Protein AF-0000000087040099 (afdb_homodimer)

InterPro domains:
  IPR006740 Protein of unknown function DUF604 [PF04646] (180-431)

Organism: Hibiscus syriacus (NCBI:txid106335)

Structure (mmCIF, N/CA/C/O backbone):
data_AF-0000000087040099-model_v1
#
loop_
_entity.id
_entity.type
_entity.pdbx_description
1 polymer 'TraB family protein isoform 1'
#
loop_
_atom_site.group_PDB
_atom_site.id
_atom_site.type_symbol
_atom_site.label_atom_id
_atom_site.label_alt_id
_atom_site.label_comp_id
_atom_site.label_asym_id
_atom_site.label_entity_id
_atom_site.label_seq_id
_atom_site.pdbx_PDB_ins_code
_atom_site.Cartn_x
_atom_site.Cartn_y
_atom_site.Cartn_z
_atom_site.occupancy
_atom_site.B_iso_or_equiv
_atom_site.auth_seq_id
_atom_site.auth_comp_id
_atom_site.auth_asym_id
_atom_site.auth_atom_id
_atom_site.pdbx_PDB_model_num
ATOM 1 N N . MET A 1 1 ? -9.18 -60.25 70.5 1 25.91 1 MET A N 1
ATOM 2 C CA . MET A 1 1 ? -8.383 -59.281 71.25 1 25.91 1 MET A CA 1
ATOM 3 C C . MET A 1 1 ? -7.207 -58.781 70.438 1 25.91 1 MET A C 1
ATOM 5 O O . MET A 1 1 ? -6.246 -59.5 70.188 1 25.91 1 MET A O 1
ATOM 9 N N . LEU A 1 2 ? -7.504 -57.938 69.438 1 31.94 2 LEU A N 1
ATOM 10 C CA . LEU A 1 2 ? -6.664 -57.312 68.375 1 31.94 2 LEU A CA 1
ATOM 11 C C . LEU A 1 2 ? -5.594 -56.438 69 1 31.94 2 LEU A C 1
ATOM 13 O O . LEU A 1 2 ? -5.91 -55.5 69.75 1 31.94 2 LEU A O 1
ATOM 17 N N . LYS A 1 3 ? -4.539 -57.125 69.438 1 32.88 3 LYS A N 1
ATOM 18 C CA . LYS A 1 3 ? -3.371 -56.531 70.062 1 32.88 3 LYS A CA 1
ATOM 19 C C . LYS A 1 3 ? -2.969 -55.219 69.375 1 32.88 3 LYS A C 1
ATOM 21 O O . LYS A 1 3 ? -2.658 -55.219 68.188 1 32.88 3 LYS A O 1
ATOM 26 N N . LEU A 1 4 ? -3.449 -54.062 69.812 1 34.34 4 LEU A N 1
ATOM 27 C CA . LEU A 1 4 ? -3.191 -52.688 69.438 1 34.34 4 LEU A CA 1
ATOM 28 C C . LEU A 1 4 ? -1.704 -52.375 69.562 1 34.34 4 LEU A C 1
ATOM 30 O O . LEU A 1 4 ? -1.103 -52.5 70.625 1 34.34 4 LEU A O 1
ATOM 34 N N . LEU A 1 5 ? -0.997 -52.781 68.562 1 39.09 5 LEU A N 1
ATOM 35 C CA . LEU A 1 5 ? 0.417 -52.469 68.375 1 39.09 5 LEU A CA 1
ATOM 36 C C . LEU A 1 5 ? 0.706 -51.031 68.938 1 39.09 5 LEU A C 1
ATOM 38 O O . LEU A 1 5 ? 0.105 -50.062 68.438 1 39.09 5 LEU A O 1
ATOM 42 N N . ARG A 1 6 ? 0.97 -50.875 70.188 1 38.44 6 ARG A N 1
ATOM 43 C CA . ARG A 1 6 ? 1.415 -49.719 71 1 38.44 6 ARG A CA 1
ATOM 44 C C . ARG A 1 6 ? 2.566 -49 70.25 1 38.44 6 ARG A C 1
ATOM 46 O O . ARG A 1 6 ? 3.631 -49.594 70.062 1 38.44 6 ARG A O 1
ATOM 53 N N . LEU A 1 7 ? 2.291 -48.188 69.375 1 44.88 7 LEU A N 1
ATOM 54 C CA . LEU A 1 7 ? 3.211 -47.344 68.562 1 44.88 7 LEU A CA 1
ATOM 55 C C . LEU A 1 7 ? 4.059 -46.469 69.5 1 44.88 7 LEU A C 1
ATOM 57 O O . LEU A 1 7 ? 3.521 -45.656 70.25 1 44.88 7 LEU A O 1
ATOM 61 N N . SER A 1 8 ? 5.07 -47.125 70.125 1 52.78 8 SER A N 1
ATOM 62 C CA . SER A 1 8 ? 5.988 -46.406 71.062 1 52.78 8 SER A CA 1
ATOM 63 C C . SER A 1 8 ? 6.523 -45.125 70.375 1 52.78 8 SER A C 1
ATOM 65 O O . SER A 1 8 ? 6.512 -45 69.188 1 52.78 8 SER A O 1
ATOM 67 N N . PRO A 1 9 ? 6.812 -44.125 71.25 1 58.16 9 PRO A N 1
ATOM 68 C CA . PRO A 1 9 ? 7.211 -42.781 70.875 1 58.16 9 PRO A CA 1
ATOM 69 C C . PRO A 1 9 ? 8.414 -42.781 69.938 1 58.16 9 PRO A C 1
ATOM 71 O O . PRO A 1 9 ? 8.5 -41.938 69 1 58.16 9 PRO A O 1
ATOM 74 N N . SER A 1 10 ? 9.25 -43.719 70.062 1 58.5 10 SER A N 1
ATOM 75 C CA . SER A 1 10 ? 10.438 -43.844 69.188 1 58.5 10 SER A CA 1
ATOM 76 C C . SER A 1 10 ? 10.062 -44.219 67.75 1 58.5 10 SER A C 1
ATOM 78 O O . SER A 1 10 ? 10.656 -43.719 66.812 1 58.5 10 SER A O 1
ATOM 80 N N . ARG A 1 11 ? 9.156 -45.125 67.75 1 58.5 11 ARG A N 1
ATOM 81 C CA . ARG A 1 11 ? 8.719 -45.594 66.438 1 58.5 11 ARG A CA 1
ATOM 82 C C . ARG A 1 11 ? 7.945 -44.5 65.688 1 58.5 11 ARG A C 1
ATOM 84 O O . ARG A 1 11 ? 8.008 -44.438 64.438 1 58.5 11 ARG A O 1
ATOM 91 N N . ILE A 1 12 ? 7.32 -43.75 66.562 1 60.03 12 ILE A N 1
ATOM 92 C CA . ILE A 1 12 ? 6.582 -42.656 65.938 1 60.03 12 ILE A CA 1
ATOM 93 C C . ILE A 1 12 ? 7.559 -41.625 65.375 1 60.03 12 ILE A C 1
ATOM 95 O O . ILE A 1 12 ? 7.344 -41.125 64.312 1 60.03 12 ILE A O 1
ATOM 99 N N . LYS A 1 13 ? 8.672 -41.469 66.062 1 58.75 13 LYS A N 1
ATOM 100 C CA . LYS A 1 13 ? 9.711 -40.562 65.562 1 58.75 13 LYS A CA 1
ATOM 101 C C . LYS A 1 13 ? 10.375 -41.062 64.312 1 58.75 13 LYS A C 1
ATOM 103 O O . LYS A 1 13 ? 10.648 -40.281 63.406 1 58.75 13 LYS A O 1
ATOM 108 N N . ASP A 1 14 ? 10.594 -42.344 64.312 1 64.56 14 ASP A N 1
ATOM 109 C CA . ASP A 1 14 ? 11.156 -42.969 63.125 1 64.56 14 ASP A CA 1
ATOM 110 C C . ASP A 1 14 ? 10.211 -42.844 61.938 1 64.56 14 ASP A C 1
ATOM 112 O O . ASP A 1 14 ? 10.641 -42.594 60.812 1 64.56 14 ASP A O 1
ATOM 116 N N . LEU A 1 15 ? 8.953 -43.031 62.25 1 63.34 15 LEU A N 1
ATOM 117 C CA . LEU A 1 15 ? 7.945 -42.938 61.219 1 63.34 15 LEU A CA 1
ATOM 118 C C . LEU A 1 15 ? 7.863 -41.5 60.688 1 63.34 15 LEU A C 1
ATOM 120 O O . LEU A 1 15 ? 7.738 -41.281 59.469 1 63.34 15 LEU A O 1
ATOM 124 N N . LEU A 1 16 ? 8.039 -40.625 61.656 1 63.88 16 LEU A N 1
ATOM 125 C CA . LEU A 1 16 ? 7.996 -39.219 61.281 1 63.88 16 LEU A CA 1
ATOM 126 C C . LEU A 1 16 ? 9.227 -38.844 60.469 1 63.88 16 LEU A C 1
ATOM 128 O O . LEU A 1 16 ? 9.125 -38.062 59.5 1 63.88 16 LEU A O 1
ATOM 132 N N . LEU A 1 17 ? 10.328 -39.469 60.781 1 64.94 17 LEU A N 1
ATOM 133 C CA . LEU A 1 17 ? 11.562 -39.25 60.031 1 64.94 17 LEU A CA 1
ATOM 134 C C . LEU A 1 17 ? 11.438 -39.844 58.625 1 64.94 17 LEU A C 1
ATOM 136 O O . LEU A 1 17 ? 11.875 -39.25 57.656 1 64.94 17 LEU A O 1
ATOM 140 N N . ILE A 1 18 ? 10.867 -41.062 58.594 1 67.94 18 ILE A N 1
ATOM 141 C CA . ILE A 1 18 ? 10.68 -41.719 57.312 1 67.94 18 ILE A CA 1
ATOM 142 C C . ILE A 1 18 ? 9.695 -40.938 56.469 1 67.94 18 ILE A C 1
ATOM 144 O O . ILE A 1 18 ? 9.922 -40.719 55.25 1 67.94 18 ILE A O 1
ATOM 148 N N . CYS A 1 19 ? 8.664 -40.469 57.156 1 65.06 19 CYS A N 1
ATOM 149 C CA . CYS A 1 19 ? 7.688 -39.656 56.406 1 65.06 19 CYS A CA 1
ATOM 150 C C . CYS A 1 19 ? 8.312 -38.344 55.938 1 65.06 19 CYS A C 1
ATOM 152 O O . CYS A 1 19 ? 8.062 -37.938 54.781 1 65.06 19 CYS A O 1
ATOM 154 N N . SER A 1 20 ? 9.125 -37.781 56.75 1 63.94 20 SER A N 1
ATOM 155 C CA . SER A 1 20 ? 9.82 -36.562 56.375 1 63.94 20 SER A CA 1
ATOM 156 C C . SER A 1 20 ? 10.797 -36.812 55.25 1 63.94 20 SER A C 1
ATOM 158 O O . SER A 1 20 ? 10.93 -36 54.344 1 63.94 20 SER A O 1
ATOM 160 N N . LEU A 1 21 ? 11.508 -37.938 55.281 1 65.69 21 LEU A N 1
ATOM 161 C CA . LEU A 1 21 ? 12.406 -38.344 54.188 1 65.69 21 LEU A CA 1
ATOM 162 C C . LEU A 1 21 ? 11.641 -38.562 52.906 1 65.69 21 LEU A C 1
ATOM 164 O O . LEU A 1 21 ? 12.078 -38.188 51.844 1 65.69 21 LEU A O 1
ATOM 168 N N . LEU A 1 22 ? 10.539 -39.281 53.031 1 63.91 22 LEU A N 1
ATOM 169 C CA . LEU A 1 22 ? 9.727 -39.531 51.844 1 63.91 22 LEU A CA 1
ATOM 170 C C . LEU A 1 22 ? 9.195 -38.25 51.219 1 63.91 22 LEU A C 1
ATOM 172 O O . LEU A 1 22 ? 9.164 -38.094 50 1 63.91 22 LEU A O 1
ATOM 176 N N . ILE A 1 23 ? 8.805 -37.375 52.125 1 63.19 23 ILE A N 1
ATOM 177 C CA . ILE A 1 23 ? 8.32 -36.062 51.656 1 63.19 23 ILE A CA 1
ATOM 178 C C . ILE A 1 23 ? 9.469 -35.312 51 1 63.19 23 ILE A C 1
ATOM 180 O O . ILE A 1 23 ? 9.297 -34.688 49.938 1 63.19 23 ILE A O 1
ATOM 184 N N . SER A 1 24 ? 10.633 -35.344 51.625 1 60.5 24 SER A N 1
ATOM 185 C CA . SER A 1 24 ? 11.812 -34.688 51.062 1 60.5 24 SER A CA 1
ATOM 186 C C . SER A 1 24 ? 12.188 -35.312 49.719 1 60.5 24 SER A C 1
ATOM 188 O O . SER A 1 24 ? 12.539 -34.562 48.781 1 60.5 24 SER A O 1
ATOM 190 N N . LEU A 1 25 ? 12.195 -36.594 49.656 1 60.41 25 LEU A N 1
ATOM 191 C CA . LEU A 1 25 ? 12.469 -37.281 48.375 1 60.41 25 LEU A CA 1
ATOM 192 C C . LEU A 1 25 ? 11.445 -36.906 47.344 1 60.41 25 LEU A C 1
ATOM 194 O O . LEU A 1 25 ? 11.789 -36.719 46.156 1 60.41 25 LEU A O 1
ATOM 198 N N . TYR A 1 26 ? 10.18 -36.969 47.656 1 53.88 26 TYR A N 1
ATOM 199 C CA . TYR A 1 26 ? 9.148 -36.531 46.719 1 53.88 26 TYR A CA 1
ATOM 200 C C . TYR A 1 26 ? 9.422 -35.125 46.25 1 53.88 26 TYR A C 1
ATOM 202 O O . TYR A 1 26 ? 9.289 -34.812 45.062 1 53.88 26 TYR A O 1
ATOM 210 N N . LEU A 1 27 ? 9.742 -34.312 47.188 1 51.69 27 LEU A N 1
ATOM 211 C CA . LEU A 1 27 ? 9.992 -32.906 46.812 1 51.69 27 LEU A CA 1
ATOM 212 C C . LEU A 1 27 ? 11.211 -32.812 45.906 1 51.69 27 LEU A C 1
ATOM 214 O O . LEU A 1 27 ? 11.258 -31.938 45.031 1 51.69 27 LEU A O 1
ATOM 218 N N . VAL A 1 28 ? 12.273 -33.594 46.188 1 50.72 28 VAL A N 1
ATOM 219 C CA . VAL A 1 28 ? 13.469 -33.531 45.344 1 50.72 28 VAL A CA 1
ATOM 220 C C . VAL A 1 28 ? 13.141 -34.125 43.969 1 50.72 28 VAL A C 1
ATOM 222 O O . VAL A 1 28 ? 13.594 -33.625 42.938 1 50.72 28 VAL A O 1
ATOM 225 N N . PHE A 1 29 ? 12.641 -35.312 43.938 1 52 29 PHE A N 1
ATOM 226 C CA . PHE A 1 29 ? 12.453 -36 42.656 1 52 29 PHE A CA 1
ATOM 227 C C . PHE A 1 29 ? 11.281 -35.406 41.906 1 52 29 PHE A C 1
ATOM 229 O O . PHE A 1 29 ? 11.211 -35.531 40.688 1 52 29 PHE A O 1
ATOM 236 N N . PHE A 1 30 ? 10.25 -35.156 42.594 1 45.19 30 PHE A N 1
ATOM 237 C CA . PHE A 1 30 ? 9.172 -34.531 41.844 1 45.19 30 PHE A CA 1
ATOM 238 C C . PHE A 1 30 ? 9.414 -33.031 41.719 1 45.19 30 PHE A C 1
ATOM 240 O O . PHE A 1 30 ? 8.672 -32.219 42.281 1 45.19 30 PHE A O 1
ATOM 247 N N . HIS A 1 31 ? 10.672 -32.656 41.844 1 37.22 31 HIS A N 1
ATOM 248 C CA . HIS A 1 31 ? 10.867 -31.266 41.406 1 37.22 31 HIS A CA 1
ATOM 249 C C . HIS A 1 31 ? 10.336 -31.047 40 1 37.22 31 HIS A C 1
ATOM 251 O O . HIS A 1 31 ? 10.727 -31.75 39.062 1 37.22 31 HIS A O 1
ATOM 257 N N . PRO A 1 32 ? 9.07 -30.656 39.875 1 36.88 32 PRO A N 1
ATOM 258 C CA . PRO A 1 32 ? 8.773 -30.297 38.5 1 36.88 32 PRO A CA 1
ATOM 259 C C . PRO A 1 32 ? 9.92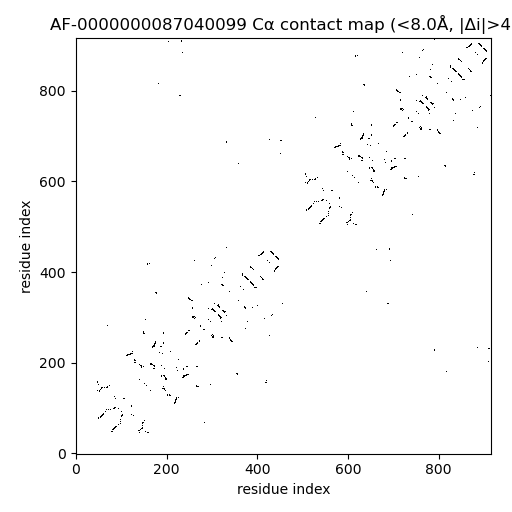2 -29.578 37.812 1 36.88 32 PRO A C 1
ATOM 261 O O . PRO A 1 32 ? 10.656 -28.828 38.438 1 36.88 32 PRO A O 1
ATOM 264 N N . GLN A 1 33 ? 10.68 -30.344 36.938 1 35.91 33 GLN A N 1
ATOM 265 C CA . GLN A 1 33 ? 11.586 -29.562 36.125 1 35.91 33 GLN A CA 1
ATOM 266 C C . GLN A 1 33 ? 11.031 -28.172 35.844 1 35.91 33 GLN A C 1
ATOM 268 O O . GLN A 1 33 ? 9.828 -28.016 35.594 1 35.91 33 GLN A O 1
ATOM 273 N N . PRO A 1 34 ? 11.68 -27.188 36.531 1 35.75 34 PRO A N 1
ATOM 274 C CA . PRO A 1 34 ? 11.117 -25.891 36.094 1 35.75 34 PRO A CA 1
ATOM 275 C C . PRO A 1 34 ? 10.836 -25.844 34.594 1 35.75 34 PRO A C 1
ATOM 277 O O . PRO A 1 34 ? 11.523 -26.516 33.812 1 35.75 34 PRO A O 1
ATOM 280 N N . PRO A 1 35 ? 9.523 -25.859 34.188 1 33.59 35 PRO A N 1
ATOM 281 C CA . PRO A 1 35 ? 9.398 -25.703 32.75 1 33.59 35 PRO A CA 1
ATOM 282 C C . PRO A 1 35 ? 10.555 -24.906 32.156 1 33.59 35 PRO A C 1
ATOM 284 O O . PRO A 1 35 ? 11.195 -24.109 32.844 1 33.59 35 PRO A O 1
ATOM 287 N N . LEU A 1 36 ? 11.297 -25.547 31.172 1 35.22 36 LEU A N 1
ATOM 288 C CA . LEU A 1 36 ? 12.227 -24.688 30.438 1 35.22 36 LEU A CA 1
ATOM 289 C C . LEU A 1 36 ? 11.781 -23.234 30.469 1 35.22 36 LEU A C 1
ATOM 291 O O . LEU A 1 36 ? 10.586 -22.953 30.484 1 35.22 36 LEU A O 1
ATOM 295 N N . PRO A 1 37 ? 12.625 -22.469 31.109 1 31.38 37 PRO A N 1
ATOM 296 C CA . PRO A 1 37 ? 12.094 -21.094 31.078 1 31.38 37 PRO A CA 1
ATOM 297 C C . PRO A 1 37 ? 11.273 -20.812 29.828 1 31.38 37 PRO A C 1
ATOM 299 O O . PRO A 1 37 ? 11.648 -21.234 28.734 1 31.38 37 PRO A O 1
ATOM 302 N N . LEU A 1 38 ? 9.922 -21.016 29.938 1 34 38 LEU A N 1
ATOM 303 C CA . LEU A 1 38 ? 9.203 -20.344 28.844 1 34 38 LEU A CA 1
ATOM 304 C C . LEU A 1 38 ? 10.047 -19.234 28.234 1 34 38 LEU A C 1
ATOM 306 O O . LEU A 1 38 ? 10.836 -18.594 28.938 1 34 38 LEU A O 1
ATOM 310 N N . ALA A 1 39 ? 10.352 -19.344 26.984 1 34.25 39 ALA A N 1
ATOM 311 C CA . ALA A 1 39 ? 10.984 -18.172 26.406 1 34.25 39 ALA A CA 1
ATOM 312 C C . ALA A 1 39 ? 10.656 -16.922 27.219 1 34.25 39 ALA A C 1
ATOM 314 O O . ALA A 1 39 ? 9.484 -16.641 27.5 1 34.25 39 ALA A O 1
ATOM 315 N N . VAL A 1 40 ? 11.43 -16.609 28.297 1 35.5 40 VAL A N 1
ATOM 316 C CA . VAL A 1 40 ? 11.258 -15.312 28.922 1 35.5 40 VAL A CA 1
ATOM 317 C C . VAL A 1 40 ? 10.609 -14.344 27.938 1 35.5 40 VAL A C 1
ATOM 319 O O . VAL A 1 40 ? 11.078 -14.172 26.812 1 35.5 40 VAL A O 1
ATOM 322 N N . PRO A 1 41 ? 9.32 -14.164 28.078 1 37.19 41 PRO A N 1
ATOM 323 C CA . PRO A 1 41 ? 8.922 -13.07 27.188 1 37.19 41 PRO A CA 1
ATOM 324 C C . PRO A 1 41 ? 10.023 -12.023 27.016 1 37.19 41 PRO A C 1
ATOM 326 O O . PRO A 1 41 ? 10.719 -11.688 27.969 1 37.19 41 PRO A O 1
ATOM 329 N N . THR A 1 42 ? 10.891 -12.086 26.016 1 40.31 42 THR A N 1
ATOM 330 C CA . THR A 1 42 ? 11.812 -10.961 25.859 1 40.31 42 THR A CA 1
ATOM 331 C C . THR A 1 42 ? 11.281 -9.727 26.578 1 40.31 42 THR A C 1
ATOM 333 O O . THR A 1 42 ? 10.086 -9.438 26.531 1 40.31 42 THR A O 1
ATOM 336 N N . SER A 1 43 ? 11.727 -9.453 27.781 1 44.22 43 SER A N 1
ATOM 337 C CA . SER A 1 43 ? 11.398 -8.188 28.438 1 44.22 43 SER A CA 1
ATOM 338 C C . SER A 1 43 ? 10.938 -7.152 27.422 1 44.22 43 SER A C 1
ATOM 340 O O . SER A 1 43 ? 11.516 -7.035 26.328 1 44.22 43 SER A O 1
ATOM 342 N N . PRO A 1 44 ? 9.719 -6.789 27.547 1 56.75 44 PRO A N 1
ATOM 343 C CA . PRO A 1 44 ? 9.266 -5.75 26.609 1 56.75 44 PRO A CA 1
ATOM 344 C C . PRO A 1 44 ? 10.328 -4.695 26.344 1 56.75 44 PRO A C 1
ATOM 346 O O . PRO A 1 44 ? 10.922 -4.145 27.266 1 56.75 44 PRO A O 1
ATOM 349 N N . ARG A 1 45 ? 11.18 -4.836 25.344 1 64.62 45 ARG A N 1
ATOM 350 C CA . ARG A 1 45 ? 12.125 -3.797 24.969 1 64.62 45 ARG A CA 1
ATOM 351 C C . ARG A 1 45 ? 11.578 -2.41 25.281 1 64.62 45 ARG A C 1
ATOM 353 O O . ARG A 1 45 ? 10.375 -2.164 25.141 1 64.62 45 ARG A O 1
ATOM 360 N N . PRO A 1 46 ? 12.461 -1.623 26 1 77.31 46 PRO A N 1
ATOM 361 C CA . PRO A 1 46 ? 12 -0.248 26.219 1 77.31 46 PRO A CA 1
ATOM 362 C C . PRO A 1 46 ? 11.5 0.406 24.922 1 77.31 46 PRO A C 1
ATOM 364 O O . PRO A 1 46 ? 12 0.103 23.844 1 77.31 46 PRO A O 1
ATOM 367 N N . PRO A 1 47 ? 10.562 1.191 25.156 1 85.56 47 PRO A N 1
ATOM 368 C CA . PRO A 1 47 ? 9.969 1.809 23.969 1 85.56 47 PRO A CA 1
ATOM 369 C C . PRO A 1 47 ? 10.914 2.77 23.25 1 85.56 47 PRO A C 1
ATOM 371 O O . PRO A 1 47 ? 11.797 3.355 23.891 1 85.56 47 PRO A O 1
ATOM 374 N N . THR A 1 48 ? 10.93 2.793 22 1 93.56 48 THR A N 1
ATOM 375 C CA . THR A 1 48 ? 11.641 3.789 21.203 1 93.56 48 THR A CA 1
ATOM 376 C C . THR A 1 48 ? 11.211 5.199 21.609 1 93.56 48 THR A C 1
ATOM 378 O O . THR A 1 48 ? 10.023 5.465 21.797 1 93.56 48 THR A O 1
ATOM 381 N N . ARG A 1 49 ? 12.18 6.012 21.797 1 94.25 49 ARG A N 1
ATOM 382 C CA . ARG A 1 49 ? 11.961 7.414 22.125 1 94.25 49 ARG A CA 1
ATOM 383 C C . ARG A 1 49 ? 12.633 8.328 21.109 1 94.25 49 ARG A C 1
ATOM 385 O O . ARG A 1 49 ? 13.352 7.863 20.234 1 94.25 49 ARG A O 1
ATOM 392 N N . ARG A 1 50 ? 12.438 9.625 21.297 1 95.06 50 ARG A N 1
ATOM 393 C CA . ARG A 1 50 ? 12.945 10.617 20.359 1 95.06 50 ARG A CA 1
ATOM 394 C C . ARG A 1 50 ? 14.461 10.539 20.25 1 95.06 50 ARG A C 1
ATOM 396 O O . ARG A 1 50 ? 15.016 10.641 19.156 1 95.06 50 ARG A O 1
ATOM 403 N N . HIS A 1 51 ? 15.109 10.305 21.328 1 94.81 51 HIS A N 1
ATOM 404 C CA . HIS A 1 51 ? 16.562 10.375 21.328 1 94.81 51 HIS A CA 1
ATOM 405 C C . HIS A 1 51 ? 17.188 9.133 20.703 1 94.81 51 HIS A C 1
ATOM 407 O O . HIS A 1 51 ? 18.406 9.07 20.516 1 94.81 51 HIS A O 1
ATOM 413 N N . HIS A 1 52 ? 16.375 8.141 20.422 1 97.38 52 HIS A N 1
ATOM 414 C CA . HIS A 1 52 ? 16.844 6.934 19.75 1 97.38 52 HIS A CA 1
ATOM 415 C C . HIS A 1 52 ? 16.859 7.117 18.234 1 97.38 52 HIS A C 1
ATOM 417 O O . HIS A 1 52 ? 17.281 6.215 17.5 1 97.38 52 HIS A O 1
ATOM 423 N N . ILE A 1 53 ? 16.422 8.273 17.781 1 98.5 53 ILE A N 1
ATOM 424 C CA . ILE A 1 53 ? 16.328 8.539 16.359 1 98.5 53 ILE A CA 1
ATOM 425 C C . ILE A 1 53 ? 17.344 9.602 15.953 1 98.5 53 ILE A C 1
ATOM 427 O O . ILE A 1 53 ? 17.438 10.648 16.594 1 98.5 53 ILE A O 1
ATOM 431 N N . LEU A 1 54 ? 18.109 9.344 14.977 1 98.62 54 LEU A N 1
ATOM 432 C CA . LEU A 1 54 ? 18.969 10.344 14.375 1 98.62 54 LEU A CA 1
ATOM 433 C C . LEU A 1 54 ? 18.406 10.828 13.039 1 98.62 54 LEU A C 1
ATOM 435 O O . LEU A 1 54 ? 18.344 10.062 12.078 1 98.62 54 LEU A O 1
ATOM 439 N N . PHE A 1 55 ? 18.047 12.086 13.039 1 98.75 55 PHE A N 1
ATOM 440 C CA . PHE A 1 55 ? 17.578 12.695 11.797 1 98.75 55 PHE A CA 1
ATOM 441 C C . PHE A 1 55 ? 18.766 13.211 10.977 1 98.75 55 PHE A C 1
ATOM 443 O O . PHE A 1 55 ? 19.625 13.922 11.5 1 98.75 55 PHE A O 1
ATOM 450 N N . SER A 1 56 ? 18.797 12.797 9.766 1 98.75 56 SER A N 1
ATOM 451 C CA . SER A 1 56 ? 19.75 13.328 8.789 1 98.75 56 SER A CA 1
ATOM 452 C C . SER A 1 56 ? 19.047 14.148 7.715 1 98.75 56 SER A C 1
ATOM 454 O O . SER A 1 56 ? 18.328 13.594 6.871 1 98.75 56 SER A O 1
ATOM 456 N N . ILE A 1 57 ? 19.297 15.398 7.734 1 98.62 57 ILE A N 1
ATOM 457 C CA . ILE A 1 57 ? 18.594 16.328 6.855 1 98.62 57 ILE A CA 1
ATOM 458 C C . ILE A 1 57 ? 19.469 16.656 5.641 1 98.62 57 ILE A C 1
ATOM 460 O O . ILE A 1 57 ? 20.562 17.203 5.785 1 98.62 57 ILE A O 1
ATOM 464 N N . ALA A 1 58 ? 18.969 16.234 4.461 1 97.94 58 ALA A N 1
ATOM 465 C CA . ALA A 1 58 ? 19.641 16.625 3.225 1 97.94 58 ALA A CA 1
ATOM 466 C C . ALA A 1 58 ? 19.391 18.109 2.918 1 97.94 58 ALA A C 1
ATOM 468 O O . ALA A 1 58 ? 18.234 18.531 2.77 1 97.94 58 ALA A O 1
ATOM 469 N N . SER A 1 59 ? 20.469 18.859 2.834 1 97.44 59 SER A N 1
ATOM 470 C CA . SER A 1 59 ? 20.359 20.297 2.623 1 97.44 59 SER A CA 1
ATOM 471 C C . SER A 1 59 ? 21.562 20.828 1.833 1 97.44 59 SER A C 1
ATOM 473 O O . SER A 1 59 ? 22.234 20.078 1.145 1 97.44 59 SER A O 1
ATOM 475 N N . SER A 1 60 ? 21.625 22.125 1.643 1 96.5 60 SER A N 1
ATOM 476 C CA . SER A 1 60 ? 22.734 22.828 1.004 1 96.5 60 SER A CA 1
ATOM 477 C C . SER A 1 60 ? 22.984 24.172 1.69 1 96.5 60 SER A C 1
ATOM 479 O O . SER A 1 60 ? 22.172 24.641 2.482 1 96.5 60 SER A O 1
ATOM 481 N N . SER A 1 61 ? 24.172 24.703 1.348 1 96.19 61 SER A N 1
ATOM 482 C CA . SER A 1 61 ? 24.516 26 1.926 1 96.19 61 SER A CA 1
ATOM 483 C C . SER A 1 61 ? 23.531 27.094 1.479 1 96.19 61 SER A C 1
ATOM 485 O O . SER A 1 61 ? 23.312 28.062 2.195 1 96.19 61 SER A O 1
ATOM 487 N N . ASN A 1 62 ? 22.938 26.859 0.38 1 95.19 62 ASN A N 1
ATOM 488 C CA . ASN A 1 62 ? 22 27.828 -0.154 1 95.19 62 ASN A CA 1
ATOM 489 C C . ASN A 1 62 ? 20.609 27.656 0.446 1 95.19 62 ASN A C 1
ATOM 491 O O . ASN A 1 62 ? 19.938 28.641 0.766 1 95.19 62 ASN A O 1
ATOM 495 N N . SER A 1 63 ? 20.156 26.438 0.658 1 96.19 63 SER A N 1
ATOM 496 C CA . SER A 1 63 ? 18.781 26.203 1.056 1 96.19 63 SER A CA 1
ATOM 497 C C . SER A 1 63 ? 18.625 26.219 2.574 1 96.19 63 SER A C 1
ATOM 499 O O . SER A 1 63 ? 17.578 26.594 3.096 1 96.19 63 SER A O 1
ATOM 501 N N . PHE A 1 64 ? 19.641 25.859 3.289 1 96.81 64 PHE A N 1
ATOM 502 C CA . PHE A 1 64 ? 19.562 25.688 4.734 1 96.81 64 PHE A CA 1
ATOM 503 C C . PHE A 1 64 ? 19.125 26.969 5.422 1 96.81 64 PHE A C 1
ATOM 505 O O . PHE A 1 64 ? 18.156 26.969 6.191 1 96.81 64 PHE A O 1
ATOM 512 N N . PRO A 1 65 ? 19.734 28.141 5.105 1 95.31 65 PRO A N 1
ATOM 513 C CA . PRO A 1 65 ? 19.297 29.375 5.77 1 95.31 65 PRO A CA 1
ATOM 514 C C . PRO A 1 65 ? 17.859 29.75 5.406 1 95.31 65 PRO A C 1
ATOM 516 O O . PRO A 1 65 ? 17.125 30.281 6.25 1 95.31 65 PRO A O 1
ATOM 519 N N . ARG A 1 66 ? 17.469 29.438 4.246 1 94.56 66 ARG A N 1
ATOM 520 C CA . ARG A 1 66 ? 16.156 29.828 3.76 1 94.56 66 ARG A CA 1
ATOM 521 C C . ARG A 1 66 ? 15.07 28.922 4.344 1 94.56 66 ARG A C 1
ATOM 523 O O . ARG A 1 66 ? 13.922 29.359 4.508 1 94.56 66 ARG A O 1
ATOM 530 N N . ARG A 1 67 ? 15.469 27.719 4.699 1 97.19 67 ARG A N 1
ATOM 531 C CA . ARG A 1 67 ? 14.469 26.719 5.098 1 97.19 67 ARG A CA 1
ATOM 532 C C . ARG A 1 67 ? 14.602 26.375 6.574 1 97.19 67 ARG A C 1
ATOM 534 O O . ARG A 1 67 ? 14 25.406 7.047 1 97.19 67 ARG A O 1
ATOM 541 N N . SER A 1 68 ? 15.367 27.172 7.273 1 96 68 SER A N 1
ATOM 542 C CA . SER A 1 68 ? 15.609 26.922 8.688 1 96 68 SER A CA 1
ATOM 543 C C . SER A 1 68 ? 14.32 27.047 9.5 1 96 68 SER A C 1
ATOM 545 O O . SER A 1 68 ? 14.164 26.406 10.531 1 96 68 SER A O 1
ATOM 547 N N . SER A 1 69 ? 13.398 27.922 9.031 1 96 69 SER A N 1
ATOM 548 C CA . SER A 1 69 ? 12.133 28.109 9.734 1 96 69 SER A CA 1
ATOM 549 C C . SER A 1 69 ? 11.328 26.812 9.781 1 96 69 SER A C 1
ATOM 551 O O . SER A 1 69 ? 10.609 26.547 10.742 1 96 69 SER A O 1
ATOM 553 N N . TYR A 1 70 ? 11.43 25.953 8.742 1 97.5 70 TYR A N 1
ATOM 554 C CA . TYR A 1 70 ? 10.734 24.672 8.719 1 97.5 70 TYR A CA 1
ATOM 555 C C . TYR A 1 70 ? 11.336 23.703 9.734 1 97.5 70 TYR A C 1
ATOM 557 O O . TYR A 1 70 ? 10.609 23 10.438 1 97.5 70 TYR A O 1
ATOM 565 N N . ILE A 1 71 ? 12.648 23.719 9.836 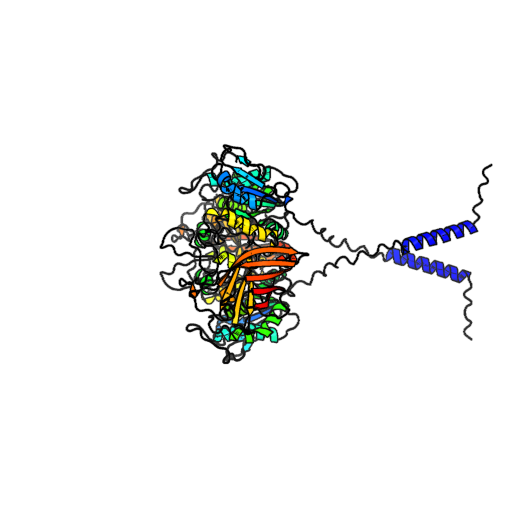1 97.88 71 ILE A N 1
ATOM 566 C CA . ILE A 1 71 ? 13.367 22.797 10.719 1 97.88 71 ILE A CA 1
ATOM 567 C C . ILE A 1 71 ? 13.055 23.141 12.172 1 97.88 71 ILE A C 1
ATOM 569 O O . ILE A 1 71 ? 12.859 22.234 13 1 97.88 71 ILE A O 1
ATOM 573 N N . ARG A 1 72 ? 12.906 24.453 12.461 1 96.75 72 ARG A N 1
ATOM 574 C CA . ARG A 1 72 ? 12.664 24.922 13.812 1 96.75 72 ARG A CA 1
ATOM 575 C C . ARG A 1 72 ? 11.312 24.438 14.328 1 96.75 72 ARG A C 1
ATOM 577 O O . ARG A 1 72 ? 11.078 24.406 15.539 1 96.75 72 ARG A O 1
ATOM 584 N N . LEU A 1 73 ? 10.438 24.047 13.445 1 97.31 73 LEU A N 1
ATOM 585 C CA . LEU A 1 73 ? 9.086 23.656 13.828 1 97.31 73 LEU A CA 1
ATOM 586 C C . LEU A 1 73 ? 9.109 22.328 14.594 1 97.31 73 LEU A C 1
ATOM 588 O O . LEU A 1 73 ? 8.25 22.078 15.438 1 97.31 73 LEU A O 1
ATOM 592 N N . TRP A 1 74 ? 10.086 21.469 14.281 1 97.56 74 TRP A N 1
ATOM 593 C CA . TRP A 1 74 ? 10 20.125 14.828 1 97.56 74 TRP A CA 1
ATOM 594 C C . TRP A 1 74 ? 11.305 19.734 15.523 1 97.56 74 TRP A C 1
ATOM 596 O O . TRP A 1 74 ? 11.352 18.75 16.266 1 97.56 74 TRP A O 1
ATOM 606 N N . TYR A 1 75 ? 12.383 20.469 15.328 1 96.81 75 TYR A N 1
ATOM 607 C CA . TYR A 1 75 ? 13.656 20.188 15.969 1 96.81 75 TYR A CA 1
ATOM 608 C C . TYR A 1 75 ? 13.75 20.906 17.312 1 96.81 75 TYR A C 1
ATOM 610 O O . TYR A 1 75 ? 13.344 22.062 17.453 1 96.81 75 TYR A O 1
ATOM 618 N N . ASN A 1 76 ? 14.156 20.141 18.188 1 91.94 76 ASN A N 1
ATOM 619 C CA . ASN A 1 76 ? 14.5 20.672 19.5 1 91.94 76 ASN A CA 1
ATOM 620 C C . ASN A 1 76 ? 15.852 20.156 19.984 1 91.94 76 ASN A C 1
ATOM 622 O O . ASN A 1 76 ? 16.078 18.953 20 1 91.94 76 ASN A O 1
ATOM 626 N N . LEU A 1 77 ? 16.734 21.031 20.422 1 89.75 77 LEU A N 1
ATOM 627 C CA . LEU A 1 77 ? 18.109 20.719 20.781 1 89.75 77 LEU A CA 1
ATOM 628 C C . LEU A 1 77 ? 18.156 19.719 21.938 1 89.75 77 LEU A C 1
ATOM 630 O O . LEU A 1 77 ? 19.078 18.906 22.016 1 89.75 77 LEU A O 1
ATOM 634 N N . HIS A 1 78 ? 17.203 19.672 22.734 1 89.38 78 HIS A N 1
ATOM 635 C CA . HIS A 1 78 ? 17.266 18.891 23.969 1 89.38 78 HIS A CA 1
ATOM 636 C C . HIS A 1 78 ? 16.75 17.469 23.75 1 89.38 78 HIS A C 1
ATOM 638 O O . HIS A 1 78 ? 17.188 16.547 24.438 1 89.38 78 HIS A O 1
ATOM 644 N N . ASP A 1 79 ? 15.93 17.359 22.781 1 90.25 79 ASP A N 1
ATOM 645 C CA . ASP A 1 79 ? 15.281 16.062 22.781 1 90.25 79 ASP A CA 1
ATOM 646 C C . ASP A 1 79 ? 15.352 15.422 21.391 1 90.25 79 ASP A C 1
ATOM 648 O O . ASP A 1 79 ? 14.938 14.273 21.203 1 90.25 79 ASP A O 1
ATOM 652 N N . THR A 1 80 ? 15.836 16.172 20.406 1 95.12 80 THR A N 1
ATOM 653 C CA . THR A 1 80 ? 15.875 15.656 19.031 1 95.12 80 THR A CA 1
ATOM 654 C C . THR A 1 80 ? 17.312 15.609 18.516 1 95.12 80 THR A C 1
ATOM 656 O O . THR A 1 80 ? 18.031 16.594 18.594 1 95.12 80 THR A O 1
ATOM 659 N N . ARG A 1 81 ? 17.734 14.484 18.094 1 97 81 ARG A N 1
ATOM 660 C CA . ARG A 1 81 ? 19.031 14.375 17.422 1 97 81 ARG A CA 1
ATOM 661 C C . ARG A 1 81 ? 18.875 14.586 15.914 1 97 81 ARG A C 1
ATOM 663 O O . ARG A 1 81 ? 18.156 13.852 15.242 1 97 81 ARG A O 1
ATOM 670 N N . ALA A 1 82 ? 19.562 15.57 15.406 1 98.06 82 ALA A N 1
ATOM 671 C CA . ALA A 1 82 ? 19.516 15.844 13.977 1 98.06 82 ALA A CA 1
ATOM 672 C C . ALA A 1 82 ? 20.828 16.469 13.484 1 98.06 82 ALA A C 1
ATOM 674 O O . ALA A 1 82 ? 21.531 17.125 14.258 1 98.06 82 ALA A O 1
ATOM 675 N N . ILE A 1 83 ? 21.156 16.188 12.305 1 97.81 83 ILE A N 1
ATOM 676 C CA . ILE A 1 83 ? 22.297 16.766 11.617 1 97.81 83 ILE A CA 1
ATOM 677 C C . ILE A 1 83 ? 21.875 17.219 10.219 1 97.81 83 ILE A C 1
ATOM 679 O O . ILE A 1 83 ? 21.188 16.484 9.508 1 97.81 83 ILE A O 1
ATOM 683 N N . ALA A 1 84 ? 22.25 18.406 9.859 1 98.25 84 ALA A N 1
ATOM 684 C CA . ALA A 1 84 ? 22.062 18.859 8.484 1 98.25 84 ALA A CA 1
ATOM 685 C C . ALA A 1 84 ? 23.328 18.672 7.652 1 98.25 84 ALA A C 1
ATOM 687 O O . ALA A 1 84 ? 24.406 19.141 8.039 1 98.25 84 ALA A O 1
ATOM 688 N N . PHE A 1 85 ? 23.188 17.984 6.59 1 98.06 85 PHE A N 1
ATOM 689 C CA . PHE A 1 85 ? 24.312 17.734 5.691 1 98.06 85 PHE A CA 1
ATOM 690 C C . PHE A 1 85 ? 24.297 18.703 4.516 1 98.06 85 PHE A C 1
ATOM 692 O O . PHE A 1 85 ? 23.312 18.766 3.766 1 98.06 85 PHE A O 1
ATOM 699 N N . LEU A 1 86 ? 25.438 19.438 4.328 1 97.75 86 LEU A N 1
ATOM 700 C CA . LEU A 1 86 ? 25.516 20.5 3.324 1 97.75 86 LEU A CA 1
ATOM 701 C C . LEU A 1 86 ? 26.562 20.172 2.27 1 97.75 86 LEU A C 1
ATOM 703 O O . LEU A 1 86 ? 27.391 19.297 2.469 1 97.75 86 LEU A O 1
ATOM 707 N N . ASP A 1 87 ? 26.453 20.891 1.14 1 96.19 87 ASP A N 1
ATOM 708 C CA . ASP A 1 87 ? 27.406 20.75 0.042 1 96.19 87 ASP A CA 1
ATOM 709 C C . ASP A 1 87 ? 28.688 21.562 0.31 1 96.19 87 ASP A C 1
ATOM 711 O O . ASP A 1 87 ? 29.766 21.172 -0.13 1 96.19 87 ASP A O 1
ATOM 715 N N . GLN A 1 88 ? 28.516 22.703 0.965 1 95.94 88 GLN A N 1
ATOM 716 C CA . GLN A 1 88 ? 29.609 23.609 1.32 1 95.94 88 GLN A CA 1
ATOM 717 C C . GLN A 1 88 ? 29.344 24.281 2.662 1 95.94 88 GLN A C 1
ATOM 719 O O . GLN A 1 88 ? 28.219 24.266 3.17 1 95.94 88 GLN A O 1
ATOM 724 N N . PRO A 1 89 ? 30.406 24.781 3.246 1 95.56 89 PRO A N 1
ATOM 725 C CA . PRO A 1 89 ? 30.219 25.453 4.531 1 95.56 89 PRO A CA 1
ATOM 726 C C . PRO A 1 89 ? 29.281 26.656 4.426 1 95.56 89 PRO A C 1
ATOM 728 O O . PRO A 1 89 ? 29.234 27.312 3.377 1 95.56 89 PRO A O 1
ATOM 731 N N . LEU A 1 90 ? 28.641 26.922 5.516 1 95.38 90 LEU A N 1
ATOM 732 C CA . LEU A 1 90 ? 27.812 28.125 5.59 1 95.38 90 LEU A CA 1
ATOM 733 C C . LEU A 1 90 ? 28.672 29.375 5.672 1 95.38 90 LEU A C 1
ATOM 735 O O . LEU A 1 90 ? 29.766 29.344 6.23 1 95.38 90 LEU A O 1
ATOM 739 N N . SER A 1 91 ? 28.094 30.422 5.109 1 92.19 91 SER A N 1
ATOM 740 C CA . SER A 1 91 ? 28.766 31.703 5.211 1 92.19 91 SER A CA 1
ATOM 741 C C . SER A 1 91 ? 28.734 32.25 6.641 1 92.19 91 SER A C 1
ATOM 743 O O . SER A 1 91 ? 29.656 32.906 7.086 1 92.19 91 SER A O 1
ATOM 745 N N . SER A 1 92 ? 27.656 32.031 7.312 1 90.06 92 SER A N 1
ATOM 746 C CA . SER A 1 92 ? 27.469 32.406 8.711 1 90.06 92 SER A CA 1
ATOM 747 C C . SER A 1 92 ? 27.047 31.203 9.555 1 90.06 92 SER A C 1
ATOM 749 O O . SER A 1 92 ? 26.328 30.328 9.07 1 90.06 92 SER A O 1
ATOM 751 N N . PRO A 1 93 ? 27.5 31.25 10.742 1 87.31 93 PRO A N 1
ATOM 752 C CA . PRO A 1 93 ? 27.141 30.109 11.602 1 87.31 93 PRO A CA 1
ATOM 753 C C . PRO A 1 93 ? 25.641 29.938 11.758 1 87.31 93 PRO A C 1
ATOM 755 O O . PRO A 1 93 ? 24.891 30.922 11.805 1 87.31 93 PRO A O 1
ATOM 758 N N . ALA A 1 94 ? 25.281 28.672 11.836 1 87 94 ALA A N 1
ATOM 759 C CA . ALA A 1 94 ? 23.875 28.359 12.07 1 87 94 ALA A CA 1
ATOM 760 C C . ALA A 1 94 ? 23.438 28.766 13.469 1 87 94 ALA A C 1
ATOM 762 O O . ALA A 1 94 ? 24.25 28.766 14.406 1 87 94 ALA A O 1
ATOM 763 N N . GLY A 1 95 ? 22.203 29.141 13.656 1 88.31 95 GLY A N 1
ATOM 764 C CA . GLY A 1 95 ? 21.672 29.484 14.961 1 88.31 95 GLY A CA 1
ATOM 765 C C . GLY A 1 95 ? 21.719 28.328 15.953 1 88.31 95 GLY A C 1
ATOM 766 O O . GLY A 1 95 ? 21.719 27.172 15.555 1 88.31 95 GLY A O 1
ATOM 767 N N . PRO A 1 96 ? 21.781 28.609 17.203 1 89.56 96 PRO A N 1
ATOM 768 C CA . PRO A 1 96 ? 21.875 27.562 18.234 1 89.56 96 PRO A CA 1
ATOM 769 C C . PRO A 1 96 ? 20.641 26.688 18.312 1 89.56 96 PRO A C 1
ATOM 771 O O . PRO A 1 96 ? 20.672 25.609 18.906 1 89.56 96 PRO A O 1
ATOM 774 N N . ASP A 1 97 ? 19.562 27.125 17.797 1 93.5 97 ASP A N 1
ATOM 775 C CA . ASP A 1 97 ? 18.297 26.391 17.859 1 93.5 97 ASP A CA 1
ATOM 776 C C . ASP A 1 97 ? 18.125 25.5 16.625 1 93.5 97 ASP A C 1
ATOM 778 O O . ASP A 1 97 ? 17.047 24.984 16.375 1 93.5 97 ASP A O 1
ATOM 782 N N . LEU A 1 98 ? 19.172 25.422 15.836 1 96.81 98 LEU A N 1
ATOM 783 C CA . LEU A 1 98 ? 19.172 24.578 14.648 1 96.81 98 LEU A CA 1
ATOM 784 C C . LEU A 1 98 ? 20.125 23.391 14.812 1 96.81 98 LEU A C 1
ATOM 786 O O . LEU A 1 98 ? 21.016 23.422 15.656 1 96.81 98 LEU A O 1
ATOM 790 N N . PRO A 1 99 ? 19.875 22.344 14.039 1 96.75 99 PRO A N 1
ATOM 791 C CA . PRO A 1 99 ? 20.781 21.203 14.125 1 96.75 99 PRO A CA 1
ATOM 792 C C . PRO A 1 99 ? 22.203 21.547 13.68 1 96.75 99 PRO A C 1
ATOM 794 O O . PRO A 1 99 ? 22.391 22.469 12.883 1 96.75 99 PRO A O 1
ATOM 797 N N . PRO A 1 100 ? 23.172 20.812 14.289 1 95.75 100 PRO A N 1
ATOM 798 C CA . PRO A 1 100 ? 24.531 20.969 13.758 1 95.75 100 PRO A CA 1
ATOM 799 C C . PRO A 1 100 ? 24.609 20.703 12.258 1 95.75 100 PRO A C 1
ATOM 801 O O . PRO A 1 100 ? 23.828 19.906 11.719 1 95.75 100 PRO A O 1
ATOM 804 N N . VAL A 1 101 ? 25.547 21.406 11.648 1 96.56 101 VAL A N 1
ATOM 805 C CA . VAL A 1 101 ? 25.734 21.281 10.211 1 96.56 101 VAL A CA 1
ATOM 806 C C . VAL A 1 101 ? 27.062 20.578 9.922 1 96.56 101 VAL A C 1
ATOM 808 O O . VAL A 1 101 ? 28.062 20.812 10.617 1 96.56 101 VAL A O 1
ATOM 811 N N . VAL A 1 102 ? 27.047 19.703 8.93 1 96.38 102 VAL A N 1
ATOM 812 C CA . VAL A 1 102 ? 28.25 19.031 8.461 1 96.38 102 VAL A CA 1
ATOM 813 C C . VAL A 1 102 ? 28.344 19.125 6.941 1 96.38 102 VAL A C 1
ATOM 815 O O . VAL A 1 102 ? 27.328 19.094 6.25 1 96.38 102 VAL A O 1
ATOM 818 N N . VAL A 1 103 ? 29.531 19.312 6.465 1 97.25 103 VAL A N 1
ATOM 819 C CA . VAL A 1 103 ? 29.75 19.281 5.02 1 97.25 103 VAL A CA 1
ATOM 820 C C . VAL A 1 103 ? 30 17.844 4.574 1 97.25 103 VAL A C 1
ATOM 822 O O . VAL A 1 103 ? 30.891 17.156 5.102 1 97.25 103 VAL A O 1
ATOM 825 N N . SER A 1 104 ? 29.219 17.406 3.627 1 96.19 104 SER A N 1
ATOM 826 C CA . SER A 1 104 ? 29.312 16.031 3.141 1 96.19 104 SER A CA 1
ATOM 827 C C . SER A 1 104 ? 30.672 15.766 2.494 1 96.19 104 SER A C 1
ATOM 829 O O . SER A 1 104 ? 31.312 16.688 2.008 1 96.19 104 SER A O 1
ATOM 831 N N . GLY A 1 105 ? 31.031 14.547 2.428 1 93.88 105 GLY A N 1
ATOM 832 C CA . GLY A 1 105 ? 32.281 14.141 1.818 1 93.88 105 GLY A CA 1
ATOM 833 C C . GLY A 1 105 ? 32.312 14.297 0.309 1 93.88 105 GLY A C 1
ATOM 834 O O . GLY A 1 105 ? 31.25 14.508 -0.304 1 93.88 105 GLY A O 1
ATOM 835 N N . ASP A 1 106 ? 33.469 14.18 -0.246 1 92.81 106 ASP A N 1
ATOM 836 C CA . ASP A 1 106 ? 33.688 14.305 -1.685 1 92.81 106 ASP A CA 1
ATOM 837 C C . ASP A 1 106 ? 33.125 13.102 -2.434 1 92.81 106 ASP A C 1
ATOM 839 O O . ASP A 1 106 ? 33.344 11.953 -2.043 1 92.81 106 ASP A O 1
ATOM 843 N N . THR A 1 107 ? 32.375 13.359 -3.482 1 94.69 107 THR A N 1
ATOM 844 C CA . THR A 1 107 ? 31.75 12.273 -4.238 1 94.69 107 THR A CA 1
ATOM 845 C C . THR A 1 107 ? 32.188 12.305 -5.699 1 94.69 107 THR A C 1
ATOM 847 O O . THR A 1 107 ? 31.578 11.672 -6.555 1 94.69 107 THR A O 1
ATOM 850 N N . ARG A 1 108 ? 33.344 13.008 -6.105 1 93.19 108 ARG A N 1
ATOM 851 C CA . ARG A 1 108 ? 33.812 13.188 -7.473 1 93.19 108 ARG A CA 1
ATOM 852 C C . ARG A 1 108 ? 34.25 11.859 -8.078 1 93.19 108 ARG A C 1
ATOM 854 O O . ARG A 1 108 ? 34.219 11.695 -9.305 1 93.19 108 ARG A O 1
ATOM 861 N N . SER A 1 109 ? 34.531 10.875 -7.219 1 94.69 109 SER A N 1
ATOM 862 C CA . SER A 1 109 ? 35.031 9.602 -7.707 1 94.69 109 SER A CA 1
ATOM 863 C C . SER A 1 109 ? 33.875 8.695 -8.172 1 94.69 109 SER A C 1
ATOM 865 O O . SER A 1 109 ? 34.125 7.684 -8.836 1 94.69 109 SER A O 1
ATOM 867 N N . PHE A 1 110 ? 32.688 8.969 -7.762 1 95.88 110 PHE A N 1
ATOM 868 C CA . PHE A 1 110 ? 31.547 8.148 -8.156 1 95.88 110 PHE A CA 1
ATOM 869 C C . PHE A 1 110 ? 31.047 8.523 -9.547 1 95.88 110 PHE A C 1
ATOM 871 O O . PHE A 1 110 ? 31 9.711 -9.891 1 95.88 110 PHE A O 1
ATOM 878 N N . PRO A 1 111 ? 30.703 7.574 -10.32 1 94.38 111 PRO A N 1
ATOM 879 C CA . PRO A 1 111 ? 30.203 7.883 -11.664 1 94.38 111 PRO A CA 1
ATOM 880 C C . PRO A 1 111 ? 28.828 8.555 -11.633 1 94.38 111 PRO A C 1
ATOM 882 O O . PRO A 1 111 ? 27.984 8.211 -10.805 1 94.38 111 PRO A O 1
ATOM 885 N N . TYR A 1 112 ? 28.594 9.516 -12.477 1 93.38 112 TYR A N 1
ATOM 886 C CA . TYR A 1 112 ? 27.312 10.18 -12.703 1 93.38 112 TYR A CA 1
ATOM 887 C C . TYR A 1 112 ? 27.031 10.305 -14.195 1 93.38 112 TYR A C 1
ATOM 889 O O . TYR A 1 112 ? 27.672 11.094 -14.891 1 93.38 112 TYR A O 1
ATOM 897 N N . THR A 1 113 ? 26.016 9.57 -14.68 1 92.5 113 THR A N 1
ATOM 898 C CA . THR A 1 113 ? 25.797 9.523 -16.125 1 92.5 113 THR A CA 1
ATOM 899 C C . THR A 1 113 ? 24.391 9.992 -16.469 1 92.5 113 THR A C 1
ATOM 901 O O . THR A 1 113 ? 24 9.992 -17.641 1 92.5 113 THR A O 1
ATOM 904 N N . PHE A 1 114 ? 23.625 10.375 -15.422 1 90.19 114 PHE A N 1
ATOM 905 C CA . PHE A 1 114 ? 22.281 10.875 -15.695 1 90.19 114 PHE A CA 1
ATOM 906 C C . PHE A 1 114 ? 22.328 12.273 -16.297 1 90.19 114 PHE A C 1
ATOM 908 O O . PHE A 1 114 ? 22.906 13.188 -15.695 1 90.19 114 PHE A O 1
ATOM 915 N N . LYS A 1 115 ? 21.734 12.57 -17.422 1 87.88 115 LYS A N 1
ATOM 916 C CA . LYS A 1 115 ? 21.875 13.805 -18.203 1 87.88 115 LYS A CA 1
ATOM 917 C C . LYS A 1 115 ? 21.172 14.969 -17.516 1 87.88 115 LYS A C 1
ATOM 919 O O . LYS A 1 115 ? 21.703 16.078 -17.469 1 87.88 115 LYS A O 1
ATOM 924 N N . SER A 1 116 ? 19.953 14.883 -17.031 1 84.06 116 SER A N 1
ATOM 925 C CA . SER A 1 116 ? 19.172 16.016 -16.562 1 84.06 116 SER A CA 1
ATOM 926 C C . SER A 1 116 ? 19.047 16.031 -15.039 1 84.06 116 SER A C 1
ATOM 928 O O . SER A 1 116 ? 18.172 16.688 -14.484 1 84.06 116 SER A O 1
ATOM 930 N N . GLY A 1 117 ? 20.031 15.461 -14.367 1 84.38 117 GLY A N 1
ATOM 931 C CA . GLY A 1 117 ? 19.984 15.453 -12.914 1 84.38 117 GLY A CA 1
ATOM 932 C C . GLY A 1 117 ? 21.141 16.188 -12.273 1 84.38 117 GLY A C 1
ATOM 933 O O . GLY A 1 117 ? 21.844 16.953 -12.945 1 84.38 117 GLY A O 1
ATOM 934 N N . LEU A 1 118 ? 21.203 16.219 -10.961 1 87.62 118 LEU A N 1
ATOM 935 C CA . LEU A 1 118 ? 22.266 16.859 -10.203 1 87.62 118 LEU A CA 1
ATOM 936 C C . LEU A 1 118 ? 23.188 15.836 -9.562 1 87.62 118 LEU A C 1
ATOM 938 O O . LEU A 1 118 ? 22.719 14.883 -8.922 1 87.62 118 LEU A O 1
ATOM 942 N N . ARG A 1 119 ? 24.438 16.031 -9.695 1 90.12 119 ARG A N 1
ATOM 943 C CA . ARG A 1 119 ? 25.438 15.156 -9.086 1 90.12 119 ARG A CA 1
ATOM 944 C C . ARG A 1 119 ? 25.281 15.117 -7.57 1 90.12 119 ARG A C 1
ATOM 946 O O . ARG A 1 119 ? 25.688 14.156 -6.922 1 90.12 119 ARG A O 1
ATOM 953 N N . SER A 1 120 ? 24.703 16.188 -7.039 1 92.19 120 SER A N 1
ATOM 954 C CA . SER A 1 120 ? 24.5 16.266 -5.598 1 92.19 120 SER A CA 1
ATOM 955 C C . SER A 1 120 ? 23.656 15.102 -5.09 1 92.19 120 SER A C 1
ATOM 957 O O . SER A 1 120 ? 23.656 14.805 -3.895 1 92.19 120 SER A O 1
ATOM 959 N N . ALA A 1 121 ? 23 14.43 -6 1 95.06 121 ALA A N 1
ATOM 960 C CA . ALA A 1 121 ? 22.188 13.273 -5.617 1 95.06 121 ALA A CA 1
ATOM 961 C C . ALA A 1 121 ? 23.062 12.172 -5.016 1 95.06 121 ALA A C 1
ATOM 963 O O . ALA A 1 121 ? 22.625 11.445 -4.125 1 95.06 121 ALA A O 1
ATOM 964 N N . ILE A 1 122 ? 24.297 12.062 -5.488 1 96.94 122 ILE A N 1
ATOM 965 C CA . ILE A 1 122 ? 25.234 11.07 -4.953 1 96.94 122 ILE A CA 1
ATOM 966 C C . ILE A 1 122 ? 25.641 11.461 -3.539 1 96.94 122 ILE A C 1
ATOM 968 O O . ILE A 1 122 ? 25.688 10.617 -2.639 1 96.94 122 ILE A O 1
ATOM 972 N N . ARG A 1 123 ? 25.953 12.742 -3.383 1 96.25 123 ARG A N 1
ATOM 973 C CA . ARG A 1 123 ? 26.297 13.266 -2.064 1 96.25 123 ARG A CA 1
ATOM 974 C C . ARG A 1 123 ? 25.188 13 -1.057 1 96.25 123 ARG A C 1
ATOM 976 O O . ARG A 1 123 ? 25.453 12.539 0.056 1 96.25 123 ARG A O 1
ATOM 983 N N . VAL A 1 124 ? 23.984 13.258 -1.453 1 96.44 124 VAL A N 1
ATOM 984 C CA . VAL A 1 124 ? 22.844 13.094 -0.568 1 96.44 124 VAL A CA 1
ATOM 985 C C . VAL A 1 124 ? 22.625 11.609 -0.274 1 96.44 124 VAL A C 1
ATOM 987 O O . VAL A 1 124 ? 22.281 11.234 0.852 1 96.44 124 VAL A O 1
ATOM 990 N N . ALA A 1 125 ? 22.766 10.75 -1.266 1 98.12 125 ALA A N 1
ATOM 991 C CA . ALA A 1 125 ? 22.656 9.312 -1.025 1 98.12 125 ALA A CA 1
ATOM 992 C C . ALA A 1 125 ? 23.688 8.844 0.008 1 98.12 125 ALA A C 1
ATOM 994 O O . ALA A 1 125 ? 23.375 8.031 0.88 1 98.12 125 ALA A O 1
ATOM 995 N N . ARG A 1 126 ? 24.844 9.398 -0.067 1 98.06 126 ARG A N 1
ATOM 996 C CA . ARG A 1 126 ? 25.953 8.961 0.779 1 98.06 126 ARG A CA 1
ATOM 997 C C . ARG A 1 126 ? 25.766 9.445 2.213 1 98.06 126 ARG A C 1
ATOM 999 O O . ARG A 1 126 ? 26.469 8.992 3.121 1 98.06 126 ARG A O 1
ATOM 1006 N N . VAL A 1 127 ? 24.828 10.328 2.457 1 98 127 VAL A N 1
ATOM 1007 C CA . VAL A 1 127 ? 24.516 10.797 3.801 1 98 127 VAL A CA 1
ATOM 1008 C C . VAL A 1 127 ? 24.188 9.609 4.699 1 98 127 VAL A C 1
ATOM 1010 O O . VAL A 1 127 ? 24.469 9.633 5.898 1 98 127 VAL A O 1
ATOM 1013 N N . VAL A 1 128 ? 23.625 8.539 4.137 1 97.69 128 VAL A N 1
ATOM 1014 C CA . VAL A 1 128 ? 23.312 7.336 4.902 1 97.69 128 VAL A CA 1
ATOM 1015 C C . VAL A 1 128 ? 24.578 6.816 5.59 1 97.69 128 VAL A C 1
ATOM 1017 O O . VAL A 1 128 ? 24.578 6.574 6.801 1 97.69 128 VAL A O 1
ATOM 1020 N N . LYS A 1 129 ? 25.609 6.691 4.797 1 98.06 129 LYS A N 1
ATOM 1021 C CA . LYS A 1 129 ? 26.875 6.188 5.332 1 98.06 129 LYS A CA 1
ATOM 1022 C C . LYS A 1 129 ? 27.469 7.164 6.34 1 98.06 129 LYS A C 1
ATOM 1024 O O . LYS A 1 129 ? 27.938 6.758 7.406 1 98.06 129 LYS A O 1
ATOM 1029 N N . GLU A 1 130 ? 27.469 8.43 5.984 1 98.31 130 GLU A N 1
ATOM 1030 C CA . GLU A 1 130 ? 28.062 9.445 6.852 1 98.31 130 GLU A CA 1
ATOM 1031 C C . GLU A 1 130 ? 27.344 9.508 8.195 1 98.31 130 GLU A C 1
ATOM 1033 O O . GLU A 1 130 ? 27.969 9.703 9.234 1 98.31 130 GLU A O 1
ATOM 1038 N N . ALA A 1 131 ? 26.031 9.406 8.188 1 98.38 131 ALA A N 1
ATOM 1039 C CA . ALA A 1 131 ? 25.234 9.422 9.414 1 98.38 131 ALA A CA 1
ATOM 1040 C C . ALA A 1 131 ? 25.562 8.211 10.289 1 98.38 131 ALA A C 1
ATOM 1042 O O . ALA A 1 131 ? 25.766 8.352 11.492 1 98.38 131 ALA A O 1
ATOM 1043 N N . VAL A 1 132 ? 25.594 7.031 9.688 1 98.25 132 VAL A N 1
ATOM 1044 C CA . VAL A 1 132 ? 25.828 5.793 10.422 1 98.25 132 VAL A CA 1
ATOM 1045 C C . VAL A 1 132 ? 27.25 5.793 10.992 1 98.25 132 VAL A C 1
ATOM 1047 O O . VAL A 1 132 ? 27.469 5.367 12.125 1 98.25 132 VAL A O 1
ATOM 1050 N N . ASP A 1 133 ? 28.188 6.309 10.227 1 97.62 133 ASP A N 1
ATOM 1051 C CA . ASP A 1 133 ? 29.594 6.277 10.602 1 97.62 133 ASP A CA 1
ATOM 1052 C C . ASP A 1 133 ? 29.875 7.203 11.781 1 97.62 133 ASP A C 1
ATOM 1054 O O . ASP A 1 133 ? 30.938 7.129 12.398 1 97.62 133 ASP A O 1
ATOM 1058 N N . ARG A 1 134 ? 28.969 8.047 12.047 1 96.44 134 ARG A N 1
ATOM 1059 C CA . ARG A 1 134 ? 29.141 8.875 13.234 1 96.44 134 ARG A CA 1
ATOM 1060 C C . ARG A 1 134 ? 29.141 8.016 14.5 1 96.44 134 ARG A C 1
ATOM 1062 O O . ARG A 1 134 ? 29.688 8.422 15.523 1 96.44 134 ARG A O 1
ATOM 1069 N N . ASN A 1 135 ? 28.516 6.902 14.492 1 95.75 135 ASN A N 1
ATOM 1070 C CA . ASN A 1 135 ? 28.484 5.914 15.562 1 95.75 135 ASN A CA 1
ATOM 1071 C C . ASN A 1 135 ? 27.984 6.516 16.875 1 95.75 135 ASN A C 1
ATOM 1073 O O . ASN A 1 135 ? 28.609 6.348 17.922 1 95.75 135 ASN A O 1
ATOM 1077 N N . GLU A 1 136 ? 26.938 7.277 16.734 1 95.88 136 GLU A N 1
ATOM 1078 C CA . GLU A 1 136 ? 26.312 7.82 17.938 1 95.88 136 GLU A CA 1
ATOM 1079 C C . GLU A 1 136 ? 25.703 6.715 18.781 1 95.88 136 GLU A C 1
ATOM 1081 O O . GLU A 1 136 ? 25.109 5.77 18.25 1 95.88 136 GLU A O 1
ATOM 1086 N N . THR A 1 137 ? 25.766 6.879 20.062 1 95.94 137 THR A N 1
ATOM 1087 C CA . THR A 1 137 ? 25.281 5.852 20.969 1 95.94 137 THR A CA 1
ATOM 1088 C C . THR A 1 137 ? 23.766 5.93 21.141 1 95.94 137 THR A C 1
ATOM 1090 O O . THR A 1 137 ? 23.203 7.023 21.172 1 95.94 137 THR A O 1
ATOM 1093 N N . GLY A 1 138 ? 23.188 4.809 21.219 1 95.81 138 GLY A N 1
ATOM 1094 C CA . GLY A 1 138 ? 21.781 4.73 21.578 1 95.81 138 GLY A CA 1
ATOM 1095 C C . GLY A 1 138 ? 20.844 4.848 20.391 1 95.81 138 GLY A C 1
ATOM 1096 O O . GLY A 1 138 ? 19.625 4.801 20.547 1 95.81 138 GLY A O 1
ATOM 1097 N N . ILE A 1 139 ? 21.391 4.941 19.188 1 98 139 ILE A N 1
ATOM 1098 C CA . ILE A 1 139 ? 20.562 5.094 18 1 98 139 ILE A CA 1
ATOM 1099 C C . ILE A 1 139 ? 19.891 3.762 17.672 1 98 139 ILE A C 1
ATOM 1101 O O . ILE A 1 139 ? 20.531 2.713 17.672 1 98 139 ILE A O 1
ATOM 1105 N N . ARG A 1 140 ? 18.594 3.877 17.438 1 98.25 140 ARG A N 1
ATOM 1106 C CA . ARG A 1 140 ? 17.812 2.719 17 1 98.25 140 ARG A CA 1
ATOM 1107 C C . ARG A 1 140 ? 17.359 2.869 15.555 1 98.25 140 ARG A C 1
ATOM 1109 O O . ARG A 1 140 ? 17.188 1.875 14.852 1 98.25 140 ARG A O 1
ATOM 1116 N N . TRP A 1 141 ? 17.188 4.129 15.195 1 98.75 141 TRP A N 1
ATOM 1117 C CA . TRP A 1 141 ? 16.688 4.41 13.852 1 98.75 141 TRP A CA 1
ATOM 1118 C C . TRP A 1 141 ? 17.438 5.582 13.227 1 98.75 141 TRP A C 1
ATOM 1120 O O . TRP A 1 141 ? 17.75 6.559 13.914 1 98.75 141 TRP A O 1
ATOM 1130 N N . PHE A 1 142 ? 17.703 5.461 11.961 1 98.88 142 PHE A N 1
ATOM 1131 C CA . PHE A 1 142 ? 18.156 6.57 11.133 1 98.88 142 PHE A CA 1
ATOM 1132 C C . PHE A 1 142 ? 17.016 7.094 10.258 1 98.88 142 PHE A C 1
ATOM 1134 O O . PHE A 1 142 ? 16.375 6.328 9.523 1 98.88 142 PHE A O 1
ATOM 1141 N N . VAL A 1 143 ? 16.719 8.328 10.383 1 98.94 143 VAL A N 1
ATOM 1142 C CA . VAL A 1 143 ? 15.656 8.938 9.586 1 98.94 143 VAL A CA 1
ATOM 1143 C C . VAL A 1 143 ? 16.25 9.969 8.625 1 98.94 143 VAL A C 1
ATOM 1145 O O . VAL A 1 143 ? 17.078 10.797 9.031 1 98.94 143 VAL A O 1
ATOM 1148 N N . PHE A 1 144 ? 15.883 9.875 7.391 1 98.81 144 PHE A N 1
ATOM 1149 C CA . PHE A 1 144 ? 16.391 10.758 6.355 1 98.81 144 PHE A CA 1
ATOM 1150 C C . PHE A 1 144 ? 15.273 11.602 5.762 1 98.81 144 PHE A C 1
ATOM 1152 O O . PHE A 1 144 ? 14.164 11.109 5.543 1 98.81 144 PHE A O 1
ATOM 1159 N N . GLY A 1 145 ? 15.492 12.852 5.516 1 98.19 145 GLY A N 1
ATOM 1160 C CA . GLY A 1 145 ? 14.539 13.789 4.938 1 98.19 145 GLY A CA 1
ATOM 1161 C C . GLY A 1 145 ? 15.195 15.039 4.379 1 98.19 145 GLY A C 1
ATOM 1162 O O . GLY A 1 145 ? 16.422 15.164 4.391 1 98.19 145 GLY A O 1
ATOM 1163 N N . ASP A 1 146 ? 14.43 15.961 3.861 1 98.19 146 ASP A N 1
ATOM 1164 C CA . ASP A 1 146 ? 14.922 17.203 3.258 1 98.19 146 ASP A CA 1
ATOM 1165 C C . ASP A 1 146 ? 14.688 18.391 4.184 1 98.19 146 ASP A C 1
ATOM 1167 O O . ASP A 1 146 ? 14.016 18.266 5.207 1 98.19 146 ASP A O 1
ATOM 1171 N N . ASP A 1 147 ? 15.289 19.516 3.811 1 98.19 147 ASP A N 1
ATOM 1172 C CA . ASP A 1 147 ? 15.188 20.703 4.664 1 98.19 147 ASP A CA 1
ATOM 1173 C C . ASP A 1 147 ? 13.867 21.422 4.438 1 98.19 147 ASP A C 1
ATOM 1175 O O . ASP A 1 147 ? 13.547 22.375 5.16 1 98.19 147 ASP A O 1
ATOM 1179 N N . ASP A 1 148 ? 13.031 20.984 3.5 1 98.12 148 ASP A N 1
ATOM 1180 C CA . ASP A 1 148 ? 11.68 21.516 3.367 1 98.12 148 ASP A CA 1
ATOM 1181 C C . ASP A 1 148 ? 10.633 20.469 3.744 1 98.12 148 ASP A C 1
ATOM 1183 O O . ASP A 1 148 ? 9.516 20.484 3.23 1 98.12 148 ASP A O 1
ATOM 1187 N N . THR A 1 149 ? 11 19.484 4.566 1 98.56 149 THR A N 1
ATOM 1188 C CA . THR A 1 149 ? 10.125 18.484 5.152 1 98.56 149 THR A CA 1
ATOM 1189 C C . THR A 1 149 ? 9.875 18.766 6.629 1 98.56 149 THR A C 1
ATOM 1191 O O . THR A 1 149 ? 10.82 19.016 7.387 1 98.56 149 THR A O 1
ATOM 1194 N N . ILE A 1 150 ? 8.648 18.797 7.035 1 98.69 150 ILE A N 1
ATOM 1195 C CA . ILE A 1 150 ? 8.352 18.844 8.461 1 98.69 150 ILE A CA 1
ATOM 1196 C C . ILE A 1 150 ? 8.016 17.438 8.961 1 98.69 150 ILE A C 1
ATOM 1198 O O . ILE A 1 150 ? 7.391 16.656 8.25 1 98.69 150 ILE A O 1
ATOM 1202 N N . PHE A 1 151 ? 8.445 17.156 10.172 1 98.75 151 PHE A N 1
ATOM 1203 C CA . PHE A 1 151 ? 8.164 15.883 10.836 1 98.75 151 PHE A CA 1
ATOM 1204 C C . PHE A 1 151 ? 7.309 16.094 12.078 1 98.75 151 PHE A C 1
ATOM 1206 O O . PHE A 1 151 ? 7.508 17.062 12.82 1 98.75 151 PHE A O 1
ATOM 1213 N N . VAL A 1 152 ? 6.309 15.297 12.227 1 98.5 152 VAL A N 1
ATOM 1214 C CA . VAL A 1 152 ? 5.664 15.125 13.523 1 98.5 152 VAL A CA 1
ATOM 1215 C C . VAL A 1 152 ? 6.363 14.023 14.312 1 98.5 152 VAL A C 1
ATOM 1217 O O . VAL A 1 152 ? 5.957 12.859 14.258 1 98.5 152 VAL A O 1
ATOM 1220 N N . VAL A 1 153 ? 7.324 14.422 15.07 1 98.19 153 VAL A N 1
ATOM 1221 C CA . VAL A 1 153 ? 8.336 13.523 15.617 1 98.19 153 VAL A CA 1
ATOM 1222 C C . VAL A 1 153 ? 7.672 12.516 16.547 1 98.19 153 VAL A C 1
ATOM 1224 O O . VAL A 1 153 ? 8 11.32 16.516 1 98.19 153 VAL A O 1
ATOM 1227 N N . GLU A 1 154 ? 6.703 12.93 17.344 1 96.38 154 GLU A N 1
ATOM 1228 C CA . GLU A 1 154 ? 6.031 12.008 18.266 1 96.38 154 GLU A CA 1
ATOM 1229 C C . GLU A 1 154 ? 5.332 10.891 17.5 1 96.38 154 GLU A C 1
ATOM 1231 O O . GLU A 1 154 ? 5.363 9.734 17.922 1 96.38 154 GLU A O 1
ATOM 1236 N N . ASN A 1 155 ? 4.719 11.258 16.406 1 97.06 155 ASN A N 1
ATOM 1237 C CA . ASN A 1 155 ? 4.059 10.25 15.578 1 97.06 155 ASN A CA 1
ATOM 1238 C C . ASN A 1 155 ? 5.07 9.312 14.93 1 97.06 155 ASN A C 1
ATOM 1240 O O . ASN A 1 155 ? 4.828 8.109 14.836 1 97.06 155 ASN A O 1
ATOM 1244 N N . LEU A 1 156 ? 6.172 9.898 14.492 1 97.94 156 LEU A N 1
ATOM 1245 C CA . LEU A 1 156 ? 7.227 9.086 13.898 1 97.94 156 LEU A CA 1
ATOM 1246 C C . LEU A 1 156 ? 7.746 8.055 14.898 1 97.94 156 LEU A C 1
ATOM 1248 O O . LEU A 1 156 ? 7.922 6.883 14.547 1 97.94 156 LEU A O 1
ATOM 1252 N N . VAL A 1 157 ? 7.965 8.484 16.078 1 96.88 157 VAL A N 1
ATOM 1253 C CA . VAL A 1 157 ? 8.43 7.602 17.141 1 96.88 157 VAL A CA 1
ATOM 1254 C C . VAL A 1 157 ? 7.438 6.457 17.328 1 96.88 157 VAL A C 1
ATOM 1256 O O . VAL A 1 157 ? 7.828 5.289 17.406 1 96.88 157 VAL A O 1
ATOM 1259 N N . LYS A 1 158 ? 6.215 6.805 17.406 1 95 158 LYS A N 1
ATOM 1260 C CA . LYS A 1 158 ? 5.176 5.801 17.609 1 95 158 LYS A CA 1
ATOM 1261 C C . LYS A 1 158 ? 5.137 4.812 16.438 1 95 158 LYS A C 1
ATOM 1263 O O . LYS A 1 158 ? 5.07 3.6 16.656 1 95 158 LYS A O 1
ATOM 1268 N N . VAL A 1 159 ? 5.203 5.289 15.25 1 95.81 159 VAL A N 1
ATOM 1269 C CA . VAL A 1 159 ? 5.148 4.445 14.062 1 95.81 159 VAL A CA 1
ATOM 1270 C C . VAL A 1 159 ? 6.344 3.494 14.047 1 95.81 159 VAL A C 1
ATOM 1272 O O . VAL A 1 159 ? 6.184 2.291 13.82 1 95.81 159 VAL A O 1
ATOM 1275 N N . LEU A 1 160 ? 7.512 3.988 14.328 1 96.75 160 LEU A N 1
ATOM 1276 C CA . LEU A 1 160 ? 8.719 3.174 14.266 1 96.75 160 LEU A CA 1
ATOM 1277 C C . LEU A 1 160 ? 8.766 2.174 15.414 1 96.75 160 LEU A C 1
ATOM 1279 O O . LEU A 1 160 ? 9.461 1.16 15.336 1 96.75 160 LEU A O 1
ATOM 1283 N N . SER A 1 161 ? 8.008 2.42 16.453 1 94.56 161 SER A N 1
ATOM 1284 C CA . SER A 1 161 ? 7.957 1.525 17.609 1 94.56 161 SER A CA 1
ATOM 1285 C C . SER A 1 161 ? 7.25 0.219 17.25 1 94.56 161 SER A C 1
ATOM 1287 O O . SER A 1 161 ? 7.328 -0.754 18.016 1 94.56 161 SER A O 1
ATOM 1289 N N . LYS A 1 162 ? 6.594 0.195 16.188 1 90.88 162 LYS A N 1
ATOM 1290 C CA . LYS A 1 162 ? 5.93 -1.021 15.719 1 90.88 162 LYS A CA 1
ATOM 1291 C C . LYS A 1 162 ? 6.949 -2.084 15.32 1 90.88 162 LYS A C 1
ATOM 1293 O O . LYS A 1 162 ? 6.613 -3.266 15.219 1 90.88 162 LYS A O 1
ATOM 1298 N N . TYR A 1 163 ? 8.195 -1.646 15.062 1 92.19 163 TYR A N 1
ATOM 1299 C CA . TYR A 1 163 ? 9.172 -2.531 14.43 1 92.19 163 TYR A CA 1
ATOM 1300 C C . TYR A 1 163 ? 10.375 -2.754 15.344 1 92.19 163 TYR A C 1
ATOM 1302 O O . TYR A 1 163 ? 10.742 -1.874 16.125 1 92.19 163 TYR A O 1
ATOM 1310 N N . ASP A 1 164 ? 10.953 -3.916 15.18 1 92.19 164 ASP A N 1
ATOM 1311 C CA . ASP A 1 164 ? 12.18 -4.27 15.891 1 92.19 164 ASP A CA 1
ATOM 1312 C C . ASP A 1 164 ? 13.414 -3.713 15.188 1 92.19 164 ASP A C 1
ATOM 1314 O O . ASP A 1 164 ? 13.82 -4.227 14.141 1 92.19 164 ASP A O 1
ATOM 1318 N N . HIS A 1 165 ? 14.039 -2.717 15.781 1 94.44 165 HIS A N 1
ATOM 1319 C CA . HIS A 1 165 ? 15.148 -2.012 15.141 1 94.44 165 HIS A CA 1
ATOM 1320 C C . HIS A 1 165 ? 16.359 -2.918 15 1 94.44 165 HIS A C 1
ATOM 1322 O O . HIS A 1 165 ? 17.328 -2.566 14.305 1 94.44 165 HIS A O 1
ATOM 1328 N N . ASP A 1 166 ? 16.359 -4.133 15.531 1 93.06 166 ASP A N 1
ATOM 1329 C CA . ASP A 1 166 ? 17.453 -5.086 15.383 1 93.06 166 ASP A CA 1
ATOM 1330 C C . ASP A 1 166 ? 17.281 -5.934 14.133 1 93.06 166 ASP A C 1
ATOM 1332 O O . ASP A 1 166 ? 18.156 -6.734 13.789 1 93.06 166 ASP A O 1
ATOM 1336 N N . LYS A 1 167 ? 16.203 -5.75 13.562 1 92.81 167 LYS A N 1
ATOM 1337 C CA . LYS A 1 167 ? 15.969 -6.395 12.273 1 92.81 167 LYS A CA 1
ATOM 1338 C C . LYS A 1 167 ? 16.078 -5.391 11.133 1 92.81 167 LYS A C 1
ATOM 1340 O O . LYS A 1 167 ? 16.234 -4.188 11.367 1 92.81 167 LYS A O 1
ATOM 1345 N N . TRP A 1 168 ? 16.094 -5.863 9.945 1 94.94 168 TRP A N 1
ATOM 1346 C CA . TRP A 1 168 ? 16.328 -5.008 8.789 1 94.94 168 TRP A CA 1
ATOM 1347 C C . TRP A 1 168 ? 15.023 -4.406 8.289 1 94.94 168 TRP A C 1
ATOM 1349 O O . TRP A 1 168 ? 14.266 -5.059 7.562 1 94.94 168 TRP A O 1
ATOM 1359 N N . TYR A 1 169 ? 14.805 -3.164 8.68 1 96.5 169 TYR A N 1
ATOM 1360 C CA . TYR A 1 169 ? 13.586 -2.492 8.242 1 96.5 169 TYR A CA 1
ATOM 1361 C C . TYR A 1 169 ? 13.914 -1.237 7.441 1 96.5 169 TYR A C 1
ATOM 1363 O O . TYR A 1 169 ? 14.82 -0.481 7.805 1 96.5 169 TYR A O 1
ATOM 1371 N N . TYR A 1 170 ? 13.367 -1.078 6.371 1 97.88 170 TYR A N 1
ATOM 1372 C CA . TYR A 1 170 ? 13.289 0.092 5.504 1 97.88 170 TYR A CA 1
ATOM 1373 C C . TYR A 1 170 ? 11.859 0.618 5.426 1 97.88 170 TYR A C 1
ATOM 1375 O O . TYR A 1 170 ? 10.992 -0.009 4.812 1 97.88 170 TYR A O 1
ATOM 1383 N N . VAL A 1 171 ? 11.539 1.812 6.094 1 98.31 171 VAL A N 1
ATOM 1384 C CA . VAL A 1 171 ? 10.172 2.273 6.301 1 98.31 171 VAL A CA 1
ATOM 1385 C C . VAL A 1 171 ? 9.977 3.635 5.637 1 98.31 171 VAL A C 1
ATOM 1387 O O . VAL A 1 171 ? 10.812 4.531 5.789 1 98.31 171 VAL A O 1
ATOM 1390 N N . GLY A 1 172 ? 8.992 3.85 4.891 1 98.38 172 GLY A N 1
ATOM 1391 C CA . GLY A 1 172 ? 8.641 5.078 4.195 1 98.38 172 GLY A CA 1
ATOM 1392 C C . GLY A 1 172 ? 7.387 4.957 3.355 1 98.38 172 GLY A C 1
ATOM 1393 O O . GLY A 1 172 ? 6.477 4.199 3.699 1 98.38 172 GLY A O 1
ATOM 1394 N N . SER A 1 173 ? 7.27 5.812 2.354 1 98.25 173 SER A N 1
ATOM 1395 C CA . SER A 1 173 ? 6.098 5.742 1.485 1 98.25 173 SER A CA 1
ATOM 1396 C C . SER A 1 173 ? 6.426 6.215 0.074 1 98.25 173 SER A C 1
ATOM 1398 O O . SER A 1 173 ? 7.457 6.848 -0.15 1 98.25 173 SER A O 1
ATOM 1400 N N . SER A 1 174 ? 5.52 5.848 -0.813 1 97.62 174 SER A N 1
ATOM 1401 C CA . SER A 1 174 ? 5.633 6.281 -2.203 1 97.62 174 SER A CA 1
ATOM 1402 C C . SER A 1 174 ? 5.109 7.703 -2.383 1 97.62 174 SER A C 1
ATOM 1404 O O . SER A 1 174 ? 4.707 8.352 -1.415 1 97.62 174 SER A O 1
ATOM 1406 N N . SER A 1 175 ? 5.219 8.188 -3.619 1 97.75 175 SER A N 1
ATOM 1407 C CA . SER A 1 175 ? 4.73 9.516 -3.953 1 97.75 175 SER A CA 1
ATOM 1408 C C . SER A 1 175 ? 3.213 9.531 -4.109 1 97.75 175 SER A C 1
ATOM 1410 O O . SER A 1 175 ? 2.615 8.523 -4.492 1 97.75 175 SER A O 1
ATOM 1412 N N . GLU A 1 176 ? 2.605 10.664 -3.846 1 97.06 176 GLU A N 1
ATOM 1413 C CA . GLU A 1 176 ? 1.191 10.859 -4.148 1 97.06 176 GLU A CA 1
ATOM 1414 C C . GLU A 1 176 ? 0.954 10.93 -5.656 1 97.06 176 GLU A C 1
ATOM 1416 O O . GLU A 1 176 ? -0.171 10.734 -6.121 1 97.06 176 GLU A O 1
ATOM 1421 N N . SER A 1 177 ? 1.962 11.211 -6.406 1 96.38 177 SER A N 1
ATOM 1422 C CA . SER A 1 177 ? 1.875 11.297 -7.859 1 96.38 177 SER A CA 1
ATOM 1423 C C . SER A 1 177 ? 2.1 9.938 -8.508 1 96.38 177 SER A C 1
ATOM 1425 O O . SER A 1 177 ? 3.135 9.305 -8.289 1 96.38 177 SER A O 1
ATOM 1427 N N . TYR A 1 178 ? 1.152 9.523 -9.352 1 96.44 178 TYR A N 1
ATOM 1428 C CA . TYR A 1 178 ? 1.296 8.273 -10.078 1 96.44 178 TYR A CA 1
ATOM 1429 C C . TYR A 1 178 ? 2.482 8.328 -11.031 1 96.44 178 TYR A C 1
ATOM 1431 O O . TYR A 1 178 ? 3.273 7.383 -11.109 1 96.44 178 TYR A O 1
ATOM 1439 N N . GLU A 1 179 ? 2.656 9.453 -11.695 1 94.94 179 GLU A N 1
ATOM 1440 C CA . GLU A 1 179 ? 3.709 9.609 -12.695 1 94.94 179 GLU A CA 1
ATOM 1441 C C . GLU A 1 179 ? 5.094 9.484 -12.062 1 94.94 179 GLU A C 1
ATOM 1443 O O . GLU A 1 179 ? 6.004 8.914 -12.656 1 94.94 179 GLU A O 1
ATOM 1448 N N . GLN A 1 180 ? 5.199 10.023 -10.852 1 95.81 180 GLN A N 1
ATOM 1449 C CA . GLN A 1 180 ? 6.488 9.945 -10.172 1 95.81 180 GLN A CA 1
ATOM 1450 C C . GLN A 1 180 ? 6.836 8.5 -9.82 1 95.81 180 GLN A C 1
ATOM 1452 O O . GLN A 1 180 ? 7.988 8.086 -9.953 1 95.81 180 GLN A O 1
ATOM 1457 N N . ASN A 1 181 ? 5.863 7.746 -9.367 1 96.94 181 ASN A N 1
ATOM 1458 C CA . ASN A 1 181 ? 6.09 6.34 -9.047 1 96.94 181 ASN A CA 1
ATOM 1459 C C . ASN A 1 181 ? 6.492 5.539 -10.281 1 96.94 181 ASN A C 1
ATOM 1461 O O . ASN A 1 181 ? 7.355 4.668 -10.211 1 96.94 181 ASN A O 1
ATOM 1465 N N . VAL A 1 182 ? 5.863 5.844 -11.398 1 95.44 182 VAL A N 1
ATOM 1466 C CA . VAL A 1 182 ? 6.184 5.16 -12.648 1 95.44 182 VAL A CA 1
ATOM 1467 C C . VAL A 1 182 ? 7.605 5.512 -13.078 1 95.44 182 VAL A C 1
ATOM 1469 O O . VAL A 1 182 ? 8.367 4.637 -13.492 1 95.44 182 VAL A O 1
ATOM 1472 N N . LYS A 1 183 ? 7.898 6.75 -12.984 1 93.94 183 LYS A N 1
ATOM 1473 C CA . LYS A 1 183 ? 9.188 7.246 -13.461 1 93.94 183 LYS A CA 1
ATOM 1474 C C . LYS A 1 183 ? 10.336 6.691 -12.617 1 93.94 183 LYS A C 1
ATOM 1476 O O . LYS A 1 183 ? 11.398 6.371 -13.141 1 93.94 183 LYS A O 1
ATOM 1481 N N . TYR A 1 184 ? 10.172 6.605 -11.375 1 95.06 184 TYR A N 1
ATOM 1482 C CA . TYR A 1 184 ? 11.25 6.16 -10.492 1 95.06 184 TYR A CA 1
ATOM 1483 C C . TYR A 1 184 ? 10.977 4.75 -9.977 1 95.06 184 TYR A C 1
ATOM 1485 O O . TYR A 1 184 ? 11.43 3.768 -10.57 1 95.06 184 TYR A O 1
ATOM 1493 N N . SER A 1 185 ? 10.031 4.625 -8.922 1 97 185 SER A N 1
ATOM 1494 C CA . SER A 1 185 ? 9.68 3.266 -8.523 1 97 185 SER A CA 1
ATOM 1495 C C . SER A 1 185 ? 8.555 3.27 -7.492 1 97 185 SER A C 1
ATOM 1497 O O . SER A 1 185 ? 8.562 4.078 -6.559 1 97 185 SER A O 1
ATOM 1499 N N . PHE A 1 186 ? 7.672 2.268 -7.656 1 96.69 186 PHE A N 1
ATOM 1500 C CA . PHE A 1 186 ? 6.613 2.043 -6.68 1 96.69 186 PHE A CA 1
ATOM 1501 C C . PHE A 1 186 ? 7.176 1.425 -5.406 1 96.69 186 PHE A C 1
ATOM 1503 O O . PHE A 1 186 ? 6.512 1.423 -4.363 1 96.69 186 PHE A O 1
ATOM 1510 N N . GLY A 1 187 ? 8.391 0.928 -5.488 1 95.56 187 GLY A N 1
ATOM 1511 C CA . GLY A 1 187 ? 8.969 0.209 -4.363 1 95.56 187 GLY A CA 1
ATOM 1512 C C . GLY A 1 187 ? 9.93 1.055 -3.547 1 95.56 187 GLY A C 1
ATOM 1513 O O . GLY A 1 187 ? 10.469 0.591 -2.541 1 95.56 187 GLY A O 1
ATOM 1514 N N . MET A 1 188 ? 10.109 2.264 -3.922 1 97.75 188 MET A N 1
ATOM 1515 C CA . MET A 1 188 ? 11.07 3.139 -3.26 1 97.75 188 MET A CA 1
ATOM 1516 C C . MET A 1 188 ? 10.367 4.098 -2.305 1 97.75 188 MET A C 1
ATOM 1518 O O . MET A 1 188 ? 9.266 4.57 -2.592 1 97.75 188 MET A O 1
ATOM 1522 N N . ALA A 1 189 ? 10.969 4.312 -1.201 1 98.56 189 ALA A N 1
ATOM 1523 C CA . ALA A 1 189 ? 10.539 5.445 -0.39 1 98.56 189 ALA A CA 1
ATOM 1524 C C . ALA A 1 189 ? 11.016 6.766 -0.996 1 98.56 189 ALA A C 1
ATOM 1526 O O . ALA A 1 189 ? 12.211 6.953 -1.229 1 98.56 189 ALA A O 1
ATOM 1527 N N . PHE A 1 190 ? 10.133 7.598 -1.23 1 98.62 190 PHE A N 1
ATOM 1528 C CA . PHE A 1 190 ? 10.531 8.898 -1.744 1 98.62 190 PHE A CA 1
ATOM 1529 C C . PHE A 1 190 ? 11.203 9.734 -0.653 1 98.62 190 PHE A C 1
ATOM 1531 O O . PHE A 1 190 ? 10.625 9.938 0.417 1 98.62 190 PHE A O 1
ATOM 1538 N N . GLY A 1 191 ? 12.328 10.164 -0.948 1 98.12 191 GLY A N 1
ATOM 1539 C CA . GLY A 1 191 ? 13.211 10.742 0.056 1 98.12 191 GLY A CA 1
ATOM 1540 C C . GLY A 1 191 ? 12.672 12.016 0.666 1 98.12 191 GLY A C 1
ATOM 1541 O O . GLY A 1 191 ? 12.922 12.305 1.838 1 98.12 191 GLY A O 1
ATOM 1542 N N . GLY A 1 192 ? 11.961 12.758 -0.154 1 97.81 192 GLY A N 1
ATOM 1543 C CA . GLY A 1 192 ? 11.391 14 0.348 1 97.81 192 GLY A CA 1
ATOM 1544 C C . GLY A 1 192 ? 10.43 13.797 1.5 1 97.81 192 GLY A C 1
ATOM 1545 O O . GLY A 1 192 ? 10.453 14.539 2.48 1 97.81 192 GLY A O 1
ATOM 1546 N N . GLY A 1 193 ? 9.578 12.773 1.37 1 98.19 193 GLY A N 1
ATOM 1547 C CA . GLY A 1 193 ? 8.633 12.469 2.432 1 98.19 193 GLY A CA 1
ATOM 1548 C C . GLY A 1 193 ? 9.289 11.875 3.664 1 98.19 193 GLY A C 1
ATOM 1549 O O . GLY A 1 193 ? 8.648 11.734 4.707 1 98.19 193 GLY A O 1
ATOM 1550 N N . GLY A 1 194 ? 10.562 11.562 3.48 1 98.62 194 GLY A N 1
ATOM 1551 C CA . GLY A 1 194 ? 11.32 10.93 4.551 1 98.62 194 GLY A CA 1
ATOM 1552 C C . GLY A 1 194 ? 11.211 9.414 4.539 1 98.62 194 GLY A C 1
ATOM 1553 O O . GLY A 1 194 ? 10.211 8.867 4.062 1 98.62 194 GLY A O 1
ATOM 1554 N N . PHE A 1 195 ? 12.25 8.758 4.992 1 98.81 195 PHE A N 1
ATOM 1555 C CA . PHE A 1 195 ? 12.234 7.32 5.238 1 98.81 195 PHE A CA 1
ATOM 1556 C C . PHE A 1 195 ? 13.133 6.961 6.41 1 98.81 195 PHE A C 1
ATOM 1558 O O . PHE A 1 195 ? 13.977 7.762 6.82 1 98.81 195 PHE A O 1
ATOM 1565 N N . ALA A 1 196 ? 12.883 5.844 6.965 1 98.88 196 ALA A N 1
ATOM 1566 C CA . ALA A 1 196 ? 13.617 5.359 8.133 1 98.88 196 ALA A CA 1
ATOM 1567 C C . ALA A 1 196 ? 14.281 4.016 7.844 1 98.88 196 ALA A C 1
ATOM 1569 O O . ALA A 1 196 ? 13.711 3.17 7.152 1 98.88 196 ALA A O 1
ATOM 1570 N N . ILE A 1 197 ? 15.445 3.924 8.328 1 98.56 197 ILE A N 1
ATOM 1571 C CA . ILE A 1 197 ? 16.219 2.684 8.266 1 98.56 197 ILE A CA 1
ATOM 1572 C C . ILE A 1 197 ? 16.578 2.238 9.68 1 98.56 197 ILE A C 1
ATOM 1574 O O . ILE A 1 197 ? 17.047 3.041 10.492 1 98.56 197 ILE A O 1
ATOM 1578 N N . SER A 1 198 ? 16.344 0.995 9.984 1 97.62 198 SER A N 1
ATOM 1579 C CA . SER A 1 198 ? 16.688 0.486 11.312 1 97.62 198 SER A CA 1
ATOM 1580 C C . SER A 1 198 ? 18.203 0.493 11.531 1 97.62 198 SER A C 1
ATOM 1582 O O . SER A 1 198 ? 18.969 0.512 10.57 1 97.62 198 SER A O 1
ATOM 1584 N N . TYR A 1 199 ? 18.578 0.5 12.742 1 97.69 199 TYR A N 1
ATOM 1585 C CA . TYR A 1 199 ? 19.984 0.574 13.102 1 97.69 199 TYR A CA 1
ATOM 1586 C C . TYR A 1 199 ? 20.781 -0.562 12.469 1 97.69 199 TYR A C 1
ATOM 1588 O O . TYR A 1 199 ? 21.812 -0.331 11.836 1 97.69 199 TYR A O 1
ATOM 1596 N N . SER A 1 200 ? 20.281 -1.78 12.617 1 95.19 200 SER A N 1
ATOM 1597 C CA . SER A 1 200 ? 20.984 -2.953 12.102 1 95.19 200 SER A CA 1
ATOM 1598 C C . SER A 1 200 ? 21.125 -2.885 10.578 1 95.19 200 SER A C 1
ATOM 1600 O O . SER A 1 200 ? 22.188 -3.209 10.039 1 95.19 200 SER A O 1
ATOM 1602 N N . LEU A 1 201 ? 20.125 -2.439 9.906 1 96.5 201 LEU A N 1
ATOM 1603 C CA . LEU A 1 201 ? 20.188 -2.301 8.453 1 96.5 201 LEU A CA 1
ATOM 1604 C C . LEU A 1 201 ? 21.141 -1.173 8.055 1 96.5 201 LEU A C 1
ATOM 1606 O O . LEU A 1 201 ? 21.875 -1.3 7.078 1 96.5 201 LEU A O 1
ATOM 1610 N N . GLY A 1 202 ? 21.078 -0.089 8.82 1 97.75 202 GLY A N 1
ATOM 1611 C CA . GLY A 1 202 ? 21.969 1.03 8.539 1 97.75 202 GLY A CA 1
ATOM 1612 C C . GLY A 1 202 ? 23.438 0.652 8.562 1 97.75 202 GLY A C 1
ATOM 1613 O O . GLY A 1 202 ? 24.203 1.058 7.691 1 97.75 202 GLY A O 1
ATOM 1614 N N . LYS A 1 203 ? 23.781 -0.114 9.469 1 96.94 203 LYS A N 1
ATOM 1615 C CA . LYS A 1 203 ? 25.188 -0.521 9.617 1 96.94 203 LYS A CA 1
ATOM 1616 C C . LYS A 1 203 ? 25.656 -1.331 8.414 1 96.94 203 LYS A C 1
ATOM 1618 O O . LYS A 1 203 ? 26.75 -1.105 7.895 1 96.94 203 LYS A O 1
ATOM 1623 N N . VAL A 1 204 ? 24.828 -2.18 8 1 96.12 204 VAL A N 1
ATOM 1624 C CA . VAL A 1 204 ? 25.203 -3.016 6.859 1 96.12 204 VAL A CA 1
ATOM 1625 C C . VAL A 1 204 ? 25.172 -2.184 5.578 1 96.12 204 VAL A C 1
ATOM 1627 O O . VAL A 1 204 ? 26.078 -2.289 4.75 1 96.12 204 VAL A O 1
ATOM 1630 N N . LEU A 1 205 ? 24.156 -1.376 5.422 1 97.5 205 LEU A N 1
ATOM 1631 C CA . LEU A 1 205 ? 24.062 -0.527 4.238 1 97.5 205 LEU A CA 1
ATOM 1632 C C . LEU A 1 205 ? 25.266 0.393 4.117 1 97.5 205 LEU A C 1
ATOM 1634 O O . LEU A 1 205 ? 25.812 0.557 3.027 1 97.5 205 LEU A O 1
ATOM 1638 N N . ALA A 1 206 ? 25.641 0.95 5.191 1 97.75 206 ALA A N 1
ATOM 1639 C CA . ALA A 1 206 ? 26.781 1.864 5.188 1 97.75 206 ALA A CA 1
ATOM 1640 C C . ALA A 1 206 ? 28.047 1.165 4.691 1 97.75 206 ALA A C 1
ATOM 1642 O O . ALA A 1 206 ? 28.859 1.766 3.984 1 97.75 206 ALA A O 1
ATOM 1643 N N . ARG A 1 207 ? 28.219 -0.037 5.02 1 96 207 ARG A N 1
ATOM 1644 C CA . ARG A 1 207 ? 29.406 -0.791 4.656 1 96 207 ARG A CA 1
ATOM 1645 C C . ARG A 1 207 ? 29.469 -1.041 3.154 1 96 207 ARG A C 1
ATOM 1647 O O . ARG A 1 207 ? 30.547 -1.061 2.561 1 96 207 ARG A O 1
ATOM 1654 N N . VAL A 1 208 ? 28.328 -1.163 2.576 1 95.69 208 VAL A N 1
ATOM 1655 C CA . VAL A 1 208 ? 28.328 -1.59 1.18 1 95.69 208 VAL A CA 1
ATOM 1656 C C . VAL A 1 208 ? 27.953 -0.413 0.281 1 95.69 208 VAL A C 1
ATOM 1658 O O . VAL A 1 208 ? 28 -0.52 -0.946 1 95.69 208 VAL A O 1
ATOM 1661 N N . LEU A 1 209 ? 27.594 0.681 0.793 1 97.12 209 LEU A N 1
ATOM 1662 C CA . LEU A 1 209 ? 26.969 1.775 0.055 1 97.12 209 LEU A CA 1
ATOM 1663 C C . LEU A 1 209 ? 27.906 2.299 -1.029 1 97.12 209 LEU A C 1
ATOM 1665 O O . LEU A 1 209 ? 27.5 2.488 -2.174 1 97.12 209 LEU A O 1
ATOM 1669 N N . ASP A 1 210 ? 29.172 2.559 -0.709 1 96.5 210 ASP A N 1
ATOM 1670 C CA . ASP A 1 210 ? 30.109 3.125 -1.68 1 96.5 210 ASP A CA 1
ATOM 1671 C C . ASP A 1 210 ? 30.266 2.205 -2.889 1 96.5 210 ASP A C 1
ATOM 1673 O O . ASP A 1 210 ? 30.203 2.658 -4.031 1 96.5 210 ASP A O 1
ATOM 1677 N N . SER A 1 211 ? 30.484 0.944 -2.6 1 95.44 211 SER A N 1
ATOM 1678 C CA . SER A 1 211 ? 30.609 -0.012 -3.693 1 95.44 211 SER A CA 1
ATOM 1679 C C . SER A 1 211 ? 29.344 -0.075 -4.527 1 95.44 211 SER A C 1
ATOM 1681 O O . SER A 1 211 ? 29.406 -0.173 -5.754 1 95.44 211 SER A O 1
ATOM 1683 N N . CYS A 1 212 ? 28.219 -0.027 -3.889 1 96.44 212 CYS A N 1
ATOM 1684 C CA . CYS A 1 212 ? 26.938 -0.079 -4.559 1 96.44 212 CYS A CA 1
ATOM 1685 C C . CYS A 1 212 ? 26.719 1.146 -5.441 1 96.44 212 CYS A C 1
ATOM 1687 O O . CYS A 1 212 ? 26.266 1.025 -6.582 1 96.44 212 CYS A O 1
ATOM 1689 N N . LEU A 1 213 ? 27.078 2.314 -4.957 1 96.62 213 LEU A N 1
ATOM 1690 C CA . LEU A 1 213 ? 26.859 3.568 -5.668 1 96.62 213 LEU A CA 1
ATOM 1691 C C . LEU A 1 213 ? 27.641 3.6 -6.973 1 96.62 213 LEU A C 1
ATOM 1693 O O . LEU A 1 213 ? 27.297 4.332 -7.902 1 96.62 213 LEU A O 1
ATOM 1697 N N . MET A 1 214 ? 28.688 2.787 -7.059 1 95.56 214 MET A N 1
ATOM 1698 C CA . MET A 1 214 ? 29.469 2.709 -8.289 1 95.56 214 MET A CA 1
ATOM 1699 C C . MET A 1 214 ? 28.641 2.139 -9.43 1 95.56 214 MET A C 1
ATOM 1701 O O . MET A 1 214 ? 28.938 2.393 -10.602 1 95.56 214 MET A O 1
ATOM 1705 N N . ARG A 1 215 ? 27.562 1.456 -9.125 1 94.94 215 ARG A N 1
ATOM 1706 C CA . ARG A 1 215 ? 26.781 0.735 -10.133 1 94.94 215 ARG A CA 1
ATOM 1707 C C . ARG A 1 215 ? 25.562 1.538 -10.57 1 94.94 215 ARG A C 1
ATOM 1709 O O . ARG A 1 215 ? 24.875 1.169 -11.523 1 94.94 215 ARG A O 1
ATOM 1716 N N . TYR A 1 216 ? 25.297 2.648 -9.945 1 95.94 216 TYR A N 1
ATOM 1717 C CA . TYR A 1 216 ? 24.016 3.311 -10.195 1 95.94 216 TYR A CA 1
ATOM 1718 C C . TYR A 1 216 ? 24.219 4.777 -10.555 1 95.94 216 TYR A C 1
ATOM 1720 O O . TYR A 1 216 ? 23.469 5.645 -10.109 1 95.94 216 TYR A O 1
ATOM 1728 N N . GLY A 1 217 ? 25.25 4.996 -11.344 1 94.44 217 GLY A N 1
ATOM 1729 C CA . GLY A 1 217 ? 25.531 6.344 -11.812 1 94.44 217 GLY A CA 1
ATOM 1730 C C . GLY A 1 217 ? 24.453 6.906 -12.711 1 94.44 217 GLY A C 1
ATOM 1731 O O . GLY A 1 217 ? 24.359 8.125 -12.891 1 94.44 217 GLY A O 1
ATOM 1732 N N . HIS A 1 218 ? 23.547 6.039 -13.234 1 94.56 218 HIS A N 1
ATOM 1733 C CA . HIS A 1 218 ? 22.547 6.426 -14.227 1 94.56 218 HIS A CA 1
ATOM 1734 C C . HIS A 1 218 ? 21.234 6.832 -13.57 1 94.56 218 HIS A C 1
ATOM 1736 O O . HIS A 1 218 ? 20.312 7.285 -14.242 1 94.56 218 HIS A O 1
ATOM 1742 N N . LEU A 1 219 ? 21.125 6.66 -12.25 1 95.31 219 LEU A N 1
ATOM 1743 C CA . LEU A 1 219 ? 19.875 6.984 -11.555 1 95.31 219 LEU A CA 1
ATOM 1744 C C . LEU A 1 219 ? 19.797 8.477 -11.25 1 95.31 219 LEU A C 1
ATOM 1746 O O . LEU A 1 219 ? 20.828 9.141 -11.117 1 95.31 219 LEU A O 1
ATOM 1750 N N . TYR A 1 220 ? 18.594 9 -11.117 1 91.94 220 TYR A N 1
ATOM 1751 C CA . TYR A 1 220 ? 18.359 10.43 -10.953 1 91.94 220 TYR A CA 1
ATOM 1752 C C . TYR A 1 220 ? 18.578 10.867 -9.516 1 91.94 220 TYR A C 1
ATOM 1754 O O . TYR A 1 220 ? 19.422 11.734 -9.242 1 91.94 220 TYR A O 1
ATOM 1762 N N . GLY A 1 221 ? 17.875 10.258 -8.609 1 94.06 221 GLY A N 1
ATOM 1763 C CA . GLY A 1 221 ? 17.797 10.789 -7.258 1 94.06 221 GLY A CA 1
ATOM 1764 C C . GLY A 1 221 ? 18.594 9.969 -6.254 1 94.06 221 GLY A C 1
ATOM 1765 O O . GLY A 1 221 ? 19.016 8.844 -6.551 1 94.06 221 GLY A O 1
ATOM 1766 N N . SER A 1 222 ? 18.859 10.633 -5.078 1 97.31 222 SER A N 1
ATOM 1767 C CA . SER A 1 222 ? 19.516 9.961 -3.965 1 97.31 222 SER A CA 1
ATOM 1768 C C . SER A 1 222 ? 18.672 8.797 -3.457 1 97.31 222 SER A C 1
ATOM 1770 O O . SER A 1 222 ? 19.203 7.738 -3.115 1 97.31 222 SER A O 1
ATOM 1772 N N . ASP A 1 223 ? 17.359 9.016 -3.395 1 97.88 223 ASP A N 1
ATOM 1773 C CA . ASP A 1 223 ? 16.453 7.996 -2.867 1 97.88 223 ASP A CA 1
ATOM 1774 C C . ASP A 1 223 ? 16.438 6.758 -3.76 1 97.88 223 ASP A C 1
ATOM 1776 O O . ASP A 1 223 ? 16.406 5.629 -3.264 1 97.88 223 ASP A O 1
ATOM 1780 N N . SER A 1 224 ? 16.516 6.938 -5.07 1 97.62 224 SER A N 1
ATOM 1781 C CA . SER A 1 224 ? 16.609 5.805 -5.984 1 97.62 224 SER A CA 1
ATOM 1782 C C . SER A 1 224 ? 17.891 5.008 -5.758 1 97.62 224 SER A C 1
ATOM 1784 O O . SER A 1 224 ? 17.875 3.777 -5.828 1 97.62 224 SER A O 1
ATOM 1786 N N . ARG A 1 225 ? 18.984 5.695 -5.578 1 97.88 225 ARG A N 1
ATOM 1787 C CA . ARG A 1 225 ? 20.266 5.047 -5.344 1 97.88 225 ARG A CA 1
ATOM 1788 C C . ARG A 1 225 ? 20.25 4.25 -4.043 1 97.88 225 ARG A C 1
ATOM 1790 O O . ARG A 1 225 ? 20.703 3.102 -4.008 1 97.88 225 ARG A O 1
ATOM 1797 N N . VAL A 1 226 ? 19.703 4.859 -2.988 1 98.62 226 VAL A N 1
ATOM 1798 C CA . VAL A 1 226 ? 19.609 4.18 -1.701 1 98.62 226 VAL A CA 1
ATOM 1799 C C . VAL A 1 226 ? 18.719 2.947 -1.828 1 98.62 226 VAL A C 1
ATOM 1801 O O . VAL A 1 226 ? 19.062 1.865 -1.352 1 98.62 226 VAL A O 1
ATOM 1804 N N . TRP A 1 227 ? 17.578 3.105 -2.479 1 98.31 227 TRP A N 1
ATOM 1805 C CA . TRP A 1 227 ? 16.656 1.984 -2.672 1 98.31 227 TRP A CA 1
ATOM 1806 C C . TRP A 1 227 ? 17.344 0.858 -3.445 1 98.31 227 TRP A C 1
ATOM 1808 O O . TRP A 1 227 ? 17.172 -0.318 -3.107 1 98.31 227 TRP A O 1
ATOM 1818 N N . ALA A 1 228 ? 18.062 1.221 -4.508 1 97.94 228 ALA A N 1
ATOM 1819 C CA . ALA A 1 228 ? 18.75 0.212 -5.305 1 97.94 228 ALA A CA 1
ATOM 1820 C C . ALA A 1 228 ? 19.719 -0.6 -4.441 1 97.94 228 ALA A C 1
ATOM 1822 O O . ALA A 1 228 ? 19.781 -1.825 -4.562 1 97.94 228 ALA A O 1
ATOM 1823 N N . CYS A 1 229 ? 20.453 0.071 -3.598 1 97.5 229 CYS A N 1
ATOM 1824 C CA . CYS A 1 229 ? 21.406 -0.607 -2.729 1 97.5 229 CYS A CA 1
ATOM 1825 C C . CYS A 1 229 ? 20.688 -1.457 -1.688 1 97.5 229 CYS A C 1
ATOM 1827 O O . CYS A 1 229 ? 21.172 -2.531 -1.321 1 97.5 229 CYS A O 1
ATOM 1829 N N . LEU A 1 230 ? 19.547 -0.984 -1.201 1 96.94 230 LEU A N 1
ATOM 1830 C CA . LEU A 1 230 ? 18.75 -1.78 -0.285 1 96.94 230 LEU A CA 1
ATOM 1831 C C . LEU A 1 230 ? 18.188 -3.02 -0.982 1 96.94 230 LEU A C 1
ATOM 1833 O O . LEU A 1 230 ? 18.125 -4.098 -0.385 1 96.94 230 LEU A O 1
ATOM 1837 N N . ALA A 1 231 ? 17.812 -2.842 -2.229 1 95.5 231 ALA A N 1
ATOM 1838 C CA . ALA A 1 231 ? 17.344 -3.982 -3.014 1 95.5 231 ALA A CA 1
ATOM 1839 C C . ALA A 1 231 ? 18.406 -5.062 -3.105 1 95.5 231 ALA A C 1
ATOM 1841 O O . ALA A 1 231 ? 18.125 -6.254 -2.977 1 95.5 231 ALA A O 1
ATOM 1842 N N . GLU A 1 232 ? 19.641 -4.648 -3.299 1 95.88 232 GLU A N 1
ATOM 1843 C CA . GLU A 1 232 ? 20.75 -5.602 -3.389 1 95.88 232 GLU A CA 1
ATOM 1844 C C . GLU A 1 232 ? 20.938 -6.344 -2.068 1 95.88 232 GLU A C 1
ATOM 1846 O O . GLU A 1 232 ? 21.562 -7.41 -2.037 1 95.88 232 GLU A O 1
ATOM 1851 N N . LEU A 1 233 ? 20.453 -5.723 -1.02 1 95.06 233 LEU A N 1
ATOM 1852 C CA . LEU A 1 233 ? 20.5 -6.375 0.284 1 95.06 233 LEU A CA 1
ATOM 1853 C C . LEU A 1 233 ? 19.25 -7.223 0.514 1 95.06 233 LEU A C 1
ATOM 1855 O O . LEU A 1 233 ? 19.109 -7.855 1.564 1 95.06 233 LEU A O 1
ATOM 1859 N N . GLY A 1 234 ? 18.344 -7.203 -0.398 1 93.19 234 GLY A N 1
ATOM 1860 C CA . GLY A 1 234 ? 17.141 -7.996 -0.307 1 93.19 234 GLY A CA 1
ATOM 1861 C C . GLY A 1 234 ? 16.062 -7.363 0.566 1 93.19 234 GLY A C 1
ATOM 1862 O O . GLY A 1 234 ? 15.18 -8.055 1.073 1 93.19 234 GLY A O 1
ATOM 1863 N N . VAL A 1 235 ? 16.188 -6.07 0.819 1 94.44 235 VAL A N 1
ATOM 1864 C CA . VAL A 1 235 ? 15.258 -5.391 1.722 1 94.44 235 VAL A CA 1
ATOM 1865 C C . VAL A 1 235 ? 14.188 -4.664 0.914 1 94.44 235 VAL A C 1
ATOM 1867 O O . VAL A 1 235 ? 14.5 -3.963 -0.053 1 94.44 235 VAL A O 1
ATOM 1870 N N . VAL A 1 236 ? 12.914 -4.883 1.308 1 93.75 236 VAL A N 1
ATOM 1871 C CA . VAL A 1 236 ? 11.797 -4.254 0.618 1 93.75 236 VAL A CA 1
ATOM 1872 C C . VAL A 1 236 ? 11.211 -3.141 1.487 1 93.75 236 VAL A C 1
ATOM 1874 O O . VAL A 1 236 ? 11.367 -3.154 2.711 1 93.75 236 VAL A O 1
ATOM 1877 N N . LEU A 1 237 ? 10.562 -2.203 0.857 1 95.88 237 LEU A N 1
ATOM 1878 C CA . LEU A 1 237 ? 9.961 -1.061 1.537 1 95.88 237 LEU A CA 1
ATOM 1879 C C . LEU A 1 237 ? 8.75 -1.492 2.361 1 95.88 237 LEU A C 1
ATOM 1881 O O . LEU A 1 237 ? 7.895 -2.236 1.875 1 95.88 237 LEU A O 1
ATOM 1885 N N . ILE A 1 238 ? 8.719 -1.122 3.578 1 95.19 238 ILE A N 1
ATOM 1886 C CA . ILE A 1 238 ? 7.504 -1.155 4.387 1 95.19 238 ILE A CA 1
ATOM 1887 C C . ILE A 1 238 ? 6.773 0.181 4.273 1 95.19 238 ILE A C 1
ATOM 1889 O O . ILE A 1 238 ? 7.297 1.219 4.684 1 95.19 238 ILE A O 1
ATOM 1893 N N . HIS A 1 239 ? 5.594 0.098 3.811 1 94.56 239 HIS A N 1
ATOM 1894 C CA . HIS A 1 239 ? 4.832 1.31 3.535 1 94.56 239 HIS A CA 1
ATOM 1895 C C . HIS A 1 239 ? 4.102 1.797 4.785 1 94.56 239 HIS A C 1
ATOM 1897 O O . HIS A 1 239 ? 3.266 1.08 5.34 1 94.56 239 HIS A O 1
ATOM 1903 N N . GLU A 1 240 ? 4.434 2.951 5.211 1 95.75 240 GLU A N 1
ATOM 1904 C CA . GLU A 1 240 ? 3.711 3.674 6.254 1 95.75 240 GLU A CA 1
ATOM 1905 C C . GLU A 1 240 ? 3.066 4.941 5.699 1 95.75 240 GLU A C 1
ATOM 1907 O O . GLU A 1 240 ? 3.764 5.887 5.324 1 95.75 240 GLU A O 1
ATOM 1912 N N . PRO A 1 241 ? 1.756 5 5.715 1 94.19 241 PRO A N 1
ATOM 1913 C CA . PRO A 1 241 ? 1.039 6.043 4.984 1 94.19 241 PRO A CA 1
ATOM 1914 C C . PRO A 1 241 ? 1.228 7.43 5.598 1 94.19 241 PRO A C 1
ATOM 1916 O O . PRO A 1 241 ? 0.853 8.438 4.988 1 94.19 241 PRO A O 1
ATOM 1919 N N . GLY A 1 242 ? 1.778 7.602 6.672 1 97.25 242 GLY A N 1
ATOM 1920 C CA . GLY A 1 242 ? 1.944 8.891 7.324 1 97.25 242 GLY A CA 1
ATOM 1921 C C . GLY A 1 242 ? 3.072 9.719 6.734 1 97.25 242 GLY A C 1
ATOM 1922 O O . GLY A 1 242 ? 3.176 10.914 7 1 97.25 242 GLY A O 1
ATOM 1923 N N . PHE A 1 243 ? 3.982 9.078 5.934 1 98.62 243 PHE A N 1
ATOM 1924 C CA . PHE A 1 243 ? 5.016 9.789 5.199 1 98.62 243 PHE A CA 1
ATOM 1925 C C . PHE A 1 243 ? 4.453 10.383 3.912 1 98.62 243 PHE A C 1
ATOM 1927 O O . PHE A 1 243 ? 3.893 9.664 3.082 1 98.62 243 PHE A O 1
ATOM 1934 N N . HIS A 1 244 ? 4.637 11.68 3.723 1 98.69 244 HIS A N 1
ATOM 1935 C CA . HIS A 1 244 ? 4.047 12.289 2.537 1 98.69 244 HIS A CA 1
ATOM 1936 C C . HIS A 1 244 ? 5.102 13.023 1.711 1 98.69 244 HIS A C 1
ATOM 1938 O O . HIS A 1 244 ? 5.672 14.016 2.164 1 98.69 244 HIS A O 1
ATOM 1944 N N . GLN A 1 245 ? 5.336 12.547 0.51 1 98.56 245 GLN A N 1
ATOM 1945 C CA . GLN A 1 245 ? 6.199 13.211 -0.461 1 98.56 245 GLN A CA 1
ATOM 1946 C C . GLN A 1 245 ? 5.562 14.508 -0.964 1 98.56 245 GLN A C 1
ATOM 1948 O O . GLN A 1 245 ? 6.262 15.484 -1.232 1 98.56 245 GLN A O 1
ATOM 1953 N N . VAL A 1 246 ? 4.293 14.5 -1.14 1 98.06 246 VAL A N 1
ATOM 1954 C CA . VAL A 1 246 ? 3.447 15.609 -1.557 1 98.06 246 VAL A CA 1
ATOM 1955 C C . VAL A 1 246 ? 3.914 16.125 -2.914 1 98.06 246 VAL A C 1
ATOM 1957 O O . VAL A 1 246 ? 4.184 17.328 -3.066 1 98.06 246 VAL A O 1
ATOM 1960 N N . ASP A 1 247 ? 4.02 15.273 -3.861 1 97 247 ASP A N 1
ATOM 1961 C CA . ASP A 1 247 ? 4.27 15.703 -5.234 1 97 247 ASP A CA 1
ATOM 1962 C C . ASP A 1 247 ? 3.029 16.344 -5.848 1 97 247 ASP A C 1
ATOM 1964 O O . ASP A 1 247 ? 2.471 15.828 -6.82 1 97 247 ASP A O 1
ATOM 1968 N N . MET A 1 248 ? 2.652 17.391 -5.273 1 94.69 248 MET A N 1
ATOM 1969 C CA . MET A 1 248 ? 1.562 18.281 -5.656 1 94.69 248 MET A CA 1
ATOM 1970 C C . MET A 1 248 ? 1.905 19.734 -5.324 1 94.69 248 MET A C 1
ATOM 1972 O O . MET A 1 248 ? 2.857 20 -4.59 1 94.69 248 MET A O 1
ATOM 1976 N N . ARG A 1 249 ? 1.181 20.656 -5.906 1 94.88 249 ARG A N 1
ATOM 1977 C CA . ARG A 1 249 ? 1.476 22.062 -5.715 1 94.88 249 ARG A CA 1
ATOM 1978 C C . ARG A 1 249 ? 0.211 22.844 -5.375 1 94.88 249 ARG A C 1
ATOM 1980 O O . ARG A 1 249 ? -0.901 22.375 -5.625 1 94.88 249 ARG A O 1
ATOM 1987 N N . GLY A 1 250 ? 0.464 24.016 -4.746 1 96.25 250 GLY A N 1
ATOM 1988 C CA . GLY A 1 250 ? -0.62 24.969 -4.559 1 96.25 250 GLY A CA 1
ATOM 1989 C C . GLY A 1 250 ? -1.426 24.719 -3.299 1 96.25 250 GLY A C 1
ATOM 1990 O O . GLY A 1 250 ? -0.862 24.594 -2.211 1 96.25 250 GLY A O 1
ATOM 1991 N N . ASN A 1 251 ? -2.723 24.625 -3.465 1 97.31 251 ASN A N 1
ATOM 1992 C CA . ASN A 1 251 ? -3.645 24.516 -2.34 1 97.31 251 ASN A CA 1
ATOM 1993 C C . ASN A 1 251 ? -3.84 23.062 -1.923 1 97.31 251 ASN A C 1
ATOM 1995 O O . ASN A 1 251 ? -4.645 22.344 -2.52 1 97.31 251 ASN A O 1
ATOM 1999 N N . VAL A 1 252 ? -3.227 22.688 -0.812 1 97.69 252 VAL A N 1
ATOM 2000 C CA . VAL A 1 252 ? -3.264 21.297 -0.405 1 97.69 252 VAL A CA 1
ATOM 2001 C C . VAL A 1 252 ? -4.398 21.062 0.592 1 97.69 252 VAL A C 1
ATOM 2003 O O . VAL A 1 252 ? -4.41 20.078 1.321 1 97.69 252 VAL A O 1
ATOM 2006 N N . PHE A 1 253 ? -5.379 22 0.614 1 98.06 253 PHE A N 1
ATOM 2007 C CA . PHE A 1 253 ? -6.539 21.922 1.495 1 98.06 253 PHE A CA 1
ATOM 2008 C C . PHE A 1 253 ? -7.211 20.562 1.403 1 98.06 253 PHE A C 1
ATOM 2010 O O . PHE A 1 253 ? -7.512 19.938 2.426 1 98.06 253 PHE A O 1
ATOM 2017 N N . GLY A 1 254 ? -7.438 20.094 0.26 1 98.12 254 GLY A N 1
ATOM 2018 C CA . GLY A 1 254 ? -8.117 18.828 0.052 1 98.12 254 GLY A CA 1
ATOM 2019 C C . GLY A 1 254 ? -7.383 17.641 0.658 1 98.12 254 GLY A C 1
ATOM 2020 O O . GLY A 1 254 ? -8 16.766 1.252 1 98.12 254 GLY A O 1
ATOM 2021 N N . MET A 1 255 ? -6.102 17.594 0.549 1 97.69 255 MET A N 1
ATOM 2022 C CA . MET A 1 255 ? -5.305 16.5 1.112 1 97.69 255 MET A CA 1
ATOM 2023 C C . MET A 1 255 ? -5.324 16.547 2.637 1 97.69 255 MET A C 1
ATOM 2025 O O . MET A 1 255 ? -5.477 15.516 3.289 1 97.69 255 MET A O 1
ATOM 2029 N N . LEU A 1 256 ? -5.242 17.734 3.166 1 98.56 256 LEU A N 1
ATOM 2030 C CA . LEU A 1 256 ? -5.141 17.891 4.613 1 98.56 256 LEU A CA 1
ATOM 2031 C C . LEU A 1 256 ? -6.488 17.625 5.281 1 98.56 256 LEU A C 1
ATOM 2033 O O . LEU A 1 256 ? -6.543 17.141 6.414 1 98.56 256 LEU A O 1
ATOM 2037 N N . THR A 1 257 ? -7.625 17.891 4.602 1 98.44 257 THR A N 1
ATOM 2038 C CA . THR A 1 257 ? -8.938 17.797 5.234 1 98.44 257 THR A CA 1
ATOM 2039 C C . THR A 1 257 ? -9.5 16.391 5.117 1 98.44 257 THR A C 1
ATOM 2041 O O . THR A 1 257 ? -10.516 16.062 5.738 1 98.44 257 THR A O 1
ATOM 2044 N N . ALA A 1 258 ? -8.867 15.555 4.34 1 97.19 258 ALA A N 1
ATOM 2045 C CA . ALA A 1 258 ? -9.328 14.18 4.18 1 97.19 258 ALA A CA 1
ATOM 2046 C C . ALA A 1 258 ? -8.211 13.188 4.52 1 97.19 258 ALA A C 1
ATOM 2048 O O . ALA A 1 258 ? -8.125 12.117 3.914 1 97.19 258 ALA A O 1
ATOM 2049 N N . HIS A 1 259 ? -7.328 13.57 5.406 1 94.62 259 HIS A N 1
ATOM 2050 C CA . HIS A 1 259 ? -6.254 12.695 5.852 1 94.62 259 HIS A CA 1
ATOM 2051 C C . HIS A 1 259 ? -6.801 11.516 6.645 1 94.62 259 HIS A C 1
ATOM 2053 O O . HIS A 1 259 ? -7.703 11.68 7.469 1 94.62 259 HIS A O 1
ATOM 2059 N N . PRO A 1 260 ? -6.266 10.367 6.449 1 91 260 PRO A N 1
ATOM 2060 C CA . PRO A 1 260 ? -6.777 9.188 7.145 1 91 260 PRO A CA 1
ATOM 2061 C C . PRO A 1 260 ? -6.426 9.18 8.633 1 91 260 PRO A C 1
ATOM 2063 O O . PRO A 1 260 ? -5.852 10.148 9.141 1 91 260 PRO A O 1
ATOM 2066 N N . LEU A 1 261 ? -6.848 8.086 9.297 1 89.56 261 LEU A N 1
ATOM 2067 C CA . LEU A 1 261 ? -6.672 7.984 10.742 1 89.56 261 LEU A CA 1
ATOM 2068 C C . LEU A 1 261 ? -5.234 7.602 11.086 1 89.56 261 LEU A C 1
ATOM 2070 O O . LEU A 1 261 ? -4.824 7.707 12.242 1 89.56 261 LEU A O 1
ATOM 2074 N N . SER A 1 262 ? -4.465 7.156 10.102 1 91.56 262 SER A N 1
ATOM 2075 C CA . SER A 1 262 ? -3.051 6.914 10.359 1 91.56 262 SER A CA 1
ATOM 2076 C C . SER A 1 262 ? -2.346 8.188 10.812 1 91.56 262 SER A C 1
ATOM 2078 O O . SER A 1 262 ? -2.623 9.273 10.289 1 91.56 262 SER A O 1
ATOM 2080 N N . PRO A 1 263 ? -1.409 8.023 11.711 1 95.44 263 PRO A N 1
ATOM 2081 C CA . PRO A 1 263 ? -0.729 9.234 12.188 1 95.44 263 PRO A CA 1
ATOM 2082 C C . PRO A 1 263 ? 0.053 9.945 11.086 1 95.44 263 PRO A C 1
ATOM 2084 O O . PRO A 1 263 ? 0.709 9.289 10.273 1 95.44 263 PRO A O 1
ATOM 2087 N N . LEU A 1 264 ? -0.087 11.258 11.102 1 98 264 LEU A N 1
ATOM 2088 C CA . LEU A 1 264 ? 0.733 12.062 10.211 1 98 264 LEU A CA 1
ATOM 2089 C C . LEU A 1 264 ? 2.197 12.031 10.633 1 98 264 LEU A C 1
ATOM 2091 O O . LEU A 1 264 ? 2.523 12.352 11.781 1 98 264 LEU A O 1
ATOM 2095 N N . VAL A 1 265 ? 3.094 11.688 9.695 1 98.62 265 VAL A N 1
ATOM 2096 C CA . VAL A 1 265 ? 4.5 11.555 10.055 1 98.62 265 VAL A CA 1
ATOM 2097 C C . VAL A 1 265 ? 5.297 12.711 9.461 1 98.62 265 VAL A C 1
ATOM 2099 O O . VAL A 1 265 ? 6.141 13.312 10.133 1 98.62 265 VAL A O 1
ATOM 2102 N N . SER A 1 266 ? 5.035 13.031 8.195 1 98.88 266 SER A N 1
ATOM 2103 C CA . SER A 1 266 ? 5.812 14.086 7.547 1 98.88 266 SER A CA 1
ATOM 2104 C C . SER A 1 266 ? 5.043 14.703 6.387 1 98.88 266 SER A C 1
ATOM 2106 O O . SER A 1 266 ? 4.117 14.094 5.852 1 98.88 266 SER A O 1
ATOM 2108 N N . LEU A 1 267 ? 5.332 15.906 6.062 1 98.81 267 LEU A N 1
ATOM 2109 C CA . LEU A 1 267 ? 4.883 16.625 4.875 1 98.81 267 LEU A CA 1
ATOM 2110 C C . LEU A 1 267 ? 6.062 17.281 4.16 1 98.81 267 LEU A C 1
ATOM 2112 O O . LEU A 1 267 ? 6.801 18.062 4.762 1 98.81 267 LEU A O 1
ATOM 2116 N N . HIS A 1 268 ? 6.238 16.922 2.906 1 98.69 268 HIS A N 1
ATOM 2117 C CA . HIS A 1 268 ? 7.324 17.484 2.105 1 98.69 268 HIS A CA 1
ATOM 2118 C C . HIS A 1 268 ? 6.805 18.531 1.138 1 98.69 268 HIS A C 1
ATOM 2120 O O . HIS A 1 268 ? 5.594 18.719 0.997 1 98.69 268 HIS A O 1
ATOM 2126 N N . HIS A 1 269 ? 7.723 19.328 0.526 1 98.12 269 HIS A N 1
ATOM 2127 C CA . HIS A 1 269 ? 7.5 20.344 -0.507 1 98.12 269 HIS A CA 1
ATOM 2128 C C . HIS A 1 269 ? 6.711 21.516 0.037 1 98.12 269 HIS A C 1
ATOM 2130 O O . HIS A 1 269 ? 5.777 22 -0.61 1 98.12 269 HIS A O 1
ATOM 2136 N N . LEU A 1 270 ? 7.02 21.922 1.2 1 97.88 270 LEU A N 1
ATOM 2137 C CA . LEU A 1 270 ? 6.32 23.047 1.812 1 97.88 270 LEU A CA 1
ATOM 2138 C C . LEU A 1 270 ? 6.457 24.312 0.958 1 97.88 270 LEU A C 1
ATOM 2140 O O . LEU A 1 270 ? 5.543 25.141 0.916 1 97.88 270 LEU A O 1
ATOM 2144 N N . ASP A 1 271 ? 7.57 24.453 0.238 1 96.56 271 ASP A N 1
ATOM 2145 C CA . ASP A 1 271 ? 7.82 25.609 -0.61 1 96.56 271 ASP A CA 1
ATOM 2146 C C . ASP A 1 271 ? 6.816 25.672 -1.757 1 96.56 271 ASP A C 1
ATOM 2148 O O . ASP A 1 271 ? 6.523 26.766 -2.27 1 96.56 271 ASP A O 1
ATOM 2152 N N . ALA A 1 272 ? 6.367 24.547 -2.125 1 96.19 272 ALA A N 1
ATOM 2153 C CA . ALA A 1 272 ? 5.488 24.484 -3.293 1 96.19 272 ALA A CA 1
ATOM 2154 C C . ALA A 1 272 ? 4.027 24.625 -2.887 1 96.19 272 ALA A C 1
ATOM 2156 O O . ALA A 1 272 ? 3.141 24.688 -3.744 1 96.19 272 ALA A O 1
ATOM 2157 N N . MET A 1 273 ? 3.76 24.766 -1.593 1 97.12 273 MET A N 1
ATOM 2158 C CA . MET A 1 273 ? 2.398 24.844 -1.072 1 97.12 273 MET A CA 1
ATOM 2159 C C . MET A 1 273 ? 1.98 26.297 -0.862 1 97.12 273 MET A C 1
ATOM 2161 O O . MET A 1 273 ? 2.805 27.141 -0.5 1 97.12 273 MET A O 1
ATOM 2165 N N . ASP A 1 274 ? 0.726 26.531 -1.071 1 97.81 274 ASP A N 1
ATOM 2166 C CA . ASP A 1 274 ? 0.137 27.766 -0.581 1 97.81 274 ASP A CA 1
ATOM 2167 C C . ASP A 1 274 ? 0.014 27.75 0.941 1 97.81 274 ASP A C 1
ATOM 2169 O O . ASP A 1 274 ? 0.057 26.688 1.562 1 97.81 274 ASP A O 1
ATOM 2173 N N . PRO A 1 275 ? -0.09 28.969 1.523 1 98 275 PRO A N 1
ATOM 2174 C CA . PRO A 1 275 ? -0.366 28.953 2.961 1 98 275 PRO A CA 1
ATOM 2175 C C . PRO A 1 275 ? -1.612 28.156 3.318 1 98 275 PRO A C 1
ATOM 2177 O O . PRO A 1 275 ? -2.645 28.281 2.652 1 98 275 PRO A O 1
ATOM 2180 N N . ILE A 1 276 ? -1.562 27.406 4.363 1 98.06 276 ILE A N 1
ATOM 2181 C CA . ILE A 1 276 ? -2.623 26.438 4.613 1 98.06 276 ILE A CA 1
ATOM 2182 C C . ILE A 1 276 ? -3.703 27.078 5.488 1 98.06 276 ILE A C 1
ATOM 2184 O O . ILE A 1 276 ? -4.789 26.516 5.645 1 98.06 276 ILE A O 1
ATOM 2188 N N . PHE A 1 277 ? -3.457 28.219 6.109 1 98.12 277 PHE A N 1
ATOM 2189 C CA . PHE A 1 277 ? -4.449 28.984 6.859 1 98.12 277 PHE A CA 1
ATOM 2190 C C . PHE A 1 277 ? -4.711 30.328 6.203 1 98.12 277 PHE A C 1
ATOM 2192 O O . PHE A 1 277 ? -3.797 30.953 5.645 1 98.12 277 PHE A O 1
ATOM 2199 N N . PRO A 1 278 ? -5.926 30.766 6.324 1 95.62 278 PRO A N 1
ATOM 2200 C CA . PRO A 1 278 ? -6.223 32.062 5.738 1 95.62 278 PRO A CA 1
ATOM 2201 C C . PRO A 1 278 ? -5.551 33.219 6.48 1 95.62 278 PRO A C 1
ATOM 2203 O O . PRO A 1 278 ? -5.352 33.156 7.699 1 95.62 278 PRO A O 1
ATOM 2206 N N . ASN A 1 279 ? -5.164 34.25 5.762 1 94.5 279 ASN A N 1
ATOM 2207 C CA . ASN A 1 279 ? -4.637 35.5 6.293 1 94.5 279 ASN A CA 1
ATOM 2208 C C . ASN A 1 279 ? -3.314 35.281 7.027 1 94.5 279 ASN A C 1
ATOM 2210 O O . ASN A 1 279 ? -3.066 35.906 8.062 1 94.5 279 ASN A O 1
ATOM 2214 N N . MET A 1 280 ? -2.613 34.281 6.715 1 96.44 280 MET A N 1
ATOM 2215 C CA . MET A 1 280 ? -1.274 34 7.219 1 96.44 280 MET A CA 1
ATOM 2216 C C . MET A 1 280 ? -0.307 33.719 6.07 1 96.44 280 MET A C 1
ATOM 2218 O O . MET A 1 280 ? -0.714 33.25 5.008 1 96.44 280 MET A O 1
ATOM 2222 N N . ASP A 1 281 ? 0.875 34.094 6.27 1 96.06 281 ASP A N 1
ATOM 2223 C CA . ASP A 1 281 ? 1.87 33.625 5.316 1 96.06 281 ASP A CA 1
ATOM 2224 C C . ASP A 1 281 ? 2.252 32.188 5.609 1 96.06 281 ASP A C 1
ATOM 2226 O O . ASP A 1 281 ? 1.746 31.578 6.559 1 96.06 281 ASP A O 1
ATOM 2230 N N . LYS A 1 282 ? 3.131 31.672 4.844 1 95.75 282 LYS A N 1
ATOM 2231 C CA . LYS A 1 282 ? 3.453 30.25 4.906 1 95.75 282 LYS A CA 1
ATOM 2232 C C . LYS A 1 282 ? 4.09 29.891 6.246 1 95.75 282 LYS A C 1
ATOM 2234 O O . LYS A 1 282 ? 3.691 28.906 6.887 1 95.75 282 LYS A O 1
ATOM 2239 N N . THR A 1 283 ? 5.035 30.625 6.66 1 95.25 283 THR A N 1
ATOM 2240 C CA . THR A 1 283 ? 5.762 30.344 7.898 1 95.25 283 THR A CA 1
ATOM 2241 C C . THR A 1 283 ? 4.82 30.391 9.094 1 95.25 283 THR A C 1
ATOM 2243 O O . THR A 1 283 ? 4.789 29.469 9.906 1 95.25 283 THR A O 1
ATOM 2246 N N . ARG A 1 284 ? 4.027 31.406 9.156 1 97.06 284 ARG A N 1
ATOM 2247 C CA . ARG A 1 284 ? 3.094 31.578 10.258 1 97.06 284 ARG A CA 1
ATOM 2248 C C . ARG A 1 284 ? 2.035 30.469 10.25 1 97.06 284 ARG A C 1
ATOM 2250 O O . ARG A 1 284 ? 1.603 30.016 11.305 1 97.06 284 ARG A O 1
ATOM 2257 N N . ALA A 1 285 ? 1.637 30.156 9.094 1 98.31 285 ALA A N 1
ATOM 2258 C CA . ALA A 1 285 ? 0.629 29.094 8.961 1 98.31 285 ALA A CA 1
ATOM 2259 C C . ALA A 1 285 ? 1.129 27.781 9.539 1 98.31 285 ALA A C 1
ATOM 2261 O O . ALA A 1 285 ? 0.411 27.109 10.281 1 98.31 285 ALA A O 1
ATOM 2262 N N . TRP A 1 286 ? 2.373 27.438 9.281 1 98.31 286 TRP A N 1
ATOM 2263 C CA . TRP A 1 286 ? 2.912 26.188 9.773 1 98.31 286 TRP A CA 1
ATOM 2264 C C . TRP A 1 286 ? 3.199 26.266 11.266 1 98.31 286 TRP A C 1
ATOM 2266 O O . TRP A 1 286 ? 3.047 25.266 11.992 1 98.31 286 TRP A O 1
ATOM 2276 N N . GLU A 1 287 ? 3.623 27.422 11.734 1 98.19 287 GLU A N 1
ATOM 2277 C CA . GLU A 1 287 ? 3.76 27.609 13.18 1 98.19 287 GLU A CA 1
ATOM 2278 C C . GLU A 1 287 ? 2.43 27.391 13.891 1 98.19 287 GLU A C 1
ATOM 2280 O O . GLU A 1 287 ? 2.379 26.75 14.938 1 98.19 287 GLU A O 1
ATOM 2285 N N . HIS A 1 288 ? 1.388 27.969 13.281 1 98.5 288 HIS A N 1
ATOM 2286 C CA . HIS A 1 288 ? 0.046 27.797 13.828 1 98.5 288 HIS A CA 1
ATOM 2287 C C . HIS A 1 288 ? -0.377 26.328 13.812 1 98.5 288 HIS A C 1
ATOM 2289 O O . HIS A 1 288 ? -0.939 25.844 14.789 1 98.5 288 HIS A O 1
ATOM 2295 N N . PHE A 1 289 ? -0.089 25.656 12.781 1 98.69 289 PHE A N 1
ATOM 2296 C CA . PHE A 1 289 ? -0.371 24.234 12.641 1 98.69 289 PHE A CA 1
ATOM 2297 C C . PHE A 1 289 ? 0.312 23.422 13.742 1 98.69 289 PHE A C 1
ATOM 2299 O O . PHE A 1 289 ? -0.29 22.531 14.328 1 98.69 289 PHE A O 1
ATOM 2306 N N . PHE A 1 290 ? 1.521 23.781 14.094 1 98.44 290 PHE A N 1
ATOM 2307 C CA . PHE A 1 290 ? 2.295 23.016 15.062 1 98.44 290 PHE A CA 1
ATOM 2308 C C . PHE A 1 290 ? 1.805 23.297 16.484 1 98.44 290 PHE A C 1
ATOM 2310 O O . PHE A 1 290 ? 2.082 22.516 17.406 1 98.44 290 PHE A O 1
ATOM 2317 N N . LYS A 1 291 ? 1.077 24.391 16.672 1 98.06 291 LYS A N 1
ATOM 2318 C CA . LYS A 1 291 ? 0.414 24.547 17.969 1 98.06 291 LYS A CA 1
ATOM 2319 C C . LYS A 1 291 ? -0.575 23.422 18.219 1 98.06 291 LYS A C 1
ATOM 2321 O O . LYS A 1 291 ? -0.663 22.891 19.344 1 98.06 291 LYS A O 1
ATOM 2326 N N . ALA A 1 292 ? -1.255 23.062 17.172 1 98.31 292 ALA A N 1
ATOM 2327 C CA . ALA A 1 292 ? -2.186 21.938 17.281 1 98.31 292 ALA A CA 1
ATOM 2328 C C . ALA A 1 292 ? -1.439 20.625 17.438 1 98.31 292 ALA A C 1
ATOM 2330 O O . ALA A 1 292 ? -1.838 19.766 18.234 1 98.31 292 ALA A O 1
ATOM 2331 N N . VAL A 1 293 ? -0.338 20.469 16.656 1 98.19 293 VAL A N 1
ATOM 2332 C CA . VAL A 1 293 ? 0.475 19.266 16.75 1 98.19 293 VAL A CA 1
ATOM 2333 C C . VAL A 1 293 ? 0.93 19.062 18.203 1 98.19 293 VAL A C 1
ATOM 2335 O O . VAL A 1 293 ? 0.884 17.938 18.719 1 98.19 293 VAL A O 1
ATOM 2338 N N . ASN A 1 294 ? 1.284 20.125 18.844 1 96.38 294 ASN A N 1
ATOM 2339 C CA . ASN A 1 294 ? 1.836 20.062 20.188 1 96.38 294 ASN A CA 1
ATOM 2340 C C . ASN A 1 294 ? 0.759 19.719 21.219 1 96.38 294 ASN A C 1
ATOM 2342 O O . ASN A 1 294 ? 1.062 19.203 22.297 1 96.38 294 ASN A O 1
ATOM 2346 N N . VAL A 1 295 ? -0.47 20 20.859 1 97.06 295 VAL A N 1
ATOM 2347 C CA . VAL A 1 295 ? -1.579 19.688 21.766 1 97.06 295 VAL A CA 1
ATOM 2348 C C . VAL A 1 295 ? -1.942 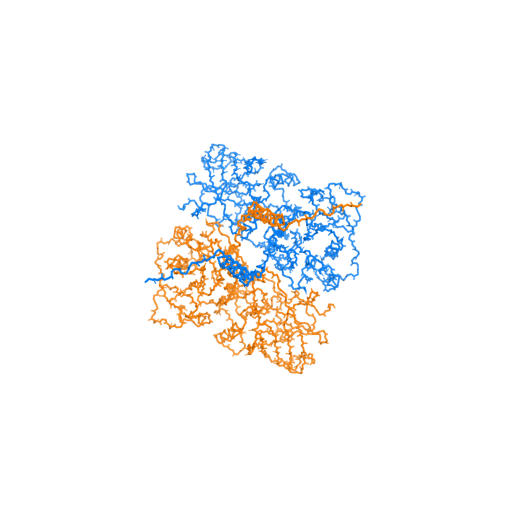18.203 21.641 1 97.06 295 VAL A C 1
ATOM 2350 O O . VAL A 1 295 ? -2.113 17.516 22.656 1 97.06 295 VAL A O 1
ATOM 2353 N N . ASP A 1 296 ? -2.037 17.688 20.438 1 97.19 296 ASP A N 1
ATOM 2354 C CA . ASP A 1 296 ? -2.393 16.297 20.188 1 97.19 296 ASP A CA 1
ATOM 2355 C C . ASP A 1 296 ? -1.808 15.82 18.859 1 97.19 296 ASP A C 1
ATOM 2357 O O . ASP A 1 296 ? -2.5 15.812 17.828 1 97.19 296 ASP A O 1
ATOM 2361 N N . SER A 1 297 ? -0.603 15.328 18.906 1 96.69 297 SER A N 1
ATOM 2362 C CA . SER A 1 297 ? 0.096 14.914 17.703 1 96.69 297 SER A CA 1
ATOM 2363 C C . SER A 1 297 ? -0.573 13.703 17.062 1 96.69 297 SER A C 1
ATOM 2365 O O . SER A 1 297 ? -0.656 13.602 15.836 1 96.69 297 SER A O 1
ATOM 2367 N N . SER A 1 298 ? -1.127 12.844 17.859 1 95.38 298 SER A N 1
ATOM 2368 C CA . SER A 1 298 ? -1.684 11.586 17.359 1 95.38 298 SER A CA 1
ATOM 2369 C C . SER A 1 298 ? -2.957 11.828 16.562 1 95.38 298 SER A C 1
ATOM 2371 O O . SER A 1 298 ? -3.27 11.07 15.641 1 95.38 298 SER A O 1
ATOM 2373 N N . ARG A 1 299 ? -3.654 12.891 16.828 1 96.25 299 ARG A N 1
ATOM 2374 C CA . ARG A 1 299 ? -4.949 13.125 16.203 1 96.25 299 ARG A CA 1
ATOM 2375 C C . ARG A 1 299 ? -4.832 14.109 15.039 1 96.25 299 ARG A C 1
ATOM 2377 O O . ARG A 1 299 ? -5.77 14.281 14.258 1 96.25 299 ARG A O 1
ATOM 2384 N N . ILE A 1 300 ? -3.715 14.789 14.898 1 98.25 300 ILE A N 1
ATOM 2385 C CA . ILE A 1 300 ? -3.562 15.883 13.938 1 98.25 300 ILE A CA 1
ATOM 2386 C C . ILE A 1 300 ? -4.02 15.422 12.555 1 98.25 300 ILE A C 1
ATOM 2388 O O . ILE A 1 300 ? -3.598 14.367 12.07 1 98.25 300 ILE A O 1
ATOM 2392 N N . LEU A 1 301 ? -4.969 16.109 11.914 1 98.44 301 LEU A N 1
ATOM 2393 C CA . LEU A 1 301 ? -5.492 16 10.562 1 98.44 301 LEU A CA 1
ATOM 2394 C C . LEU A 1 301 ? -6.414 14.789 10.422 1 98.44 301 LEU A C 1
ATOM 2396 O O . LEU A 1 301 ? -6.992 14.57 9.359 1 98.44 301 LEU A O 1
ATOM 2400 N N . GLN A 1 302 ? -6.559 13.961 11.461 1 96.81 302 GLN A N 1
ATOM 2401 C CA . GLN A 1 302 ? -7.453 12.812 11.336 1 96.81 302 GLN A CA 1
ATOM 2402 C C . GLN A 1 302 ? -8.883 13.258 11.031 1 96.81 302 GLN A C 1
ATOM 2404 O O . GLN A 1 302 ? -9.414 14.148 11.703 1 96.81 302 GLN A O 1
ATOM 2409 N N . GLN A 1 303 ? -9.453 12.648 10.055 1 97.38 303 GLN A N 1
ATOM 2410 C CA . GLN A 1 303 ? -10.797 13.008 9.609 1 97.38 303 GLN A CA 1
ATOM 2411 C C . GLN A 1 303 ? -11.859 12.25 10.391 1 97.38 303 GLN A C 1
ATOM 2413 O O . GLN A 1 303 ? -11.797 11.023 10.508 1 97.38 303 GLN A O 1
ATOM 2418 N N . THR A 1 304 ? -12.773 12.922 10.969 1 97.12 304 THR A N 1
ATOM 2419 C CA . THR A 1 304 ? -13.961 12.375 11.602 1 97.12 304 THR A CA 1
ATOM 2420 C C . THR A 1 304 ? -15.227 13.016 11.031 1 97.12 304 THR A C 1
ATOM 2422 O O . THR A 1 304 ? -15.344 14.242 10.984 1 97.12 304 THR A O 1
ATOM 2425 N N . VAL A 1 305 ? -16.109 12.219 10.562 1 97.31 305 VAL A N 1
ATOM 2426 C CA . VAL A 1 305 ? -17.344 12.727 9.961 1 97.31 305 VAL A CA 1
ATOM 2427 C C . VAL A 1 305 ? -18.5 12.555 10.938 1 97.31 305 VAL A C 1
ATOM 2429 O O . VAL A 1 305 ? -18.703 11.469 11.484 1 97.31 305 VAL A O 1
ATOM 2432 N N . CYS A 1 306 ? -19.188 13.641 11.141 1 95.88 306 CYS A N 1
ATOM 2433 C CA . CYS A 1 306 ? -20.328 13.695 12.055 1 95.88 306 CYS A CA 1
ATOM 2434 C C . CYS A 1 306 ? -21.609 14.055 11.312 1 95.88 306 CYS A C 1
ATOM 2436 O O . CYS A 1 306 ? -21.609 14.953 10.477 1 95.88 306 CYS A O 1
ATOM 2438 N N . TYR A 1 307 ? -22.656 13.344 11.68 1 95.44 307 TYR A N 1
ATOM 2439 C CA . TYR A 1 307 ? -23.938 13.609 11.047 1 95.44 307 TYR A CA 1
ATOM 2440 C C . TYR A 1 307 ? -24.938 14.203 12.039 1 95.44 307 TYR A C 1
ATOM 2442 O O . TYR A 1 307 ? -25.031 13.742 13.188 1 95.44 307 TYR A O 1
ATOM 2450 N N . ASP A 1 308 ? -25.531 15.258 11.664 1 94.44 308 ASP A N 1
ATOM 2451 C CA . ASP A 1 308 ? -26.656 15.844 12.375 1 94.44 308 ASP A CA 1
ATOM 2452 C C . ASP A 1 308 ? -27.984 15.531 11.664 1 94.44 308 ASP A C 1
ATOM 2454 O O . ASP A 1 308 ? -28.391 16.266 10.758 1 94.44 308 ASP A O 1
ATOM 2458 N N . HIS A 1 309 ? -28.688 14.57 12.156 1 92.19 309 HIS A N 1
ATOM 2459 C CA . HIS A 1 309 ? -29.906 14.07 11.516 1 92.19 309 HIS A CA 1
ATOM 2460 C C . HIS A 1 309 ? -31.031 15.109 11.578 1 92.19 309 HIS A C 1
ATOM 2462 O O . HIS A 1 309 ? -31.797 15.25 10.633 1 92.19 309 HIS A O 1
ATOM 2468 N N . PHE A 1 310 ? -31.078 15.805 12.602 1 91.62 310 PHE A N 1
ATOM 2469 C CA . PHE A 1 310 ? -32.188 16.734 12.836 1 91.62 310 PHE A CA 1
ATOM 2470 C C . PHE A 1 310 ? -32.094 17.906 11.875 1 91.62 310 PHE A C 1
ATOM 2472 O O . PHE A 1 310 ? -33.125 18.344 11.336 1 91.62 310 PHE A O 1
ATOM 2479 N N . ASN A 1 311 ? -30.938 18.406 11.664 1 93 311 ASN A N 1
ATOM 2480 C CA . ASN A 1 311 ? -30.766 19.594 10.82 1 93 311 ASN A CA 1
ATOM 2481 C C . ASN A 1 311 ? -30.281 19.219 9.422 1 93 311 ASN A C 1
ATOM 2483 O O . ASN A 1 311 ? -30.078 20.094 8.578 1 93 311 ASN A O 1
ATOM 2487 N N . SER A 1 312 ? -30.094 17.906 9.18 1 94 312 SER A N 1
ATOM 2488 C CA . SER A 1 312 ? -29.609 17.406 7.898 1 94 312 SER A CA 1
ATOM 2489 C C . SER A 1 312 ? -28.281 18.062 7.508 1 94 312 SER A C 1
ATOM 2491 O O . SER A 1 312 ? -28.172 18.641 6.434 1 94 312 SER A O 1
ATOM 2493 N N . LEU A 1 313 ? -27.312 17.922 8.414 1 96.19 313 LEU A N 1
ATOM 2494 C CA . LEU A 1 313 ? -25.969 18.438 8.188 1 96.19 313 LEU A CA 1
ATOM 2495 C C . LEU A 1 313 ? -24.938 17.297 8.234 1 96.19 313 LEU A C 1
ATOM 2497 O O . LEU A 1 313 ? -25.125 16.328 8.977 1 96.19 313 LEU A O 1
ATOM 2501 N N . THR A 1 314 ? -24 17.359 7.406 1 97.44 314 THR A N 1
ATOM 2502 C CA . THR A 1 314 ? -22.812 16.516 7.48 1 97.44 314 THR A CA 1
ATOM 2503 C C . THR A 1 314 ? -21.578 17.344 7.801 1 97.44 314 THR A C 1
ATOM 2505 O O . THR A 1 314 ? -21.266 18.312 7.098 1 97.44 314 THR A O 1
ATOM 2508 N N . VAL A 1 315 ? -20.906 17 8.867 1 98.12 315 VAL A N 1
ATOM 2509 C CA . VAL A 1 315 ? -19.75 17.766 9.305 1 98.12 315 VAL A CA 1
ATOM 2510 C C . VAL A 1 315 ? -18.5 16.891 9.234 1 98.12 315 VAL A C 1
ATOM 2512 O O . VAL A 1 315 ? -18.469 15.789 9.789 1 98.12 315 VAL A O 1
ATOM 2515 N N . SER A 1 316 ? -17.5 17.328 8.492 1 98.44 316 SER A N 1
ATOM 2516 C CA . SER A 1 316 ? -16.219 16.641 8.398 1 98.44 316 SER A CA 1
ATOM 2517 C C . SER A 1 316 ? -15.133 17.391 9.172 1 98.44 316 SER A C 1
ATOM 2519 O O . SER A 1 316 ? -14.789 18.516 8.82 1 98.44 316 SER A O 1
ATOM 2521 N N . VAL A 1 317 ? -14.594 16.734 10.125 1 98.5 317 VAL A N 1
ATOM 2522 C CA . VAL A 1 317 ? -13.594 17.344 10.992 1 98.5 317 VAL A CA 1
ATOM 2523 C C . VAL A 1 317 ? -12.203 16.812 10.641 1 98.5 317 VAL A C 1
ATOM 2525 O O . VAL A 1 317 ? -11.953 15.609 10.742 1 98.5 317 VAL A O 1
ATOM 2528 N N . ALA A 1 318 ? -11.344 17.641 10.156 1 98.62 318 ALA A N 1
ATOM 2529 C CA . ALA A 1 318 ? -9.906 17.391 10.172 1 98.62 318 ALA A CA 1
ATOM 2530 C C . ALA A 1 318 ? -9.242 18.031 11.391 1 98.62 318 ALA A C 1
ATOM 2532 O O . ALA A 1 318 ? -8.891 19.203 11.359 1 98.62 318 ALA A O 1
ATOM 2533 N N . TRP A 1 319 ? -9.062 17.297 12.352 1 98.44 319 TRP A N 1
ATOM 2534 C CA . TRP A 1 319 ? -8.727 17.844 13.664 1 98.44 319 TRP A CA 1
ATOM 2535 C C . TRP A 1 319 ? -7.422 18.625 13.602 1 98.44 319 TRP A C 1
ATOM 2537 O O . TRP A 1 319 ? -6.453 18.188 12.984 1 98.44 319 TRP A O 1
ATOM 2547 N N . GLY A 1 320 ? -7.391 19.75 14.227 1 98.62 320 GLY A N 1
ATOM 2548 C CA . GLY A 1 320 ? -6.207 20.594 14.32 1 98.62 320 GLY A CA 1
ATOM 2549 C C . GLY A 1 320 ? -5.984 21.453 13.086 1 98.62 320 GLY A C 1
ATOM 2550 O O . GLY A 1 320 ? -4.957 22.125 12.969 1 98.62 320 GLY A O 1
ATOM 2551 N N . TYR A 1 321 ? -6.965 21.422 12.117 1 98.69 321 TYR A N 1
ATOM 2552 C CA . TYR A 1 321 ? -6.781 22.172 10.883 1 98.69 321 TYR A CA 1
ATOM 2553 C C . TYR A 1 321 ? -8.07 22.875 10.477 1 98.69 321 TYR A C 1
ATOM 2555 O O . TYR A 1 321 ? -8.297 24.031 10.852 1 98.69 321 TYR A O 1
ATOM 2563 N N . ALA A 1 322 ? -9.039 22.031 9.922 1 98.75 322 ALA A N 1
ATOM 2564 C CA . ALA A 1 322 ? -10.242 22.688 9.414 1 98.75 322 ALA A CA 1
ATOM 2565 C C . ALA A 1 322 ? -11.453 21.766 9.508 1 98.75 322 ALA A C 1
ATOM 2567 O O . ALA A 1 322 ? -11.305 20.547 9.531 1 98.75 322 ALA A O 1
ATOM 2568 N N . ILE A 1 323 ? -12.617 22.422 9.562 1 98.5 323 ILE A N 1
ATOM 2569 C CA . ILE A 1 323 ? -13.898 21.734 9.602 1 98.5 323 ILE A CA 1
ATOM 2570 C C . ILE A 1 323 ? -14.758 22.172 8.422 1 98.5 323 ILE A C 1
ATOM 2572 O O . ILE A 1 323 ? -14.836 23.359 8.102 1 98.5 323 ILE A O 1
ATOM 2576 N N . GLN A 1 324 ? -15.328 21.203 7.762 1 97.75 324 GLN A N 1
ATOM 2577 C CA . GLN A 1 324 ? -16.25 21.469 6.664 1 97.75 324 GLN A CA 1
ATOM 2578 C C . GLN A 1 324 ? -17.688 21.109 7.047 1 97.75 324 GLN A C 1
ATOM 2580 O O . GLN A 1 324 ? -17.953 20 7.52 1 97.75 324 GLN A O 1
ATOM 2585 N N . VAL A 1 325 ? -18.594 22.016 6.836 1 96.69 325 VAL A N 1
ATOM 2586 C CA . VAL A 1 325 ? -20.016 21.781 7.137 1 96.69 325 VAL A CA 1
ATOM 2587 C C . VAL A 1 325 ? -20.812 21.734 5.84 1 96.69 325 VAL A C 1
ATOM 2589 O O . VAL A 1 325 ? -20.922 22.75 5.133 1 96.69 325 VAL A O 1
ATOM 2592 N N . TYR A 1 326 ? -21.375 20.594 5.59 1 95.94 326 TYR A N 1
ATOM 2593 C CA . TYR A 1 326 ? -22.188 20.359 4.406 1 95.94 326 TYR A CA 1
ATOM 2594 C C . TYR A 1 326 ? -23.672 20.375 4.762 1 95.94 326 TYR A C 1
ATOM 2596 O O . TYR A 1 326 ? -24.078 19.844 5.801 1 95.94 326 TYR A O 1
ATOM 2604 N N . GLU A 1 327 ? -24.422 21 3.848 1 94.69 327 GLU A N 1
ATOM 2605 C CA . GLU A 1 327 ? -25.875 20.828 3.932 1 94.69 327 GLU A CA 1
ATOM 2606 C C . GLU A 1 327 ? -26.312 19.531 3.256 1 94.69 327 GLU A C 1
ATOM 2608 O O . GLU A 1 327 ? -25.812 19.188 2.182 1 94.69 327 GLU A O 1
ATOM 2613 N N . GLY A 1 328 ? -27.141 18.812 4.008 1 94.88 328 GLY A N 1
ATOM 2614 C CA . GLY A 1 328 ? -27.656 17.562 3.465 1 94.88 328 GLY A CA 1
ATOM 2615 C C . GLY A 1 328 ? -26.828 16.359 3.861 1 94.88 328 GLY A C 1
ATOM 2616 O O . GLY A 1 328 ? -25.891 16.484 4.652 1 94.88 328 GLY A O 1
ATOM 2617 N N . ASN A 1 329 ? -27.25 15.195 3.367 1 95.62 329 ASN A N 1
ATOM 2618 C CA . ASN A 1 329 ? -26.594 13.914 3.635 1 95.62 329 ASN A CA 1
ATOM 2619 C C . ASN A 1 329 ? -25.484 13.633 2.619 1 95.62 329 ASN A C 1
ATOM 2621 O O . ASN A 1 329 ? -25.781 13.336 1.457 1 95.62 329 ASN A O 1
ATOM 2625 N N . GLN A 1 330 ? -24.266 13.797 3.074 1 96.19 330 GLN A N 1
ATOM 2626 C CA . GLN A 1 330 ? -23.125 13.352 2.268 1 96.19 330 GLN A CA 1
ATOM 2627 C C . GLN A 1 330 ? -22.734 11.914 2.604 1 96.19 330 GLN A C 1
ATOM 2629 O O . GLN A 1 330 ? -22.547 11.578 3.773 1 96.19 330 GLN A O 1
ATOM 2634 N N . LEU A 1 331 ? -22.625 11.07 1.571 1 95.81 331 LEU A N 1
ATOM 2635 C CA . LEU A 1 331 ? -22.219 9.688 1.82 1 95.81 331 LEU A CA 1
ATOM 2636 C C . LEU A 1 331 ? -20.766 9.617 2.236 1 95.81 331 LEU A C 1
ATOM 2638 O O . LEU A 1 331 ? -19.922 10.328 1.684 1 95.81 331 LEU A O 1
ATOM 2642 N N . LEU A 1 332 ? -20.469 8.805 3.217 1 95.56 332 LEU A N 1
ATOM 2643 C CA . LEU A 1 332 ? -19.141 8.75 3.83 1 95.56 332 LEU A CA 1
ATOM 2644 C C . LEU A 1 332 ? -18.078 8.414 2.793 1 95.56 332 LEU A C 1
ATOM 2646 O O . LEU A 1 332 ? -17.031 9.078 2.736 1 95.56 332 LEU A O 1
ATOM 2650 N N . PRO A 1 333 ? -18.25 7.398 1.867 1 94.44 333 PRO A N 1
ATOM 2651 C CA . PRO A 1 333 ? -17.219 7.109 0.873 1 94.44 333 PRO A CA 1
ATOM 2652 C C . PRO A 1 333 ? -16.859 8.328 0.022 1 94.44 333 PRO A C 1
ATOM 2654 O O . PRO A 1 333 ? -15.703 8.492 -0.379 1 94.44 333 PRO A O 1
ATOM 2657 N N . ASP A 1 334 ? -17.812 9.18 -0.214 1 95.38 334 ASP A N 1
ATOM 2658 C CA . ASP A 1 334 ? -17.547 10.383 -0.991 1 95.38 334 ASP A CA 1
ATOM 2659 C C . ASP A 1 334 ? -16.641 11.344 -0.224 1 95.38 334 ASP A C 1
ATOM 2661 O O . ASP A 1 334 ? -15.773 11.984 -0.812 1 95.38 334 ASP A O 1
ATOM 2665 N N . LEU A 1 335 ? -16.859 11.391 1.065 1 96.62 335 LEU A N 1
ATOM 2666 C CA . LEU A 1 335 ? -16.109 12.336 1.893 1 96.62 335 LEU A CA 1
ATOM 2667 C C . LEU A 1 335 ? -14.695 11.828 2.137 1 96.62 335 LEU A C 1
ATOM 2669 O O . LEU A 1 335 ? -13.82 12.602 2.547 1 96.62 335 LEU A O 1
ATOM 2673 N N . LEU A 1 336 ? -14.492 10.547 1.917 1 96.06 336 LEU A N 1
ATOM 2674 C CA . LEU A 1 336 ? -13.156 9.992 2.098 1 96.06 336 LEU A CA 1
ATOM 2675 C C . LEU A 1 336 ? -12.266 10.305 0.9 1 96.06 336 LEU A C 1
ATOM 2677 O O . LEU A 1 336 ? -11.039 10.219 0.992 1 96.06 336 LEU A O 1
ATOM 2681 N N . SER A 1 337 ? -12.875 10.656 -0.271 1 97 337 SER A N 1
ATOM 2682 C CA . SER A 1 337 ? -12.125 11.141 -1.423 1 97 337 SER A CA 1
ATOM 2683 C C . SER A 1 337 ? -11.648 12.57 -1.206 1 97 337 SER A C 1
ATOM 2685 O O . SER A 1 337 ? -12.359 13.383 -0.607 1 97 337 SER A O 1
ATOM 2687 N N . LEU A 1 338 ? -10.531 12.852 -1.713 1 97.56 338 LEU A N 1
ATOM 2688 C CA . LEU A 1 338 ? -9.93 14.164 -1.478 1 97.56 338 LEU A CA 1
ATOM 2689 C C . LEU A 1 338 ? -10.508 15.203 -2.428 1 97.56 338 LEU A C 1
ATOM 2691 O O . LEU A 1 338 ? -10.578 14.977 -3.639 1 97.56 338 LEU A O 1
ATOM 2695 N N . PRO A 1 339 ? -10.984 16.406 -1.865 1 97.44 339 PRO A N 1
ATOM 2696 C CA . PRO A 1 339 ? -11.281 17.5 -2.795 1 97.44 339 PRO A CA 1
ATOM 2697 C C . PRO A 1 339 ? -10.055 17.922 -3.609 1 97.44 339 PRO A C 1
ATOM 2699 O O . PRO A 1 339 ? -8.969 18.109 -3.051 1 97.44 339 PRO A O 1
ATOM 2702 N N . LYS A 1 340 ? -10.242 18.031 -4.863 1 95.75 340 LYS A N 1
ATOM 2703 C CA . LYS A 1 340 ? -9.109 18.344 -5.734 1 95.75 340 LYS A CA 1
ATOM 2704 C C . LYS A 1 340 ? -8.82 19.844 -5.734 1 95.75 340 LYS A C 1
ATOM 2706 O O . LYS A 1 340 ? -9.109 20.531 -6.711 1 95.75 340 LYS A O 1
ATOM 2711 N N . THR A 1 341 ? -8.18 20.281 -4.746 1 96.75 341 THR A N 1
ATOM 2712 C CA . THR A 1 341 ? -7.84 21.703 -4.625 1 96.75 341 THR A CA 1
ATOM 2713 C C . THR A 1 341 ? -6.395 21.953 -5.047 1 96.75 341 THR A C 1
ATOM 2715 O O . THR A 1 341 ? -5.945 23.094 -5.113 1 96.75 341 THR A O 1
ATOM 2718 N N . PHE A 1 342 ? -5.625 20.922 -5.312 1 95.62 342 PHE A N 1
ATOM 2719 C CA . PHE A 1 342 ? -4.203 20.984 -5.629 1 95.62 342 PHE A CA 1
ATOM 2720 C C . PHE A 1 342 ? -3.973 20.734 -7.117 1 95.62 342 PHE A C 1
ATOM 2722 O O . PHE A 1 342 ? -4.859 20.234 -7.816 1 95.62 342 PHE A O 1
ATOM 2729 N N . SER A 1 343 ? -2.766 21.078 -7.543 1 92.94 343 SER A N 1
ATOM 2730 C CA . SER A 1 343 ? -2.363 20.859 -8.93 1 92.94 343 SER A CA 1
ATOM 2731 C C . SER A 1 343 ? -1.304 19.766 -9.031 1 92.94 343 SER A C 1
ATOM 2733 O O . SER A 1 343 ? -0.712 19.375 -8.023 1 92.94 343 SER A O 1
ATOM 2735 N N . SER A 1 344 ? -1.125 19.281 -10.211 1 90.94 344 SER A N 1
ATOM 2736 C CA . SER A 1 344 ? -0.121 18.25 -10.461 1 90.94 344 SER A CA 1
ATOM 2737 C C . SER A 1 344 ? 1.285 18.766 -10.195 1 90.94 344 SER A C 1
ATOM 2739 O O . SER A 1 344 ? 1.523 19.984 -10.242 1 90.94 344 SER A O 1
ATOM 2741 N N . TRP A 1 345 ? 2.197 17.922 -9.953 1 90.94 345 TRP A N 1
ATOM 2742 C CA . TRP A 1 345 ? 3.592 18.266 -9.688 1 90.94 345 TRP A CA 1
ATOM 2743 C C . TRP A 1 345 ? 4.266 18.812 -10.945 1 90.94 345 TRP A C 1
ATOM 2745 O O . TRP A 1 345 ? 5 19.797 -10.883 1 90.94 345 TRP A O 1
ATOM 2755 N N . LYS A 1 346 ? 4.078 18.047 -12 1 84.75 346 LYS A N 1
ATOM 2756 C CA . LYS A 1 346 ? 4.602 18.547 -13.273 1 84.75 346 LYS A CA 1
ATOM 2757 C C . LYS A 1 346 ? 3.832 19.766 -13.742 1 84.75 346 LYS A C 1
ATOM 2759 O O . LYS A 1 346 ? 2.604 19.812 -13.656 1 84.75 346 LYS A O 1
ATOM 2764 N N . ARG A 1 347 ? 4.578 20.688 -14.172 1 77.69 347 ARG A N 1
ATOM 2765 C CA . ARG A 1 347 ? 3.951 21.938 -14.602 1 77.69 347 ARG A CA 1
ATOM 2766 C C . ARG A 1 347 ? 3.506 21.859 -16.062 1 77.69 347 ARG A C 1
ATOM 2768 O O . ARG A 1 347 ? 4.086 21.109 -16.844 1 77.69 347 ARG A O 1
ATOM 2775 N N . GLY A 1 348 ? 2.4 22.391 -16.422 1 67.69 348 GLY A N 1
ATOM 2776 C CA . GLY A 1 348 ? 1.93 22.484 -17.797 1 67.69 348 GLY A CA 1
ATOM 2777 C C . GLY A 1 348 ? 0.445 22.219 -17.938 1 67.69 348 GLY A C 1
ATOM 2778 O O . GLY A 1 348 ? -0.133 21.469 -17.141 1 67.69 348 GLY A O 1
ATOM 2779 N N . ALA A 1 349 ? -0.239 22.938 -18.594 1 55.69 349 ALA A N 1
ATOM 2780 C CA . ALA A 1 349 ? -1.688 22.938 -18.781 1 55.69 349 ALA A CA 1
ATOM 2781 C C . ALA A 1 349 ? -2.188 21.547 -19.188 1 55.69 349 ALA A C 1
ATOM 2783 O O . ALA A 1 349 ? -3.293 21.141 -18.812 1 55.69 349 ALA A O 1
ATOM 2784 N N . ARG A 1 350 ? -1.461 20.766 -19.953 1 57.38 350 ARG A N 1
ATOM 2785 C CA . ARG A 1 350 ? -2.002 19.547 -20.562 1 57.38 350 ARG A CA 1
ATOM 2786 C C . ARG A 1 350 ? -1.611 18.312 -19.766 1 57.38 350 ARG A C 1
ATOM 2788 O O . ARG A 1 350 ? -1.812 17.188 -20.219 1 57.38 350 ARG A O 1
ATOM 2795 N N . VAL A 1 351 ? -1.229 18.641 -18.609 1 64.62 351 VAL A N 1
ATOM 2796 C CA . VAL A 1 351 ? -0.713 17.438 -17.938 1 64.62 351 VAL A CA 1
ATOM 2797 C C . VAL A 1 351 ? -1.812 16.812 -17.094 1 64.62 351 VAL A C 1
ATOM 2799 O O . VAL A 1 351 ? -2.447 17.484 -16.281 1 64.62 351 VAL A O 1
ATOM 2802 N N . GLU A 1 352 ? -2.242 15.711 -17.578 1 66.12 352 GLU A N 1
ATOM 2803 C CA . GLU A 1 352 ? -3.158 14.938 -16.75 1 66.12 352 GLU A CA 1
ATOM 2804 C C . GLU A 1 352 ? -2.508 14.547 -15.422 1 66.12 352 GLU A C 1
ATOM 2806 O O . GLU A 1 352 ? -1.364 14.086 -15.398 1 66.12 352 GLU A O 1
ATOM 2811 N N . ALA A 1 353 ? -3.137 15.016 -14.344 1 82 353 ALA A N 1
ATOM 2812 C CA . ALA A 1 353 ? -2.625 14.727 -13.008 1 82 353 ALA A CA 1
ATOM 2813 C C . ALA A 1 353 ? -3.246 13.453 -12.445 1 82 353 ALA A C 1
ATOM 2815 O O . ALA A 1 353 ? -4.465 13.383 -12.25 1 82 353 ALA A O 1
ATOM 2816 N N . ASN A 1 354 ? -2.402 12.367 -12.359 1 92.19 354 ASN A N 1
ATOM 2817 C CA . ASN A 1 354 ? -2.857 11.141 -11.727 1 92.19 354 ASN A CA 1
ATOM 2818 C C . ASN A 1 354 ? -2.287 10.984 -10.32 1 92.19 354 ASN A C 1
ATOM 2820 O O . ASN A 1 354 ? -1.111 11.273 -10.086 1 92.19 354 ASN A O 1
ATOM 2824 N N . PHE A 1 355 ? -3.182 10.672 -9.422 1 96.44 355 PHE A N 1
ATOM 2825 C CA . PHE A 1 355 ? -2.779 10.57 -8.023 1 96.44 355 PHE A CA 1
ATOM 2826 C C . PHE A 1 355 ? -3.031 9.164 -7.492 1 96.44 355 PHE A C 1
ATOM 2828 O O . PHE A 1 355 ? -3.801 8.398 -8.078 1 96.44 355 PHE A O 1
ATOM 2835 N N . MET A 1 356 ? -2.436 8.836 -6.398 1 97 356 MET A N 1
ATOM 2836 C CA . MET A 1 356 ? -2.52 7.508 -5.801 1 97 356 MET A CA 1
ATOM 2837 C C . MET A 1 356 ? -3.674 7.43 -4.809 1 97 356 MET A C 1
ATOM 2839 O O . MET A 1 356 ? -3.631 6.645 -3.861 1 97 356 MET A O 1
ATOM 2843 N N . PHE A 1 357 ? -4.637 8.305 -4.918 1 96.81 357 PHE A N 1
ATOM 2844 C CA . PHE A 1 357 ? -5.859 8.344 -4.125 1 96.81 357 PHE A CA 1
ATOM 2845 C C . PHE A 1 357 ? -7.023 8.867 -4.957 1 96.81 357 PHE A C 1
ATOM 2847 O O . PHE A 1 357 ? -6.82 9.461 -6.02 1 96.81 357 PHE A O 1
ATOM 2854 N N . ASN A 1 358 ? -8.242 8.625 -4.48 1 97.31 358 ASN A N 1
ATOM 2855 C CA . ASN A 1 358 ? -9.422 9.148 -5.164 1 97.31 358 ASN A CA 1
ATOM 2856 C C . ASN A 1 358 ? -9.633 10.633 -4.859 1 97.31 358 ASN A C 1
ATOM 2858 O O . ASN A 1 358 ? -9.398 11.078 -3.734 1 97.31 358 ASN A O 1
ATOM 2862 N N . THR A 1 359 ? -10.078 11.32 -5.844 1 96.56 359 THR A N 1
ATOM 2863 C CA . THR A 1 359 ? -10.391 12.734 -5.668 1 96.56 359 THR A CA 1
ATOM 2864 C C . THR A 1 359 ? -11.859 13.008 -5.992 1 96.56 359 THR A C 1
ATOM 2866 O O . THR A 1 359 ? -12.516 12.203 -6.656 1 96.56 359 THR A O 1
ATOM 2869 N N . ARG A 1 360 ? -12.367 14 -5.449 1 95.94 360 ARG A N 1
ATOM 2870 C CA . ARG A 1 360 ? -13.688 14.516 -5.805 1 95.94 360 ARG A CA 1
ATOM 2871 C C . ARG A 1 360 ? -13.602 15.977 -6.242 1 95.94 360 ARG A C 1
ATOM 2873 O O . ARG A 1 360 ? -12.625 16.672 -5.941 1 95.94 360 ARG A O 1
ATOM 2880 N N . GLU A 1 361 ? -14.586 16.344 -6.922 1 93.81 361 GLU A N 1
ATOM 2881 C CA . GLU A 1 361 ? -14.617 17.703 -7.477 1 93.81 361 GLU A CA 1
ATOM 2882 C C . GLU A 1 361 ? -14.672 18.75 -6.371 1 93.81 361 GLU A C 1
ATOM 2884 O O . GLU A 1 361 ? -15.344 18.547 -5.355 1 93.81 361 GLU A O 1
ATOM 2889 N N . TYR A 1 362 ? -13.961 19.781 -6.637 1 94.25 362 TYR A N 1
ATOM 2890 C CA . TYR A 1 362 ? -14.055 21 -5.84 1 94.25 362 TYR A CA 1
ATOM 2891 C C . TYR A 1 362 ? -14.75 22.109 -6.629 1 94.25 362 TYR A C 1
ATOM 2893 O O . TYR A 1 362 ? -14.156 22.703 -7.539 1 94.25 362 TYR A O 1
ATOM 2901 N N . PRO A 1 363 ? -15.969 22.406 -6.246 1 94.56 363 PRO A N 1
ATOM 2902 C CA . PRO A 1 363 ? -16.781 23.281 -7.074 1 94.56 363 PRO A CA 1
ATOM 2903 C C . PRO A 1 363 ? -16.125 24.641 -7.312 1 94.56 363 PRO A C 1
ATOM 2905 O O . PRO A 1 363 ? -15.508 25.203 -6.406 1 94.56 363 PRO A O 1
ATOM 2908 N N . ARG A 1 364 ? -16.359 25.109 -8.484 1 93.06 364 ARG A N 1
ATOM 2909 C CA . ARG A 1 364 ? -15.875 26.453 -8.805 1 93.06 364 ARG A CA 1
ATOM 2910 C C . ARG A 1 364 ? -16.734 27.516 -8.133 1 93.06 364 ARG A C 1
ATOM 2912 O O . ARG A 1 364 ? -16.203 28.531 -7.648 1 93.06 364 ARG A O 1
ATOM 2919 N N . ASP A 1 365 ? -18.016 27.203 -8.156 1 92.19 365 ASP A N 1
ATOM 2920 C CA . ASP A 1 365 ? -18.938 28.094 -7.469 1 92.19 365 ASP A CA 1
ATOM 2921 C C . ASP A 1 365 ? -18.781 28 -5.953 1 92.19 365 ASP A C 1
ATOM 2923 O O . ASP A 1 365 ? -19.078 26.953 -5.363 1 92.19 365 ASP A O 1
ATOM 2927 N N . SER A 1 366 ? -18.469 29.031 -5.34 1 90.69 366 SER A N 1
ATOM 2928 C CA . SER A 1 366 ? -18.203 29.047 -3.906 1 90.69 366 SER A CA 1
ATOM 2929 C C . SER A 1 366 ? -19.469 28.734 -3.111 1 90.69 366 SER A C 1
ATOM 2931 O O . SER A 1 366 ? -19.391 28.203 -2.004 1 90.69 366 SER A O 1
ATOM 2933 N N . CYS A 1 367 ? -20.594 29 -3.711 1 92.5 367 CYS A N 1
ATOM 2934 C CA . CYS A 1 367 ? -21.844 28.766 -2.994 1 92.5 367 CYS A CA 1
ATOM 2935 C C . CYS A 1 367 ? -22.172 27.281 -2.941 1 92.5 367 CYS A C 1
ATOM 2937 O O . CYS A 1 367 ? -23.016 26.859 -2.143 1 92.5 367 CYS A O 1
ATOM 2939 N N . GLU A 1 368 ? -21.547 26.531 -3.758 1 93.44 368 GLU A N 1
ATOM 2940 C CA . GLU A 1 368 ? -21.766 25.094 -3.773 1 93.44 368 GLU A CA 1
ATOM 2941 C C . GLU A 1 368 ? -20.797 24.375 -2.846 1 93.44 368 GLU A C 1
ATOM 2943 O O . GLU A 1 368 ? -20.922 23.172 -2.613 1 93.44 368 GLU A O 1
ATOM 2948 N N . ARG A 1 369 ? -19.875 25.078 -2.279 1 94.12 369 ARG A N 1
ATOM 2949 C CA . ARG A 1 369 ? -18.875 24.516 -1.372 1 94.12 369 ARG A CA 1
ATOM 2950 C C . ARG A 1 369 ? -19.406 24.453 0.055 1 94.12 369 ARG A C 1
ATOM 2952 O O . ARG A 1 369 ? -20.297 25.219 0.423 1 94.12 369 ARG A O 1
ATOM 2959 N N . PRO A 1 370 ? -18.906 23.516 0.818 1 95.5 370 PRO A N 1
ATOM 2960 C CA . PRO A 1 370 ? -19.25 23.562 2.242 1 95.5 370 PRO A CA 1
ATOM 2961 C C . PRO A 1 370 ? -18.688 24.781 2.943 1 95.5 370 PRO A C 1
ATOM 2963 O O . PRO A 1 370 ? -17.75 25.422 2.432 1 95.5 370 PRO A O 1
ATOM 2966 N N . LEU A 1 371 ? -19.328 25.141 4.062 1 95.12 371 LEU A N 1
ATOM 2967 C CA . LEU A 1 371 ? -18.688 26.156 4.914 1 95.12 371 LEU A CA 1
ATOM 2968 C C . LEU A 1 371 ? -17.438 25.594 5.562 1 95.12 371 LEU A C 1
ATOM 2970 O O . LEU A 1 371 ? -17.406 24.438 5.984 1 95.12 371 LEU A O 1
ATOM 2974 N N . VAL A 1 372 ? -16.422 26.422 5.594 1 97.06 372 VAL A N 1
ATOM 2975 C CA . VAL A 1 372 ? -15.148 25.969 6.129 1 97.06 372 VAL A CA 1
ATOM 2976 C C . VAL A 1 372 ? -14.781 26.797 7.359 1 97.06 372 VAL A C 1
ATOM 2978 O O . VAL A 1 372 ? -14.891 28.031 7.34 1 97.06 372 VAL A O 1
ATOM 2981 N N . TYR A 1 373 ? -14.383 26.141 8.391 1 97.88 373 TYR A N 1
ATOM 2982 C CA . TYR A 1 373 ? -13.906 26.75 9.625 1 97.88 373 TYR A CA 1
ATOM 2983 C C . TYR A 1 373 ? -12.477 26.297 9.93 1 97.88 373 TYR A C 1
ATOM 2985 O O . TYR A 1 373 ? -12.188 25.109 9.945 1 97.88 373 TYR A O 1
ATOM 2993 N N . TYR A 1 374 ? -11.578 27.25 10.195 1 98.62 374 TYR A N 1
ATOM 2994 C CA . TYR A 1 374 ? -10.172 26.938 10.43 1 98.62 374 TYR A CA 1
ATOM 2995 C C . TYR A 1 374 ? -9.836 27.016 11.914 1 98.62 374 TYR A C 1
ATOM 2997 O O . TYR A 1 374 ? -10.438 27.797 12.656 1 98.62 374 TYR A O 1
ATOM 3005 N N . LEU A 1 375 ? -8.883 26.281 12.266 1 98.75 375 LEU A N 1
ATOM 3006 C CA . LEU A 1 375 ? -8.438 26.266 13.656 1 98.75 375 LEU A CA 1
ATOM 3007 C C . LEU A 1 375 ? -8.016 27.672 14.102 1 98.75 375 LEU A C 1
ATOM 3009 O O . LEU A 1 375 ? -7.246 28.344 13.406 1 98.75 375 LEU A O 1
ATOM 3013 N N . GLU A 1 376 ? -8.492 28.016 15.219 1 97.88 376 GLU A N 1
ATOM 3014 C CA . GLU A 1 376 ? -8.078 29.266 15.852 1 97.88 376 GLU A CA 1
ATOM 3015 C C . GLU A 1 376 ? -7.195 29 17.062 1 97.88 376 GLU A C 1
ATOM 3017 O O . GLU A 1 376 ? -6.188 29.688 17.266 1 97.88 376 GLU A O 1
ATOM 3022 N N . SER A 1 377 ? -7.684 28.016 17.828 1 97.31 377 SER A N 1
ATOM 3023 C CA . SER A 1 377 ? -6.926 27.703 19.031 1 97.31 377 SER A CA 1
ATOM 3024 C C . SER A 1 377 ? -7.258 26.297 19.531 1 97.31 377 SER A C 1
ATOM 3026 O O . SER A 1 377 ? -8.273 25.719 19.141 1 97.31 377 SER A O 1
ATOM 3028 N N . GLY A 1 378 ? -6.309 25.734 20.297 1 95.75 378 GLY A N 1
ATOM 3029 C CA . GLY A 1 378 ? -6.484 24.469 20.984 1 95.75 378 GLY A CA 1
ATOM 3030 C C . GLY A 1 378 ? -5.789 24.406 22.328 1 95.75 378 GLY A C 1
ATOM 3031 O O . GLY A 1 378 ? -4.641 24.844 22.453 1 95.75 378 GLY A O 1
ATOM 3032 N N . VAL A 1 379 ? -6.559 23.953 23.312 1 94.88 379 VAL A N 1
ATOM 3033 C CA . VAL A 1 379 ? -5.992 23.859 24.656 1 94.88 379 VAL A CA 1
ATOM 3034 C C . VAL A 1 379 ? -6.289 22.469 25.25 1 94.88 379 VAL A C 1
ATOM 3036 O O . VAL A 1 379 ? -7.289 21.844 24.891 1 94.88 379 VAL A O 1
ATOM 3039 N N . SER A 1 380 ? -5.363 22.047 25.938 1 93.38 380 SER A N 1
ATOM 3040 C CA . SER A 1 380 ? -5.516 20.781 26.641 1 93.38 380 SER A CA 1
ATOM 3041 C C . SER A 1 380 ? -5.621 21 28.156 1 93.38 380 SER A C 1
ATOM 3043 O O . SER A 1 380 ? -4.875 21.797 28.719 1 93.38 380 SER A O 1
ATOM 3045 N N . ASP A 1 381 ? -6.68 20.391 28.781 1 91.12 381 ASP A N 1
ATOM 3046 C CA . ASP A 1 381 ? -6.863 20.391 30.234 1 91.12 381 ASP A CA 1
ATOM 3047 C C . ASP A 1 381 ? -7.121 18.969 30.734 1 91.12 381 ASP A C 1
ATOM 3049 O O . ASP A 1 381 ? -8.211 18.422 30.531 1 91.12 381 ASP A O 1
ATOM 3053 N N . ASN A 1 382 ? -6.293 18.375 31.531 1 90.19 382 ASN A N 1
ATOM 3054 C CA . ASN A 1 382 ? -6.41 17.031 32.062 1 90.19 382 ASN A CA 1
ATOM 3055 C C . ASN A 1 382 ? -6.801 16.016 31 1 90.19 382 ASN A C 1
ATOM 3057 O O . ASN A 1 382 ? -7.785 15.289 31.156 1 90.19 382 ASN A O 1
ATOM 3061 N N . ASP A 1 383 ? -6.254 15.977 29.922 1 90.12 383 ASP A N 1
ATOM 3062 C CA . ASP A 1 383 ? -6.363 15.016 28.828 1 90.12 383 ASP A CA 1
ATOM 3063 C C . ASP A 1 383 ? -7.621 15.266 28 1 90.12 383 ASP A C 1
ATOM 3065 O O . ASP A 1 383 ? -7.949 14.477 27.109 1 90.12 383 ASP A O 1
ATOM 3069 N N . VAL A 1 384 ? -8.305 16.344 28.375 1 96.12 384 VAL A N 1
ATOM 3070 C CA . VAL A 1 384 ? -9.398 16.812 27.531 1 96.12 384 VAL A CA 1
ATOM 3071 C C . VAL A 1 384 ? -8.922 17.984 26.672 1 96.12 384 VAL A C 1
ATOM 3073 O O . VAL A 1 384 ? -8.297 18.906 27.188 1 96.12 384 VAL A O 1
ATOM 3076 N N . ILE A 1 385 ? -9.211 17.906 25.453 1 97.62 385 ILE A N 1
ATOM 3077 C CA . ILE A 1 385 ? -8.75 18.922 24.516 1 97.62 385 ILE A CA 1
ATOM 3078 C C . ILE A 1 385 ? -9.938 19.703 23.984 1 97.62 385 ILE A C 1
ATOM 3080 O O . ILE A 1 385 ? -10.93 19.109 23.531 1 97.62 385 ILE A O 1
ATOM 3084 N N . TRP A 1 386 ? -9.805 20.984 24.047 1 97.44 386 TRP A N 1
ATOM 3085 C CA . TRP A 1 386 ? -10.766 21.906 23.438 1 97.44 386 TRP A CA 1
ATOM 3086 C C . TRP A 1 386 ? -10.141 22.672 22.281 1 97.44 386 TRP A C 1
ATOM 3088 O O . TRP A 1 386 ? -9.156 23.391 22.469 1 97.44 386 TRP A O 1
ATOM 3098 N N . SER A 1 387 ? -10.648 22.453 21.141 1 98.12 387 SER A N 1
ATOM 3099 C CA . SER A 1 387 ? -10.18 23.188 19.969 1 98.12 387 SER A CA 1
ATOM 3100 C C . SER A 1 387 ? -11.297 24.047 19.375 1 98.12 387 SER A C 1
ATOM 3102 O O . SER A 1 387 ? -12.438 23.594 19.266 1 98.12 387 SER A O 1
ATOM 3104 N N . ASN A 1 388 ? -10.938 25.25 19.031 1 98.25 388 ASN A N 1
ATOM 3105 C CA . ASN A 1 388 ? -11.883 26.219 18.484 1 98.25 388 ASN A CA 1
ATOM 3106 C C . ASN A 1 388 ? -11.57 26.547 17.016 1 98.25 388 ASN A C 1
ATOM 3108 O O . ASN A 1 388 ? -10.414 26.734 16.656 1 98.25 388 ASN A O 1
ATOM 3112 N N . TYR A 1 389 ? -12.602 26.516 16.266 1 98.44 389 TYR A N 1
ATOM 3113 C CA . TYR A 1 389 ? -12.508 26.812 14.836 1 98.44 389 TYR A CA 1
ATOM 3114 C C . TYR A 1 389 ? -13.422 27.969 14.453 1 98.44 389 TYR A C 1
ATOM 3116 O O . TYR A 1 389 ? -14.547 28.062 14.938 1 98.44 389 TYR A O 1
ATOM 3124 N N . THR A 1 390 ? -12.945 28.859 13.594 1 97.19 390 THR A N 1
ATOM 3125 C CA . THR A 1 390 ? -13.742 30 13.18 1 97.19 390 THR A CA 1
ATOM 3126 C C . THR A 1 390 ? -13.82 30.078 11.656 1 97.19 390 THR A C 1
ATOM 3128 O O . THR A 1 390 ? -12.938 29.594 10.953 1 97.19 390 THR A O 1
ATOM 3131 N N . GLY A 1 391 ? -14.922 30.531 11.195 1 93.19 391 GLY A N 1
ATOM 3132 C CA . GLY A 1 391 ? -15.164 30.734 9.773 1 93.19 391 GLY A CA 1
ATOM 3133 C C . GLY A 1 391 ? -16.125 31.875 9.484 1 93.19 391 GLY A C 1
ATOM 3134 O O . GLY A 1 391 ? -16.766 32.406 10.398 1 93.19 391 GLY A O 1
ATOM 3135 N N . ARG A 1 392 ? -16.062 32.375 8.227 1 76.19 392 ARG A N 1
ATOM 3136 C CA . ARG A 1 392 ? -16.953 33.469 7.855 1 76.19 392 ARG A CA 1
ATOM 3137 C C . ARG A 1 392 ? -18.031 33 6.883 1 76.19 392 ARG A C 1
ATOM 3139 O O . ARG A 1 392 ? -17.734 32.562 5.766 1 76.19 392 ARG A O 1
ATOM 3146 N N . PRO A 1 393 ? -19.219 32.938 7.422 1 72.75 393 PRO A N 1
ATOM 3147 C CA . PRO A 1 393 ? -20.281 32.594 6.473 1 72.75 393 PRO A CA 1
ATOM 3148 C C . PRO A 1 393 ? -20.344 33.562 5.285 1 72.75 393 PRO A C 1
ATOM 3150 O O . PRO A 1 393 ? -20.047 34.75 5.434 1 72.75 393 PRO A O 1
ATOM 3153 N N . ASP A 1 394 ? -20.406 33 4.121 1 69.25 394 ASP A N 1
ATOM 3154 C CA . ASP A 1 394 ? -20.531 33.844 2.926 1 69.25 394 ASP A CA 1
ATOM 3155 C C . ASP A 1 394 ? -21.906 34.469 2.83 1 69.25 394 ASP A C 1
ATOM 3157 O O . ASP A 1 394 ? -22.906 33.781 2.658 1 69.25 394 ASP A O 1
ATOM 3161 N N . GLY A 1 395 ? -22.078 35.625 3.225 1 70.94 395 GLY A N 1
ATOM 3162 C CA . GLY A 1 395 ? -23.359 36.312 3.201 1 70.94 395 GLY A CA 1
ATOM 3163 C C . GLY A 1 395 ? -24.016 36.281 1.837 1 70.94 395 GLY A C 1
ATOM 3164 O O . GLY A 1 395 ? -25.219 36.531 1.722 1 70.94 395 GLY A O 1
ATOM 3165 N N . LYS A 1 396 ? -23.328 35.875 0.881 1 83.38 396 LYS A N 1
ATOM 3166 C CA . LYS A 1 396 ? -23.859 35.938 -0.479 1 83.38 396 LYS A CA 1
ATOM 3167 C C . LYS A 1 396 ? -24.562 34.625 -0.861 1 83.38 396 LYS A C 1
ATOM 3169 O O . LYS A 1 396 ? -25.391 34.625 -1.772 1 83.38 396 LYS A O 1
ATOM 3174 N N . CYS A 1 397 ? -24.328 33.594 -0.136 1 89.94 397 CYS A N 1
ATOM 3175 C CA . CYS A 1 397 ? -24.891 32.312 -0.497 1 89.94 397 CYS A CA 1
ATOM 3176 C C . CYS A 1 397 ? -26.125 31.984 0.343 1 89.94 397 CYS A C 1
ATOM 3178 O O . CYS A 1 397 ? -26.172 32.312 1.528 1 89.94 397 CYS A O 1
ATOM 3180 N N . LEU A 1 398 ? -27.109 31.422 -0.258 1 89.62 398 LEU A N 1
ATOM 3181 C CA . LEU A 1 398 ? -28.266 30.938 0.487 1 89.62 398 LEU A CA 1
ATOM 3182 C C . LEU A 1 398 ? -27.906 29.703 1.307 1 89.62 398 LEU A C 1
ATOM 3184 O O . LEU A 1 398 ? -27.422 28.703 0.76 1 89.62 398 LEU A O 1
ATOM 3188 N N . ARG A 1 399 ? -28.109 29.844 2.66 1 91.44 399 ARG A N 1
ATOM 3189 C CA . ARG A 1 399 ? -27.812 28.734 3.57 1 91.44 399 ARG A CA 1
ATOM 3190 C C . ARG A 1 399 ? -29.016 28.422 4.457 1 91.44 399 ARG A C 1
ATOM 3192 O O . ARG A 1 399 ? -29.875 29.281 4.664 1 91.44 399 ARG A O 1
ATOM 3199 N N . SER A 1 400 ? -29.047 27.188 4.914 1 90.62 400 SER A N 1
ATOM 3200 C CA . SER A 1 400 ? -30.125 26.797 5.82 1 90.62 400 SER A CA 1
ATOM 3201 C C . SER A 1 400 ? -30.062 27.578 7.129 1 90.62 400 SER A C 1
ATOM 3203 O O . SER A 1 400 ? -29.016 28.109 7.488 1 90.62 400 SER A O 1
ATOM 3205 N N . ASP A 1 401 ? -31.156 27.562 7.859 1 89.31 401 ASP A N 1
ATOM 3206 C CA . ASP A 1 401 ? -31.266 28.297 9.117 1 89.31 401 ASP A CA 1
ATOM 3207 C C . ASP A 1 401 ? -30.312 27.734 10.164 1 89.31 401 ASP A C 1
ATOM 3209 O O . ASP A 1 401 ? -29.828 28.469 11.031 1 89.31 401 ASP A O 1
ATOM 3213 N N . ALA A 1 402 ? -30 26.547 10 1 90.06 402 ALA A N 1
ATOM 3214 C CA . ALA A 1 402 ? -29.172 25.875 10.992 1 90.06 402 ALA A CA 1
ATOM 3215 C C . ALA A 1 402 ? -27.75 26.406 10.969 1 90.06 402 ALA A C 1
ATOM 3217 O O . ALA A 1 402 ? -27.062 26.406 11.992 1 90.06 402 ALA A O 1
ATOM 3218 N N . ILE A 1 403 ? -27.297 26.922 9.75 1 92.19 403 ILE A N 1
ATOM 3219 C CA . ILE A 1 403 ? -25.875 27.219 9.703 1 92.19 403 ILE A CA 1
ATOM 3220 C C . ILE A 1 403 ? -25.672 28.609 9.109 1 92.19 403 ILE A C 1
ATOM 3222 O O . ILE A 1 403 ? -24.531 29.062 8.961 1 92.19 403 ILE A O 1
ATOM 3226 N N . LYS A 1 404 ? -26.672 29.328 8.797 1 90.69 404 LYS A N 1
ATOM 3227 C CA . LYS A 1 404 ? -26.547 30.625 8.148 1 90.69 404 LYS A CA 1
ATOM 3228 C C . LYS A 1 404 ? -25.781 31.609 9.039 1 90.69 404 LYS A C 1
ATOM 3230 O O . LYS A 1 404 ? -25.125 32.5 8.539 1 90.69 404 LYS A O 1
ATOM 3235 N N . ASN A 1 405 ? -25.891 31.438 10.367 1 90.44 405 ASN A N 1
ATOM 3236 C CA . ASN A 1 405 ? -25.219 32.344 11.289 1 90.44 405 ASN A CA 1
ATOM 3237 C C . ASN A 1 405 ? -24.094 31.672 12.055 1 90.44 405 ASN A C 1
ATOM 3239 O O . ASN A 1 405 ? -23.594 32.188 13.039 1 90.44 405 ASN A O 1
ATOM 3243 N N . LEU A 1 406 ? -23.75 30.453 11.68 1 94.06 406 LEU A N 1
ATOM 3244 C CA . LEU A 1 406 ? -22.719 29.688 12.391 1 94.06 406 LEU A CA 1
ATOM 3245 C C . LEU A 1 406 ? -21.359 30.328 12.219 1 94.06 406 LEU A C 1
ATOM 3247 O O . LEU A 1 406 ? -20.844 30.453 11.102 1 94.06 406 LEU A O 1
ATOM 3251 N N . LYS A 1 407 ? -20.688 30.734 13.336 1 94.75 407 LYS A N 1
ATOM 3252 C CA . LYS A 1 407 ? -19.422 31.453 13.258 1 94.75 407 LYS A CA 1
ATOM 3253 C C . LYS A 1 407 ? -18.281 30.656 13.883 1 94.75 407 LYS A C 1
ATOM 3255 O O . LYS A 1 407 ? -17.109 30.875 13.57 1 94.75 407 LYS A O 1
ATOM 3260 N N . GLU A 1 408 ? -18.703 29.797 14.789 1 96.5 408 GLU A N 1
ATOM 3261 C CA . GLU A 1 408 ? -17.703 29.078 15.562 1 96.5 408 GLU A CA 1
ATOM 3262 C C . GLU A 1 408 ? -18.094 27.625 15.75 1 96.5 408 GLU A C 1
ATOM 3264 O O . GLU A 1 408 ? -19.266 27.297 15.945 1 96.5 408 GLU A O 1
ATOM 3269 N N . ILE A 1 409 ? -17.078 26.797 15.68 1 97.94 409 ILE A N 1
ATOM 3270 C CA . ILE A 1 409 ? -17.234 25.375 16 1 97.94 409 ILE A CA 1
ATOM 3271 C C . ILE A 1 409 ? -16.203 24.969 17.047 1 97.94 409 ILE A C 1
ATOM 3273 O O . ILE A 1 409 ? -15.016 25.219 16.891 1 97.94 409 ILE A O 1
ATOM 3277 N N . ARG A 1 410 ? -16.703 24.391 18.125 1 98.19 410 ARG A N 1
ATOM 3278 C CA . ARG A 1 410 ? -15.844 23.844 19.172 1 98.19 410 ARG A CA 1
ATOM 3279 C C . ARG A 1 410 ? -15.828 22.328 19.141 1 98.19 410 ARG A C 1
ATOM 3281 O O . ARG A 1 410 ? -16.891 21.688 19.078 1 98.19 410 ARG A O 1
ATOM 3288 N N . VAL A 1 411 ? -14.625 21.781 19.125 1 98.5 411 VAL A N 1
ATOM 3289 C CA . VAL A 1 411 ? -14.477 20.328 19.141 1 98.5 411 VAL A CA 1
ATOM 3290 C C . VAL A 1 411 ? -13.867 19.891 20.469 1 98.5 411 VAL A C 1
ATOM 3292 O O . VAL A 1 411 ? -12.828 20.406 20.891 1 98.5 411 VAL A O 1
ATOM 3295 N N . VAL A 1 412 ? -14.523 18.984 21.125 1 98 412 VAL A N 1
ATOM 3296 C CA . VAL A 1 412 ? -14.047 18.391 22.375 1 98 412 VAL A CA 1
ATOM 3297 C C . VAL A 1 412 ? -13.625 16.938 22.125 1 98 412 VAL A C 1
ATOM 3299 O O . VAL A 1 412 ? -14.352 16.172 21.5 1 98 412 VAL A O 1
ATOM 3302 N N . SER A 1 413 ? -12.453 16.641 22.547 1 96.88 413 SER A N 1
ATOM 3303 C CA . SER A 1 413 ? -11.938 15.289 22.391 1 96.88 413 SER A CA 1
ATOM 3304 C C . SER A 1 413 ? -11 14.906 23.531 1 96.88 413 SER A C 1
ATOM 3306 O O . SER A 1 413 ? -10.508 15.773 24.25 1 96.88 413 SER A O 1
ATOM 3308 N N . GLN A 1 414 ? -10.836 13.648 23.703 1 95.19 414 GLN A N 1
ATOM 3309 C CA . GLN A 1 414 ? -9.812 13.141 24.609 1 95.19 414 GLN A CA 1
ATOM 3310 C C . GLN A 1 414 ? -8.477 12.961 23.891 1 95.19 414 GLN A C 1
ATOM 3312 O O . GLN A 1 414 ? -8.438 12.531 22.734 1 95.19 414 GLN A O 1
ATOM 3317 N N . LYS A 1 415 ? -7.457 13.305 24.672 1 94.25 415 LYS A N 1
ATOM 3318 C CA . LYS A 1 415 ? -6.137 13.117 24.062 1 94.25 415 LYS A CA 1
ATOM 3319 C C . LYS A 1 415 ? -5.953 11.688 23.578 1 94.25 415 LYS A C 1
ATOM 3321 O O . LYS A 1 415 ? -6.266 10.734 24.281 1 94.25 415 LYS A O 1
ATOM 3326 N N . LEU A 1 416 ? -5.488 11.594 22.375 1 90 416 LEU A N 1
ATOM 3327 C CA . LEU A 1 416 ? -5.32 10.289 21.734 1 90 416 LEU A CA 1
ATOM 3328 C C . LEU A 1 416 ? -3.943 9.711 22.047 1 90 416 LEU A C 1
ATOM 3330 O O . LEU A 1 416 ? -2.924 10.266 21.625 1 90 416 LEU A O 1
ATOM 3334 N N . GLU A 1 417 ? -3.885 8.711 22.859 1 86.56 417 GLU A N 1
ATOM 3335 C CA . GLU A 1 417 ? -2.652 7.977 23.125 1 86.56 417 GLU A CA 1
ATOM 3336 C C . GLU A 1 417 ? -2.701 6.57 22.547 1 86.56 417 GLU A C 1
ATOM 3338 O O . GLU A 1 417 ? -3.342 5.68 23.109 1 86.56 417 GLU A O 1
ATOM 3343 N N . LEU A 1 418 ? -1.986 6.438 21.547 1 84.19 418 LEU A N 1
ATOM 3344 C CA . LEU A 1 418 ? -2.057 5.168 20.828 1 84.19 418 LEU A CA 1
ATOM 3345 C C . LEU A 1 418 ? -0.938 4.234 21.266 1 84.19 418 LEU A C 1
ATOM 3347 O O . LEU A 1 418 ? 0.23 4.629 21.312 1 84.19 418 LEU A O 1
ATOM 3351 N N . ASP A 1 419 ? -1.326 3.088 21.641 1 82 419 ASP A N 1
ATOM 3352 C CA . ASP A 1 419 ? -0.315 2.057 21.859 1 82 419 ASP A CA 1
ATOM 3353 C C . ASP A 1 419 ? -0.088 1.248 20.578 1 82 419 ASP A C 1
ATOM 3355 O O . ASP A 1 419 ? -0.671 1.548 19.531 1 82 419 ASP A O 1
ATOM 3359 N N . ILE A 1 420 ? 0.747 0.312 20.672 1 78.44 420 ILE A N 1
ATOM 3360 C CA . ILE A 1 420 ? 1.17 -0.425 19.484 1 78.44 420 ILE A CA 1
ATOM 3361 C C . ILE A 1 420 ? -0.003 -1.231 18.938 1 78.44 420 ILE A C 1
ATOM 3363 O O . ILE A 1 420 ? -0.192 -1.309 17.719 1 78.44 420 ILE A O 1
ATOM 3367 N N . GLU A 1 421 ? -0.743 -1.759 19.812 1 76.12 421 GLU A N 1
ATOM 3368 C CA . GLU A 1 421 ? -1.889 -2.547 19.359 1 76.12 421 GLU A CA 1
ATOM 3369 C C . GLU A 1 421 ? -2.889 -1.687 18.594 1 76.12 421 GLU A C 1
ATOM 3371 O O . GLU A 1 421 ? -3.402 -2.102 17.562 1 76.12 421 GLU A O 1
ATOM 3376 N N . GLN A 1 422 ? -3.016 -0.502 19.094 1 76.38 422 GLN A N 1
ATOM 3377 C CA . GLN A 1 422 ? -3.955 0.422 18.469 1 76.38 422 GLN A CA 1
ATOM 3378 C C . GLN A 1 422 ? -3.422 0.926 17.125 1 76.38 422 GLN A C 1
ATOM 3380 O O . GLN A 1 422 ? -4.195 1.314 16.25 1 76.38 422 GLN A O 1
ATOM 3385 N N . MET A 1 423 ? -2.156 0.84 17.062 1 78.38 423 MET A N 1
ATOM 3386 C CA . MET A 1 423 ? -1.538 1.28 15.82 1 78.38 423 MET A CA 1
ATOM 3387 C C . MET A 1 423 ? -1.67 0.211 14.742 1 78.38 423 MET A C 1
ATOM 3389 O O . MET A 1 423 ? -1.609 0.516 13.547 1 78.38 423 MET A O 1
ATOM 3393 N N . MET A 1 424 ? -1.903 -0.937 15.234 1 72.88 424 MET A N 1
ATOM 3394 C CA . MET A 1 424 ? -1.943 -2.055 14.297 1 72.88 424 MET A CA 1
ATOM 3395 C C . MET A 1 424 ? -3.381 -2.412 13.938 1 72.88 424 MET A C 1
ATOM 3397 O O . MET A 1 424 ? -3.635 -3.004 12.891 1 72.88 424 MET A O 1
ATOM 3401 N N . ALA A 1 425 ? -4.27 -2.072 14.883 1 71.88 425 ALA A N 1
ATOM 3402 C CA . ALA A 1 425 ? -5.672 -2.418 14.672 1 71.88 425 ALA A CA 1
ATOM 3403 C C . ALA A 1 425 ? -6.453 -1.231 14.117 1 71.88 425 ALA A C 1
ATOM 3405 O O . ALA A 1 425 ? -6.129 -0.077 14.406 1 71.88 425 ALA A O 1
ATOM 3406 N N . PRO A 1 426 ? -7.445 -1.585 13.336 1 73.5 426 PRO A N 1
ATOM 3407 C CA . PRO A 1 426 ? -8.281 -0.486 12.852 1 73.5 426 PRO A CA 1
ATOM 3408 C C . PRO A 1 426 ? -8.945 0.292 13.984 1 73.5 426 PRO A C 1
ATOM 3410 O O . PRO A 1 426 ? -9.367 -0.3 14.984 1 73.5 426 PRO A O 1
ATOM 3413 N N . ARG A 1 427 ? -8.852 1.565 13.914 1 82 427 ARG A N 1
ATOM 3414 C CA . ARG A 1 427 ? -9.484 2.475 14.859 1 82 427 ARG A CA 1
ATOM 3415 C C . ARG A 1 427 ? -10.695 3.16 14.242 1 82 427 ARG A C 1
ATOM 3417 O O . ARG A 1 427 ? -10.734 3.393 13.031 1 82 427 ARG A O 1
ATOM 3424 N N . ARG A 1 428 ? -11.648 3.312 15.18 1 87.81 428 ARG A N 1
ATOM 3425 C CA . ARG A 1 428 ? -12.867 4.008 14.766 1 87.81 428 ARG A CA 1
ATOM 3426 C C . ARG A 1 428 ? -13.141 5.211 15.656 1 87.81 428 ARG A C 1
ATOM 3428 O O . ARG A 1 428 ? -13.031 5.117 16.891 1 87.81 428 ARG A O 1
ATOM 3435 N N . GLN A 1 429 ? -13.352 6.293 14.984 1 91 429 GLN A N 1
ATOM 3436 C CA . GLN A 1 429 ? -13.742 7.496 15.711 1 91 429 GLN A CA 1
ATOM 3437 C C . GLN A 1 429 ? -15.109 7.996 15.25 1 91 429 GLN A C 1
ATOM 3439 O O . GLN A 1 429 ? -15.383 8.078 14.055 1 91 429 GLN A O 1
ATOM 3444 N N . CYS A 1 430 ? -15.922 8.188 16.219 1 94.06 430 CYS A N 1
ATOM 3445 C CA . CYS A 1 430 ? -17.25 8.75 15.977 1 94.06 430 CYS A CA 1
ATOM 3446 C C . CYS A 1 430 ? -17.391 10.109 16.656 1 94.06 430 CYS A C 1
ATOM 3448 O O . CYS A 1 430 ? -16.453 10.602 17.281 1 94.06 430 CYS A O 1
ATOM 3450 N N . CYS A 1 431 ? -18.469 10.789 16.312 1 95.56 431 CYS A N 1
ATOM 3451 C CA . CYS A 1 431 ? -18.703 12.094 16.906 1 95.56 431 CYS A CA 1
ATOM 3452 C C . CYS A 1 431 ? -20.203 12.375 17.047 1 95.56 431 CYS A C 1
ATOM 3454 O O . CYS A 1 431 ? -21.031 11.648 16.484 1 95.56 431 CYS A O 1
ATOM 3456 N N . GLU A 1 432 ? -20.422 13.336 17.938 1 94.25 432 GLU A N 1
ATOM 3457 C CA . GLU A 1 432 ? -21.781 13.828 18.156 1 94.25 432 GLU A CA 1
ATOM 3458 C C . GLU A 1 432 ? -21.797 15.352 18.219 1 94.25 432 GLU A C 1
ATOM 3460 O O . GLU A 1 432 ? -20.891 15.969 18.781 1 94.25 432 GLU A O 1
ATOM 3465 N N . ILE A 1 433 ? -22.781 15.898 17.594 1 94.94 433 ILE A N 1
ATOM 3466 C CA . ILE A 1 433 ? -23.031 17.328 17.703 1 94.94 433 ILE A CA 1
ATOM 3467 C C . ILE A 1 433 ? -23.906 17.609 18.922 1 94.94 433 ILE A C 1
ATOM 3469 O O . ILE A 1 433 ? -25.109 17.281 18.906 1 94.94 433 ILE A O 1
ATOM 3473 N N . SER A 1 434 ? -23.359 18.172 19.906 1 87.31 434 SER A N 1
ATOM 3474 C CA . SER A 1 434 ? -24.031 18.312 21.188 1 87.31 434 SER A CA 1
ATOM 3475 C C . SER A 1 434 ? -24.797 19.625 21.266 1 87.31 434 SER A C 1
ATOM 3477 O O . SER A 1 434 ? -25.75 19.75 22.031 1 87.31 434 SER A O 1
ATOM 3479 N N . ALA A 1 435 ? -24.25 20.625 20.625 1 81.81 435 ALA A N 1
ATOM 3480 C CA . ALA A 1 435 ? -24.906 21.938 20.641 1 81.81 435 ALA A CA 1
ATOM 3481 C C . ALA A 1 435 ? -24.828 22.609 19.281 1 81.81 435 ALA A C 1
ATOM 3483 O O . ALA A 1 435 ? -23.812 22.531 18.609 1 81.81 435 ALA A O 1
ATOM 3484 N N . LEU A 1 436 ? -26.031 23.016 18.969 1 83.38 436 LEU A N 1
ATOM 3485 C CA . LEU A 1 436 ? -26.094 23.859 17.781 1 83.38 436 LEU A CA 1
ATOM 3486 C C . LEU A 1 436 ? -26.984 25.078 18.031 1 83.38 436 LEU A C 1
ATOM 3488 O O . LEU A 1 436 ? -28.188 24.938 18.281 1 83.38 436 LEU A O 1
ATOM 3492 N N . HIS A 1 437 ? -26.25 26.109 18.266 1 83.31 437 HIS A N 1
ATOM 3493 C CA . HIS A 1 437 ? -26.938 27.391 18.375 1 83.31 437 HIS A CA 1
ATOM 3494 C C . HIS A 1 437 ? -26.641 28.281 17.156 1 83.31 437 HIS A C 1
ATOM 3496 O O . HIS A 1 437 ? -25.891 27.891 16.266 1 83.31 437 HIS A O 1
ATOM 3502 N N . ASN A 1 438 ? -27.25 29.469 17.203 1 78.75 438 ASN A N 1
ATOM 3503 C CA . ASN A 1 438 ? -27.156 30.328 16.031 1 78.75 438 ASN A CA 1
ATOM 3504 C C . ASN A 1 438 ? -25.703 30.656 15.688 1 78.75 438 ASN A C 1
ATOM 3506 O O . ASN A 1 438 ? -25.344 30.719 14.508 1 78.75 438 ASN A O 1
ATOM 3510 N N . GLU A 1 439 ? -24.781 30.578 16.688 1 90.31 439 GLU A N 1
ATOM 3511 C CA . GLU A 1 439 ? -23.438 31.031 16.328 1 90.31 439 GLU A CA 1
ATOM 3512 C C . GLU A 1 439 ? -22.391 29.984 16.719 1 90.31 439 GLU A C 1
ATOM 3514 O O . GLU A 1 439 ? -21.219 30.125 16.375 1 90.31 439 GLU A O 1
ATOM 3519 N N . LEU A 1 440 ? -22.844 28.938 17.391 1 95.25 440 LEU A N 1
ATOM 3520 C CA . LEU A 1 440 ? -21.875 27.984 17.922 1 95.25 440 LEU A CA 1
ATOM 3521 C C . LEU A 1 440 ? -22.359 26.562 17.734 1 95.25 440 LEU A C 1
ATOM 3523 O O . LEU A 1 440 ? -23.516 26.25 18 1 95.25 440 LEU A O 1
ATOM 3527 N N . MET A 1 441 ? -21.5 25.734 17.219 1 96.62 441 MET A N 1
ATOM 3528 C CA . MET A 1 441 ? -21.672 24.297 17.172 1 96.62 441 MET A CA 1
ATOM 3529 C C . MET A 1 441 ? -20.625 23.578 18.016 1 96.62 441 MET A C 1
ATOM 3531 O O . MET A 1 441 ? -19.453 23.938 18 1 96.62 441 MET A O 1
ATOM 3535 N N . VAL A 1 442 ? -21.047 22.672 18.844 1 98 442 VAL A N 1
ATOM 3536 C CA . VAL A 1 442 ? -20.109 21.891 19.656 1 98 442 VAL A CA 1
ATOM 3537 C C . VAL A 1 442 ? -20.125 20.438 19.203 1 98 442 VAL A C 1
ATOM 3539 O O . VAL A 1 442 ? -21.188 19.812 19.141 1 98 442 VAL A O 1
ATOM 3542 N N . ILE A 1 443 ? -18.953 19.938 18.875 1 98.12 443 ILE A N 1
ATOM 3543 C CA . ILE A 1 443 ? -18.781 18.562 18.422 1 98.12 443 ILE A CA 1
ATOM 3544 C C . ILE A 1 443 ? -17.953 17.781 19.453 1 98.12 443 ILE A C 1
ATOM 3546 O O . ILE A 1 443 ? -16.891 18.266 19.875 1 98.12 443 ILE A O 1
ATOM 3550 N N . ASN A 1 444 ? -18.391 16.641 19.812 1 97.69 444 ASN A N 1
ATOM 3551 C CA . ASN A 1 444 ? -17.641 15.734 20.688 1 97.69 444 ASN A CA 1
ATOM 3552 C C . ASN A 1 444 ? -17.141 14.516 19.922 1 97.69 444 ASN A C 1
ATOM 3554 O O . ASN A 1 444 ? -17.938 13.703 19.453 1 97.69 444 ASN A O 1
ATOM 3558 N N . ILE A 1 445 ? -15.836 14.398 19.812 1 96.88 445 ILE A N 1
ATOM 3559 C CA . ILE A 1 445 ? -15.25 13.219 19.203 1 96.88 445 ILE A CA 1
ATOM 3560 C C . ILE A 1 445 ? -15.023 12.141 20.25 1 96.88 445 ILE A C 1
ATOM 3562 O O . ILE A 1 445 ? -14.5 12.422 21.328 1 96.88 445 ILE A O 1
ATOM 3566 N N . ARG A 1 446 ? -15.383 10.945 19.922 1 93.75 446 ARG A N 1
ATOM 3567 C CA . ARG A 1 446 ? -15.297 9.828 20.859 1 93.75 446 ARG A CA 1
ATOM 3568 C C . ARG A 1 446 ? -15.094 8.508 20.109 1 93.75 446 ARG A C 1
ATOM 3570 O O . ARG A 1 446 ? -15.133 8.477 18.875 1 93.75 446 ARG A O 1
ATOM 3577 N N . LYS A 1 447 ? -14.781 7.531 20.891 1 91.25 447 LYS A N 1
ATOM 3578 C CA . LYS A 1 447 ? -14.758 6.191 20.312 1 91.25 447 LYS A CA 1
ATOM 3579 C C . LYS A 1 447 ? -16.141 5.754 19.875 1 91.25 447 LYS A C 1
ATOM 3581 O O . LYS A 1 447 ? -17.141 6.078 20.531 1 91.25 447 LYS A O 1
ATOM 3586 N N . CYS A 1 448 ? -16.172 5.023 18.797 1 92.38 448 CYS A N 1
ATOM 3587 C CA . CYS A 1 448 ? -17.453 4.535 18.312 1 92.38 448 CYS A CA 1
ATOM 3588 C C . CYS A 1 448 ? -18.031 3.492 19.266 1 92.38 448 CYS A C 1
ATOM 3590 O O . CYS A 1 448 ? -17.297 2.695 19.844 1 92.38 448 CYS A O 1
ATOM 3592 N N . GLY A 1 449 ? -19.344 3.537 19.344 1 87.5 449 GLY A N 1
ATOM 3593 C CA . GLY A 1 449 ? -20.031 2.443 20.016 1 87.5 449 GLY A CA 1
ATOM 3594 C C . GLY A 1 449 ? -19.938 1.128 19.266 1 87.5 449 GLY A C 1
ATOM 3595 O O . GLY A 1 449 ? -19.5 1.096 18.109 1 87.5 449 GLY A O 1
ATOM 3596 N N . ALA A 1 450 ? -20.234 0.011 19.906 1 79.94 450 ALA A N 1
ATOM 3597 C CA . ALA A 1 450 ? -20.047 -1.337 19.375 1 79.94 450 ALA A CA 1
ATOM 3598 C C . ALA A 1 450 ? -20.641 -1.463 17.969 1 79.94 450 ALA A C 1
ATOM 3600 O O . ALA A 1 450 ? -19.984 -1.961 17.047 1 79.94 450 ALA A O 1
ATOM 3601 N N . ASP A 1 451 ? -21.859 -0.986 17.719 1 81.5 451 ASP A N 1
ATOM 3602 C CA . ASP A 1 451 ? -22.5 -1.147 16.406 1 81.5 451 ASP A CA 1
ATOM 3603 C C . ASP A 1 451 ? -22.859 0.207 15.797 1 81.5 451 ASP A C 1
ATOM 3605 O O . ASP A 1 451 ? -23.734 0.296 14.945 1 81.5 451 ASP A O 1
ATOM 3609 N N . GLU A 1 452 ? -22.094 1.104 16.25 1 89.88 452 GLU A N 1
ATOM 3610 C CA . GLU A 1 452 ? -22.406 2.449 15.781 1 89.88 452 GLU A CA 1
ATOM 3611 C C . GLU A 1 452 ? -21.953 2.648 14.336 1 89.88 452 GLU A C 1
ATOM 3613 O O . GLU A 1 452 ? -20.828 2.283 13.977 1 89.88 452 GLU A O 1
ATOM 3618 N N . LEU A 1 453 ? -22.922 3.17 13.539 1 91.81 453 LEU A N 1
ATOM 3619 C CA . LEU A 1 453 ? -22.625 3.453 12.133 1 91.81 453 LEU A CA 1
ATOM 3620 C C . LEU A 1 453 ? -22.344 4.934 11.93 1 91.81 453 LEU A C 1
ATOM 3622 O O . LEU A 1 453 ? -22.984 5.789 12.547 1 91.81 453 LEU A O 1
ATOM 3626 N N . ILE A 1 454 ? -21.422 5.25 11.078 1 93.44 454 ILE A N 1
ATOM 3627 C CA . ILE A 1 454 ? -21.141 6.617 10.656 1 93.44 454 ILE A CA 1
ATOM 3628 C C . ILE A 1 454 ? -21.938 6.949 9.398 1 93.44 454 ILE A C 1
ATOM 3630 O O . ILE A 1 454 ? -21.406 6.922 8.289 1 93.44 454 ILE A O 1
ATOM 3634 N N . SER A 1 455 ? -23.141 7.188 9.617 1 91.25 455 SER A N 1
ATOM 3635 C CA . SER A 1 455 ? -24.094 7.5 8.562 1 91.25 455 SER A CA 1
ATOM 3636 C C . SER A 1 455 ? -25.266 8.328 9.102 1 91.25 455 SER A C 1
ATOM 3638 O O . SER A 1 455 ? -25.469 8.414 10.312 1 91.25 455 SER A O 1
ATOM 3640 N N . MET A 1 456 ? -25.875 9.18 8.188 1 83.25 456 MET A N 1
ATOM 3641 C CA . MET A 1 456 ? -27.016 10 8.617 1 83.25 456 MET A CA 1
ATOM 3642 C C . MET A 1 456 ? -28.219 9.125 8.93 1 83.25 456 MET A C 1
ATOM 3644 O O . MET A 1 456 ? -28.906 9.336 9.938 1 83.25 456 MET A O 1
ATOM 3648 N N . ASN A 1 457 ? -28.688 8.359 7.816 1 70.06 457 ASN A N 1
ATOM 3649 C CA . ASN A 1 457 ? -29.922 7.598 7.984 1 70.06 457 ASN A CA 1
ATOM 3650 C C . ASN A 1 457 ? -29.641 6.133 8.312 1 70.06 457 ASN A C 1
ATOM 3652 O O . ASN A 1 457 ? -29.453 5.316 7.414 1 70.06 457 ASN A O 1
ATOM 3656 N N . GLY A 1 458 ? -28.844 5.953 9.406 1 52.34 458 GLY A N 1
ATOM 3657 C CA . GLY A 1 458 ? -28.672 4.539 9.695 1 52.34 458 GLY A CA 1
ATOM 3658 C C . GLY A 1 458 ? -29.906 3.9 10.305 1 52.34 458 GLY A C 1
ATOM 3659 O O . GLY A 1 458 ? -30.812 4.602 10.773 1 52.34 458 GLY A O 1
ATOM 3660 N N . MET B 1 1 ? 43 -17.359 77.188 1 26.08 1 MET B N 1
ATOM 3661 C CA . MET B 1 1 ? 42.469 -18.703 77.312 1 26.08 1 MET B CA 1
ATOM 3662 C C . MET B 1 1 ? 40.969 -18.703 77.125 1 26.08 1 MET B C 1
ATOM 3664 O O . MET B 1 1 ? 40.219 -18.328 78.062 1 26.08 1 MET B O 1
ATOM 3668 N N . LEU B 1 2 ? 40.406 -18.234 76 1 28.67 2 LEU B N 1
ATOM 3669 C CA . LEU B 1 2 ? 39.031 -17.906 75.625 1 28.67 2 LEU B CA 1
ATOM 3670 C C . LEU B 1 2 ? 38.125 -19.156 75.688 1 28.67 2 LEU B C 1
ATOM 3672 O O . LEU B 1 2 ? 38.375 -20.125 74.938 1 28.67 2 LEU B O 1
ATOM 3676 N N . LYS B 1 3 ? 37.688 -19.391 76.938 1 34.28 3 LYS B N 1
ATOM 3677 C CA . LYS B 1 3 ? 36.906 -20.578 77.312 1 34.28 3 LYS B CA 1
ATOM 3678 C C . LYS B 1 3 ? 35.812 -20.844 76.25 1 34.28 3 LYS B C 1
ATOM 3680 O O . LYS B 1 3 ? 35 -19.953 76 1 34.28 3 LYS B O 1
ATOM 3685 N N . LEU B 1 4 ? 35.969 -21.812 75.312 1 35.12 4 LEU B N 1
ATOM 3686 C CA . LEU B 1 4 ? 35.094 -22.359 74.25 1 35.12 4 LEU B CA 1
ATOM 3687 C C . LEU B 1 4 ? 33.75 -22.812 74.812 1 35.12 4 LEU B C 1
ATOM 3689 O O . LEU B 1 4 ? 33.75 -23.625 75.75 1 35.12 4 LEU B O 1
ATOM 3693 N N . LEU B 1 5 ? 32.875 -21.922 75 1 40.5 5 LEU B N 1
ATOM 3694 C CA . LEU B 1 5 ? 31.516 -22.141 75.5 1 40.5 5 LEU B CA 1
ATOM 3695 C C . LEU B 1 5 ? 30.969 -23.438 74.938 1 40.5 5 LEU B C 1
ATOM 3697 O O . LEU B 1 5 ? 30.969 -23.656 73.688 1 40.5 5 LEU B O 1
ATOM 3701 N N . ARG B 1 6 ? 31.109 -24.562 75.625 1 39.62 6 ARG B N 1
ATOM 3702 C CA . ARG B 1 6 ? 30.688 -25.953 75.438 1 39.62 6 ARG B CA 1
ATOM 3703 C C . ARG B 1 6 ? 29.203 -26.016 75.062 1 39.62 6 ARG B C 1
ATOM 3705 O O . ARG B 1 6 ? 28.328 -25.641 75.812 1 39.62 6 ARG B O 1
ATOM 3712 N N . LEU B 1 7 ? 28.828 -25.75 73.812 1 44.62 7 LEU B N 1
ATOM 3713 C CA . LEU B 1 7 ? 27.484 -25.766 73.25 1 44.62 7 LEU B CA 1
ATOM 3714 C C . LEU B 1 7 ? 26.859 -27.141 73.375 1 44.62 7 LEU B C 1
ATOM 3716 O O . LEU B 1 7 ? 27.406 -28.141 72.938 1 44.62 7 LEU B O 1
ATOM 3720 N N . SER B 1 8 ? 26.281 -27.438 74.625 1 53.03 8 SER B N 1
ATOM 3721 C CA . SER B 1 8 ? 25.641 -28.719 74.938 1 53.03 8 SER B CA 1
ATOM 3722 C C . SER B 1 8 ? 24.609 -29.094 73.875 1 53.03 8 SER B C 1
ATOM 3724 O O . SER B 1 8 ? 24.109 -28.234 73.188 1 53.03 8 SER B O 1
ATOM 3726 N N . PRO B 1 9 ? 24.375 -30.453 73.688 1 57.56 9 PRO B N 1
ATOM 3727 C CA . PRO B 1 9 ? 23.547 -31.016 72.562 1 57.56 9 PRO B CA 1
ATOM 3728 C C . PRO B 1 9 ? 22.125 -30.5 72.625 1 57.56 9 PRO B C 1
ATOM 3730 O O . PRO B 1 9 ? 21.5 -30.328 71.562 1 57.56 9 PRO B O 1
ATOM 3733 N N . SER B 1 10 ? 21.609 -30.141 73.75 1 58.69 10 SER B N 1
ATOM 3734 C CA . SER B 1 10 ? 20.25 -29.641 73.875 1 58.69 10 SER B CA 1
ATOM 3735 C C . SER B 1 10 ? 20.125 -28.219 73.312 1 58.69 10 SER B C 1
ATOM 3737 O O . SER B 1 10 ? 19.125 -27.891 72.688 1 58.69 10 SER B O 1
ATOM 3739 N N . ARG B 1 11 ? 21.141 -27.5 73.625 1 57.75 11 ARG B N 1
ATOM 3740 C CA . ARG B 1 11 ? 21.141 -26.109 73.188 1 57.75 11 ARG B CA 1
ATOM 3741 C C . ARG B 1 11 ? 21.312 -26.016 71.688 1 57.75 11 ARG B C 1
ATOM 3743 O O . ARG B 1 11 ? 20.766 -25.109 71.062 1 57.75 11 ARG B O 1
ATOM 3750 N N . ILE B 1 12 ? 22 -27.016 71.188 1 60.09 12 ILE B N 1
ATOM 3751 C CA . ILE B 1 12 ? 22.203 -27.078 69.75 1 60.09 12 ILE B CA 1
ATOM 3752 C C . ILE B 1 12 ? 20.891 -27.391 69.062 1 60.09 12 ILE B C 1
ATOM 3754 O O . ILE B 1 12 ? 20.562 -26.797 68.062 1 60.09 12 ILE B O 1
ATOM 3758 N N . LYS B 1 13 ? 20.078 -28.203 69.688 1 59.66 13 LYS B N 1
ATOM 3759 C CA . LYS B 1 13 ? 18.781 -28.578 69.188 1 59.66 13 LYS B CA 1
ATOM 3760 C C . LYS B 1 13 ? 17.812 -27.391 69.188 1 59.66 13 LYS B C 1
ATOM 3762 O O . LYS B 1 13 ? 17.062 -27.172 68.25 1 59.66 13 LYS B O 1
ATOM 3767 N N . ASP B 1 14 ? 17.859 -26.703 70.312 1 64.12 14 ASP B N 1
ATOM 3768 C CA . ASP B 1 14 ? 17.031 -25.516 70.438 1 64.12 14 ASP B CA 1
ATOM 3769 C C . ASP B 1 14 ? 17.422 -24.453 69.375 1 64.12 14 ASP B C 1
ATOM 3771 O O . ASP B 1 14 ? 16.547 -23.797 68.812 1 64.12 14 ASP B O 1
ATOM 3775 N N . LEU B 1 15 ? 18.703 -24.359 69.188 1 63.03 15 LEU B N 1
ATOM 3776 C CA . LEU B 1 15 ? 19.188 -23.375 68.25 1 63.03 15 LEU B CA 1
ATOM 3777 C C . LEU B 1 15 ? 18.766 -23.766 66.812 1 63.03 15 LEU B C 1
ATOM 3779 O O . LEU B 1 15 ? 18.375 -22.922 66 1 63.03 15 LEU B O 1
ATOM 3783 N N . LEU B 1 16 ? 18.781 -25.094 66.625 1 63.84 16 LEU B N 1
ATOM 3784 C CA . LEU B 1 16 ? 18.375 -25.594 65.375 1 63.84 16 LEU B CA 1
ATOM 3785 C C . LEU B 1 16 ? 16.875 -25.391 65.125 1 63.84 16 LEU B C 1
ATOM 3787 O O . LEU B 1 16 ? 16.438 -25.062 64 1 63.84 16 LEU B O 1
ATOM 3791 N N . LEU B 1 17 ? 16.125 -25.5 66.188 1 65.12 17 LEU B N 1
ATOM 3792 C CA . LEU B 1 17 ? 14.688 -25.266 66.188 1 65.12 17 LEU B CA 1
ATOM 3793 C C . LEU B 1 17 ? 14.391 -23.781 65.875 1 65.12 17 LEU B C 1
ATOM 3795 O O . LEU B 1 17 ? 13.508 -23.453 65.125 1 65.12 17 LEU B O 1
ATOM 3799 N N . ILE B 1 18 ? 15.133 -22.969 66.625 1 67.38 18 ILE B N 1
ATOM 3800 C CA . ILE B 1 18 ? 14.953 -21.531 66.438 1 67.38 18 ILE B CA 1
ATOM 3801 C C . ILE B 1 18 ? 15.352 -21.125 65 1 67.38 18 ILE B C 1
ATOM 3803 O O . ILE B 1 18 ? 14.656 -20.328 64.375 1 67.38 18 ILE B O 1
ATOM 3807 N N . CYS B 1 19 ? 16.438 -21.719 64.562 1 64.81 19 CYS B N 1
ATOM 3808 C CA . CYS B 1 19 ? 16.875 -21.406 63.188 1 64.81 19 CYS B CA 1
ATOM 3809 C C . CYS B 1 19 ? 15.852 -21.875 62.156 1 64.81 19 CYS B C 1
ATOM 3811 O O . CYS B 1 19 ? 15.562 -21.172 61.188 1 64.81 19 CYS B O 1
ATOM 3813 N N . SER B 1 20 ? 15.266 -23.016 62.438 1 64.19 20 SER B N 1
ATOM 3814 C CA . SER B 1 20 ? 14.234 -23.547 61.562 1 64.19 20 SER B CA 1
ATOM 3815 C C . SER B 1 20 ? 12.984 -22.672 61.562 1 64.19 20 SER B C 1
ATOM 3817 O O . SER B 1 20 ? 12.352 -22.469 60.531 1 64.19 20 SER B O 1
ATOM 3819 N N . LEU B 1 21 ? 12.609 -22.188 62.75 1 65.69 21 LEU B N 1
ATOM 3820 C CA . LEU B 1 21 ? 11.477 -21.281 62.875 1 65.69 21 LEU B CA 1
ATOM 3821 C C . LEU B 1 21 ? 11.742 -19.969 62.156 1 65.69 21 LEU B C 1
ATOM 3823 O O . LEU B 1 21 ? 10.852 -19.422 61.5 1 65.69 21 LEU B O 1
ATOM 3827 N N . LEU B 1 22 ? 12.898 -19.422 62.312 1 63.69 22 LEU B N 1
ATOM 3828 C CA . LEU B 1 22 ? 13.242 -18.172 61.656 1 63.69 22 LEU B CA 1
ATOM 3829 C C . LEU B 1 22 ? 13.234 -18.328 60.125 1 63.69 22 LEU B C 1
ATOM 3831 O O . LEU B 1 22 ? 12.773 -17.438 59.406 1 63.69 22 LEU B O 1
ATOM 3835 N N . ILE B 1 23 ? 13.711 -19.453 59.719 1 63.19 23 ILE B N 1
ATOM 3836 C CA . ILE B 1 23 ? 13.695 -19.734 58.281 1 63.19 23 ILE B CA 1
ATOM 3837 C C . ILE B 1 23 ? 12.258 -19.875 57.781 1 63.19 23 ILE B C 1
ATOM 3839 O O . ILE B 1 23 ? 11.898 -19.344 56.719 1 63.19 23 ILE B O 1
ATOM 3843 N N . SER B 1 24 ? 11.422 -20.5 58.562 1 60.28 24 SER B N 1
ATOM 3844 C CA . SER B 1 24 ? 10.016 -20.656 58.219 1 60.28 24 SER B CA 1
ATOM 3845 C C . SER B 1 24 ? 9.312 -19.297 58.188 1 60.28 24 SER B C 1
ATOM 3847 O O . SER B 1 24 ? 8.5 -19.031 57.281 1 60.28 24 SER B O 1
ATOM 3849 N N . LEU B 1 25 ? 9.547 -18.516 59.188 1 59.94 25 LEU B N 1
ATOM 3850 C CA . LEU B 1 25 ? 8.969 -17.172 59.219 1 59.94 25 LEU B CA 1
ATOM 3851 C C . LEU B 1 25 ? 9.43 -16.344 58 1 59.94 25 LEU B C 1
ATOM 3853 O O . LEU B 1 25 ? 8.648 -15.609 57.438 1 59.94 25 LEU B O 1
ATOM 3857 N N . TYR B 1 26 ? 10.719 -16.312 57.719 1 53.88 26 TYR B N 1
ATOM 3858 C CA . TYR B 1 26 ? 11.211 -15.625 56.531 1 53.88 26 TYR B CA 1
ATOM 3859 C C . TYR B 1 26 ? 10.492 -16.109 55.281 1 53.88 26 TYR B C 1
ATOM 3861 O O . TYR B 1 26 ? 10.109 -15.297 54.438 1 53.88 26 TYR B O 1
ATOM 3869 N N . LEU B 1 27 ? 10.344 -17.375 55.25 1 51.62 27 LEU B N 1
ATOM 3870 C CA . LEU B 1 27 ? 9.688 -17.922 54.062 1 51.62 27 LEU B CA 1
ATOM 3871 C C . LEU B 1 27 ? 8.227 -17.469 54 1 51.62 27 LEU B C 1
ATOM 3873 O O . LEU B 1 27 ? 7.688 -17.297 52.906 1 51.62 27 LEU B O 1
ATOM 3877 N N . VAL B 1 28 ? 7.531 -17.406 55.125 1 50.84 28 VAL B N 1
ATOM 3878 C CA . VAL B 1 28 ? 6.133 -16.984 55.125 1 50.84 28 VAL B CA 1
ATOM 3879 C C . VAL B 1 28 ? 6.047 -15.492 54.781 1 50.84 28 VAL B C 1
ATOM 3881 O O . VAL B 1 28 ? 5.152 -15.07 54.062 1 50.84 28 VAL B O 1
ATOM 3884 N N . PHE B 1 29 ? 6.707 -14.68 55.531 1 52.16 29 PHE B N 1
ATOM 3885 C CA . PHE B 1 29 ? 6.555 -13.234 55.375 1 52.16 29 PHE B CA 1
ATOM 3886 C C . PHE B 1 29 ? 7.215 -12.758 54.062 1 52.16 29 PHE B C 1
ATOM 3888 O O . PHE B 1 29 ? 6.871 -11.695 53.562 1 52.16 29 PHE B O 1
ATOM 3895 N N . PHE B 1 30 ? 8.359 -13.227 53.812 1 45.06 30 PHE B N 1
ATOM 3896 C CA . PHE B 1 30 ? 8.922 -12.82 52.531 1 45.06 30 PHE B CA 1
ATOM 3897 C C . PHE B 1 30 ? 8.312 -13.617 51.375 1 45.06 30 PHE B C 1
ATOM 3899 O O . PHE B 1 30 ? 8.992 -14.438 50.75 1 45.06 30 PHE B O 1
ATOM 3906 N N . HIS B 1 31 ? 7.094 -14.07 51.625 1 37.56 31 HIS B N 1
ATOM 3907 C CA . HIS B 1 31 ? 6.453 -14.578 50.406 1 37.56 31 HIS B CA 1
ATOM 3908 C C . HIS B 1 31 ? 6.43 -13.516 49.312 1 37.56 31 HIS B C 1
ATOM 3910 O O . HIS B 1 31 ? 5.934 -12.406 49.531 1 37.56 31 HIS B O 1
ATOM 3916 N N . PRO B 1 32 ? 7.461 -13.445 48.469 1 37.16 32 PRO B N 1
ATOM 3917 C CA . PRO B 1 32 ? 7.219 -12.508 47.375 1 37.16 32 PRO B CA 1
ATOM 3918 C C . PRO B 1 32 ? 5.781 -12.562 46.875 1 37.16 32 PRO B C 1
ATOM 3920 O O . PRO B 1 32 ? 5.156 -13.625 46.875 1 37.16 32 PRO B O 1
ATOM 3923 N N . GLN B 1 33 ? 4.957 -11.508 47.25 1 36.62 33 GLN B N 1
ATOM 3924 C CA . GLN B 1 33 ? 3.689 -11.43 46.531 1 36.62 33 GLN B CA 1
ATOM 3925 C C . GLN B 1 33 ? 3.818 -12 45.125 1 36.62 33 GLN B C 1
ATOM 3927 O O . GLN B 1 33 ? 4.836 -11.797 44.469 1 36.62 33 GLN B O 1
ATOM 3932 N N . PRO B 1 34 ? 3.139 -13.148 44.969 1 36.19 34 PRO B N 1
ATOM 3933 C CA . PRO B 1 34 ? 3.254 -13.547 43.562 1 36.19 34 PRO B CA 1
ATOM 3934 C C . PRO B 1 34 ? 3.105 -12.367 42.594 1 36.19 34 PRO B C 1
ATOM 3936 O O . PRO B 1 34 ? 2.379 -11.414 42.875 1 36.19 34 PRO B O 1
ATOM 3939 N N . PRO B 1 35 ? 4.23 -11.898 41.969 1 33.97 35 PRO B N 1
ATOM 3940 C CA . PRO B 1 35 ? 3.922 -10.844 41 1 33.97 35 PRO B CA 1
ATOM 3941 C C . PRO B 1 35 ? 2.512 -10.961 40.438 1 33.97 35 PRO B C 1
ATOM 3943 O O . PRO B 1 35 ? 1.95 -12.062 40.375 1 33.97 35 PRO B O 1
ATOM 3946 N N . LEU B 1 36 ? 1.669 -9.859 40.594 1 36 36 LEU B N 1
ATOM 3947 C CA . LEU B 1 36 ? 0.429 -9.883 39.844 1 36 36 LEU B CA 1
ATOM 3948 C C . LEU B 1 36 ? 0.575 -10.75 38.594 1 36 36 LEU B C 1
ATOM 3950 O O . LEU B 1 36 ? 1.657 -10.82 38 1 36 36 LEU B O 1
ATOM 3954 N N . PRO B 1 37 ? -0.243 -11.766 38.594 1 31.44 37 PRO B N 1
ATOM 3955 C CA . PRO B 1 37 ? -0.002 -12.523 37.344 1 31.44 37 PRO B CA 1
ATOM 3956 C C . PRO B 1 37 ? 0.413 -11.633 36.188 1 31.44 37 PRO B C 1
ATOM 3958 O O . PRO B 1 37 ? -0.149 -10.555 36 1 31.44 37 PRO B O 1
ATOM 3961 N N . LEU B 1 38 ? 1.76 -11.461 36 1 34.16 38 LEU B N 1
ATOM 3962 C CA . LEU B 1 38 ? 2.045 -10.945 34.688 1 34.16 38 LEU B CA 1
ATOM 3963 C C . LEU B 1 38 ? 0.892 -11.234 33.719 1 34.16 38 LEU B C 1
ATOM 3965 O O . LEU B 1 38 ? 0.224 -12.266 33.844 1 34.16 38 LEU B O 1
ATOM 3969 N N . ALA B 1 39 ? 0.284 -10.18 33.219 1 34.75 39 ALA B N 1
ATOM 3970 C CA . ALA B 1 39 ? -0.664 -10.516 32.156 1 34.75 39 ALA B CA 1
ATOM 3971 C C . ALA B 1 39 ? -0.344 -11.875 31.562 1 34.75 39 ALA B C 1
ATOM 3973 O O . ALA B 1 39 ? 0.796 -12.141 31.172 1 34.75 39 ALA B O 1
ATOM 3974 N N . VAL B 1 40 ? -0.868 -12.977 32.156 1 35.69 40 VAL B N 1
ATOM 3975 C CA . VAL B 1 40 ? -0.743 -14.258 31.469 1 35.69 40 VAL B CA 1
ATOM 3976 C C . VAL B 1 40 ? -0.519 -14.016 29.969 1 35.69 40 VAL B C 1
ATOM 3978 O O . VAL B 1 40 ? -1.298 -13.312 29.328 1 35.69 40 VAL B O 1
ATOM 3981 N N . PRO B 1 41 ? 0.72 -14.062 29.562 1 37.22 41 PRO B N 1
ATOM 3982 C CA . PRO B 1 41 ? 0.708 -14 28.094 1 37.22 41 PRO B CA 1
ATOM 3983 C C . PRO B 1 41 ? -0.536 -14.641 27.484 1 37.22 41 PRO B C 1
ATOM 3985 O O . PRO B 1 41 ? -0.999 -15.68 27.969 1 37.22 41 PRO B O 1
ATOM 3988 N N . THR B 1 42 ? -1.627 -13.938 27.203 1 40.44 42 THR B N 1
ATOM 3989 C CA . THR B 1 42 ? -2.699 -14.625 26.484 1 40.44 42 THR B CA 1
ATOM 3990 C C . THR B 1 42 ? -2.174 -15.883 25.812 1 40.44 42 THR B C 1
ATOM 3992 O O . THR B 1 42 ? -1.078 -15.883 25.25 1 40.44 42 THR B O 1
ATOM 3995 N N . SER B 1 43 ? -2.33 -17.047 26.422 1 44.16 43 SER B N 1
ATOM 3996 C CA . SER B 1 43 ? -2.014 -18.297 25.734 1 44.16 43 SER B CA 1
ATOM 3997 C C . SER B 1 43 ? -1.968 -18.109 24.219 1 44.16 43 SER B C 1
ATOM 3999 O O . SER B 1 43 ? -2.816 -17.422 23.656 1 44.16 43 SER B O 1
ATOM 4001 N N . PRO B 1 44 ? -0.82 -18.281 23.703 1 56.78 44 PRO B N 1
ATOM 4002 C CA . PRO B 1 44 ? -0.756 -18.156 22.234 1 56.78 44 PRO B CA 1
ATOM 4003 C C . PRO B 1 44 ? -1.987 -18.734 21.547 1 56.78 44 PRO B C 1
ATOM 4005 O O . PRO B 1 44 ? -2.379 -19.875 21.812 1 56.78 44 PRO B O 1
ATOM 4008 N N . ARG B 1 45 ? -3.035 -18 21.297 1 65.06 45 ARG B N 1
ATOM 4009 C CA . ARG B 1 45 ? -4.176 -18.469 20.516 1 65.06 45 ARG B CA 1
ATOM 4010 C C . ARG B 1 45 ? -3.746 -19.516 19.5 1 65.06 45 ARG B C 1
ATOM 4012 O O . ARG B 1 45 ? -2.664 -19.406 18.906 1 65.06 45 ARG B O 1
ATOM 4019 N N . PRO B 1 46 ? -4.496 -20.672 19.547 1 77.44 46 PRO B N 1
ATOM 4020 C CA . PRO B 1 46 ? -4.176 -21.641 18.484 1 77.44 46 PRO B CA 1
ATOM 4021 C C . PRO B 1 46 ? -4.117 -21 17.109 1 77.44 46 PRO B C 1
ATOM 4023 O O . PRO B 1 46 ? -4.84 -20.031 16.844 1 77.44 46 PRO B O 1
ATOM 4026 N N . PRO B 1 47 ? -3.273 -21.547 16.375 1 85.62 47 PRO B N 1
ATOM 4027 C CA . PRO B 1 47 ? -3.094 -20.938 15.055 1 85.62 47 PRO B CA 1
ATOM 4028 C C . PRO B 1 47 ? -4.312 -21.125 14.156 1 85.62 47 PRO B C 1
ATOM 4030 O O . PRO B 1 47 ? -5.059 -22.094 14.305 1 85.62 47 PRO B O 1
ATOM 4033 N N . THR B 1 48 ? -4.656 -20.172 13.406 1 93.62 48 THR B N 1
ATOM 4034 C CA . THR B 1 48 ? -5.676 -20.266 12.367 1 93.62 48 THR B CA 1
ATOM 4035 C C . THR B 1 48 ? -5.344 -21.391 11.391 1 93.62 48 THR B C 1
ATOM 4037 O O . THR B 1 48 ? -4.191 -21.547 10.984 1 93.62 48 THR B O 1
ATOM 4040 N N . ARG B 1 49 ? -6.312 -22.188 11.141 1 94.31 49 ARG B N 1
ATOM 4041 C CA . ARG B 1 49 ? -6.195 -23.297 10.195 1 94.31 49 ARG B CA 1
ATOM 4042 C C . ARG B 1 49 ? -7.215 -23.172 9.07 1 94.31 49 ARG B C 1
ATOM 4044 O O . ARG B 1 49 ? -8.07 -22.281 9.102 1 94.31 49 ARG B O 1
ATOM 4051 N N . ARG B 1 50 ? -7.148 -24.094 8.133 1 95.06 50 ARG B N 1
ATOM 4052 C CA . ARG B 1 50 ? -8 -24.062 6.949 1 95.06 50 ARG B CA 1
ATOM 4053 C C . ARG B 1 50 ? -9.477 -24.125 7.34 1 95.06 50 ARG B C 1
ATOM 4055 O O . ARG B 1 50 ? -10.305 -23.422 6.766 1 95.06 50 ARG B O 1
ATOM 4062 N N . HIS B 1 51 ? -9.781 -24.891 8.312 1 94.88 51 HIS B N 1
ATOM 4063 C CA . HIS B 1 51 ? -11.188 -25.125 8.641 1 94.88 51 HIS B CA 1
ATOM 4064 C C . HIS B 1 51 ? -11.781 -23.938 9.398 1 94.88 51 HIS B C 1
ATOM 4066 O O . HIS B 1 51 ? -12.992 -23.906 9.656 1 94.88 51 HIS B O 1
ATOM 4072 N N . HIS B 1 52 ? -10.953 -22.984 9.773 1 97.44 52 HIS B N 1
ATOM 4073 C CA . HIS B 1 52 ? -11.422 -21.781 10.438 1 97.44 52 HIS B CA 1
ATOM 4074 C C . HIS B 1 52 ? -11.867 -20.734 9.422 1 97.44 52 HIS B C 1
ATOM 4076 O O . HIS B 1 52 ? -12.344 -19.656 9.797 1 97.44 52 HIS B O 1
ATOM 4082 N N . ILE B 1 53 ? -11.711 -21.047 8.164 1 98.5 53 ILE B N 1
ATOM 4083 C CA . ILE B 1 53 ? -12.023 -20.094 7.098 1 98.5 53 ILE B CA 1
ATOM 4084 C C . ILE B 1 53 ? -13.242 -20.578 6.312 1 98.5 53 ILE B C 1
ATOM 4086 O O . ILE B 1 53 ? -13.297 -21.75 5.902 1 98.5 53 ILE B O 1
ATOM 4090 N N . LEU B 1 54 ? -14.188 -19.766 6.129 1 98.62 54 LEU B N 1
ATOM 4091 C CA . LEU B 1 54 ? -15.305 -20.047 5.23 1 98.62 54 LEU B CA 1
ATOM 4092 C C . LEU B 1 54 ? -15.164 -19.25 3.938 1 98.62 54 LEU B C 1
ATOM 4094 O O . LEU B 1 54 ? -15.25 -18.016 3.949 1 98.62 54 LEU B O 1
ATOM 4098 N N . PHE B 1 55 ? -14.984 -19.984 2.873 1 98.75 55 PHE B N 1
ATOM 4099 C CA . PHE B 1 55 ? -14.945 -19.359 1.557 1 98.75 55 PHE B CA 1
ATOM 4100 C C . PHE B 1 55 ? -16.359 -19.203 0.993 1 98.75 55 PHE B C 1
ATOM 4102 O O . PHE B 1 55 ? -17.125 -20.156 0.966 1 98.75 55 PHE B O 1
ATOM 4109 N N . SER B 1 56 ? -16.656 -18.016 0.615 1 98.75 56 SER B N 1
ATOM 4110 C CA . SER B 1 56 ? -17.875 -17.719 -0.111 1 98.75 56 SER B CA 1
ATOM 4111 C C . SER B 1 56 ? -17.594 -17.312 -1.552 1 98.75 56 SER B C 1
ATOM 4113 O O . SER B 1 56 ? -17.062 -16.219 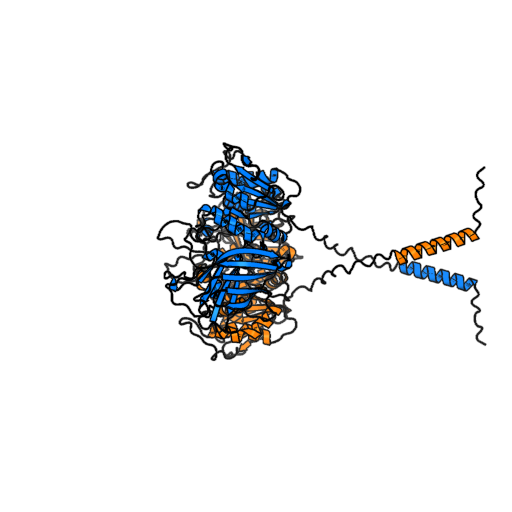-1.802 1 98.75 56 SER B O 1
ATOM 4115 N N . ILE B 1 57 ? -17.984 -18.125 -2.445 1 98.62 57 ILE B N 1
ATOM 4116 C CA . ILE B 1 57 ? -17.656 -17.953 -3.855 1 98.62 57 ILE B CA 1
ATOM 4117 C C . ILE B 1 57 ? -18.859 -17.328 -4.582 1 98.62 57 ILE B C 1
ATOM 4119 O O . ILE B 1 57 ? -19.938 -17.922 -4.641 1 98.62 57 ILE B O 1
ATOM 4123 N N . ALA B 1 58 ? -18.641 -16.094 -5.074 1 97.88 58 ALA B N 1
ATOM 4124 C CA . ALA B 1 58 ? -19.641 -15.477 -5.934 1 97.88 58 ALA B CA 1
ATOM 4125 C C . ALA B 1 58 ? -19.672 -16.141 -7.309 1 97.88 58 ALA B C 1
ATOM 4127 O O . ALA B 1 58 ? -18.672 -16.141 -8.023 1 97.88 58 ALA B O 1
ATOM 4128 N N . SER B 1 59 ? -20.828 -16.688 -7.664 1 97.38 59 SER B N 1
ATOM 4129 C CA . SER B 1 59 ? -20.953 -17.422 -8.922 1 97.38 59 SER B CA 1
ATOM 4130 C C . SER B 1 59 ? -22.375 -17.297 -9.477 1 97.38 59 SER B C 1
ATOM 4132 O O . SER B 1 59 ? -23.109 -16.375 -9.125 1 97.38 59 SER B O 1
ATOM 4134 N N . SER B 1 60 ? -22.656 -17.969 -10.555 1 96.44 60 SER B N 1
ATOM 4135 C CA . SER B 1 60 ? -23.969 -18.062 -11.188 1 96.44 60 SER B CA 1
ATOM 4136 C C . SER B 1 60 ? -24.203 -19.469 -11.75 1 96.44 60 SER B C 1
ATOM 4138 O O . SER B 1 60 ? -23.281 -20.266 -11.859 1 96.44 60 SER B O 1
ATOM 4140 N N . SER B 1 61 ? -25.5 -19.688 -12.062 1 96.19 61 SER B N 1
ATOM 4141 C CA . SER B 1 61 ? -25.844 -20.984 -12.633 1 96.19 61 SER B CA 1
ATOM 4142 C C . SER B 1 61 ? -25.156 -21.188 -13.977 1 96.19 61 SER B C 1
ATOM 4144 O O . SER B 1 61 ? -24.891 -22.328 -14.375 1 96.19 61 SER B O 1
ATOM 4146 N N . ASN B 1 62 ? -24.844 -20.125 -14.586 1 95.19 62 ASN B N 1
ATOM 4147 C CA . ASN B 1 62 ? -24.203 -20.203 -15.898 1 95.19 62 ASN B CA 1
ATOM 4148 C C . ASN B 1 62 ? -22.688 -20.375 -15.773 1 95.19 62 ASN B C 1
ATOM 4150 O O . ASN B 1 62 ? -22.078 -21.156 -16.516 1 95.19 62 ASN B O 1
ATOM 4154 N N . SER B 1 63 ? -22.047 -19.719 -14.828 1 96.12 63 SER B N 1
ATOM 4155 C CA . SER B 1 63 ? -20.594 -19.703 -14.773 1 96.12 63 SER B CA 1
ATOM 4156 C C . SER B 1 63 ? -20.062 -20.859 -13.938 1 96.12 63 SER B C 1
ATOM 4158 O O . SER B 1 63 ? -18.969 -21.375 -14.203 1 96.12 63 SER B O 1
ATOM 4160 N N . PHE B 1 64 ? -20.812 -21.328 -12.992 1 96.81 64 PHE B N 1
ATOM 4161 C CA . PHE B 1 64 ? -20.328 -22.312 -12.023 1 96.81 64 PHE B CA 1
ATOM 4162 C C . PHE B 1 64 ? -19.906 -23.594 -12.734 1 96.81 64 PHE B C 1
ATOM 4164 O O . PHE B 1 64 ? -18.781 -24.062 -12.539 1 96.81 64 PHE B O 1
ATOM 4171 N N . PRO B 1 65 ? -20.703 -24.156 -13.648 1 95.25 65 PRO B N 1
ATOM 4172 C CA . PRO B 1 65 ? -20.266 -25.375 -14.32 1 95.25 65 PRO B CA 1
ATOM 4173 C C . PRO B 1 65 ? -19.047 -25.156 -15.211 1 95.25 65 PRO B C 1
ATOM 4175 O O . PRO B 1 65 ? -18.203 -26.047 -15.32 1 95.25 65 PRO B O 1
ATOM 4178 N N . ARG B 1 66 ? -18.938 -24.016 -15.734 1 94.44 66 ARG B N 1
ATOM 4179 C CA . ARG B 1 66 ? -17.844 -23.719 -16.656 1 94.44 66 ARG B CA 1
ATOM 4180 C C . ARG B 1 66 ? -16.531 -23.469 -15.914 1 94.44 66 ARG B C 1
ATOM 4182 O O . ARG B 1 66 ? -15.453 -23.719 -16.453 1 94.44 66 ARG B O 1
ATOM 4189 N N . ARG B 1 67 ? -16.672 -23.047 -14.672 1 97.19 67 ARG B N 1
ATOM 4190 C CA . ARG B 1 67 ? -15.477 -22.609 -13.945 1 97.19 67 ARG B CA 1
ATOM 4191 C C . ARG B 1 67 ? -15.172 -23.547 -12.781 1 97.19 67 ARG B C 1
ATOM 4193 O O . ARG B 1 67 ? -14.352 -23.219 -11.914 1 97.19 67 ARG B O 1
ATOM 4200 N N . SER B 1 68 ? -15.836 -24.672 -12.773 1 95.94 68 SER B N 1
ATOM 4201 C CA . SER B 1 68 ? -15.664 -25.641 -11.695 1 95.94 68 SER B CA 1
ATOM 4202 C C . SER B 1 68 ? -14.234 -26.172 -11.656 1 95.94 68 SER B C 1
ATOM 4204 O O . SER B 1 68 ? -13.734 -26.547 -10.594 1 95.94 68 SER B O 1
ATOM 4206 N N . SER B 1 69 ? -13.586 -26.234 -12.836 1 95.88 69 SER B N 1
ATOM 4207 C CA . SER B 1 69 ? -12.219 -26.734 -12.898 1 95.88 69 SER B CA 1
ATOM 4208 C C . SER B 1 69 ? -11.273 -25.844 -12.094 1 95.88 69 SER B C 1
ATOM 4210 O O . SER B 1 69 ? -10.297 -26.328 -11.516 1 95.88 69 SER B O 1
ATOM 4212 N N . TYR B 1 70 ? -11.531 -24.516 -12.008 1 97.44 70 TYR B N 1
ATOM 4213 C CA . TYR B 1 70 ? -10.711 -23.609 -11.211 1 97.44 70 TYR B CA 1
ATOM 4214 C C . TYR B 1 70 ? -10.906 -23.859 -9.719 1 97.44 70 TYR B C 1
ATOM 4216 O O . TYR B 1 70 ? -9.938 -23.875 -8.961 1 97.44 70 TYR B O 1
ATOM 4224 N N . ILE B 1 71 ? -12.125 -24.125 -9.328 1 97.81 71 ILE B N 1
ATOM 4225 C CA . ILE B 1 71 ? -12.461 -24.312 -7.918 1 97.81 71 ILE B CA 1
ATOM 4226 C C . ILE B 1 71 ? -11.828 -25.609 -7.414 1 97.81 71 ILE B C 1
ATOM 4228 O O . ILE B 1 71 ? -11.32 -25.656 -6.293 1 97.81 71 ILE B O 1
ATOM 4232 N N . ARG B 1 72 ? -11.781 -26.625 -8.297 1 96.69 72 ARG B N 1
ATOM 4233 C CA . ARG B 1 72 ? -11.258 -27.938 -7.934 1 96.69 72 ARG B CA 1
ATOM 4234 C C . ARG B 1 72 ? -9.766 -27.859 -7.613 1 96.69 72 ARG B C 1
ATOM 4236 O O . ARG B 1 72 ? -9.227 -28.75 -6.938 1 96.69 72 ARG B O 1
ATOM 4243 N N . LEU B 1 73 ? -9.109 -26.828 -8.062 1 97.25 73 LEU B N 1
ATOM 4244 C CA . LEU B 1 73 ? -7.668 -26.703 -7.879 1 97.25 73 LEU B CA 1
ATOM 4245 C C . LEU B 1 73 ? -7.324 -26.469 -6.41 1 97.25 73 LEU B C 1
ATOM 4247 O O . LEU B 1 73 ? -6.25 -26.859 -5.949 1 97.25 73 LEU B O 1
ATOM 4251 N N . TRP B 1 74 ? -8.234 -25.812 -5.684 1 97.56 74 TRP B N 1
ATOM 4252 C CA . TRP B 1 74 ? -7.84 -25.375 -4.344 1 97.56 74 TRP B CA 1
ATOM 4253 C C . TRP B 1 74 ? -8.859 -25.844 -3.305 1 97.56 74 TRP B C 1
ATOM 4255 O O . TRP B 1 74 ? -8.586 -25.797 -2.102 1 97.56 74 TRP B O 1
ATOM 4265 N N . TYR B 1 75 ? -10.031 -26.281 -3.713 1 96.81 75 TYR B N 1
ATOM 4266 C CA . TYR B 1 75 ? -11.055 -26.766 -2.793 1 96.81 75 TYR B CA 1
ATOM 4267 C C . TYR B 1 75 ? -10.883 -28.266 -2.527 1 96.81 75 TYR B C 1
ATOM 4269 O O . TYR B 1 75 ? -10.602 -29.031 -3.449 1 96.81 75 TYR B O 1
ATOM 4277 N N . ASN B 1 76 ? -10.93 -28.516 -1.327 1 91.88 76 ASN B N 1
ATOM 4278 C CA . ASN B 1 76 ? -10.977 -29.906 -0.882 1 91.88 76 ASN B CA 1
ATOM 4279 C C . ASN B 1 76 ? -12.078 -30.125 0.152 1 91.88 76 ASN B C 1
ATOM 4281 O O . ASN B 1 76 ? -12.148 -29.406 1.153 1 91.88 76 ASN B O 1
ATOM 4285 N N . LEU B 1 77 ? -12.922 -31.125 -0.034 1 89.5 77 LEU B N 1
ATOM 4286 C CA . LEU B 1 77 ? -14.109 -31.375 0.782 1 89.5 77 LEU B CA 1
ATOM 4287 C C . LEU B 1 77 ? -13.719 -31.625 2.234 1 89.5 77 LEU B C 1
ATOM 4289 O O . LEU B 1 77 ? -14.477 -31.312 3.15 1 89.5 77 LEU B O 1
ATOM 4293 N N . HIS B 1 78 ? -12.594 -32.094 2.5 1 89.12 78 HIS B N 1
ATOM 4294 C CA . HIS B 1 78 ? -12.227 -32.562 3.83 1 89.12 78 HIS B CA 1
ATOM 4295 C C . HIS B 1 78 ? -11.625 -31.438 4.668 1 89.12 78 HIS B C 1
ATOM 4297 O O . HIS B 1 78 ? -11.742 -31.453 5.895 1 89.12 78 HIS B O 1
ATOM 4303 N N . ASP B 1 79 ? -11.078 -30.516 3.971 1 90.25 79 ASP B N 1
ATOM 4304 C CA . ASP B 1 79 ? -10.305 -29.609 4.805 1 90.25 79 ASP B CA 1
ATOM 4305 C C . ASP B 1 79 ? -10.648 -28.156 4.5 1 90.25 79 ASP B C 1
ATOM 4307 O O . ASP B 1 79 ? -10.164 -27.234 5.168 1 90.25 79 ASP B O 1
ATOM 4311 N N . THR B 1 80 ? -11.461 -27.922 3.479 1 95 80 THR B N 1
ATOM 4312 C CA . THR B 1 80 ? -11.781 -26.547 3.088 1 95 80 THR B CA 1
ATOM 4313 C C . THR B 1 80 ? -13.289 -26.297 3.182 1 95 80 THR B C 1
ATOM 4315 O O . THR B 1 80 ? -14.078 -27.062 2.633 1 95 80 THR B O 1
ATOM 4318 N N . ARG B 1 81 ? -13.672 -25.344 3.906 1 97 81 ARG B N 1
ATOM 4319 C CA . ARG B 1 81 ? -15.062 -24.906 3.932 1 97 81 ARG B CA 1
ATOM 4320 C C . ARG B 1 81 ? -15.344 -23.875 2.848 1 97 81 ARG B C 1
ATOM 4322 O O . ARG B 1 81 ? -14.727 -22.812 2.832 1 97 81 ARG B O 1
ATOM 4329 N N . ALA B 1 82 ? -16.266 -24.188 1.981 1 98.06 82 ALA B N 1
ATOM 4330 C CA . ALA B 1 82 ? -16.625 -23.25 0.922 1 98.06 82 ALA B CA 1
ATOM 4331 C C . ALA B 1 82 ? -18.078 -23.422 0.5 1 98.06 82 ALA B C 1
ATOM 4333 O O . ALA B 1 82 ? -18.641 -24.516 0.623 1 98.06 82 ALA B O 1
ATOM 4334 N N . ILE B 1 83 ? -18.672 -22.391 0.109 1 97.75 83 ILE B N 1
ATOM 4335 C CA . ILE B 1 83 ? -20.016 -22.375 -0.45 1 97.75 83 ILE B CA 1
ATOM 4336 C C . ILE B 1 83 ? -20.047 -21.516 -1.716 1 97.75 83 ILE B C 1
ATOM 4338 O O . ILE B 1 83 ? -19.469 -20.422 -1.747 1 97.75 83 ILE B O 1
ATOM 4342 N N . ALA B 1 84 ? -20.656 -22.031 -2.746 1 98.25 84 ALA B N 1
ATOM 4343 C CA . ALA B 1 84 ? -20.875 -21.234 -3.951 1 98.25 84 ALA B CA 1
ATOM 4344 C C . ALA B 1 84 ? -22.281 -20.641 -3.963 1 98.25 84 ALA B C 1
ATOM 4346 O O . ALA B 1 84 ? -23.266 -21.359 -3.822 1 98.25 84 ALA B O 1
ATOM 4347 N N . PHE B 1 85 ? -22.344 -19.375 -4.09 1 98.06 85 PHE B N 1
ATOM 4348 C CA . PHE B 1 85 ? -23.609 -18.672 -4.121 1 98.06 85 PHE B CA 1
ATOM 4349 C C . PHE B 1 85 ? -24.031 -18.359 -5.559 1 98.06 85 PHE B C 1
ATOM 4351 O O . PHE B 1 85 ? -23.297 -17.703 -6.297 1 98.06 85 PHE B O 1
ATOM 4358 N N . LEU B 1 86 ? -25.281 -18.828 -5.93 1 97.69 86 LEU B N 1
ATOM 4359 C CA . LEU B 1 86 ? -25.734 -18.734 -7.312 1 97.69 86 LEU B CA 1
ATOM 4360 C C . LEU B 1 86 ? -26.984 -17.859 -7.406 1 97.69 86 LEU B C 1
ATOM 4362 O O . LEU B 1 86 ? -27.609 -17.547 -6.391 1 97.69 86 LEU B O 1
ATOM 4366 N N . ASP B 1 87 ? -27.266 -17.406 -8.641 1 96.12 87 ASP B N 1
ATOM 4367 C CA . ASP B 1 87 ? -28.453 -16.609 -8.93 1 96.12 87 ASP B CA 1
ATOM 4368 C C . ASP B 1 87 ? -29.688 -17.469 -9.062 1 96.12 87 ASP B C 1
ATOM 4370 O O . ASP B 1 87 ? -30.797 -17.031 -8.742 1 96.12 87 ASP B O 1
ATOM 4374 N N . GLN B 1 88 ? -29.5 -18.672 -9.594 1 95.88 88 GLN B N 1
ATOM 4375 C CA . GLN B 1 88 ? -30.562 -19.641 -9.797 1 95.88 88 GLN B CA 1
ATOM 4376 C C . GLN B 1 88 ? -30.062 -21.078 -9.602 1 95.88 88 GLN B C 1
ATOM 4378 O O . GLN B 1 88 ? -28.844 -21.312 -9.586 1 95.88 88 GLN B O 1
ATOM 4383 N N . PRO B 1 89 ? -30.984 -21.969 -9.367 1 95.62 89 PRO B N 1
ATOM 4384 C CA . PRO B 1 89 ? -30.547 -23.359 -9.188 1 95.62 89 PRO B CA 1
ATOM 4385 C C . PRO B 1 89 ? -29.844 -23.922 -10.422 1 95.62 89 PRO B C 1
ATOM 4387 O O . PRO B 1 89 ? -30.141 -23.516 -11.547 1 95.62 89 PRO B O 1
ATOM 4390 N N . LEU B 1 90 ? -28.969 -24.828 -10.148 1 95.38 90 LEU B N 1
ATOM 4391 C CA . LEU B 1 90 ? -28.297 -25.531 -11.242 1 95.38 90 LEU B CA 1
ATOM 4392 C C . LEU B 1 90 ? -29.266 -26.484 -11.945 1 95.38 90 LEU B C 1
ATOM 4394 O O . LEU B 1 90 ? -30.172 -27.031 -11.312 1 95.38 90 LEU B O 1
ATOM 4398 N N . SER B 1 91 ? -28.984 -26.641 -13.227 1 92.19 91 SER B N 1
ATOM 4399 C CA . SER B 1 91 ? -29.766 -27.609 -13.984 1 92.19 91 SER B CA 1
ATOM 4400 C C . SER B 1 91 ? -29.422 -29.031 -13.578 1 92.19 91 SER B C 1
ATOM 4402 O O . SER B 1 91 ? -30.281 -29.922 -13.594 1 92.19 91 SER B O 1
ATOM 4404 N N . SER B 1 92 ? -28.188 -29.281 -13.281 1 90.19 92 SER B N 1
ATOM 4405 C CA . SER B 1 92 ? -27.703 -30.578 -12.805 1 90.19 92 SER B CA 1
ATOM 4406 C C . SER B 1 92 ? -26.922 -30.422 -11.508 1 90.19 92 SER B C 1
ATOM 4408 O O . SER B 1 92 ? -26.25 -29.406 -11.289 1 90.19 92 SER B O 1
ATOM 4410 N N . PRO B 1 93 ? -27.047 -31.422 -10.734 1 87.5 93 PRO B N 1
ATOM 4411 C CA . PRO B 1 93 ? -26.344 -31.312 -9.453 1 87.5 93 PRO B CA 1
ATOM 4412 C C . PRO B 1 93 ? -24.844 -31.125 -9.617 1 87.5 93 PRO B C 1
ATOM 4414 O O . PRO B 1 93 ? -24.25 -31.688 -10.539 1 87.5 93 PRO B O 1
ATOM 4417 N N . ALA B 1 94 ? -24.328 -30.359 -8.68 1 87.12 94 ALA B N 1
ATOM 4418 C CA . ALA B 1 94 ? -22.875 -30.156 -8.664 1 87.12 94 ALA B CA 1
ATOM 4419 C C . ALA B 1 94 ? -22.156 -31.438 -8.281 1 87.12 94 ALA B C 1
ATOM 4421 O O . ALA B 1 94 ? -22.672 -32.25 -7.523 1 87.12 94 ALA B O 1
ATOM 4422 N N . GLY B 1 95 ? -20.969 -31.656 -8.781 1 88.25 95 GLY B N 1
ATOM 4423 C CA . GLY B 1 95 ? -20.156 -32.812 -8.422 1 88.25 95 GLY B CA 1
ATOM 4424 C C . GLY B 1 95 ? -19.797 -32.875 -6.945 1 88.25 95 GLY B C 1
ATOM 4425 O O . GLY B 1 95 ? -19.75 -31.828 -6.281 1 88.25 95 GLY B O 1
ATOM 4426 N N . PRO B 1 96 ? -19.562 -34 -6.418 1 89.56 96 PRO B N 1
ATOM 4427 C CA . PRO B 1 96 ? -19.266 -34.156 -4.992 1 89.56 96 PRO B CA 1
ATOM 4428 C C . PRO B 1 96 ? -17.938 -33.5 -4.602 1 89.56 96 PRO B C 1
ATOM 4430 O O . PRO B 1 96 ? -17.672 -33.312 -3.412 1 89.56 96 PRO B O 1
ATOM 4433 N N . ASP B 1 97 ? -17.094 -33.25 -5.52 1 93.44 97 ASP B N 1
ATOM 4434 C CA . ASP B 1 97 ? -15.781 -32.688 -5.242 1 93.44 97 ASP B CA 1
ATOM 4435 C C . ASP B 1 97 ? -15.828 -31.156 -5.332 1 93.44 97 ASP B C 1
ATOM 4437 O O . ASP B 1 97 ? -14.781 -30.5 -5.367 1 93.44 97 ASP B O 1
ATOM 4441 N N . LEU B 1 98 ? -17.016 -30.625 -5.449 1 96.81 98 LEU B N 1
ATOM 4442 C CA . LEU B 1 98 ? -17.219 -29.188 -5.5 1 96.81 98 LEU B CA 1
ATOM 4443 C C . LEU B 1 98 ? -17.938 -28.688 -4.242 1 96.81 98 LEU B C 1
ATOM 4445 O O . LEU B 1 98 ? -18.578 -29.469 -3.537 1 96.81 98 LEU B O 1
ATOM 4449 N N . PRO B 1 99 ? -17.766 -27.406 -3.951 1 96.69 99 PRO B N 1
ATOM 4450 C CA . PRO B 1 99 ? -18.469 -26.875 -2.785 1 96.69 99 PRO B CA 1
ATOM 4451 C C . PRO B 1 99 ? -20 -26.938 -2.938 1 96.69 99 PRO B C 1
ATOM 4453 O O . PRO B 1 99 ? -20.5 -26.922 -4.059 1 96.69 99 PRO B O 1
ATOM 4456 N N . PRO B 1 100 ? -20.672 -27.062 -1.774 1 95.75 100 PRO B N 1
ATOM 4457 C CA . PRO B 1 100 ? -22.125 -26.922 -1.854 1 95.75 100 PRO B CA 1
ATOM 4458 C C . PRO B 1 100 ? -22.562 -25.609 -2.502 1 95.75 100 PRO B C 1
ATOM 4460 O O . PRO B 1 100 ? -21.844 -24.609 -2.41 1 95.75 100 PRO B O 1
ATOM 4463 N N . VAL B 1 101 ? -23.719 -25.703 -3.145 1 96.56 101 VAL B N 1
ATOM 4464 C CA . VAL B 1 101 ? -24.266 -24.547 -3.84 1 96.56 101 VAL B CA 1
ATOM 4465 C C . VAL B 1 101 ? -25.516 -24.047 -3.121 1 96.56 101 VAL B C 1
ATOM 4467 O O . VAL B 1 101 ? -26.297 -24.844 -2.619 1 96.56 101 VAL B O 1
ATOM 4470 N N . VAL B 1 102 ? -25.641 -22.734 -3.029 1 96.38 102 VAL B N 1
ATOM 4471 C CA . VAL B 1 102 ? -26.828 -22.094 -2.467 1 96.38 102 VAL B CA 1
ATOM 4472 C C . VAL B 1 102 ? -27.328 -21 -3.406 1 96.38 102 VAL B C 1
ATOM 4474 O O . VAL B 1 102 ? -26.531 -20.312 -4.039 1 96.38 102 VAL B O 1
ATOM 4477 N N . VAL B 1 103 ? -28.625 -20.906 -3.52 1 97.19 103 VAL B N 1
ATOM 4478 C CA . VAL B 1 103 ? -29.203 -19.797 -4.273 1 97.19 103 VAL B CA 1
ATOM 4479 C C . VAL B 1 103 ? -29.375 -18.594 -3.359 1 97.19 103 VAL B C 1
ATOM 4481 O O . VAL B 1 103 ? -30 -18.688 -2.305 1 97.19 103 VAL B O 1
ATOM 4484 N N . SER B 1 104 ? -28.797 -17.484 -3.781 1 96.12 104 SER B N 1
ATOM 4485 C CA . SER B 1 104 ? -28.844 -16.266 -2.98 1 96.12 104 SER B CA 1
ATOM 4486 C C . SER B 1 104 ? -30.281 -15.773 -2.803 1 96.12 104 SER B C 1
ATOM 4488 O O . SER B 1 104 ? -31.156 -16.062 -3.629 1 96.12 104 SER B O 1
ATOM 4490 N N . GLY B 1 105 ? -30.5 -15.016 -1.81 1 93.75 105 GLY B N 1
ATOM 4491 C CA . GLY B 1 105 ? -31.797 -14.445 -1.521 1 93.75 105 GLY B CA 1
ATOM 4492 C C . GLY B 1 105 ? -32.219 -13.383 -2.52 1 93.75 105 GLY B C 1
ATOM 4493 O O . GLY B 1 105 ? -31.406 -12.914 -3.316 1 93.75 105 GLY B O 1
ATOM 4494 N N . ASP B 1 106 ? -33.469 -13.031 -2.439 1 92.56 106 ASP B N 1
ATOM 4495 C CA . ASP B 1 106 ? -34.062 -12.031 -3.324 1 92.56 106 ASP B CA 1
ATOM 4496 C C . ASP B 1 106 ? -33.562 -10.633 -2.98 1 92.56 106 ASP B C 1
ATOM 4498 O O . ASP B 1 106 ? -33.562 -10.242 -1.812 1 92.56 106 ASP B O 1
ATOM 4502 N N . THR B 1 107 ? -33.156 -9.883 -3.992 1 94.62 107 THR B N 1
ATOM 4503 C CA . THR B 1 107 ? -32.625 -8.547 -3.758 1 94.62 107 THR B CA 1
ATOM 4504 C C . THR B 1 107 ? -33.438 -7.5 -4.52 1 94.62 107 THR B C 1
ATOM 4506 O O . THR B 1 107 ? -33 -6.363 -4.691 1 94.62 107 THR B O 1
ATOM 4509 N N . ARG B 1 108 ? -34.75 -7.77 -5 1 93.25 108 ARG B N 1
ATOM 4510 C CA . ARG B 1 108 ? -35.562 -6.891 -5.812 1 93.25 108 ARG B CA 1
ATOM 4511 C C . ARG B 1 108 ? -35.969 -5.648 -5.027 1 93.25 108 ARG B C 1
ATOM 4513 O O . ARG B 1 108 ? -36.281 -4.602 -5.617 1 93.25 108 ARG B O 1
ATOM 4520 N N . SER B 1 109 ? -35.906 -5.734 -3.697 1 94.62 109 SER B N 1
ATOM 4521 C CA . SER B 1 109 ? -36.344 -4.621 -2.865 1 94.62 109 SER B CA 1
ATOM 4522 C C . SER B 1 109 ? -35.25 -3.557 -2.738 1 94.62 109 SER B C 1
ATOM 4524 O O . SER B 1 109 ? -35.531 -2.441 -2.285 1 94.62 109 SER B O 1
ATOM 4526 N N . PHE B 1 110 ? -34.031 -3.891 -3.035 1 95.81 110 PHE B N 1
ATOM 4527 C CA . PHE B 1 110 ? -32.938 -2.93 -2.93 1 95.81 110 PHE B CA 1
ATOM 4528 C C . PHE B 1 110 ? -32.875 -2.037 -4.164 1 95.81 110 PHE B C 1
ATOM 4530 O O . PHE B 1 110 ? -33.062 -2.508 -5.285 1 95.81 110 PHE B O 1
ATOM 4537 N N . PRO B 1 111 ? -32.625 -0.796 -3.971 1 94.25 111 PRO B N 1
ATOM 4538 C CA . PRO B 1 111 ? -32.531 0.103 -5.121 1 94.25 111 PRO B CA 1
ATOM 4539 C C . PRO B 1 111 ? -31.297 -0.167 -5.98 1 94.25 111 PRO B C 1
ATOM 4541 O O . PRO B 1 111 ? -30.234 -0.478 -5.449 1 94.25 111 PRO B O 1
ATOM 4544 N N . TYR B 1 112 ? -31.422 -0.095 -7.266 1 93.25 112 TYR B N 1
ATOM 4545 C CA . TYR B 1 112 ? -30.344 -0.176 -8.25 1 93.25 112 TYR B CA 1
ATOM 4546 C C . TYR B 1 112 ? -30.469 0.93 -9.289 1 93.25 112 TYR B C 1
ATOM 4548 O O . TYR B 1 112 ? -31.359 0.893 -10.141 1 93.25 112 TYR B O 1
ATOM 4556 N N . THR B 1 113 ? -29.531 1.905 -9.258 1 92.38 113 THR B N 1
ATOM 4557 C CA . THR B 1 113 ? -29.688 3.074 -10.117 1 92.38 113 THR B CA 1
ATOM 4558 C C . THR B 1 113 ? -28.484 3.223 -11.047 1 92.38 113 THR B C 1
ATOM 4560 O O . THR B 1 113 ? -28.406 4.172 -11.828 1 92.38 113 THR B O 1
ATOM 4563 N N . PHE B 1 114 ? -27.531 2.264 -10.93 1 90.06 114 PHE B N 1
ATOM 4564 C CA . PHE B 1 114 ? -26.375 2.332 -11.82 1 90.06 114 PHE B CA 1
ATOM 4565 C C . PHE B 1 114 ? -26.766 1.899 -13.234 1 90.06 114 PHE B C 1
ATOM 4567 O O . PHE B 1 114 ? -27.281 0.796 -13.43 1 90.06 114 PHE B O 1
ATOM 4574 N N . LYS B 1 115 ? -26.531 2.662 -14.281 1 87.75 115 LYS B N 1
ATOM 4575 C CA . LYS B 1 115 ? -27.031 2.459 -15.641 1 87.75 115 LYS B CA 1
ATOM 4576 C C . LYS B 1 115 ? -26.328 1.292 -16.312 1 87.75 115 LYS B C 1
ATOM 4578 O O . LYS B 1 115 ? -26.969 0.483 -17 1 87.75 115 LYS B O 1
ATOM 4583 N N . SER B 1 116 ? -25.031 1.134 -16.297 1 83.94 116 SER B N 1
ATOM 4584 C CA . SER B 1 116 ? -24.297 0.166 -17.109 1 83.94 116 SER B CA 1
ATOM 4585 C C . SER B 1 116 ? -23.781 -0.994 -16.266 1 83.94 116 SER B C 1
ATOM 4587 O O . SER B 1 116 ? -22.875 -1.715 -16.672 1 83.94 116 SER B O 1
ATOM 4589 N N . GLY B 1 117 ? -24.484 -1.305 -15.195 1 84.38 117 GLY B N 1
ATOM 4590 C CA . GLY B 1 117 ? -24.062 -2.412 -14.352 1 84.38 117 GLY B CA 1
ATOM 4591 C C . GLY B 1 117 ? -25.109 -3.506 -14.234 1 84.38 117 GLY B C 1
ATOM 4592 O O . GLY B 1 117 ? -26.062 -3.555 -15.023 1 84.38 117 GLY B O 1
ATOM 4593 N N . LEU B 1 118 ? -24.812 -4.539 -13.469 1 87.38 118 LEU B N 1
ATOM 4594 C CA . LEU B 1 118 ? -25.719 -5.656 -13.242 1 87.38 118 LEU B CA 1
ATOM 4595 C C . LEU B 1 118 ? -26.297 -5.617 -11.828 1 87.38 118 LEU B C 1
ATOM 4597 O O . LEU B 1 118 ? -25.547 -5.461 -10.859 1 87.38 118 LEU B O 1
ATOM 4601 N N . ARG B 1 119 ? -27.562 -5.789 -11.727 1 89.88 119 ARG B N 1
ATOM 4602 C CA . ARG B 1 119 ? -28.219 -5.832 -10.43 1 89.88 119 ARG B CA 1
ATOM 4603 C C . ARG B 1 119 ? -27.672 -6.957 -9.562 1 89.88 119 ARG B C 1
ATOM 4605 O O . ARG B 1 119 ? -27.781 -6.914 -8.336 1 89.88 119 ARG B O 1
ATOM 4612 N N . SER B 1 120 ? -27.125 -7.961 -10.227 1 92 120 SER B N 1
ATOM 4613 C CA . SER B 1 120 ? -26.562 -9.094 -9.508 1 92 120 SER B CA 1
ATOM 4614 C C . SER B 1 120 ? -25.469 -8.648 -8.531 1 92 120 SER B C 1
ATOM 4616 O O . SER B 1 120 ? -25.125 -9.383 -7.609 1 92 120 SER B O 1
ATOM 4618 N N . ALA B 1 121 ? -25 -7.441 -8.727 1 94.94 121 ALA B N 1
ATOM 4619 C CA . ALA B 1 121 ? -23.984 -6.906 -7.824 1 94.94 121 ALA B CA 1
ATOM 4620 C C . ALA B 1 121 ? -24.516 -6.793 -6.402 1 94.94 121 ALA B C 1
ATOM 4622 O O . ALA B 1 121 ? -23.781 -6.961 -5.434 1 94.94 121 ALA B O 1
ATOM 4623 N N . ILE B 1 122 ? -25.812 -6.512 -6.266 1 96.81 122 ILE B N 1
ATOM 4624 C CA . ILE B 1 122 ? -26.422 -6.422 -4.945 1 96.81 122 ILE B CA 1
ATOM 4625 C C . ILE B 1 122 ? -26.5 -7.809 -4.316 1 96.81 122 ILE B C 1
ATOM 4627 O O . ILE B 1 122 ? -26.203 -7.977 -3.133 1 96.81 122 ILE B O 1
ATOM 4631 N N . ARG B 1 123 ? -26.906 -8.766 -5.133 1 96.19 123 ARG B N 1
ATOM 4632 C CA . ARG B 1 123 ? -26.969 -10.148 -4.676 1 96.19 123 ARG B CA 1
ATOM 4633 C C . ARG B 1 123 ? -25.609 -10.617 -4.172 1 96.19 123 ARG B C 1
ATOM 4635 O O . ARG B 1 123 ? -25.5 -11.211 -3.098 1 96.19 123 ARG B O 1
ATOM 4642 N N . VAL B 1 124 ? -24.594 -10.328 -4.918 1 96.31 124 VAL B N 1
ATOM 4643 C CA . VAL B 1 124 ? -23.25 -10.758 -4.574 1 96.31 124 VAL B CA 1
ATOM 4644 C C . VAL B 1 124 ? -22.766 -10.023 -3.322 1 96.31 124 VAL B C 1
ATOM 4646 O O . VAL B 1 124 ? -22.109 -10.617 -2.467 1 96.31 124 VAL B O 1
ATOM 4649 N N . ALA B 1 125 ? -23.078 -8.742 -3.197 1 98.06 125 ALA B N 1
ATOM 4650 C CA . ALA B 1 125 ? -22.719 -8.016 -1.98 1 98.06 125 ALA B CA 1
ATOM 4651 C C . ALA B 1 125 ? -23.375 -8.648 -0.754 1 98.06 125 ALA B C 1
ATOM 4653 O O . ALA B 1 125 ? -22.734 -8.766 0.299 1 98.06 125 ALA B O 1
ATOM 4654 N N . ARG B 1 126 ? -24.578 -9.086 -0.923 1 98 126 ARG B N 1
ATOM 4655 C CA . ARG B 1 126 ? -25.344 -9.602 0.197 1 98 126 ARG B CA 1
ATOM 4656 C C . ARG B 1 126 ? -24.859 -10.984 0.613 1 98 126 ARG B C 1
ATOM 4658 O O . ARG B 1 126 ? -25.234 -11.484 1.676 1 98 126 ARG B O 1
ATOM 4665 N N . VAL B 1 127 ? -24.016 -11.602 -0.162 1 97.94 127 VAL B N 1
ATOM 4666 C CA . VAL B 1 127 ? -23.422 -12.891 0.179 1 97.94 127 VAL B CA 1
ATOM 4667 C C . VAL B 1 127 ? -22.719 -12.797 1.531 1 97.94 127 VAL B C 1
ATOM 4669 O O . VAL B 1 127 ? -22.672 -13.773 2.289 1 97.94 127 VAL B O 1
ATOM 4672 N N . VAL B 1 128 ? -22.188 -11.625 1.883 1 97.69 128 VAL B N 1
ATOM 4673 C CA . VAL B 1 128 ? -21.531 -11.422 3.172 1 97.69 128 VAL B CA 1
ATOM 4674 C C . VAL B 1 128 ? -22.5 -11.789 4.301 1 97.69 128 VAL B C 1
ATOM 4676 O O . VAL B 1 128 ? -22.156 -12.57 5.191 1 97.69 128 VAL B O 1
ATOM 4679 N N . LYS B 1 129 ? -23.688 -11.234 4.203 1 98.06 129 LYS B N 1
ATOM 4680 C CA . LYS B 1 129 ? -24.688 -11.492 5.234 1 98.06 129 LYS B CA 1
ATOM 4681 C C . LYS B 1 129 ? -25.125 -12.953 5.223 1 98.06 129 LYS B C 1
ATOM 4683 O O . LYS B 1 129 ? -25.234 -13.578 6.277 1 98.06 129 LYS B O 1
ATOM 4688 N N . GLU B 1 130 ? -25.375 -13.469 4.035 1 98.25 130 GLU B N 1
ATOM 4689 C CA . GLU B 1 130 ? -25.844 -14.852 3.92 1 98.25 130 GLU B CA 1
ATOM 4690 C C . GLU B 1 130 ? -24.812 -15.828 4.465 1 98.25 130 GLU B C 1
ATOM 4692 O O . GLU B 1 130 ? -25.172 -16.828 5.09 1 98.25 130 GLU B O 1
ATOM 4697 N N . ALA B 1 131 ? -23.547 -15.594 4.195 1 98.38 131 ALA B N 1
ATOM 4698 C CA . ALA B 1 131 ? -22.469 -16.453 4.691 1 98.38 131 ALA B CA 1
ATOM 4699 C C . ALA B 1 131 ? -22.391 -16.406 6.215 1 98.38 131 ALA B C 1
ATOM 4701 O O . ALA B 1 131 ? -22.297 -17.453 6.867 1 98.38 131 ALA B O 1
ATOM 4702 N N . VAL B 1 132 ? -22.453 -15.211 6.789 1 98.25 132 VAL B N 1
ATOM 4703 C CA . VAL B 1 132 ? -22.328 -15.031 8.234 1 98.25 132 VAL B CA 1
ATOM 4704 C C . VAL B 1 132 ? -23.547 -15.648 8.93 1 98.25 132 VAL B C 1
ATOM 4706 O O . VAL B 1 132 ? -23.406 -16.281 9.977 1 98.25 132 VAL B O 1
ATOM 4709 N N . ASP B 1 133 ? -24.688 -15.5 8.328 1 97.56 133 ASP B N 1
ATOM 4710 C CA . ASP B 1 133 ? -25.938 -15.945 8.938 1 97.56 133 ASP B CA 1
ATOM 4711 C C . ASP B 1 133 ? -26.016 -17.469 8.984 1 97.56 133 ASP B C 1
ATOM 4713 O O . ASP B 1 133 ? -26.859 -18.031 9.68 1 97.56 133 ASP B O 1
ATOM 4717 N N . ARG B 1 134 ? -25.188 -18.094 8.258 1 96.44 134 ARG B N 1
ATOM 4718 C CA . ARG B 1 134 ? -25.141 -19.547 8.359 1 96.44 134 ARG B CA 1
ATOM 4719 C C . ARG B 1 134 ? -24.703 -19.984 9.758 1 96.44 134 ARG B C 1
ATOM 4721 O O . ARG B 1 134 ? -25 -21.109 10.188 1 96.44 134 ARG B O 1
ATOM 4728 N N . ASN B 1 135 ? -23.953 -19.188 10.445 1 95.75 135 ASN B N 1
ATOM 4729 C CA . ASN B 1 135 ? -23.531 -19.391 11.828 1 95.75 135 ASN B CA 1
ATOM 4730 C C . ASN B 1 135 ? -22.781 -20.719 11.992 1 95.75 135 ASN B C 1
ATOM 4732 O O . ASN B 1 135 ? -23.078 -21.5 12.898 1 95.75 135 ASN B O 1
ATOM 4736 N N . GLU B 1 136 ? -21.906 -20.953 11.055 1 95.81 136 GLU B N 1
ATOM 4737 C CA . GLU B 1 136 ? -21.062 -22.141 11.18 1 95.81 136 GLU B CA 1
ATOM 4738 C C . GLU B 1 136 ? -20.109 -22.031 12.359 1 95.81 136 GLU B C 1
ATOM 4740 O O . GLU B 1 136 ? -19.578 -20.953 12.633 1 95.81 136 GLU B O 1
ATOM 4745 N N . THR B 1 137 ? -19.875 -23.109 13.008 1 96 137 THR B N 1
ATOM 4746 C CA . THR B 1 137 ? -19.047 -23.109 14.211 1 96 137 THR B CA 1
ATOM 4747 C C . THR B 1 137 ? -17.578 -23.094 13.844 1 96 137 THR B C 1
ATOM 4749 O O . THR B 1 137 ? -17.156 -23.734 12.875 1 96 137 THR B O 1
ATOM 4752 N N . GLY B 1 138 ? -16.844 -22.375 14.594 1 95.94 138 GLY B N 1
ATOM 4753 C CA . GLY B 1 138 ? -15.398 -22.438 14.5 1 95.94 138 GLY B CA 1
ATOM 4754 C C . GLY B 1 138 ? -14.828 -21.469 13.469 1 95.94 138 GLY B C 1
ATOM 4755 O O . GLY B 1 138 ? -13.617 -21.422 13.273 1 95.94 138 GLY B O 1
ATOM 4756 N N . ILE B 1 139 ? -15.672 -20.672 12.844 1 98.06 139 ILE B N 1
ATOM 4757 C CA . ILE B 1 139 ? -15.211 -19.734 11.82 1 98.06 139 ILE B CA 1
ATOM 4758 C C . ILE B 1 139 ? -14.477 -18.562 12.477 1 98.06 139 ILE B C 1
ATOM 4760 O O . ILE B 1 139 ? -14.961 -18 13.453 1 98.06 139 ILE B O 1
ATOM 4764 N N . ARG B 1 140 ? -13.32 -18.312 11.906 1 98.25 140 ARG B N 1
ATOM 4765 C CA . ARG B 1 140 ? -12.539 -17.156 12.352 1 98.25 140 ARG B CA 1
ATOM 4766 C C . ARG B 1 140 ? -12.5 -16.078 11.273 1 98.25 140 ARG B C 1
ATOM 4768 O O . ARG B 1 140 ? -12.391 -14.891 11.578 1 98.25 140 ARG B O 1
ATOM 4775 N N . TRP B 1 141 ? -12.594 -16.562 10.047 1 98.75 141 TRP B N 1
ATOM 4776 C CA . TRP B 1 141 ? -12.508 -15.641 8.914 1 98.75 141 TRP B CA 1
ATOM 4777 C C . TRP B 1 141 ? -13.531 -15.992 7.844 1 98.75 141 TRP B C 1
ATOM 4779 O O . TRP B 1 141 ? -13.781 -17.172 7.574 1 98.75 141 TRP B O 1
ATOM 4789 N N . PHE B 1 142 ? -14.094 -14.969 7.258 1 98.88 142 PHE B N 1
ATOM 4790 C CA . PHE B 1 142 ? -14.883 -15.086 6.035 1 98.88 142 PHE B CA 1
ATOM 4791 C C . PHE B 1 142 ? -14.086 -14.602 4.832 1 98.88 142 PHE B C 1
ATOM 4793 O O . PHE B 1 142 ? -13.578 -13.477 4.828 1 98.88 142 PHE B O 1
ATOM 4800 N N . VAL B 1 143 ? -13.93 -15.43 3.875 1 98.94 143 VAL B N 1
ATOM 4801 C CA . VAL B 1 143 ? -13.203 -15.062 2.666 1 98.94 143 VAL B CA 1
ATOM 4802 C C . VAL B 1 143 ? -14.156 -15.047 1.472 1 98.94 143 VAL B C 1
ATOM 4804 O O . VAL B 1 143 ? -14.938 -15.984 1.281 1 98.94 143 VAL B O 1
ATOM 4807 N N . PHE B 1 144 ? -14.109 -13.992 0.727 1 98.81 144 PHE B N 1
ATOM 4808 C CA . PHE B 1 144 ? -14.977 -13.812 -0.428 1 98.81 144 PHE B CA 1
ATOM 4809 C C . PHE B 1 144 ? -14.164 -13.742 -1.716 1 98.81 144 PHE B C 1
ATOM 4811 O O . PHE B 1 144 ? -13.102 -13.125 -1.753 1 98.81 144 PHE B O 1
ATOM 4818 N N . GLY B 1 145 ? -14.594 -14.375 -2.762 1 98.12 145 GLY B N 1
ATOM 4819 C CA . GLY B 1 145 ? -13.953 -14.398 -4.066 1 98.12 145 GLY B CA 1
ATOM 4820 C C . GLY B 1 145 ? -14.883 -14.828 -5.184 1 98.12 145 GLY B C 1
ATOM 4821 O O . GLY B 1 145 ? -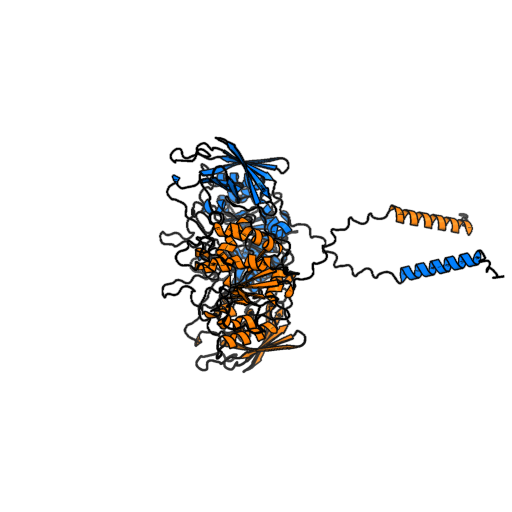16.078 -15.055 -4.953 1 98.12 145 GLY B O 1
ATOM 4822 N N . ASP B 1 146 ? -14.406 -14.898 -6.398 1 98.19 146 ASP B N 1
ATOM 4823 C CA . ASP B 1 146 ? -15.195 -15.266 -7.574 1 98.19 146 ASP B CA 1
ATOM 4824 C C . ASP B 1 146 ? -14.875 -16.703 -8.016 1 98.19 146 ASP B C 1
ATOM 4826 O O . ASP B 1 146 ? -13.945 -17.328 -7.5 1 98.19 146 ASP B O 1
ATOM 4830 N N . ASP B 1 147 ? -15.688 -17.188 -8.945 1 98.12 147 ASP B N 1
ATOM 4831 C CA . ASP B 1 147 ? -15.523 -18.578 -9.383 1 98.12 147 ASP B CA 1
ATOM 4832 C C . ASP B 1 147 ? -14.414 -18.688 -10.422 1 98.12 147 ASP B C 1
ATOM 4834 O O . ASP B 1 147 ? -14.039 -19.797 -10.82 1 98.12 147 ASP B O 1
ATOM 4838 N N . ASP B 1 148 ? -13.805 -17.594 -10.844 1 98.12 148 ASP B N 1
ATOM 4839 C CA . ASP B 1 148 ? -12.609 -17.641 -11.68 1 98.12 148 ASP B CA 1
ATOM 4840 C C . ASP B 1 148 ? -11.383 -17.156 -10.922 1 98.12 148 ASP B C 1
ATOM 4842 O O . ASP B 1 148 ? -10.438 -16.625 -11.523 1 98.12 148 ASP B O 1
ATOM 4846 N N . THR B 1 149 ? -11.391 -17.203 -9.594 1 98.56 149 THR B N 1
ATOM 4847 C CA . THR B 1 149 ? -10.273 -16.922 -8.703 1 98.56 149 THR B CA 1
ATOM 4848 C C . THR B 1 149 ? -9.688 -18.203 -8.133 1 98.56 149 THR B C 1
ATOM 4850 O O . THR B 1 149 ? -10.43 -19.062 -7.637 1 98.56 149 THR B O 1
ATOM 4853 N N . ILE B 1 150 ? -8.414 -18.375 -8.234 1 98.69 150 ILE B N 1
ATOM 4854 C CA . ILE B 1 150 ? -7.766 -19.469 -7.512 1 98.69 150 ILE B CA 1
ATOM 4855 C C . ILE B 1 150 ? -7.137 -18.938 -6.227 1 98.69 150 ILE B C 1
ATOM 4857 O O . ILE B 1 150 ? -6.621 -17.812 -6.199 1 98.69 150 ILE B O 1
ATOM 4861 N N . PHE B 1 151 ? -7.191 -19.75 -5.188 1 98.75 151 PHE B N 1
ATOM 4862 C CA . PHE B 1 151 ? -6.586 -19.422 -3.902 1 98.75 151 PHE B CA 1
ATOM 4863 C C . PHE B 1 151 ? -5.469 -20.406 -3.566 1 98.75 151 PHE B C 1
ATOM 4865 O O . PHE B 1 151 ? -5.586 -21.609 -3.822 1 98.75 151 PHE B O 1
ATOM 4872 N N . VAL B 1 152 ? -4.371 -19.891 -3.113 1 98.5 152 VAL B N 1
ATOM 4873 C CA . VAL B 1 152 ? -3.395 -20.688 -2.395 1 98.5 152 VAL B CA 1
ATOM 4874 C C . VAL B 1 152 ? -3.725 -20.703 -0.903 1 98.5 152 VAL B C 1
ATOM 4876 O O . VAL B 1 152 ? -3.205 -19.875 -0.144 1 98.5 152 VAL B O 1
ATOM 4879 N N . VAL B 1 153 ? -4.496 -21.656 -0.519 1 98.12 153 VAL B N 1
ATOM 4880 C CA . VAL B 1 153 ? -5.207 -21.641 0.756 1 98.12 153 VAL B CA 1
ATOM 4881 C C . VAL B 1 153 ? -4.203 -21.641 1.907 1 98.12 153 VAL B C 1
ATOM 4883 O O . VAL B 1 153 ? -4.375 -20.922 2.889 1 98.12 153 VAL B O 1
ATOM 4886 N N . GLU B 1 154 ? -3.125 -22.391 1.799 1 96.44 154 GLU B N 1
ATOM 4887 C CA . GLU B 1 154 ? -2.127 -22.438 2.863 1 96.44 154 GLU B CA 1
ATOM 4888 C C . GLU B 1 154 ? -1.514 -21.047 3.102 1 96.44 154 GLU B C 1
ATOM 4890 O O . GLU B 1 154 ? -1.29 -20.656 4.246 1 96.44 154 GLU B O 1
ATOM 4895 N N . ASN B 1 155 ? -1.251 -20.375 2.02 1 97.12 155 ASN B N 1
ATOM 4896 C CA . ASN B 1 155 ? -0.708 -19.016 2.137 1 97.12 155 ASN B CA 1
ATOM 4897 C C . ASN B 1 155 ? -1.726 -18.062 2.744 1 97.12 155 ASN B C 1
ATOM 4899 O O . ASN B 1 155 ? -1.368 -17.203 3.555 1 97.12 155 ASN B O 1
ATOM 4903 N N . LEU B 1 156 ? -2.969 -18.234 2.318 1 97.94 156 LEU B N 1
ATOM 4904 C CA . LEU B 1 156 ? -4.031 -17.391 2.871 1 97.94 156 LEU B CA 1
ATOM 4905 C C . LEU B 1 156 ? -4.137 -17.578 4.379 1 97.94 156 LEU B C 1
ATOM 4907 O O . LEU B 1 156 ? -4.246 -16.609 5.125 1 97.94 156 LEU B O 1
ATOM 4911 N N . VAL B 1 157 ? -4.098 -18.797 4.801 1 96.88 157 VAL B N 1
ATOM 4912 C CA . VAL B 1 157 ? -4.16 -19.109 6.223 1 96.88 157 VAL B CA 1
ATOM 4913 C C . VAL B 1 157 ? -3.012 -18.422 6.957 1 96.88 157 VAL B C 1
ATOM 4915 O O . VAL B 1 157 ? -3.221 -17.797 7.996 1 96.88 157 VAL B O 1
ATOM 4918 N N . LYS B 1 158 ? -1.864 -18.531 6.414 1 95 158 LYS B N 1
ATOM 4919 C CA . LYS B 1 158 ? -0.69 -17.922 7.035 1 95 158 LYS B CA 1
ATOM 4920 C C . LYS B 1 158 ? -0.83 -16.406 7.105 1 95 158 LYS B C 1
ATOM 4922 O O . LYS B 1 158 ? -0.557 -15.805 8.148 1 95 158 LYS B O 1
ATOM 4927 N N . VAL B 1 159 ? -1.267 -15.805 6.059 1 95.75 159 VAL B N 1
ATOM 4928 C CA . VAL B 1 159 ? -1.421 -14.359 6 1 95.75 159 VAL B CA 1
ATOM 4929 C C . VAL B 1 159 ? -2.447 -13.906 7.035 1 95.75 159 VAL B C 1
ATOM 4931 O O . VAL B 1 159 ? -2.203 -12.953 7.789 1 95.75 159 VAL B O 1
ATOM 4934 N N . LEU B 1 160 ? -3.547 -14.578 7.121 1 96.75 160 LEU B N 1
ATOM 4935 C CA . LEU B 1 160 ? -4.617 -14.172 8.023 1 96.75 160 LEU B CA 1
ATOM 4936 C C . LEU B 1 160 ? -4.234 -14.438 9.477 1 96.75 160 LEU B C 1
ATOM 4938 O O . LEU B 1 160 ? -4.797 -13.836 10.391 1 96.75 160 LEU B O 1
ATOM 4942 N N . SER B 1 161 ? -3.271 -15.297 9.695 1 94.62 161 SER B N 1
ATOM 4943 C CA . SER B 1 161 ? -2.811 -15.617 11.039 1 94.62 161 SER B CA 1
ATOM 4944 C C . SER B 1 161 ? -2.057 -14.445 11.656 1 94.62 161 SER B C 1
ATOM 4946 O O . SER B 1 161 ? -1.812 -14.422 12.867 1 94.62 161 SER B O 1
ATOM 4948 N N . LYS B 1 162 ? -1.708 -13.523 10.883 1 90.88 162 LYS B N 1
ATOM 4949 C CA . LYS B 1 162 ? -1.04 -12.32 11.375 1 90.88 162 LYS B CA 1
ATOM 4950 C C . LYS B 1 162 ? -1.983 -11.477 12.227 1 90.88 162 LYS B C 1
ATOM 4952 O O . LYS B 1 162 ? -1.538 -10.617 12.992 1 90.88 162 LYS B O 1
ATOM 4957 N N . TYR B 1 163 ? -3.307 -11.711 12.07 1 92.25 163 TYR B N 1
ATOM 4958 C CA . TYR B 1 163 ? -4.289 -10.789 12.641 1 92.25 163 TYR B CA 1
ATOM 4959 C C . TYR B 1 163 ? -5.176 -11.508 13.648 1 92.25 163 TYR B C 1
ATOM 4961 O O . TYR B 1 163 ? -5.43 -12.711 13.523 1 92.25 163 TYR B O 1
ATOM 4969 N N . ASP B 1 164 ? -5.629 -10.727 14.609 1 92.25 164 ASP B N 1
ATOM 4970 C CA . ASP B 1 164 ? -6.566 -11.211 15.617 1 92.25 164 ASP B CA 1
ATOM 4971 C C . ASP B 1 164 ? -8 -11.172 15.094 1 92.25 164 ASP B C 1
ATOM 4973 O O . ASP B 1 164 ? -8.602 -10.102 14.992 1 92.25 164 ASP B O 1
ATOM 4977 N N . HIS B 1 165 ? -8.578 -12.344 14.828 1 94.56 165 HIS B N 1
ATOM 4978 C CA . HIS B 1 165 ? -9.891 -12.43 14.203 1 94.56 165 HIS B CA 1
ATOM 4979 C C . HIS B 1 165 ? -10.984 -11.906 15.133 1 94.56 165 HIS B C 1
ATOM 4981 O O . HIS B 1 165 ? -12.125 -11.727 14.711 1 94.56 165 HIS B O 1
ATOM 4987 N N . ASP B 1 166 ? -10.68 -11.562 16.391 1 93.12 166 ASP B N 1
ATOM 4988 C CA . ASP B 1 166 ? -11.648 -11 17.328 1 93.12 166 ASP B CA 1
ATOM 4989 C C . ASP B 1 166 ? -11.695 -9.477 17.203 1 93.12 166 ASP B C 1
ATOM 4991 O O . ASP B 1 166 ? -12.523 -8.828 17.859 1 93.12 166 ASP B O 1
ATOM 4995 N N . LYS B 1 167 ? -10.844 -9.008 16.453 1 92.81 167 LYS B N 1
ATOM 4996 C CA . LYS B 1 167 ? -10.859 -7.586 16.141 1 92.81 167 LYS B CA 1
ATOM 4997 C C . LYS B 1 167 ? -11.391 -7.348 14.727 1 92.81 167 LYS B C 1
ATOM 4999 O O . LYS B 1 167 ? -11.633 -8.297 13.977 1 92.81 167 LYS B O 1
ATOM 5004 N N . TRP B 1 168 ? -11.648 -6.141 14.391 1 94.81 168 TRP B N 1
ATOM 5005 C CA . TRP B 1 168 ? -12.273 -5.812 13.117 1 94.81 168 TRP B CA 1
ATOM 5006 C C . TRP B 1 168 ? -11.227 -5.641 12.023 1 94.81 168 TRP B C 1
ATOM 5008 O O . TRP B 1 168 ? -10.586 -4.59 11.93 1 94.81 168 TRP B O 1
ATOM 5018 N N . TYR B 1 169 ? -11.086 -6.684 11.234 1 96.5 169 TYR B N 1
ATOM 5019 C CA . TYR B 1 169 ? -10.117 -6.609 10.141 1 96.5 169 TYR B CA 1
ATOM 5020 C C . TYR B 1 169 ? -10.797 -6.82 8.797 1 96.5 169 TYR B C 1
ATOM 5022 O O . TYR B 1 169 ? -11.656 -7.691 8.656 1 96.5 169 TYR B O 1
ATOM 5030 N N . TYR B 1 170 ? -10.57 -6.027 7.898 1 97.81 170 TYR B N 1
ATOM 5031 C CA . TYR B 1 170 ? -10.867 -6.082 6.473 1 97.81 170 TYR B CA 1
ATOM 5032 C C . TYR B 1 170 ? -9.594 -6.168 5.652 1 97.81 170 TYR B C 1
ATOM 5034 O O . TYR B 1 170 ? -8.844 -5.195 5.551 1 97.81 170 TYR B O 1
ATOM 5042 N N . VAL B 1 171 ? -9.266 -7.391 5.043 1 98.31 171 VAL B N 1
ATOM 5043 C CA . VAL B 1 171 ? -7.957 -7.668 4.453 1 98.31 171 VAL B CA 1
ATOM 5044 C C . VAL B 1 171 ? -8.117 -7.984 2.967 1 98.31 171 VAL B C 1
ATOM 5046 O O . VAL B 1 171 ? -8.992 -8.766 2.582 1 98.31 171 VAL B O 1
ATOM 5049 N N . GLY B 1 172 ? -7.395 -7.422 2.111 1 98.38 172 GLY B N 1
ATOM 5050 C CA . GLY B 1 172 ? -7.398 -7.609 0.67 1 98.38 172 GLY B CA 1
ATOM 5051 C C . GLY B 1 172 ? -6.398 -6.727 -0.051 1 98.38 172 GLY B C 1
ATOM 5052 O O . GLY B 1 172 ? -5.344 -6.398 0.498 1 98.38 172 GLY B O 1
ATOM 5053 N N . SER B 1 173 ? -6.66 -6.473 -1.331 1 98.25 173 SER B N 1
ATOM 5054 C CA . SER B 1 173 ? -5.754 -5.613 -2.086 1 98.25 173 SER B CA 1
ATOM 5055 C C . SER B 1 173 ? -6.496 -4.863 -3.189 1 98.25 173 SER B C 1
ATOM 5057 O O . SER B 1 173 ? -7.621 -5.223 -3.543 1 98.25 173 SER B O 1
ATOM 5059 N N . SER B 1 174 ? -5.816 -3.83 -3.66 1 97.62 174 SER B N 1
ATOM 5060 C CA . SER B 1 174 ? -6.336 -3.047 -4.773 1 97.62 174 SER B CA 1
ATOM 5061 C C . SER B 1 174 ? -6.059 -3.732 -6.109 1 97.62 174 SER B C 1
ATOM 5063 O O . SER B 1 174 ? -5.492 -4.824 -6.145 1 97.62 174 SER B O 1
ATOM 5065 N N . SER B 1 175 ? -6.543 -3.107 -7.176 1 97.75 175 SER B N 1
ATOM 5066 C CA . SER B 1 175 ? -6.332 -3.625 -8.523 1 97.75 175 SER B CA 1
ATOM 5067 C C . SER B 1 175 ? -4.926 -3.316 -9.023 1 97.75 175 SER B C 1
ATOM 5069 O O . SER B 1 175 ? -4.328 -2.314 -8.625 1 97.75 175 SER B O 1
ATOM 5071 N N . GLU B 1 176 ? -4.422 -4.152 -9.898 1 97.12 176 GLU B N 1
ATOM 5072 C CA . GLU B 1 176 ? -3.174 -3.863 -10.594 1 97.12 176 GLU B CA 1
ATOM 5073 C C . GLU B 1 176 ? -3.35 -2.719 -11.594 1 97.12 176 GLU B C 1
ATOM 5075 O O . GLU B 1 176 ? -2.369 -2.1 -12.008 1 97.12 176 GLU B O 1
ATOM 5080 N N . SER B 1 177 ? -4.543 -2.445 -11.984 1 96.38 177 SER B N 1
ATOM 5081 C CA . SER B 1 177 ? -4.852 -1.371 -12.922 1 96.38 177 SER B CA 1
ATOM 5082 C C . SER B 1 177 ? -5.062 -0.048 -12.195 1 96.38 177 SER B C 1
ATOM 5084 O O . SER B 1 177 ? -5.914 0.051 -11.305 1 96.38 177 SER B O 1
ATOM 5086 N N . TYR B 1 178 ? -4.328 0.972 -12.617 1 96.44 178 TYR B N 1
ATOM 5087 C CA . TYR B 1 178 ? -4.496 2.299 -12.039 1 96.44 178 TYR B CA 1
ATOM 5088 C C . TYR B 1 178 ? -5.891 2.848 -12.328 1 96.44 178 TYR B C 1
ATOM 5090 O O . TYR B 1 178 ? -6.547 3.395 -11.438 1 96.44 178 TYR B O 1
ATOM 5098 N N . GLU B 1 179 ? -6.367 2.637 -13.539 1 95 179 GLU B N 1
ATOM 5099 C CA . GLU B 1 179 ? -7.656 3.178 -13.961 1 95 179 GLU B CA 1
ATOM 5100 C C . GLU B 1 179 ? -8.797 2.588 -13.141 1 95 179 GLU B C 1
ATOM 5102 O O . GLU B 1 179 ? -9.758 3.289 -12.812 1 95 179 GLU B O 1
ATOM 5107 N N . GLN B 1 180 ? -8.656 1.308 -12.82 1 95.81 180 GLN B N 1
ATOM 5108 C CA . GLN B 1 180 ? -9.703 0.67 -12.023 1 95.81 180 GLN B CA 1
ATOM 5109 C C . GLN B 1 180 ? -9.758 1.258 -10.617 1 95.81 180 GLN B C 1
ATOM 5111 O O . GLN B 1 180 ? -10.844 1.478 -10.07 1 95.81 180 GLN B O 1
ATOM 5116 N N . ASN B 1 181 ? -8.609 1.508 -10.023 1 96.94 181 ASN B N 1
ATOM 5117 C CA . ASN B 1 181 ? -8.57 2.113 -8.703 1 96.94 181 ASN B CA 1
ATOM 5118 C C . ASN B 1 181 ? -9.172 3.514 -8.703 1 96.94 181 ASN B C 1
ATOM 5120 O O . ASN B 1 181 ? -9.875 3.895 -7.762 1 96.94 181 ASN B O 1
ATOM 5124 N N . VAL B 1 182 ? -8.898 4.266 -9.742 1 95.44 182 VAL B N 1
ATOM 5125 C CA . VAL B 1 182 ? -9.445 5.613 -9.867 1 95.44 182 VAL B CA 1
ATOM 5126 C C . VAL B 1 182 ? -10.961 5.547 -10.023 1 95.44 182 VAL B C 1
ATOM 5128 O O . VAL B 1 182 ? -11.688 6.316 -9.391 1 95.44 182 VAL B O 1
ATOM 5131 N N . LYS B 1 183 ? -11.375 4.656 -10.836 1 93.94 183 LYS B N 1
ATOM 5132 C CA . LYS B 1 183 ? -12.797 4.543 -11.156 1 93.94 183 LYS B CA 1
ATOM 5133 C C . LYS B 1 183 ? -13.594 4.098 -9.938 1 93.94 183 LYS B C 1
ATOM 5135 O O . LYS B 1 183 ? -14.711 4.566 -9.719 1 93.94 183 LYS B O 1
ATOM 5140 N N . TYR B 1 184 ? -13.117 3.207 -9.195 1 95.06 184 TYR B N 1
ATOM 5141 C CA . TYR B 1 184 ? -13.852 2.672 -8.055 1 95.06 184 TYR B CA 1
ATOM 5142 C C . TYR B 1 184 ? -13.281 3.191 -6.746 1 95.06 184 TYR B C 1
ATOM 5144 O O . TYR B 1 184 ? -13.734 4.211 -6.223 1 95.06 184 TYR B O 1
ATOM 5152 N N . SER B 1 185 ? -12.086 2.59 -6.277 1 96.94 185 SER B N 1
ATOM 5153 C CA . SER B 1 185 ? -11.469 3.176 -5.094 1 96.94 185 SER B CA 1
ATOM 5154 C C . SER B 1 185 ? -10.125 2.521 -4.785 1 96.94 185 SER B C 1
ATOM 5156 O O . SER B 1 185 ? -10 1.298 -4.863 1 96.94 185 SER B O 1
ATOM 5158 N N . PHE B 1 186 ? -9.195 3.383 -4.34 1 96.62 186 PHE B N 1
ATOM 5159 C CA . PHE B 1 186 ? -7.902 2.904 -3.871 1 96.62 186 PHE B CA 1
ATOM 5160 C C . PHE B 1 186 ? -8.031 2.238 -2.506 1 96.62 186 PHE B C 1
ATOM 5162 O O . PHE B 1 186 ? -7.129 1.52 -2.07 1 96.62 186 PHE B O 1
ATOM 5169 N N . GLY B 1 187 ? -9.156 2.467 -1.852 1 95.5 187 GLY B N 1
ATOM 5170 C CA . GLY B 1 187 ? -9.328 1.98 -0.492 1 95.5 187 GLY B CA 1
ATOM 5171 C C . GLY B 1 187 ? -10.148 0.704 -0.415 1 95.5 187 GLY B C 1
ATOM 5172 O O . GLY B 1 187 ? -10.352 0.156 0.67 1 95.5 187 GLY B O 1
ATOM 5173 N N . MET B 1 188 ? -10.562 0.212 -1.521 1 97.69 188 MET B N 1
ATOM 5174 C CA . MET B 1 188 ? -11.422 -0.967 -1.557 1 97.69 188 MET B CA 1
ATOM 5175 C C . MET B 1 188 ? -10.625 -2.215 -1.918 1 97.69 188 MET B C 1
ATOM 5177 O O . MET B 1 188 ? -9.703 -2.152 -2.738 1 97.69 188 MET B O 1
ATOM 5181 N N . ALA B 1 189 ? -10.945 -3.279 -1.274 1 98.5 189 ALA B N 1
ATOM 5182 C CA . ALA B 1 189 ? -10.461 -4.559 -1.785 1 98.5 189 ALA B CA 1
ATOM 5183 C C . ALA B 1 189 ? -11.242 -4.984 -3.025 1 98.5 189 ALA B C 1
ATOM 5185 O O . ALA B 1 189 ? -12.477 -5.086 -2.988 1 98.5 189 ALA B O 1
ATOM 5186 N N . PHE B 1 190 ? -10.57 -5.195 -4.039 1 98.62 190 PHE B N 1
ATOM 5187 C CA . PHE B 1 190 ? -11.25 -5.668 -5.238 1 98.62 190 PHE B CA 1
ATOM 5188 C C . PHE B 1 190 ? -11.711 -7.109 -5.07 1 98.62 190 PHE B C 1
ATOM 5190 O O . PHE B 1 190 ? -10.906 -7.988 -4.746 1 98.62 190 PHE B O 1
ATOM 5197 N N . GLY B 1 191 ? -12.922 -7.301 -5.293 1 98.12 191 GLY B N 1
ATOM 5198 C CA . GLY B 1 191 ? -13.578 -8.547 -4.926 1 98.12 191 GLY B CA 1
ATOM 5199 C C . GLY B 1 191 ? -13.055 -9.742 -5.695 1 98.12 191 GLY B C 1
ATOM 5200 O O . GLY B 1 191 ? -13.023 -10.859 -5.168 1 98.12 191 GLY B O 1
ATOM 5201 N N . GLY B 1 192 ? -12.672 -9.492 -6.922 1 97.81 192 GLY B N 1
ATOM 5202 C CA . GLY B 1 192 ? -12.156 -10.586 -7.734 1 97.81 192 GLY B CA 1
ATOM 5203 C C . GLY B 1 192 ? -10.906 -11.219 -7.152 1 97.81 192 GLY B C 1
ATOM 5204 O O . GLY B 1 192 ? -10.766 -12.438 -7.152 1 97.81 192 GLY B O 1
ATOM 5205 N N . GLY B 1 193 ? -10 -10.367 -6.66 1 98.19 193 GLY B N 1
ATOM 5206 C CA . GLY B 1 193 ? -8.781 -10.875 -6.047 1 98.19 193 GLY B CA 1
ATOM 5207 C C . GLY B 1 193 ? -9.016 -11.531 -4.703 1 98.19 193 GLY B C 1
ATOM 5208 O O . GLY B 1 193 ? -8.117 -12.164 -4.145 1 98.19 193 GLY B O 1
ATOM 5209 N N . GLY B 1 194 ? -10.25 -11.359 -4.234 1 98.62 194 GLY B N 1
ATOM 5210 C CA . GLY B 1 194 ? -10.617 -11.875 -2.926 1 98.62 194 GLY B CA 1
ATOM 5211 C C . GLY B 1 194 ? -10.328 -10.906 -1.798 1 98.62 194 GLY B C 1
ATOM 5212 O O . GLY B 1 194 ? -9.43 -10.07 -1.91 1 98.62 194 GLY B O 1
ATOM 5213 N N . PHE B 1 195 ? -11.117 -10.984 -0.759 1 98.81 195 PHE B N 1
ATOM 5214 C CA . PHE B 1 195 ? -10.859 -10.273 0.486 1 98.81 195 PHE B CA 1
ATOM 5215 C C . PHE B 1 195 ? -11.367 -11.07 1.682 1 98.81 195 PHE B C 1
ATOM 5217 O O . PHE B 1 195 ? -12.164 -11.992 1.523 1 98.81 195 PHE B O 1
ATOM 5224 N N . ALA B 1 196 ? -10.844 -10.758 2.799 1 98.88 196 ALA B N 1
ATOM 5225 C CA . ALA B 1 196 ? -11.18 -11.445 4.043 1 98.88 196 ALA B CA 1
ATOM 5226 C C . ALA B 1 196 ? -11.719 -10.469 5.082 1 98.88 196 ALA B C 1
ATOM 5228 O O . ALA B 1 196 ? -11.242 -9.336 5.184 1 98.88 196 ALA B O 1
ATOM 5229 N N . ILE B 1 197 ? -12.703 -10.93 5.742 1 98.62 197 ILE B N 1
ATOM 5230 C CA . ILE B 1 197 ? -13.297 -10.203 6.859 1 98.62 197 ILE B CA 1
ATOM 5231 C C . ILE B 1 197 ? -13.219 -11.062 8.125 1 98.62 197 ILE B C 1
ATOM 5233 O O . ILE B 1 197 ? -13.555 -12.242 8.102 1 98.62 197 ILE B O 1
ATOM 5237 N N . SER B 1 198 ? -12.742 -10.484 9.203 1 97.62 198 SER B N 1
ATOM 5238 C CA . SER B 1 198 ? -12.664 -11.227 10.453 1 97.62 198 SER B CA 1
ATOM 5239 C C . SER B 1 198 ? -14.047 -11.594 10.977 1 97.62 198 SER B C 1
ATOM 5241 O O . SER B 1 198 ? -15.039 -10.969 10.602 1 97.62 198 SER B O 1
ATOM 5243 N N . TYR B 1 199 ? -14.102 -12.594 11.766 1 97.69 199 TYR B N 1
ATOM 5244 C CA . TYR B 1 199 ? -15.359 -13.102 12.289 1 97.69 199 TYR B CA 1
ATOM 5245 C C . TYR B 1 199 ? -16.141 -12 13 1 97.69 199 TYR B C 1
ATOM 5247 O O . TYR B 1 199 ? -17.328 -11.797 12.719 1 97.69 199 TYR B O 1
ATOM 5255 N N . SER B 1 200 ? -15.477 -11.281 13.898 1 95.25 200 SER B N 1
ATOM 5256 C CA . SER B 1 200 ? -16.141 -10.242 14.68 1 95.25 200 SER B CA 1
ATOM 5257 C C . SER B 1 200 ? -16.688 -9.141 13.781 1 95.25 200 SER B C 1
ATOM 5259 O O . SER B 1 200 ? -17.797 -8.656 13.992 1 95.25 200 SER B O 1
ATOM 5261 N N . LEU B 1 201 ? -15.961 -8.75 12.789 1 96.5 201 LEU B N 1
ATOM 5262 C CA . LEU B 1 201 ? -16.406 -7.727 11.852 1 96.5 201 LEU B CA 1
ATOM 5263 C C . LEU B 1 201 ? -17.562 -8.242 11 1 96.5 201 LEU B C 1
ATOM 5265 O O . LEU B 1 201 ? -18.516 -7.512 10.727 1 96.5 201 LEU B O 1
ATOM 5269 N N . GLY B 1 202 ? -17.438 -9.508 10.586 1 97.75 202 GLY B N 1
ATOM 5270 C CA . GLY B 1 202 ? -18.5 -10.102 9.789 1 97.75 202 GLY B CA 1
ATOM 5271 C C . GLY B 1 202 ? -19.859 -10.078 10.477 1 97.75 202 GLY B C 1
ATOM 5272 O O . GLY B 1 202 ? -20.875 -9.758 9.859 1 97.75 202 GLY B O 1
ATOM 5273 N N . LYS B 1 203 ? -19.859 -10.344 11.688 1 97 203 LYS B N 1
ATOM 5274 C CA . LYS B 1 203 ? -21.109 -10.383 12.453 1 97 203 LYS B CA 1
ATOM 5275 C C . LYS B 1 203 ? -21.766 -9.008 12.492 1 97 203 LYS B C 1
ATOM 5277 O O . LYS B 1 203 ? -22.984 -8.891 12.305 1 97 203 LYS B O 1
ATOM 5282 N N . VAL B 1 204 ? -20.984 -8.055 12.688 1 96 204 VAL B N 1
ATOM 5283 C CA . VAL B 1 204 ? -21.531 -6.699 12.766 1 96 204 VAL B CA 1
ATOM 5284 C C . VAL B 1 204 ? -21.953 -6.234 11.367 1 96 204 VAL B C 1
ATOM 5286 O O . VAL B 1 204 ? -23.016 -5.645 11.203 1 96 204 VAL B O 1
ATOM 5289 N N . LEU B 1 205 ? -21.125 -6.48 10.398 1 97.38 205 LEU B N 1
ATOM 5290 C CA . LEU B 1 205 ? -21.422 -6.09 9.023 1 97.38 205 LEU B CA 1
ATOM 5291 C C . LEU B 1 205 ? -22.734 -6.727 8.562 1 97.38 205 LEU B C 1
ATOM 5293 O O . LEU B 1 205 ? -23.562 -6.062 7.941 1 97.38 205 LEU B O 1
ATOM 5297 N N . ALA B 1 206 ? -22.891 -7.949 8.859 1 97.62 206 ALA B N 1
ATOM 5298 C CA . ALA B 1 206 ? -24.094 -8.664 8.453 1 97.62 206 ALA B CA 1
ATOM 5299 C C . ALA B 1 206 ? -25.344 -8 9.023 1 97.62 206 ALA B C 1
ATOM 5301 O O . ALA B 1 206 ? -26.375 -7.934 8.359 1 97.62 206 ALA B O 1
ATOM 5302 N N . ARG B 1 207 ? -25.266 -7.535 10.188 1 95.88 207 ARG B N 1
ATOM 5303 C CA . ARG B 1 207 ? -26.406 -6.934 10.867 1 95.88 207 ARG B CA 1
ATOM 5304 C C . ARG B 1 207 ? -26.812 -5.629 10.195 1 95.88 207 ARG B C 1
ATOM 5306 O O . ARG B 1 207 ? -28 -5.293 10.141 1 95.88 207 ARG B O 1
ATOM 5313 N N . VAL B 1 208 ? -25.859 -4.957 9.648 1 95.56 208 VAL B N 1
ATOM 5314 C CA . VAL B 1 208 ? -26.172 -3.615 9.164 1 95.56 208 VAL B CA 1
ATOM 5315 C C . VAL B 1 208 ? -26.188 -3.611 7.637 1 95.56 208 VAL B C 1
ATOM 5317 O O . VAL B 1 208 ? -26.547 -2.607 7.02 1 95.56 208 VAL B O 1
ATOM 5320 N N . LEU B 1 209 ? -25.859 -4.641 7 1 97.06 209 LEU B N 1
ATOM 5321 C CA . LEU B 1 209 ? -25.594 -4.68 5.562 1 97.06 209 LEU B CA 1
ATOM 5322 C C . LEU B 1 209 ? -26.844 -4.293 4.773 1 97.06 209 LEU B C 1
ATOM 5324 O O . LEU B 1 209 ? -26.766 -3.48 3.852 1 97.06 209 LEU B O 1
ATOM 5328 N N . ASP B 1 210 ? -28 -4.859 5.098 1 96.5 210 ASP B N 1
ATOM 5329 C CA . ASP B 1 210 ? -29.219 -4.586 4.344 1 96.5 210 ASP B CA 1
ATOM 5330 C C . ASP B 1 210 ? -29.578 -3.1 4.391 1 96.5 210 ASP B C 1
ATOM 5332 O O . ASP B 1 210 ? -29.859 -2.492 3.357 1 96.5 210 ASP B O 1
ATOM 5336 N N . SER B 1 211 ? -29.547 -2.562 5.586 1 95.38 211 SER B N 1
ATOM 5337 C CA . SER B 1 211 ? -29.844 -1.139 5.719 1 95.38 211 SER B CA 1
ATOM 5338 C C . SER B 1 211 ? -28.828 -0.295 4.949 1 95.38 211 SER B C 1
ATOM 5340 O O . SER B 1 211 ? -29.188 0.703 4.32 1 95.38 211 SER B O 1
ATOM 5342 N N . CYS B 1 212 ? -27.609 -0.676 4.992 1 96.31 212 CYS B N 1
ATOM 5343 C CA . CYS B 1 212 ? -26.531 0.035 4.305 1 96.31 212 CYS B CA 1
ATOM 5344 C C . CYS B 1 212 ? -26.719 -0.026 2.793 1 96.31 212 CYS B C 1
ATOM 5346 O O . CYS B 1 212 ? -26.562 0.982 2.104 1 96.31 212 CYS B O 1
ATOM 5348 N N . LEU B 1 213 ? -27.094 -1.175 2.266 1 96.56 213 LEU B N 1
ATOM 5349 C CA . LEU B 1 213 ? -27.219 -1.383 0.828 1 96.56 213 LEU B CA 1
ATOM 5350 C C . LEU B 1 213 ? -28.328 -0.502 0.249 1 96.56 213 LEU B C 1
ATOM 5352 O O . LEU B 1 213 ? -28.312 -0.203 -0.947 1 96.56 213 LEU B O 1
ATOM 5356 N N . MET B 1 214 ? -29.234 -0.065 1.099 1 95.56 214 MET B N 1
ATOM 5357 C CA . MET B 1 214 ? -30.297 0.826 0.649 1 95.56 214 MET B CA 1
ATOM 5358 C C . MET B 1 214 ? -29.734 2.17 0.201 1 95.56 214 MET B C 1
ATOM 5360 O O . MET B 1 214 ? -30.359 2.871 -0.6 1 95.56 214 MET B O 1
ATOM 5364 N N . ARG B 1 215 ? -28.516 2.502 0.624 1 94.88 215 ARG B N 1
ATOM 5365 C CA . ARG B 1 215 ? -27.953 3.828 0.385 1 94.88 215 ARG B CA 1
ATOM 5366 C C . ARG B 1 215 ? -27 3.812 -0.806 1 94.88 215 ARG B C 1
ATOM 5368 O O . ARG B 1 215 ? -26.547 4.863 -1.257 1 94.88 215 ARG B O 1
ATOM 5375 N N . TYR B 1 216 ? -26.719 2.676 -1.362 1 95.88 216 TYR B N 1
ATOM 5376 C CA . TYR B 1 216 ? -25.641 2.611 -2.352 1 95.88 216 TYR B CA 1
ATOM 5377 C C . TYR B 1 216 ? -26.125 1.945 -3.635 1 95.88 216 TYR B C 1
ATOM 5379 O O . TYR B 1 216 ? -25.406 1.162 -4.246 1 95.88 216 TYR B O 1
ATOM 5387 N N . GLY B 1 217 ? -27.344 2.295 -4.012 1 94.38 217 GLY B N 1
ATOM 5388 C CA . GLY B 1 217 ? -27.906 1.783 -5.246 1 94.38 217 GLY B CA 1
ATOM 5389 C C . GLY B 1 217 ? -27.188 2.26 -6.484 1 94.38 217 GLY B C 1
ATOM 5390 O O . GLY B 1 217 ? -27.297 1.654 -7.555 1 94.38 217 GLY B O 1
ATOM 5391 N N . HIS B 1 218 ? -26.312 3.309 -6.355 1 94.44 218 HIS B N 1
ATOM 5392 C CA . HIS B 1 218 ? -25.672 3.957 -7.492 1 94.44 218 HIS B CA 1
ATOM 5393 C C . HIS B 1 218 ? -24.297 3.361 -7.762 1 94.44 218 HIS B C 1
ATOM 5395 O O . HIS B 1 218 ? -23.641 3.713 -8.742 1 94.44 218 HIS B O 1
ATOM 5401 N N . LEU B 1 219 ? -23.828 2.471 -6.891 1 95.19 219 LEU B N 1
ATOM 5402 C CA . LEU B 1 219 ? -22.5 1.89 -7.055 1 95.19 219 LEU B CA 1
ATOM 5403 C C . LEU B 1 219 ? -22.547 0.73 -8.047 1 95.19 219 LEU B C 1
ATOM 5405 O O . LEU B 1 219 ? -23.562 0.066 -8.195 1 95.19 219 LEU B O 1
ATOM 5409 N N . TYR B 1 220 ? -21.438 0.436 -8.688 1 91.75 220 TYR B N 1
ATOM 5410 C CA . TYR B 1 220 ? -21.328 -0.555 -9.75 1 91.75 220 TYR B CA 1
ATOM 5411 C C . TYR B 1 220 ? -21.219 -1.963 -9.18 1 91.75 220 TYR B C 1
ATOM 5413 O O . TYR B 1 220 ? -22.062 -2.822 -9.469 1 91.75 220 TYR B O 1
ATOM 5421 N N . GLY B 1 221 ? -20.234 -2.18 -8.383 1 94 221 GLY B N 1
ATOM 5422 C CA . GLY B 1 221 ? -19.875 -3.539 -8.016 1 94 221 GLY B CA 1
ATOM 5423 C C . GLY B 1 221 ? -20.266 -3.9 -6.598 1 94 221 GLY B C 1
ATOM 5424 O O . GLY B 1 221 ? -20.594 -3.021 -5.797 1 94 221 GLY B O 1
ATOM 5425 N N . SER B 1 222 ? -20.297 -5.254 -6.371 1 97.31 222 SER B N 1
ATOM 5426 C CA . SER B 1 222 ? -20.547 -5.773 -5.027 1 97.31 222 SER B CA 1
ATOM 5427 C C . SER B 1 222 ? -19.453 -5.324 -4.055 1 97.31 222 SER B C 1
ATOM 5429 O O . SER B 1 222 ? -19.75 -4.996 -2.902 1 97.31 222 SER B O 1
ATOM 5431 N N . ASP B 1 223 ? -18.219 -5.348 -4.531 1 97.81 223 ASP B N 1
ATOM 5432 C CA . ASP B 1 223 ? -17.094 -4.996 -3.672 1 97.81 223 ASP B CA 1
ATOM 5433 C C . ASP B 1 223 ? -17.156 -3.535 -3.24 1 97.81 223 ASP B C 1
ATOM 5435 O O . ASP B 1 223 ? -16.859 -3.205 -2.092 1 97.81 223 ASP B O 1
ATOM 5439 N N . SER B 1 224 ? -17.594 -2.645 -4.125 1 97.56 224 SER B N 1
ATOM 5440 C CA . SER B 1 224 ? -17.766 -1.241 -3.766 1 97.56 224 SER B CA 1
ATOM 5441 C C . SER B 1 224 ? -18.844 -1.079 -2.688 1 97.56 224 SER B C 1
ATOM 5443 O O . SER B 1 224 ? -18.688 -0.253 -1.783 1 97.56 224 SER B O 1
ATOM 5445 N N . ARG B 1 225 ? -19.922 -1.79 -2.818 1 97.88 225 ARG B N 1
ATOM 5446 C CA . ARG B 1 225 ? -21 -1.728 -1.85 1 97.88 225 ARG B CA 1
ATOM 5447 C C . ARG B 1 225 ? -20.547 -2.225 -0.481 1 97.88 225 ARG B C 1
ATOM 5449 O O . ARG B 1 225 ? -20.828 -1.591 0.539 1 97.88 225 ARG B O 1
ATOM 5456 N N . VAL B 1 226 ? -19.828 -3.342 -0.477 1 98.56 226 VAL B N 1
ATOM 5457 C CA . VAL B 1 226 ? -19.312 -3.893 0.777 1 98.56 226 VAL B CA 1
ATOM 5458 C C . VAL B 1 226 ? -18.344 -2.912 1.416 1 98.56 226 VAL B C 1
ATOM 5460 O O . VAL B 1 226 ? -18.422 -2.646 2.619 1 98.56 226 VAL B O 1
ATOM 5463 N N . TRP B 1 227 ? -17.438 -2.371 0.612 1 98.31 227 TRP B N 1
ATOM 5464 C CA . TRP B 1 227 ? -16.469 -1.404 1.122 1 98.31 227 TRP B CA 1
ATOM 5465 C C . TRP B 1 227 ? -17.172 -0.189 1.715 1 98.31 227 TRP B C 1
ATOM 5467 O O . TRP B 1 227 ? -16.781 0.308 2.773 1 98.31 227 TRP B O 1
ATOM 5477 N N . ALA B 1 228 ? -18.203 0.313 1.013 1 97.88 228 ALA B N 1
ATOM 5478 C CA . ALA B 1 228 ? -18.938 1.469 1.505 1 97.88 228 ALA B CA 1
ATOM 5479 C C . ALA B 1 228 ? -19.531 1.192 2.883 1 97.88 228 ALA B C 1
ATOM 5481 O O . ALA B 1 228 ? -19.484 2.045 3.773 1 97.88 228 ALA B O 1
ATOM 5482 N N . CYS B 1 229 ? -20.094 0.033 3.051 1 97.44 229 CYS B N 1
ATOM 5483 C CA . CYS B 1 229 ? -20.703 -0.331 4.328 1 97.44 229 CYS B CA 1
ATOM 5484 C C . CYS B 1 229 ? -19.625 -0.509 5.402 1 97.44 229 CYS B C 1
ATOM 5486 O O . CYS B 1 229 ? -19.859 -0.18 6.57 1 97.44 229 CYS B O 1
ATOM 5488 N N . LEU B 1 230 ? -18.484 -1.036 5.027 1 96.81 230 LEU B N 1
ATOM 5489 C CA . LEU B 1 230 ? -17.359 -1.138 5.965 1 96.81 230 LEU B CA 1
ATOM 5490 C C . LEU B 1 230 ? -16.859 0.246 6.367 1 96.81 230 LEU B C 1
ATOM 5492 O O . LEU B 1 230 ? -16.516 0.469 7.523 1 96.81 230 LEU B O 1
ATOM 5496 N N . ALA B 1 231 ? -16.844 1.139 5.398 1 95.38 231 ALA B N 1
ATOM 5497 C CA . ALA B 1 231 ? -16.453 2.518 5.695 1 95.38 231 ALA B CA 1
ATOM 5498 C C . ALA B 1 231 ? -17.375 3.125 6.75 1 95.38 231 ALA B C 1
ATOM 5500 O O . ALA B 1 231 ? -16.906 3.812 7.664 1 95.38 231 ALA B O 1
ATOM 5501 N N . GLU B 1 232 ? -18.656 2.855 6.645 1 95.81 232 GLU B N 1
ATOM 5502 C CA . GLU B 1 232 ? -19.609 3.379 7.613 1 95.81 232 GLU B CA 1
ATOM 5503 C C . GLU B 1 232 ? -19.359 2.805 9 1 95.81 232 GLU B C 1
ATOM 5505 O O . GLU B 1 232 ? -19.797 3.371 10.008 1 95.81 232 GLU B O 1
ATOM 5510 N N . LEU B 1 233 ? -18.688 1.675 9.008 1 94.94 233 LEU B N 1
ATOM 5511 C CA . LEU B 1 233 ? -18.312 1.073 10.281 1 94.94 233 LEU B CA 1
ATOM 5512 C C . LEU B 1 233 ? -16.953 1.587 10.742 1 94.94 233 LEU B C 1
ATOM 5514 O O . LEU B 1 233 ? -16.469 1.194 11.805 1 94.94 233 LEU B O 1
ATOM 5518 N N . GLY B 1 234 ? -16.328 2.389 9.953 1 93.06 234 GLY B N 1
ATOM 5519 C CA . GLY B 1 234 ? -15.039 2.973 10.305 1 93.06 234 GLY B CA 1
ATOM 5520 C C . GLY B 1 234 ? -13.875 2.039 10.047 1 93.06 234 GLY B C 1
ATOM 5521 O O . GLY B 1 234 ? -12.805 2.195 10.641 1 93.06 234 GLY B O 1
ATOM 5522 N N . VAL B 1 235 ? -14.078 1.018 9.234 1 94.38 235 VAL B N 1
ATOM 5523 C CA . VAL B 1 235 ? -13.047 0.014 9 1 94.38 235 VAL B CA 1
ATOM 5524 C C . VAL B 1 235 ? -12.32 0.311 7.691 1 94.38 235 VAL B C 1
ATOM 5526 O O . VAL B 1 235 ? -12.961 0.57 6.668 1 94.38 235 VAL B O 1
ATOM 5529 N N . VAL B 1 236 ? -10.977 0.316 7.766 1 93.69 236 VAL B N 1
ATOM 5530 C CA . VAL B 1 236 ? -10.164 0.591 6.586 1 93.69 236 VAL B CA 1
ATOM 5531 C C . VAL B 1 236 ? -9.523 -0.702 6.086 1 93.69 236 VAL B C 1
ATOM 5533 O O . VAL B 1 236 ? -9.352 -1.654 6.852 1 93.69 236 VAL B O 1
ATOM 5536 N N . LEU B 1 237 ? -9.172 -0.72 4.824 1 95.88 237 LEU B N 1
ATOM 5537 C CA . LEU B 1 237 ? -8.562 -1.884 4.184 1 95.88 237 LEU B CA 1
ATOM 5538 C C . LEU B 1 237 ? -7.141 -2.096 4.68 1 95.88 237 LEU B C 1
ATOM 5540 O O . LEU B 1 237 ? -6.352 -1.148 4.742 1 95.88 237 LEU B O 1
ATOM 5544 N N . ILE B 1 238 ? -6.84 -3.262 5.102 1 95.12 238 ILE B N 1
ATOM 5545 C CA . ILE B 1 238 ? -5.465 -3.711 5.281 1 95.12 238 ILE B CA 1
ATOM 5546 C C . ILE B 1 238 ? -4.965 -4.367 3.996 1 95.12 238 ILE B C 1
ATOM 5548 O O . ILE B 1 238 ? -5.496 -5.398 3.57 1 95.12 238 ILE B O 1
ATOM 5552 N N . HIS B 1 239 ? -3.943 -3.809 3.477 1 94.56 239 HIS B N 1
ATOM 5553 C CA . HIS B 1 239 ? -3.439 -4.258 2.184 1 94.56 239 HIS B CA 1
ATOM 5554 C C . HIS B 1 239 ? -2.479 -5.43 2.34 1 94.56 239 HIS B C 1
ATOM 5556 O O . HIS B 1 239 ? -1.437 -5.301 2.988 1 94.56 239 HIS B O 1
ATOM 5562 N N . GLU B 1 240 ? -2.83 -6.52 1.797 1 95.75 240 GLU B N 1
ATOM 5563 C CA . GLU B 1 240 ? -1.959 -7.684 1.661 1 95.75 240 GLU B CA 1
ATOM 5564 C C . GLU B 1 240 ? -1.646 -7.973 0.195 1 95.75 240 GLU B C 1
ATOM 5566 O O . GLU B 1 240 ? -2.531 -8.359 -0.569 1 95.75 240 GLU B O 1
ATOM 5571 N N . PRO B 1 241 ? -0.401 -7.852 -0.182 1 94.12 241 PRO B N 1
ATOM 5572 C CA . PRO B 1 241 ? -0.038 -7.852 -1.602 1 94.12 241 PRO B CA 1
ATOM 5573 C C . PRO B 1 241 ? -0.23 -9.219 -2.258 1 94.12 241 PRO B C 1
ATOM 5575 O O . PRO B 1 241 ? -0.156 -9.336 -3.484 1 94.12 241 PRO B O 1
ATOM 5578 N N . GLY B 1 242 ? -0.501 -10.219 -1.615 1 97.25 242 GLY B N 1
ATOM 5579 C CA . GLY B 1 242 ? -0.656 -11.547 -2.182 1 97.25 242 GLY B CA 1
ATOM 5580 C C . GLY B 1 242 ? -1.994 -11.75 -2.867 1 97.25 242 GLY B C 1
ATOM 5581 O O . GLY B 1 242 ? -2.178 -12.727 -3.604 1 97.25 242 GLY B O 1
ATOM 5582 N N . PHE B 1 243 ? -2.988 -10.852 -2.6 1 98.62 243 PHE B N 1
ATOM 5583 C CA . PHE B 1 243 ? -4.262 -10.867 -3.312 1 98.62 243 PHE B CA 1
ATOM 5584 C C . PHE B 1 243 ? -4.129 -10.18 -4.668 1 98.62 243 PHE B C 1
ATOM 5586 O O . PHE B 1 243 ? -3.717 -9.016 -4.742 1 98.62 243 PHE B O 1
ATOM 5593 N N . HIS B 1 244 ? -4.527 -10.867 -5.727 1 98.69 244 HIS B N 1
ATOM 5594 C CA . HIS B 1 244 ? -4.348 -10.266 -7.039 1 98.69 244 HIS B CA 1
ATOM 5595 C C . HIS B 1 244 ? -5.664 -10.219 -7.809 1 98.69 244 HIS B C 1
ATOM 5597 O O . HIS B 1 244 ? -6.219 -11.266 -8.164 1 98.69 244 HIS B O 1
ATOM 5603 N N . GLN B 1 245 ? -6.141 -9.023 -8.078 1 98.56 245 GLN B N 1
ATOM 5604 C CA . GLN B 1 245 ? -7.301 -8.805 -8.938 1 98.56 245 GLN B CA 1
ATOM 5605 C C . GLN B 1 245 ? -6.988 -9.148 -10.391 1 98.56 245 GLN B C 1
ATOM 5607 O O . GLN B 1 245 ? -7.848 -9.656 -11.117 1 98.56 245 GLN B O 1
ATOM 5612 N N . VAL B 1 246 ? -5.816 -8.836 -10.82 1 98.06 246 VAL B N 1
ATOM 5613 C CA . VAL B 1 246 ? -5.258 -9.109 -12.141 1 98.06 246 VAL B CA 1
ATOM 5614 C C . VAL B 1 246 ? -6.125 -8.461 -13.219 1 98.06 246 VAL B C 1
ATOM 5616 O O . VAL B 1 246 ? -6.57 -9.125 -14.156 1 98.06 246 VAL B O 1
ATOM 5619 N N . ASP B 1 247 ? -6.359 -7.211 -13.078 1 97 247 ASP B N 1
ATOM 5620 C CA . ASP B 1 247 ? -7.016 -6.453 -14.141 1 97 247 ASP B CA 1
ATOM 5621 C C . ASP B 1 247 ? -6.066 -6.227 -15.32 1 97 247 ASP B C 1
ATOM 5623 O O . ASP B 1 247 ? -5.723 -5.082 -15.633 1 97 247 ASP B O 1
ATOM 5627 N N . MET B 1 248 ? -5.688 -7.273 -15.891 1 94.69 248 MET B N 1
ATOM 5628 C CA . MET B 1 248 ? -4.855 -7.402 -17.094 1 94.69 248 MET B CA 1
ATOM 5629 C C . MET B 1 248 ? -5.281 -8.602 -17.922 1 94.69 248 MET B C 1
ATOM 5631 O O . MET B 1 248 ? -6.031 -9.461 -17.453 1 94.69 248 MET B O 1
ATOM 5635 N N . ARG B 1 249 ? -4.852 -8.633 -19.156 1 94.88 249 ARG B N 1
ATOM 5636 C CA . ARG B 1 249 ? -5.262 -9.711 -20.062 1 94.88 249 ARG B CA 1
ATOM 5637 C C . ARG B 1 249 ? -4.059 -10.305 -20.781 1 94.88 249 ARG B C 1
ATOM 5639 O O . ARG B 1 249 ? -2.996 -9.68 -20.844 1 94.88 249 ARG B O 1
ATOM 5646 N N . GLY B 1 250 ? -4.285 -11.555 -21.266 1 96.25 250 GLY B N 1
ATOM 5647 C CA . GLY B 1 250 ? -3.316 -12.156 -22.172 1 96.25 250 GLY B CA 1
ATOM 5648 C C . GLY B 1 250 ? -2.189 -12.867 -21.453 1 96.25 250 GLY B C 1
ATOM 5649 O O . GLY B 1 250 ? -2.432 -13.695 -20.578 1 96.25 250 GLY B O 1
ATOM 5650 N N . ASN B 1 251 ? -0.983 -12.523 -21.812 1 97.31 251 ASN B N 1
ATOM 5651 C CA . ASN B 1 251 ? 0.203 -13.203 -21.297 1 97.31 251 ASN B CA 1
ATOM 5652 C C . ASN B 1 251 ? 0.683 -12.586 -20 1 97.31 251 ASN B C 1
ATOM 5654 O O . ASN B 1 251 ? 1.39 -11.578 -20 1 97.31 251 ASN B O 1
ATOM 5658 N N . VAL B 1 252 ? 0.434 -13.281 -18.906 1 97.69 252 VAL B N 1
ATOM 5659 C CA . VAL B 1 252 ? 0.75 -12.711 -17.594 1 97.69 252 VAL B CA 1
ATOM 5660 C C . VAL B 1 252 ? 2.125 -13.195 -17.141 1 97.69 252 VAL B C 1
ATOM 5662 O O . VAL B 1 252 ? 2.447 -13.133 -15.953 1 97.69 252 VAL B O 1
ATOM 5665 N N . PHE B 1 253 ? 2.951 -13.664 -18.094 1 98.06 253 PHE B N 1
ATOM 5666 C CA . PHE B 1 253 ? 4.301 -14.156 -17.828 1 98.06 253 PHE B CA 1
ATOM 5667 C C . PHE B 1 253 ? 5.09 -13.148 -17.016 1 98.06 253 PHE B C 1
ATOM 5669 O O . PHE B 1 253 ? 5.723 -13.508 -16.016 1 98.06 253 PHE B O 1
ATOM 5676 N N . GLY B 1 254 ? 5.066 -11.938 -17.359 1 98.12 254 GLY B N 1
ATOM 5677 C CA . GLY B 1 254 ? 5.824 -10.898 -16.688 1 98.12 254 GLY B CA 1
ATOM 5678 C C . GLY B 1 254 ? 5.422 -10.719 -15.234 1 98.12 254 GLY B C 1
ATOM 5679 O O . GLY B 1 254 ? 6.281 -10.539 -14.367 1 98.12 254 GLY B O 1
ATOM 5680 N N . MET B 1 255 ? 4.176 -10.773 -14.93 1 97.69 255 MET B N 1
ATOM 5681 C CA . MET B 1 255 ? 3.693 -10.633 -13.555 1 97.69 255 MET B CA 1
ATOM 5682 C C . MET B 1 255 ? 4.105 -11.828 -12.711 1 97.69 255 MET B C 1
ATOM 5684 O O . MET B 1 255 ? 4.547 -11.664 -11.57 1 97.69 255 MET B O 1
ATOM 5688 N N . LEU B 1 256 ? 4.016 -12.984 -13.297 1 98.56 256 LEU B N 1
ATOM 5689 C CA . LEU B 1 256 ? 4.277 -14.203 -12.539 1 98.56 256 LEU B CA 1
ATOM 5690 C C . LEU B 1 256 ? 5.77 -14.383 -12.297 1 98.56 256 LEU B C 1
ATOM 5692 O O . LEU B 1 256 ? 6.176 -14.945 -11.281 1 98.56 256 LEU B O 1
ATOM 5696 N N . THR B 1 257 ? 6.648 -13.875 -13.188 1 98.38 257 THR B N 1
ATOM 5697 C CA . THR B 1 257 ? 8.078 -14.141 -13.086 1 98.38 257 THR B CA 1
ATOM 5698 C C . THR B 1 257 ? 8.766 -13.094 -12.219 1 98.38 257 THR B C 1
ATOM 5700 O O . THR B 1 257 ? 9.938 -13.234 -11.867 1 98.38 257 THR B O 1
ATOM 5703 N N . ALA B 1 258 ? 8.062 -12.055 -11.867 1 97.19 258 ALA B N 1
ATOM 5704 C CA . ALA B 1 258 ? 8.633 -11.008 -11.023 1 97.19 258 ALA B CA 1
ATOM 5705 C C . ALA B 1 258 ? 7.781 -10.789 -9.773 1 97.19 258 ALA B C 1
ATOM 5707 O O . ALA B 1 258 ? 7.668 -9.664 -9.281 1 97.19 258 ALA B O 1
ATOM 5708 N N . HIS B 1 259 ? 7.129 -11.828 -9.32 1 94.44 259 HIS B N 1
ATOM 5709 C CA . HIS B 1 259 ? 6.324 -11.758 -8.102 1 94.44 259 HIS B CA 1
ATOM 5710 C C . HIS B 1 259 ? 7.203 -11.555 -6.875 1 94.44 259 HIS B C 1
ATOM 5712 O O . HIS B 1 259 ? 8.266 -12.18 -6.754 1 94.44 259 HIS B O 1
ATOM 5718 N N . PRO B 1 260 ? 6.789 -10.758 -5.965 1 90.94 260 PRO B N 1
ATOM 5719 C CA . PRO B 1 260 ? 7.605 -10.492 -4.781 1 90.94 260 PRO B CA 1
ATOM 5720 C C . PRO B 1 260 ? 7.66 -11.68 -3.818 1 90.94 260 PRO B C 1
ATOM 5722 O O . PRO B 1 260 ? 7.125 -12.742 -4.121 1 90.94 260 PRO B O 1
ATOM 5725 N N . LEU B 1 261 ? 8.367 -11.445 -2.695 1 89.75 261 LEU B N 1
ATOM 5726 C CA . LEU B 1 261 ? 8.586 -12.516 -1.731 1 89.75 261 LEU B CA 1
ATOM 5727 C C . LEU B 1 261 ? 7.348 -12.727 -0.865 1 89.75 261 LEU B C 1
ATOM 5729 O O . LEU B 1 261 ? 7.242 -13.742 -0.165 1 89.75 261 LEU B O 1
ATOM 5733 N N . SER B 1 262 ? 6.41 -11.789 -0.895 1 91.44 262 SER B N 1
ATOM 5734 C CA . SER B 1 262 ? 5.152 -12.016 -0.187 1 91.44 262 SER B CA 1
ATOM 5735 C C . SER B 1 262 ? 4.43 -13.25 -0.726 1 91.44 262 SER B C 1
ATOM 5737 O O . SER B 1 262 ? 4.422 -13.492 -1.935 1 91.44 262 SER B O 1
ATOM 5739 N N . PRO B 1 263 ? 3.795 -13.961 0.166 1 95.38 263 PRO B N 1
ATOM 5740 C CA . PRO B 1 263 ? 3.119 -15.172 -0.309 1 95.38 263 PRO B CA 1
ATOM 5741 C C . PRO B 1 263 ? 1.988 -14.867 -1.29 1 95.38 263 PRO B C 1
ATOM 5743 O O . PRO B 1 263 ? 1.227 -13.922 -1.086 1 95.38 263 PRO B O 1
ATOM 5746 N N . LEU B 1 264 ? 1.958 -15.695 -2.328 1 98 264 LEU B 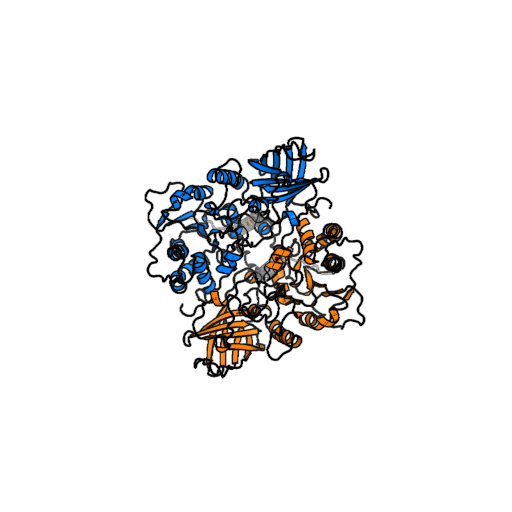N 1
ATOM 5747 C CA . LEU B 1 264 ? 0.837 -15.609 -3.258 1 98 264 LEU B CA 1
ATOM 5748 C C . LEU B 1 264 ? -0.45 -16.094 -2.605 1 98 264 LEU B C 1
ATOM 5750 O O . LEU B 1 264 ? -0.504 -17.219 -2.098 1 98 264 LEU B O 1
ATOM 5754 N N . VAL B 1 265 ? -1.506 -15.273 -2.658 1 98.62 265 VAL B N 1
ATOM 5755 C CA . VAL B 1 265 ? -2.746 -15.648 -1.983 1 98.62 265 VAL B CA 1
ATOM 5756 C C . VAL B 1 265 ? -3.809 -16.016 -3.018 1 98.62 265 VAL B C 1
ATOM 5758 O O . VAL B 1 265 ? -4.512 -17.016 -2.865 1 98.62 265 VAL B O 1
ATOM 5761 N N . SER B 1 266 ? -3.922 -15.211 -4.062 1 98.88 266 SER B N 1
ATOM 5762 C CA . SER B 1 266 ? -4.965 -15.469 -5.051 1 98.88 266 SER B CA 1
ATOM 5763 C C . SER B 1 266 ? -4.609 -14.859 -6.402 1 98.88 266 SER B C 1
ATOM 5765 O O . SER B 1 266 ? -3.781 -13.953 -6.484 1 98.88 266 SER B O 1
ATOM 5767 N N . LEU B 1 267 ? -5.117 -15.406 -7.434 1 98.75 267 LEU B N 1
ATOM 5768 C CA . LEU B 1 267 ? -5.09 -14.883 -8.797 1 98.75 267 LEU B CA 1
ATOM 5769 C C . LEU B 1 267 ? -6.484 -14.891 -9.414 1 98.75 267 LEU B C 1
ATOM 5771 O O . LEU B 1 267 ? -7.141 -15.93 -9.469 1 98.75 267 LEU B O 1
ATOM 5775 N N . HIS B 1 268 ? -6.934 -13.719 -9.82 1 98.69 268 HIS B N 1
ATOM 5776 C CA . HIS B 1 268 ? -8.25 -13.586 -10.43 1 98.69 268 HIS B CA 1
ATOM 5777 C C . HIS B 1 268 ? -8.141 -13.438 -11.945 1 98.69 268 HIS B C 1
ATOM 5779 O O . HIS B 1 268 ? -7.043 -13.289 -12.484 1 98.69 268 HIS B O 1
ATOM 5785 N N . HIS B 1 269 ? -9.273 -13.586 -12.68 1 98.12 269 HIS B N 1
ATOM 5786 C CA . HIS B 1 269 ? -9.461 -13.391 -14.109 1 98.12 269 HIS B CA 1
ATOM 5787 C C . HIS B 1 269 ? -8.711 -14.453 -14.906 1 98.12 269 HIS B C 1
ATOM 5789 O O . HIS B 1 269 ? -8.047 -14.141 -15.898 1 98.12 269 HIS B O 1
ATOM 5795 N N . LEU B 1 270 ? -8.758 -15.648 -14.461 1 97.81 270 LEU B N 1
ATOM 5796 C CA . LEU B 1 270 ? -8.07 -16.734 -15.156 1 97.81 270 LEU B CA 1
ATOM 5797 C C . LEU B 1 270 ? -8.586 -16.875 -16.578 1 97.81 270 LEU B C 1
ATOM 5799 O O . LEU B 1 270 ? -7.828 -17.25 -17.484 1 97.81 270 LEU B O 1
ATOM 5803 N N . ASP B 1 271 ? -9.852 -16.547 -16.812 1 96.56 271 ASP B N 1
ATOM 5804 C CA . ASP B 1 271 ? -10.461 -16.656 -18.141 1 96.56 271 ASP B CA 1
ATOM 5805 C C . ASP B 1 271 ? -9.805 -15.688 -19.125 1 96.56 271 ASP B C 1
ATOM 5807 O O . ASP B 1 271 ? -9.797 -15.938 -20.328 1 96.56 271 ASP B O 1
ATOM 5811 N N . ALA B 1 272 ? -9.328 -14.633 -18.578 1 96.19 272 ALA B N 1
ATOM 5812 C CA . ALA B 1 272 ? -8.781 -13.586 -19.453 1 96.19 272 ALA B CA 1
ATOM 5813 C C . ALA B 1 272 ? -7.297 -13.805 -19.703 1 96.19 272 ALA B C 1
ATOM 5815 O O . ALA B 1 272 ? -6.68 -13.07 -20.469 1 96.19 272 ALA B O 1
ATOM 5816 N N . MET B 1 273 ? -6.723 -14.859 -19.125 1 97.06 273 MET B N 1
ATOM 5817 C CA . MET B 1 273 ? -5.293 -15.133 -19.234 1 97.06 273 MET B CA 1
ATOM 5818 C C . MET B 1 273 ? -5.023 -16.156 -20.344 1 97.06 273 MET B C 1
ATOM 5820 O O . MET B 1 273 ? -5.828 -17.062 -20.562 1 97.06 273 MET B O 1
ATOM 5824 N N . ASP B 1 274 ? -3.91 -15.984 -20.969 1 97.75 274 ASP B N 1
ATOM 5825 C CA . ASP B 1 274 ? -3.377 -17.062 -21.797 1 97.75 274 ASP B CA 1
ATOM 5826 C C . ASP B 1 274 ? -2.863 -18.219 -20.922 1 97.75 274 ASP B C 1
ATOM 5828 O O . ASP B 1 274 ? -2.609 -18.031 -19.734 1 97.75 274 ASP B O 1
ATOM 5832 N N . PRO B 1 275 ? -2.758 -19.406 -21.547 1 98 275 PRO B N 1
ATOM 5833 C CA . PRO B 1 275 ? -2.119 -20.484 -20.766 1 98 275 PRO B CA 1
ATOM 5834 C C . PRO B 1 275 ? -0.73 -20.094 -20.266 1 98 275 PRO B C 1
ATOM 5836 O O . PRO B 1 275 ? 0.067 -19.516 -21.016 1 98 275 PRO B O 1
ATOM 5839 N N . ILE B 1 276 ? -0.417 -20.438 -19.078 1 98.06 276 ILE B N 1
ATOM 5840 C CA . ILE B 1 276 ? 0.788 -19.891 -18.453 1 98.06 276 ILE B CA 1
ATOM 5841 C C . ILE B 1 276 ? 1.968 -20.828 -18.719 1 98.06 276 ILE B C 1
ATOM 5843 O O . ILE B 1 276 ? 3.121 -20.453 -18.469 1 98.06 276 ILE B O 1
ATOM 5847 N N . PHE B 1 277 ? 1.752 -22.062 -19.172 1 98.12 277 PHE B N 1
ATOM 5848 C CA . PHE B 1 277 ? 2.801 -22.984 -19.578 1 98.12 277 PHE B CA 1
ATOM 5849 C C . PHE B 1 277 ? 2.709 -23.297 -21.062 1 98.12 277 PHE B C 1
ATOM 5851 O O . PHE B 1 277 ? 1.61 -23.359 -21.625 1 98.12 277 PHE B O 1
ATOM 5858 N N . PRO B 1 278 ? 3.848 -23.5 -21.641 1 95.56 278 PRO B N 1
ATOM 5859 C CA . PRO B 1 278 ? 3.812 -23.828 -23.078 1 95.56 278 PRO B CA 1
ATOM 5860 C C . PRO B 1 278 ? 3.213 -25.203 -23.344 1 95.56 278 PRO B C 1
ATOM 5862 O O . PRO B 1 278 ? 3.34 -26.109 -22.516 1 95.56 278 PRO B O 1
ATOM 5865 N N . ASN B 1 279 ? 2.531 -25.328 -24.453 1 94.44 279 ASN B N 1
ATOM 5866 C CA . ASN B 1 279 ? 2.01 -26.594 -24.969 1 94.44 279 ASN B CA 1
ATOM 5867 C C . ASN B 1 279 ? 0.958 -27.188 -24.031 1 94.44 279 ASN B C 1
ATOM 5869 O O . ASN B 1 279 ? 0.908 -28.406 -23.844 1 94.44 279 ASN B O 1
ATOM 5873 N N . MET B 1 280 ? 0.329 -26.422 -23.266 1 96.38 280 MET B N 1
ATOM 5874 C CA . MET B 1 280 ? -0.788 -26.797 -22.406 1 96.38 280 MET B CA 1
ATOM 5875 C C . MET B 1 280 ? -1.978 -25.859 -22.625 1 96.38 280 MET B C 1
ATOM 5877 O O . MET B 1 280 ? -1.803 -24.703 -22.984 1 96.38 280 MET B O 1
ATOM 5881 N N . ASP B 1 281 ? -3.111 -26.391 -22.484 1 95.94 281 ASP B N 1
ATOM 5882 C CA . ASP B 1 281 ? -4.25 -25.484 -22.406 1 95.94 281 ASP B CA 1
ATOM 5883 C C . ASP B 1 281 ? -4.359 -24.844 -21.031 1 95.94 281 ASP B C 1
ATOM 5885 O O . ASP B 1 281 ? -3.553 -25.141 -20.141 1 95.94 281 ASP B O 1
ATOM 5889 N N . LYS B 1 282 ? -5.32 -24.062 -20.844 1 95.62 282 LYS B N 1
ATOM 5890 C CA . LYS B 1 282 ? -5.434 -23.25 -19.625 1 95.62 282 LYS B CA 1
ATOM 5891 C C . LYS B 1 282 ? -5.648 -24.141 -18.406 1 95.62 282 LYS B C 1
ATOM 5893 O O . LYS B 1 282 ? -4.977 -23.984 -17.375 1 95.62 282 LYS B O 1
ATOM 5898 N N . THR B 1 283 ? -6.535 -25.047 -18.484 1 95.12 283 THR B N 1
ATOM 5899 C CA . THR B 1 283 ? -6.871 -25.906 -17.359 1 95.12 283 THR B CA 1
ATOM 5900 C C . THR B 1 283 ? -5.664 -26.75 -16.938 1 95.12 283 THR B C 1
ATOM 5902 O O . THR B 1 283 ? -5.305 -26.781 -15.766 1 95.12 283 THR B O 1
ATOM 5905 N N . ARG B 1 284 ? -5.027 -27.328 -17.891 1 97 284 ARG B N 1
ATOM 5906 C CA . ARG B 1 284 ? -3.861 -28.172 -17.625 1 97 284 ARG B CA 1
ATOM 5907 C C . ARG B 1 284 ? -2.715 -27.328 -17.062 1 97 284 ARG B C 1
ATOM 5909 O O . ARG B 1 284 ? -1.967 -27.797 -16.188 1 97 284 ARG B O 1
ATOM 5916 N N . ALA B 1 285 ? -2.602 -26.188 -17.578 1 98.31 285 ALA B N 1
ATOM 5917 C CA . ALA B 1 285 ? -1.541 -25.297 -17.125 1 98.31 285 ALA B CA 1
ATOM 5918 C C . ALA B 1 285 ? -1.703 -24.969 -15.633 1 98.31 285 ALA B C 1
ATOM 5920 O O . ALA B 1 285 ? -0.737 -25.031 -14.875 1 98.31 285 ALA B O 1
ATOM 5921 N N . TRP B 1 286 ? -2.912 -24.734 -15.211 1 98.25 286 TRP B N 1
ATOM 5922 C CA . TRP B 1 286 ? -3.143 -24.391 -13.805 1 98.25 286 TRP B CA 1
ATOM 5923 C C . TRP B 1 286 ? -3.039 -25.625 -12.922 1 98.25 286 TRP B C 1
ATOM 5925 O O . TRP B 1 286 ? -2.578 -25.531 -11.781 1 98.25 286 TRP B O 1
ATOM 5935 N N . GLU B 1 287 ? -3.467 -26.766 -13.43 1 98.12 287 GLU B N 1
ATOM 5936 C CA . GLU B 1 287 ? -3.248 -28.016 -12.703 1 98.12 287 GLU B CA 1
ATOM 5937 C C . GLU B 1 287 ? -1.76 -28.266 -12.461 1 98.12 287 GLU B C 1
ATOM 5939 O O . GLU B 1 287 ? -1.357 -28.641 -11.367 1 98.12 287 GLU B O 1
ATOM 5944 N N . HIS B 1 288 ? -0.996 -28 -13.531 1 98.5 288 HIS B N 1
ATOM 5945 C CA . HIS B 1 288 ? 0.452 -28.156 -13.43 1 98.5 288 HIS B CA 1
ATOM 5946 C C . HIS B 1 288 ? 1.039 -27.172 -12.422 1 98.5 288 HIS B C 1
ATOM 5948 O O . HIS B 1 288 ? 1.893 -27.547 -11.617 1 98.5 288 HIS B O 1
ATOM 5954 N N . PHE B 1 289 ? 0.578 -25.984 -12.43 1 98.62 289 PHE B N 1
ATOM 5955 C CA . PHE B 1 289 ? 0.991 -24.953 -11.484 1 98.62 289 PHE B CA 1
ATOM 5956 C C . PHE B 1 289 ? 0.724 -25.391 -10.055 1 98.62 289 PHE B C 1
ATOM 5958 O O . PHE B 1 289 ? 1.564 -25.188 -9.172 1 98.62 289 PHE B O 1
ATOM 5965 N N . PHE B 1 290 ? -0.382 -26.016 -9.797 1 98.38 290 PHE B N 1
ATOM 5966 C CA . PHE B 1 290 ? -0.774 -26.391 -8.445 1 98.38 290 PHE B CA 1
ATOM 5967 C C . PHE B 1 290 ? 0.028 -27.594 -7.957 1 98.38 290 PHE B C 1
ATOM 5969 O O . PHE B 1 290 ? 0.1 -27.859 -6.754 1 98.38 290 PHE B O 1
ATOM 5976 N N . LYS B 1 291 ? 0.642 -28.344 -8.875 1 98.06 291 LYS B N 1
ATOM 5977 C CA . LYS B 1 291 ? 1.592 -29.344 -8.422 1 98.06 291 LYS B CA 1
ATOM 5978 C C . LYS B 1 291 ? 2.748 -28.703 -7.656 1 98.06 291 LYS B C 1
ATOM 5980 O O . LYS B 1 291 ? 3.186 -29.234 -6.629 1 98.06 291 LYS B O 1
ATOM 5985 N N . ALA B 1 292 ? 3.162 -27.594 -8.172 1 98.31 292 ALA B N 1
ATOM 5986 C CA . ALA B 1 292 ? 4.227 -26.859 -7.488 1 98.31 292 ALA B CA 1
ATOM 5987 C C . ALA B 1 292 ? 3.719 -26.25 -6.184 1 98.31 292 ALA B C 1
ATOM 5989 O O . ALA B 1 292 ? 4.414 -26.281 -5.168 1 98.31 292 ALA B O 1
ATOM 5990 N N . VAL B 1 293 ? 2.482 -25.703 -6.242 1 98.19 293 VAL B N 1
ATOM 5991 C CA . VAL B 1 293 ? 1.882 -25.109 -5.047 1 98.19 293 VAL B CA 1
ATOM 5992 C C . VAL B 1 293 ? 1.847 -26.141 -3.926 1 98.19 293 VAL B C 1
ATOM 5994 O O . VAL B 1 293 ? 2.17 -25.844 -2.775 1 98.19 293 VAL B O 1
ATOM 5997 N N . ASN B 1 294 ? 1.541 -27.344 -4.277 1 96.31 294 ASN B N 1
ATOM 5998 C CA . ASN B 1 294 ? 1.371 -28.406 -3.289 1 96.31 294 ASN B CA 1
ATOM 5999 C C . ASN B 1 294 ? 2.711 -28.859 -2.713 1 96.31 294 ASN B C 1
ATOM 6001 O O . ASN B 1 294 ? 2.764 -29.406 -1.608 1 96.31 294 ASN B O 1
ATOM 6005 N N . VAL B 1 295 ? 3.762 -28.609 -3.449 1 97.06 295 VAL B N 1
ATOM 6006 C CA . VAL B 1 295 ? 5.094 -28.969 -2.975 1 97.06 295 VAL B CA 1
ATOM 6007 C C . VAL B 1 295 ? 5.598 -27.906 -2 1 97.06 295 VAL B C 1
ATOM 6009 O O . VAL B 1 295 ? 6.105 -28.234 -0.924 1 97.06 295 VAL B O 1
ATOM 6012 N N . ASP B 1 296 ? 5.441 -26.641 -2.33 1 97.12 296 ASP B N 1
ATOM 6013 C CA . ASP B 1 296 ? 5.887 -25.531 -1.506 1 97.12 296 ASP B CA 1
ATOM 6014 C C . ASP B 1 296 ? 5.047 -24.281 -1.765 1 97.12 296 ASP B C 1
ATOM 6016 O O . ASP B 1 296 ? 5.445 -23.406 -2.531 1 97.12 296 ASP B O 1
ATOM 6020 N N . SER B 1 297 ? 3.973 -24.172 -1.046 1 96.62 297 SER B N 1
ATOM 6021 C CA . SER B 1 297 ? 3.041 -23.062 -1.258 1 96.62 297 SER B CA 1
ATOM 6022 C C . SER B 1 297 ? 3.67 -21.734 -0.872 1 96.62 297 SER B C 1
ATOM 6024 O O . SER B 1 297 ? 3.445 -20.719 -1.537 1 96.62 297 SER B O 1
ATOM 6026 N N . SER B 1 298 ? 4.516 -21.734 0.114 1 95.31 298 SER B N 1
ATOM 6027 C CA . SER B 1 298 ? 5.078 -20.484 0.642 1 95.31 298 SER B CA 1
ATOM 6028 C C . SER B 1 298 ? 6.059 -19.859 -0.344 1 95.31 298 SER B C 1
ATOM 6030 O O . SER B 1 298 ? 6.215 -18.641 -0.38 1 95.31 298 SER B O 1
ATOM 6032 N N . ARG B 1 299 ? 6.66 -20.641 -1.188 1 96.19 299 A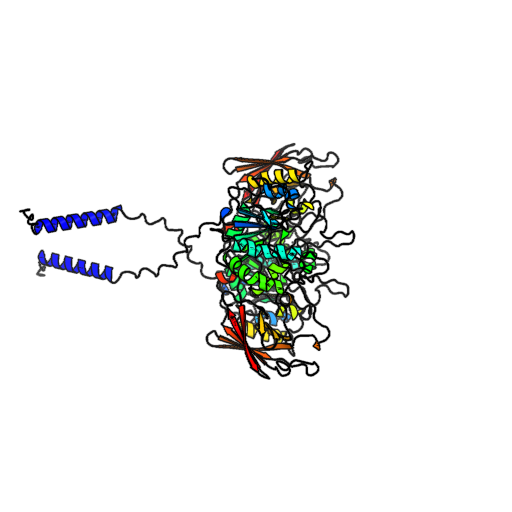RG B N 1
ATOM 6033 C CA . ARG B 1 299 ? 7.711 -20.141 -2.072 1 96.19 299 ARG B CA 1
ATOM 6034 C C . ARG B 1 299 ? 7.168 -19.891 -3.475 1 96.19 299 ARG B C 1
ATOM 6036 O O . ARG B 1 299 ? 7.844 -19.266 -4.301 1 96.19 299 ARG B O 1
ATOM 6043 N N . ILE B 1 300 ? 5.977 -20.344 -3.787 1 98.19 300 ILE B N 1
ATOM 6044 C CA . ILE B 1 300 ? 5.445 -20.312 -5.145 1 98.19 300 ILE B CA 1
ATOM 6045 C C . ILE B 1 300 ? 5.578 -18.906 -5.719 1 98.19 300 ILE B C 1
ATOM 6047 O O . ILE B 1 300 ? 5.184 -17.922 -5.082 1 98.19 300 ILE B O 1
ATOM 6051 N N . LEU B 1 301 ? 6.238 -18.719 -6.863 1 98.44 301 LEU B N 1
ATOM 6052 C CA . LEU B 1 301 ? 6.398 -17.547 -7.715 1 98.44 301 LEU B CA 1
ATOM 6053 C C . LEU B 1 301 ? 7.391 -16.562 -7.102 1 98.44 301 LEU B C 1
ATOM 6055 O O . LEU B 1 301 ? 7.695 -15.523 -7.699 1 98.44 301 LEU B O 1
ATOM 6059 N N . GLN B 1 302 ? 7.906 -16.812 -5.891 1 96.81 302 GLN B N 1
ATOM 6060 C CA . GLN B 1 302 ? 8.875 -15.898 -5.312 1 96.81 302 GLN B CA 1
ATOM 6061 C C . GLN B 1 302 ? 10.109 -15.758 -6.203 1 96.81 302 GLN B C 1
ATOM 6063 O O . GLN B 1 302 ? 10.68 -16.766 -6.637 1 96.81 302 GLN B O 1
ATOM 6068 N N . GLN B 1 303 ? 10.477 -14.555 -6.457 1 97.44 303 GLN B N 1
ATOM 6069 C CA . GLN B 1 303 ? 11.602 -14.266 -7.344 1 97.44 303 GLN B CA 1
ATOM 6070 C C . GLN B 1 303 ? 12.922 -14.258 -6.578 1 97.44 303 GLN B C 1
ATOM 6072 O O . GLN B 1 303 ? 13.039 -13.594 -5.547 1 97.44 303 GLN B O 1
ATOM 6077 N N . THR B 1 304 ? 13.859 -15.023 -6.992 1 97.19 304 THR B N 1
ATOM 6078 C CA . THR B 1 304 ? 15.234 -15.016 -6.508 1 97.19 304 THR B CA 1
ATOM 6079 C C . THR B 1 304 ? 16.219 -14.812 -7.664 1 97.19 304 THR B C 1
ATOM 6081 O O . THR B 1 304 ? 16.156 -15.539 -8.664 1 97.19 304 THR B O 1
ATOM 6084 N N . VAL B 1 305 ? 17.047 -13.836 -7.547 1 97.38 305 VAL B N 1
ATOM 6085 C CA . VAL B 1 305 ? 18 -13.539 -8.609 1 97.38 305 VAL B CA 1
ATOM 6086 C C . VAL B 1 305 ? 19.391 -14.039 -8.203 1 97.38 305 VAL B C 1
ATOM 6088 O O . VAL B 1 305 ? 19.859 -13.758 -7.102 1 97.38 305 VAL B O 1
ATOM 6091 N N . CYS B 1 306 ? 19.953 -14.773 -9.094 1 96 306 CYS B N 1
ATOM 6092 C CA . CYS B 1 306 ? 21.281 -15.383 -8.898 1 96 306 CYS B CA 1
ATOM 6093 C C . CYS B 1 306 ? 22.266 -14.875 -9.945 1 96 306 CYS B C 1
ATOM 6095 O O . CYS B 1 306 ? 21.953 -14.805 -11.133 1 96 306 CYS B O 1
ATOM 6097 N N . TYR B 1 307 ? 23.453 -14.578 -9.461 1 95.5 307 TYR B N 1
ATOM 6098 C CA . TYR B 1 307 ? 24.484 -14.094 -10.367 1 95.5 307 TYR B CA 1
ATOM 6099 C C . TYR B 1 307 ? 25.625 -15.102 -10.492 1 95.5 307 TYR B C 1
ATOM 6101 O O . TYR B 1 307 ? 26.062 -15.688 -9.5 1 95.5 307 TYR B O 1
ATOM 6109 N N . ASP B 1 308 ? 25.969 -15.391 -11.688 1 94.5 308 ASP B N 1
ATOM 6110 C CA . ASP B 1 308 ? 27.172 -16.156 -12.023 1 94.5 308 ASP B CA 1
ATOM 6111 C C . ASP B 1 308 ? 28.281 -15.25 -12.539 1 94.5 308 ASP B C 1
ATOM 6113 O O . ASP B 1 308 ? 28.359 -14.969 -13.734 1 94.5 308 ASP B O 1
ATOM 6117 N N . HIS B 1 309 ? 29.219 -14.93 -11.703 1 92.31 309 HIS B N 1
ATOM 6118 C CA . HIS B 1 309 ? 30.266 -13.977 -12.008 1 92.31 309 HIS B CA 1
ATOM 6119 C C . HIS B 1 309 ? 31.219 -14.531 -13.062 1 92.31 309 HIS B C 1
ATOM 6121 O O . HIS B 1 309 ? 31.703 -13.797 -13.93 1 92.31 309 HIS B O 1
ATOM 6127 N N . PHE B 1 310 ? 31.453 -15.742 -13.008 1 91.75 310 PHE B N 1
ATOM 6128 C CA . PHE B 1 310 ? 32.438 -16.359 -13.867 1 91.75 310 PHE B CA 1
ATOM 6129 C C . PHE B 1 310 ? 31.984 -16.375 -15.312 1 91.75 310 PHE B C 1
ATOM 6131 O O . PHE B 1 310 ? 32.75 -16.109 -16.234 1 91.75 310 PHE B O 1
ATOM 6138 N N . ASN B 1 311 ? 30.75 -16.672 -15.508 1 93.06 311 ASN B N 1
ATOM 6139 C CA . ASN B 1 311 ? 30.219 -16.781 -16.859 1 93.06 311 ASN B CA 1
ATOM 6140 C C . ASN B 1 311 ? 29.438 -15.539 -17.266 1 93.06 311 ASN B C 1
ATOM 6142 O O . ASN B 1 311 ? 28.906 -15.477 -18.375 1 93.06 311 ASN B O 1
ATOM 6146 N N . SER B 1 312 ? 29.344 -14.562 -16.359 1 94.12 312 SER B N 1
ATOM 6147 C CA . SER B 1 312 ? 28.625 -13.32 -16.594 1 94.12 312 SER B CA 1
ATOM 6148 C C . SER B 1 312 ? 27.172 -13.594 -16.984 1 94.12 312 SER B C 1
ATOM 6150 O O . SER B 1 312 ? 26.703 -13.148 -18.031 1 94.12 312 SER B O 1
ATOM 6152 N N . LEU B 1 313 ? 26.484 -14.344 -16.094 1 96.25 313 LEU B N 1
ATOM 6153 C CA . LEU B 1 313 ? 25.078 -14.656 -16.266 1 96.25 313 LEU B CA 1
ATOM 6154 C C . LEU B 1 313 ? 24.25 -14.109 -15.109 1 96.25 313 LEU B C 1
ATOM 6156 O O . LEU B 1 313 ? 24.734 -14.062 -13.969 1 96.25 313 LEU B O 1
ATOM 6160 N N . THR B 1 314 ? 23.125 -13.633 -15.391 1 97.5 314 THR B N 1
ATOM 6161 C CA . THR B 1 314 ? 22.109 -13.312 -14.391 1 97.5 314 THR B CA 1
ATOM 6162 C C . THR B 1 314 ? 20.906 -14.242 -14.531 1 97.5 314 THR B C 1
ATOM 6164 O O . THR B 1 314 ? 20.312 -14.344 -15.602 1 97.5 314 THR B O 1
ATOM 6167 N N . VAL B 1 315 ? 20.594 -14.922 -13.469 1 98.19 315 VAL B N 1
ATOM 6168 C CA . VAL B 1 315 ? 19.5 -15.891 -13.5 1 98.19 315 VAL B CA 1
ATOM 6169 C C . VAL B 1 315 ? 18.391 -15.445 -12.547 1 98.19 315 VAL B C 1
ATOM 6171 O O . VAL B 1 315 ? 18.641 -15.18 -11.367 1 98.19 315 VAL B O 1
ATOM 6174 N N . SER B 1 316 ? 17.188 -15.273 -13.047 1 98.44 316 SER B N 1
ATOM 6175 C CA . SER B 1 316 ? 16.016 -14.938 -12.242 1 98.44 316 SER B CA 1
ATOM 6176 C C . SER B 1 316 ? 15.086 -16.141 -12.094 1 98.44 316 SER B C 1
ATOM 6178 O O . SER B 1 316 ? 14.523 -16.625 -13.07 1 98.44 316 SER B O 1
ATOM 6180 N N . VAL B 1 317 ? 14.906 -16.531 -10.883 1 98.56 317 VAL B N 1
ATOM 6181 C CA . VAL B 1 317 ? 14.094 -17.703 -10.586 1 98.56 317 VAL B CA 1
ATOM 6182 C C . VAL B 1 317 ? 12.742 -17.281 -10.023 1 98.56 317 VAL B C 1
ATOM 6184 O O . VAL B 1 317 ? 12.68 -16.641 -8.969 1 98.56 317 VAL B O 1
ATOM 6187 N N . ALA B 1 318 ? 11.68 -17.516 -10.727 1 98.62 318 ALA B N 1
ATOM 6188 C CA . ALA B 1 318 ? 10.336 -17.562 -10.148 1 98.62 318 ALA B CA 1
ATOM 6189 C C . ALA B 1 318 ? 9.938 -18.969 -9.766 1 98.62 318 ALA B C 1
ATOM 6191 O O . ALA B 1 318 ? 9.453 -19.734 -10.594 1 98.62 318 ALA B O 1
ATOM 6192 N N . TRP B 1 319 ? 10.109 -19.281 -8.578 1 98.44 319 TRP B N 1
ATOM 6193 C CA . TRP B 1 319 ? 10.062 -20.672 -8.148 1 98.44 319 TRP B CA 1
ATOM 6194 C C . TRP B 1 319 ? 8.695 -21.281 -8.461 1 98.44 319 TRP B C 1
ATOM 6196 O O . TRP B 1 319 ? 7.66 -20.656 -8.234 1 98.44 319 TRP B O 1
ATOM 6206 N N . GLY B 1 320 ? 8.688 -22.484 -8.953 1 98.56 320 GLY B N 1
ATOM 6207 C CA . GLY B 1 320 ? 7.477 -23.234 -9.234 1 98.56 320 GLY B CA 1
ATOM 6208 C C . GLY B 1 320 ? 6.836 -22.844 -10.555 1 98.56 320 GLY B C 1
ATOM 6209 O O . GLY B 1 320 ? 5.738 -23.312 -10.875 1 98.56 320 GLY B O 1
ATOM 6210 N N . TYR B 1 321 ? 7.523 -21.953 -11.359 1 98.69 321 TYR B N 1
ATOM 6211 C CA . TYR B 1 321 ? 6.93 -21.5 -12.609 1 98.69 321 TYR B CA 1
ATOM 6212 C C . TYR B 1 321 ? 7.969 -21.469 -13.727 1 98.69 321 TYR B C 1
ATOM 6214 O O . TYR B 1 321 ? 8.141 -22.438 -14.453 1 98.69 321 TYR B O 1
ATOM 6222 N N . ALA B 1 322 ? 8.859 -20.391 -13.641 1 98.75 322 ALA B N 1
ATOM 6223 C CA . ALA B 1 322 ? 9.789 -20.266 -14.758 1 98.75 322 ALA B CA 1
ATOM 6224 C C . ALA B 1 322 ? 11.094 -19.609 -14.305 1 98.75 322 ALA B C 1
ATOM 6226 O O . ALA B 1 322 ? 11.117 -18.891 -13.305 1 98.75 322 ALA B O 1
ATOM 6227 N N . ILE B 1 323 ? 12.141 -19.906 -15.094 1 98.5 323 ILE B N 1
ATOM 6228 C CA . ILE B 1 323 ? 13.461 -19.344 -14.859 1 98.5 323 ILE B CA 1
ATOM 6229 C C . ILE B 1 323 ? 13.93 -18.594 -16.109 1 98.5 323 ILE B C 1
ATOM 6231 O O . ILE B 1 323 ? 13.766 -19.078 -17.234 1 98.5 323 ILE B O 1
ATOM 6235 N N . GLN B 1 324 ? 14.438 -17.422 -15.906 1 97.75 324 GLN B N 1
ATOM 6236 C CA . GLN B 1 324 ? 15 -16.609 -16.984 1 97.75 324 GLN B CA 1
ATOM 6237 C C . GLN B 1 324 ? 16.516 -16.5 -16.859 1 97.75 324 GLN B C 1
ATOM 6239 O O . GLN B 1 324 ? 17.031 -16.141 -15.797 1 97.75 324 GLN B O 1
ATOM 6244 N N . VAL B 1 325 ? 17.219 -16.797 -17.906 1 96.75 325 VAL B N 1
ATOM 6245 C CA . VAL B 1 325 ? 18.688 -16.703 -17.922 1 96.75 325 VAL B CA 1
ATOM 6246 C C . VAL B 1 325 ? 19.125 -15.578 -18.859 1 96.75 325 VAL B C 1
ATOM 6248 O O . VAL B 1 325 ? 18.906 -15.648 -20.062 1 96.75 325 VAL B O 1
ATOM 6251 N N . TYR B 1 326 ? 19.734 -14.594 -18.266 1 96 326 TYR B N 1
ATOM 6252 C CA . TYR B 1 326 ? 20.234 -13.438 -18.984 1 96 326 TYR B CA 1
ATOM 6253 C C . TYR B 1 326 ? 21.75 -13.531 -19.172 1 96 326 TYR B C 1
ATOM 6255 O O . TYR B 1 326 ? 22.469 -13.945 -18.266 1 96 326 TYR B O 1
ATOM 6263 N N . GLU B 1 327 ? 22.156 -13.133 -20.391 1 94.94 327 GLU B N 1
ATOM 6264 C CA . GLU B 1 327 ? 23.578 -12.898 -20.578 1 94.94 327 GLU B CA 1
ATOM 6265 C C . GLU B 1 327 ? 23.984 -11.516 -20.078 1 94.94 327 GLU B C 1
ATOM 6267 O O . GLU B 1 327 ? 23.281 -10.531 -20.312 1 94.94 327 GLU B O 1
ATOM 6272 N N . GLY B 1 328 ? 25.062 -11.531 -19.312 1 94.94 328 GLY B N 1
ATOM 6273 C CA . GLY B 1 328 ? 25.578 -10.266 -18.797 1 94.94 328 GLY B CA 1
ATOM 6274 C C . GLY B 1 328 ? 25.031 -9.922 -17.422 1 94.94 328 GLY B C 1
ATOM 6275 O O . GLY B 1 328 ? 24.344 -10.727 -16.797 1 94.94 328 GLY B O 1
ATOM 6276 N N . ASN B 1 329 ? 25.438 -8.758 -16.922 1 95.62 329 ASN B N 1
ATOM 6277 C CA . ASN B 1 329 ? 25.047 -8.242 -15.617 1 95.62 329 ASN B CA 1
ATOM 6278 C C . ASN B 1 329 ? 23.766 -7.422 -15.703 1 95.62 329 ASN B C 1
ATOM 6280 O O . ASN B 1 329 ? 23.766 -6.301 -16.219 1 95.62 329 ASN B O 1
ATOM 6284 N N . GLN B 1 330 ? 22.688 -8.031 -15.258 1 96.25 330 GLN B N 1
ATOM 6285 C CA . GLN B 1 330 ? 21.453 -7.281 -15.094 1 96.25 330 GLN B CA 1
ATOM 6286 C C . GLN B 1 330 ? 21.344 -6.688 -13.688 1 96.25 330 GLN B C 1
ATOM 6288 O O . GLN B 1 330 ? 21.516 -7.398 -12.695 1 96.25 330 GLN B O 1
ATOM 6293 N N . LEU B 1 331 ? 21.094 -5.379 -13.602 1 95.94 331 LEU B N 1
ATOM 6294 C CA . LEU B 1 331 ? 20.953 -4.758 -12.297 1 95.94 331 LEU B CA 1
ATOM 6295 C C . LEU B 1 331 ? 19.656 -5.211 -11.609 1 95.94 331 LEU B C 1
ATOM 6297 O O . LEU B 1 331 ? 18.625 -5.332 -12.258 1 95.94 331 LEU B O 1
ATOM 6301 N N . LEU B 1 332 ? 19.75 -5.5 -10.336 1 95.75 332 LEU B N 1
ATOM 6302 C CA . LEU B 1 332 ? 18.641 -6.105 -9.594 1 95.75 332 LEU B CA 1
ATOM 6303 C C . LEU B 1 332 ? 17.391 -5.238 -9.664 1 95.75 332 LEU B C 1
ATOM 6305 O O . LEU B 1 332 ? 16.297 -5.738 -9.938 1 95.75 332 LEU B O 1
ATOM 6309 N N . PRO B 1 333 ? 17.453 -3.863 -9.461 1 94.62 333 PRO B N 1
ATOM 6310 C CA . PRO B 1 333 ? 16.234 -3.049 -9.547 1 94.62 333 PRO B CA 1
ATOM 6311 C C . PRO B 1 333 ? 15.516 -3.199 -10.891 1 94.62 333 PRO B C 1
ATOM 6313 O O . PRO B 1 333 ? 14.289 -3.137 -10.945 1 94.62 333 PRO B O 1
ATOM 6316 N N . ASP B 1 334 ? 16.266 -3.432 -11.938 1 95.56 334 ASP B N 1
ATOM 6317 C CA . ASP B 1 334 ? 15.648 -3.619 -13.25 1 95.56 334 ASP B CA 1
ATOM 6318 C C . ASP B 1 334 ? 14.859 -4.926 -13.312 1 95.56 334 ASP B C 1
ATOM 6320 O O . ASP B 1 334 ? 13.789 -4.98 -13.922 1 95.56 334 ASP B O 1
ATOM 6324 N N . LEU B 1 335 ? 15.398 -5.914 -12.648 1 96.75 335 LEU B N 1
ATOM 6325 C CA . LEU B 1 335 ? 14.773 -7.234 -12.703 1 96.75 335 LEU B CA 1
ATOM 6326 C C . LEU B 1 335 ? 13.547 -7.289 -11.805 1 96.75 335 LEU B C 1
ATOM 6328 O O . LEU B 1 335 ? 12.719 -8.195 -11.938 1 96.75 335 LEU B O 1
ATOM 6332 N N . LEU B 1 336 ? 13.453 -6.34 -10.891 1 96.19 336 LEU B N 1
ATOM 6333 C CA . LEU B 1 336 ? 12.289 -6.301 -10.008 1 96.19 336 LEU B CA 1
ATOM 6334 C C . LEU B 1 336 ? 11.086 -5.691 -10.727 1 96.19 336 LEU B C 1
ATOM 6336 O O . LEU B 1 336 ? 9.945 -5.867 -10.289 1 96.19 336 LEU B O 1
ATOM 6340 N N . SER B 1 337 ? 11.32 -4.926 -11.836 1 97.12 337 SER B N 1
ATOM 6341 C CA . SER B 1 337 ? 10.242 -4.438 -12.688 1 97.12 337 SER B CA 1
ATOM 6342 C C . SER B 1 337 ? 9.664 -5.562 -13.539 1 97.12 337 SER B C 1
ATOM 6344 O O . SER B 1 337 ? 10.398 -6.441 -14 1 97.12 337 SER B O 1
ATOM 6346 N N . LEU B 1 338 ? 8.43 -5.492 -13.75 1 97.56 338 LEU B N 1
ATOM 6347 C CA . LEU B 1 338 ? 7.758 -6.57 -14.469 1 97.56 338 LEU B CA 1
ATOM 6348 C C . LEU B 1 338 ? 7.938 -6.422 -15.969 1 97.56 338 LEU B C 1
ATOM 6350 O O . LEU B 1 338 ? 7.723 -5.34 -16.516 1 97.56 338 LEU B O 1
ATOM 6354 N N . PRO B 1 339 ? 8.383 -7.547 -16.688 1 97.5 339 PRO B N 1
ATOM 6355 C CA . PRO B 1 339 ? 8.281 -7.484 -18.156 1 97.5 339 PRO B CA 1
ATOM 6356 C C . PRO B 1 339 ? 6.848 -7.277 -18.641 1 97.5 339 PRO B C 1
ATOM 6358 O O . PRO B 1 339 ? 5.93 -7.961 -18.172 1 97.5 339 PRO B O 1
ATOM 6361 N N . LYS B 1 340 ? 6.684 -6.359 -19.5 1 95.75 340 LYS B N 1
ATOM 6362 C CA . LYS B 1 340 ? 5.336 -6.031 -19.953 1 95.75 340 LYS B CA 1
ATOM 6363 C C . LYS B 1 340 ? 4.871 -7.004 -21.031 1 95.75 340 LYS B C 1
ATOM 6365 O O . LYS B 1 340 ? 4.801 -6.645 -22.203 1 95.75 340 LYS B O 1
ATOM 6370 N N . THR B 1 341 ? 4.465 -8.117 -20.641 1 96.75 341 THR B N 1
ATOM 6371 C CA . THR B 1 341 ? 3.988 -9.133 -21.562 1 96.75 341 THR B CA 1
ATOM 6372 C C . THR B 1 341 ? 2.465 -9.148 -21.625 1 96.75 341 THR B C 1
ATOM 6374 O O . THR B 1 341 ? 1.874 -9.867 -22.422 1 96.75 341 THR B O 1
ATOM 6377 N N . PHE B 1 342 ? 1.789 -8.398 -20.797 1 95.62 342 PHE B N 1
ATOM 6378 C CA . PHE B 1 342 ? 0.338 -8.367 -20.656 1 95.62 342 PHE B CA 1
ATOM 6379 C C . PHE B 1 342 ? -0.239 -7.098 -21.266 1 95.62 342 PHE B C 1
ATOM 6381 O O . PHE B 1 342 ? 0.491 -6.137 -21.516 1 95.62 342 PHE B O 1
ATOM 6388 N N . SER B 1 343 ? -1.556 -7.141 -21.453 1 93 343 SER B N 1
ATOM 6389 C CA . SER B 1 343 ? -2.275 -5.988 -22 1 93 343 SER B CA 1
ATOM 6390 C C . SER B 1 343 ? -3.18 -5.359 -20.938 1 93 343 SER B C 1
ATOM 6392 O O . SER B 1 343 ? -3.432 -5.965 -19.891 1 93 343 SER B O 1
ATOM 6394 N N . SER B 1 344 ? -3.602 -4.172 -21.203 1 91 344 SER B N 1
ATOM 6395 C CA . SER B 1 344 ? -4.5 -3.463 -20.297 1 91 344 SER B CA 1
ATOM 6396 C C . SER B 1 344 ? -5.84 -4.18 -20.172 1 91 344 SER B C 1
ATOM 6398 O O . SER B 1 344 ? -6.23 -4.934 -21.062 1 91 344 SER B O 1
ATOM 6400 N N . TRP B 1 345 ? -6.543 -3.947 -19.141 1 91 345 TRP B N 1
ATOM 6401 C CA . TRP B 1 345 ? -7.852 -4.543 -18.891 1 91 345 TRP B CA 1
ATOM 6402 C C . TRP B 1 345 ? -8.898 -4.012 -19.859 1 91 345 TRP B C 1
ATOM 6404 O O . TRP B 1 345 ? -9.703 -4.777 -20.406 1 91 345 TRP B O 1
ATOM 6414 N N . LYS B 1 346 ? -8.898 -2.697 -19.938 1 84.88 346 LYS B N 1
ATOM 6415 C CA . LYS B 1 346 ? -9.789 -2.098 -20.922 1 84.88 346 LYS B CA 1
ATOM 6416 C C . LYS B 1 346 ? -9.328 -2.402 -22.344 1 84.88 346 LYS B C 1
ATOM 6418 O O . LYS B 1 346 ? -8.133 -2.324 -22.656 1 84.88 346 LYS B O 1
ATOM 6423 N N . ARG B 1 347 ? -10.266 -2.744 -23.125 1 77.56 347 ARG B N 1
ATOM 6424 C CA . ARG B 1 347 ? -9.93 -3.115 -24.484 1 77.56 347 ARG B CA 1
ATOM 6425 C C . ARG B 1 347 ? -9.875 -1.887 -25.391 1 77.56 347 ARG B C 1
ATOM 6427 O O . ARG B 1 347 ? -10.555 -0.889 -25.125 1 77.56 347 ARG B O 1
ATOM 6434 N N . GLY B 1 348 ? -8.969 -1.808 -26.297 1 67.75 348 GLY B N 1
ATOM 6435 C CA . GLY B 1 348 ? -8.891 -0.754 -27.297 1 67.75 348 GLY B CA 1
ATOM 6436 C C . GLY B 1 348 ? -7.473 -0.287 -27.562 1 67.75 348 GLY B C 1
ATOM 6437 O O . GLY B 1 348 ? -6.613 -0.36 -26.688 1 67.75 348 GLY B O 1
ATOM 6438 N N . ALA B 1 349 ? -7.082 -0.122 -28.688 1 55.69 349 ALA B N 1
ATOM 6439 C CA . ALA B 1 349 ? -5.746 0.204 -29.172 1 55.69 349 ALA B CA 1
ATOM 6440 C C . ALA B 1 349 ? -5.191 1.441 -28.484 1 55.69 349 ALA B C 1
ATOM 6442 O O . ALA B 1 349 ? -3.984 1.54 -28.25 1 55.69 349 ALA B O 1
ATOM 6443 N N . ARG B 1 350 ? -5.992 2.428 -28.141 1 57.75 350 ARG B N 1
ATOM 6444 C CA . ARG B 1 350 ? -5.477 3.721 -27.703 1 57.75 350 ARG B CA 1
ATOM 6445 C C . ARG B 1 350 ? -5.492 3.83 -26.172 1 57.75 350 ARG B C 1
ATOM 6447 O O . ARG B 1 350 ? -5.277 4.91 -25.625 1 57.75 350 ARG B O 1
ATOM 6454 N N . VAL B 1 351 ? -5.609 2.678 -25.641 1 64.69 351 VAL B N 1
ATOM 6455 C CA . VAL B 1 351 ? -5.781 2.842 -24.203 1 64.69 351 VAL B CA 1
ATOM 6456 C C . VAL B 1 351 ? -4.426 2.732 -23.5 1 64.69 351 VAL B C 1
ATOM 6458 O O . VAL B 1 351 ? -3.682 1.774 -23.719 1 64.69 351 VAL B O 1
ATOM 6461 N N . GLU B 1 352 ? -4.016 3.861 -23.047 1 66.38 352 GLU B N 1
ATOM 6462 C CA . GLU B 1 352 ? -2.824 3.832 -22.203 1 66.38 352 GLU B CA 1
ATOM 6463 C C . GLU B 1 352 ? -3.045 2.969 -20.953 1 66.38 352 GLU B C 1
ATOM 6465 O O . GLU B 1 352 ? -4.074 3.084 -20.297 1 66.38 352 GLU B O 1
ATOM 6470 N N . ALA B 1 353 ? -2.203 1.933 -20.859 1 82.25 353 ALA B N 1
ATOM 6471 C CA . ALA B 1 353 ? -2.301 1.016 -19.734 1 82.25 353 ALA B CA 1
ATOM 6472 C C . ALA B 1 353 ? -1.403 1.465 -18.578 1 82.25 353 ALA B C 1
ATOM 6474 O O . ALA B 1 353 ? -0.18 1.521 -18.734 1 82.25 353 ALA B O 1
ATOM 6475 N N . ASN B 1 354 ? -2.053 1.962 -17.484 1 92.31 354 ASN B N 1
ATOM 6476 C CA . ASN B 1 354 ? -1.3 2.309 -16.281 1 92.31 354 ASN B CA 1
ATOM 6477 C C . ASN B 1 354 ? -1.46 1.25 -15.195 1 92.31 354 ASN B C 1
ATOM 6479 O O . ASN B 1 354 ? -2.562 0.745 -14.977 1 92.31 354 ASN B O 1
ATOM 6483 N N . PHE B 1 355 ? -0.332 0.863 -14.672 1 96.44 355 PHE B N 1
ATOM 6484 C CA . PHE B 1 355 ? -0.341 -0.2 -13.672 1 96.44 355 PHE B CA 1
ATOM 6485 C C . PHE B 1 355 ? 0.22 0.298 -12.344 1 96.44 355 PHE B C 1
ATOM 6487 O O . PHE B 1 355 ? 0.92 1.312 -12.305 1 96.44 355 PHE B O 1
ATOM 6494 N N . MET B 1 356 ? -0.027 -0.411 -11.305 1 97.06 356 MET B N 1
ATOM 6495 C CA . MET B 1 356 ? 0.375 -0.03 -9.953 1 97.06 356 MET B CA 1
ATOM 6496 C C . MET B 1 356 ? 1.746 -0.603 -9.609 1 97.06 356 MET B C 1
ATOM 6498 O O . MET B 1 356 ? 2.047 -0.853 -8.438 1 97.06 356 MET B O 1
ATOM 6502 N N . PHE B 1 357 ? 2.535 -0.931 -10.594 1 96.88 357 PHE B N 1
ATOM 6503 C CA . PHE B 1 357 ? 3.906 -1.411 -10.484 1 96.88 357 PHE B CA 1
ATOM 6504 C C . PHE B 1 357 ? 4.738 -0.955 -11.672 1 96.88 357 PHE B C 1
ATOM 6506 O O . PHE B 1 357 ? 4.191 -0.537 -12.695 1 96.88 357 PHE B O 1
ATOM 6513 N N . ASN B 1 358 ? 6.059 -1.014 -11.523 1 97.44 358 ASN B N 1
ATOM 6514 C CA . ASN B 1 358 ? 6.941 -0.668 -12.633 1 97.44 358 ASN B CA 1
ATOM 6515 C C . ASN B 1 358 ? 7.039 -1.804 -13.648 1 97.44 358 ASN B C 1
ATOM 6517 O O . ASN B 1 358 ? 7.047 -2.979 -13.273 1 97.44 358 ASN B O 1
ATOM 6521 N N . THR B 1 359 ? 7.125 -1.42 -14.867 1 96.62 359 THR B N 1
ATOM 6522 C CA . THR B 1 359 ? 7.285 -2.402 -15.93 1 96.62 359 THR B CA 1
ATOM 6523 C C . THR B 1 359 ? 8.57 -2.143 -16.719 1 96.62 359 THR B C 1
ATOM 6525 O O . THR B 1 359 ? 9.133 -1.046 -16.656 1 96.62 359 THR B O 1
ATOM 6528 N N . ARG B 1 360 ? 9.07 -3.121 -17.281 1 96 360 ARG B N 1
ATOM 6529 C CA . ARG B 1 360 ? 10.172 -3.004 -18.234 1 96 360 ARG B CA 1
ATOM 6530 C C . ARG B 1 360 ? 9.797 -3.59 -19.594 1 96 360 ARG B C 1
ATOM 6532 O O . ARG B 1 360 ? 8.852 -4.379 -19.688 1 96 360 ARG B O 1
ATOM 6539 N N . GLU B 1 361 ? 10.516 -3.174 -20.531 1 93.94 361 GLU B N 1
ATOM 6540 C CA . GLU B 1 361 ? 10.227 -3.588 -21.891 1 93.94 361 GLU B CA 1
ATOM 6541 C C . GLU B 1 361 ? 10.438 -5.09 -22.078 1 93.94 361 GLU B C 1
ATOM 6543 O O . GLU B 1 361 ? 11.367 -5.664 -21.516 1 93.94 361 GLU B O 1
ATOM 6548 N N . TYR B 1 362 ? 9.555 -5.633 -22.844 1 94.38 362 TYR B N 1
ATOM 6549 C CA . TYR B 1 362 ? 9.703 -6.992 -23.344 1 94.38 362 TYR B CA 1
ATOM 6550 C C . TYR B 1 362 ? 10.016 -6.996 -24.828 1 94.38 362 TYR B C 1
ATOM 6552 O O . TYR B 1 362 ? 9.141 -6.734 -25.656 1 94.38 362 TYR B O 1
ATOM 6560 N N . PRO B 1 363 ? 11.25 -7.32 -25.141 1 94.62 363 PRO B N 1
ATOM 6561 C CA . PRO B 1 363 ? 11.711 -7.133 -26.516 1 94.62 363 PRO B CA 1
ATOM 6562 C C . PRO B 1 363 ? 10.844 -7.883 -27.531 1 94.62 363 PRO B C 1
ATOM 6564 O O . PRO B 1 363 ? 10.414 -9.008 -27.266 1 94.62 363 PRO B O 1
ATOM 6567 N N . ARG B 1 364 ? 10.695 -7.25 -28.656 1 93.06 364 ARG B N 1
ATOM 6568 C CA . ARG B 1 364 ? 9.977 -7.902 -29.75 1 93.06 364 ARG B CA 1
ATOM 6569 C C . ARG B 1 364 ? 10.844 -8.977 -30.406 1 93.06 364 ARG B C 1
ATOM 6571 O O . ARG B 1 364 ? 10.344 -10.047 -30.75 1 93.06 364 ARG B O 1
ATOM 6578 N N . ASP B 1 365 ? 12.094 -8.602 -30.5 1 92.19 365 ASP B N 1
ATOM 6579 C CA . ASP B 1 365 ? 13.055 -9.562 -31.031 1 92.19 365 ASP B CA 1
ATOM 6580 C C . ASP B 1 365 ? 13.32 -10.688 -30.031 1 92.19 365 ASP B C 1
ATOM 6582 O O . ASP B 1 365 ? 13.891 -10.453 -28.969 1 92.19 365 ASP B O 1
ATOM 6586 N N . SER B 1 366 ? 13.031 -11.859 -30.391 1 90.69 366 SER B N 1
ATOM 6587 C CA . SER B 1 366 ? 13.156 -13.008 -29.5 1 90.69 366 SER B CA 1
ATOM 6588 C C . SER B 1 366 ? 14.617 -13.258 -29.125 1 90.69 366 SER B C 1
ATOM 6590 O O . SER B 1 366 ? 14.906 -13.781 -28.047 1 90.69 366 SER B O 1
ATOM 6592 N N . CYS B 1 367 ? 15.516 -12.805 -29.984 1 92.5 367 CYS B N 1
ATOM 6593 C CA . CYS B 1 367 ? 16.922 -13.047 -29.703 1 92.5 367 CYS B CA 1
ATOM 6594 C C . CYS B 1 367 ? 17.438 -12.117 -28.625 1 92.5 367 CYS B C 1
ATOM 6596 O O . CYS B 1 367 ? 18.5 -12.352 -28.047 1 92.5 367 CYS B O 1
ATOM 6598 N N . GLU B 1 368 ? 16.703 -11.094 -28.344 1 93.44 368 GLU B N 1
ATOM 6599 C CA . GLU B 1 368 ? 17.094 -10.148 -27.312 1 93.44 368 GLU B CA 1
ATOM 6600 C C . GLU B 1 368 ? 16.5 -10.531 -25.953 1 93.44 368 GLU B C 1
ATOM 6602 O O . GLU B 1 368 ? 16.828 -9.93 -24.938 1 93.44 368 GLU B O 1
ATOM 6607 N N . ARG B 1 369 ? 15.68 -11.539 -25.922 1 94.19 369 ARG B N 1
ATOM 6608 C CA . ARG B 1 369 ? 15.039 -12.008 -24.703 1 94.19 369 ARG B CA 1
ATOM 6609 C C . ARG B 1 369 ? 15.93 -13 -23.953 1 94.19 369 ARG B C 1
ATOM 6611 O O . ARG B 1 369 ? 16.781 -13.648 -24.562 1 94.19 369 ARG B O 1
ATOM 6618 N N . PRO B 1 370 ? 15.773 -13.062 -22.641 1 95.5 370 PRO B N 1
ATOM 6619 C CA . PRO B 1 370 ? 16.453 -14.141 -21.938 1 95.5 370 PRO B CA 1
ATOM 6620 C C . PRO B 1 370 ? 15.945 -15.523 -22.328 1 95.5 370 PRO B C 1
ATOM 6622 O O . PRO B 1 370 ? 14.852 -15.648 -22.875 1 95.5 370 PRO B O 1
ATOM 6625 N N . LEU B 1 371 ? 16.812 -16.516 -22.109 1 95.12 371 LEU B N 1
ATOM 6626 C CA . LEU B 1 371 ? 16.297 -17.891 -22.219 1 95.12 371 LEU B CA 1
ATOM 6627 C C . LEU B 1 371 ? 15.328 -18.203 -21.094 1 95.12 371 LEU B C 1
ATOM 6629 O O . LEU B 1 371 ? 15.555 -17.797 -19.953 1 95.12 371 LEU B O 1
ATOM 6633 N N . VAL B 1 372 ? 14.258 -18.875 -21.453 1 97.06 372 VAL B N 1
ATOM 6634 C CA . VAL B 1 372 ? 13.234 -19.156 -20.469 1 97.06 372 VAL B CA 1
ATOM 6635 C C . VAL B 1 372 ? 13.094 -20.672 -20.297 1 97.06 372 VAL B C 1
ATOM 6637 O O . VAL B 1 372 ? 13.039 -21.406 -21.281 1 97.06 372 VAL B O 1
ATOM 6640 N N . TYR B 1 373 ? 13.062 -21.109 -19.094 1 97.88 373 TYR B N 1
ATOM 6641 C CA . TYR B 1 373 ? 12.844 -22.5 -18.703 1 97.88 373 TYR B CA 1
ATOM 6642 C C . TYR B 1 373 ? 11.617 -22.625 -17.828 1 97.88 373 TYR B C 1
ATOM 6644 O O . TYR B 1 373 ? 11.492 -21.938 -16.812 1 97.88 373 TYR B O 1
ATOM 6652 N N . TYR B 1 374 ? 10.695 -23.562 -18.156 1 98.62 374 TYR B N 1
ATOM 6653 C CA . TYR B 1 374 ? 9.453 -23.719 -17.406 1 98.62 374 TYR B CA 1
ATOM 6654 C C . TYR B 1 374 ? 9.5 -24.953 -16.516 1 98.62 374 TYR B C 1
ATOM 6656 O O . TYR B 1 374 ? 10.172 -25.938 -16.844 1 98.62 374 TYR B O 1
ATOM 6664 N N . LEU B 1 375 ? 8.781 -24.875 -15.5 1 98.75 375 LEU B N 1
ATOM 6665 C CA . LEU B 1 375 ? 8.711 -25.984 -14.562 1 98.75 375 LEU B CA 1
ATOM 6666 C C . LEU B 1 375 ? 8.25 -27.266 -15.266 1 98.75 375 LEU B C 1
ATOM 6668 O O . LEU B 1 375 ? 7.25 -27.25 -15.992 1 98.75 375 LEU B O 1
ATOM 6672 N N . GLU B 1 376 ? 8.961 -28.281 -15 1 97.88 376 GLU B N 1
ATOM 6673 C CA . GLU B 1 376 ? 8.57 -29.594 -15.484 1 97.88 376 GLU B CA 1
ATOM 6674 C C . GLU B 1 376 ? 8.07 -30.484 -14.344 1 97.88 376 GLU B C 1
ATOM 6676 O O . GLU B 1 376 ? 7.062 -31.172 -14.484 1 97.88 376 GLU B O 1
ATOM 6681 N N . SER B 1 377 ? 8.859 -30.391 -13.273 1 97.31 377 SER B N 1
ATOM 6682 C CA . SER B 1 377 ? 8.492 -31.203 -12.125 1 97.31 377 SER B CA 1
ATOM 6683 C C . SER B 1 377 ? 9.117 -30.688 -10.844 1 97.31 377 SER B C 1
ATOM 6685 O O . SER B 1 377 ? 10.062 -29.891 -10.883 1 97.31 377 SER B O 1
ATOM 6687 N N . GLY B 1 378 ? 8.484 -31.047 -9.719 1 95.69 378 GLY B N 1
ATOM 6688 C CA . GLY B 1 378 ? 8.992 -30.75 -8.391 1 95.69 378 GLY B CA 1
ATOM 6689 C C . GLY B 1 378 ? 8.688 -31.828 -7.379 1 95.69 378 GLY B C 1
ATOM 6690 O O . GLY B 1 378 ? 7.562 -32.344 -7.336 1 95.69 378 GLY B O 1
ATOM 6691 N N . VAL B 1 379 ? 9.734 -32.188 -6.656 1 94.69 379 VAL B N 1
ATOM 6692 C CA . VAL B 1 379 ? 9.547 -33.25 -5.648 1 94.69 379 VAL B CA 1
ATOM 6693 C C . VAL B 1 379 ? 10.156 -32.781 -4.324 1 94.69 379 VAL B C 1
ATOM 6695 O O . VAL B 1 379 ? 11.094 -31.984 -4.305 1 94.69 379 VAL B O 1
ATOM 6698 N N . SER B 1 380 ? 9.516 -33.188 -3.344 1 93.25 380 SER B N 1
ATOM 6699 C CA . SER B 1 380 ? 10.008 -32.906 -1.998 1 93.25 380 SER B CA 1
ATOM 6700 C C . SER B 1 380 ? 10.469 -34.188 -1.304 1 93.25 380 SER B C 1
ATOM 6702 O O . SER B 1 380 ? 9.805 -35.219 -1.391 1 93.25 380 SER B O 1
ATOM 6704 N N . ASP B 1 381 ? 11.734 -34.156 -0.748 1 91 381 ASP B N 1
ATOM 6705 C CA . ASP B 1 381 ? 12.289 -35.25 0.062 1 91 381 ASP B CA 1
ATOM 6706 C C . ASP B 1 381 ? 12.844 -34.719 1.38 1 91 381 ASP B C 1
ATOM 6708 O O . ASP B 1 381 ? 13.898 -34.062 1.399 1 91 381 ASP B O 1
ATOM 6712 N N . ASN B 1 382 ? 12.336 -35.062 2.514 1 90.12 382 ASN B N 1
ATOM 6713 C CA . ASN B 1 382 ? 12.766 -34.625 3.838 1 90.12 382 ASN B CA 1
ATOM 6714 C C . ASN B 1 382 ? 12.984 -33.094 3.893 1 90.12 382 ASN B C 1
ATOM 6716 O O . ASN B 1 382 ? 14.055 -32.625 4.281 1 90.12 382 ASN B O 1
ATOM 6720 N N . ASP B 1 383 ? 12.172 -32.312 3.434 1 89.94 383 ASP B N 1
ATOM 6721 C CA . ASP B 1 383 ? 12.102 -30.859 3.502 1 89.94 383 ASP B CA 1
ATOM 6722 C C . ASP B 1 383 ? 13.062 -30.219 2.5 1 89.94 383 ASP B C 1
ATOM 6724 O O . ASP B 1 383 ? 13.258 -29 2.51 1 89.94 383 ASP B O 1
ATOM 6728 N N . VAL B 1 384 ? 13.68 -31.109 1.713 1 96 384 VAL B N 1
ATOM 6729 C CA . VAL B 1 384 ? 14.438 -30.609 0.575 1 96 384 VAL B CA 1
ATOM 6730 C C . VAL B 1 384 ? 13.617 -30.734 -0.702 1 96 384 VAL B C 1
ATOM 6732 O O . VAL B 1 384 ? 13.023 -31.797 -0.96 1 96 384 VAL B O 1
ATOM 6735 N N . ILE B 1 385 ? 13.578 -29.719 -1.434 1 97.62 385 ILE B N 1
ATOM 6736 C CA . ILE B 1 385 ? 12.766 -29.703 -2.643 1 97.62 385 ILE B CA 1
ATOM 6737 C C . ILE B 1 385 ? 13.672 -29.609 -3.873 1 97.62 385 ILE B C 1
ATOM 6739 O O . ILE B 1 385 ? 14.578 -28.781 -3.932 1 97.62 385 ILE B O 1
ATOM 6743 N N . TRP B 1 386 ? 13.391 -30.5 -4.781 1 97.44 386 TRP B N 1
ATOM 6744 C CA . TRP B 1 386 ? 14.047 -30.484 -6.09 1 97.44 386 TRP B CA 1
ATOM 6745 C C . TRP B 1 386 ? 13.047 -30.156 -7.191 1 97.44 386 TRP B C 1
ATOM 6747 O O . TRP B 1 386 ? 12.062 -30.875 -7.387 1 97.44 386 TRP B O 1
ATOM 6757 N N . SER B 1 387 ? 13.266 -29.062 -7.828 1 98.12 387 SER B N 1
ATOM 6758 C CA . SER B 1 387 ? 12.422 -28.703 -8.953 1 98.12 387 SER B CA 1
ATOM 6759 C C . SER B 1 387 ? 13.227 -28.625 -10.25 1 98.12 387 SER B C 1
ATOM 6761 O O . SER B 1 387 ? 14.359 -28.141 -10.258 1 98.12 387 SER B O 1
ATOM 6763 N N . ASN B 1 388 ? 12.641 -29.172 -11.289 1 98.25 388 ASN B N 1
ATOM 6764 C CA . ASN B 1 388 ? 13.289 -29.234 -12.594 1 98.25 388 ASN B CA 1
ATOM 6765 C C . ASN B 1 388 ? 12.57 -28.359 -13.617 1 98.25 388 ASN B C 1
ATOM 6767 O O . ASN B 1 388 ? 11.336 -28.344 -13.672 1 98.25 388 ASN B O 1
ATOM 6771 N N . TYR B 1 389 ? 13.352 -27.625 -14.312 1 98.44 389 TYR B N 1
ATOM 6772 C CA . TYR B 1 389 ? 12.852 -26.734 -15.344 1 98.44 389 TYR B CA 1
ATOM 6773 C C . TYR B 1 389 ? 13.477 -27.047 -16.703 1 98.44 389 TYR B C 1
ATOM 6775 O O . TYR B 1 389 ? 14.672 -27.328 -16.781 1 98.44 389 TYR B O 1
ATOM 6783 N N . THR B 1 390 ? 12.688 -27 -17.75 1 97.25 390 THR B N 1
ATOM 6784 C CA . THR B 1 390 ? 13.195 -27.297 -19.078 1 97.25 390 THR B CA 1
ATOM 6785 C C . THR B 1 390 ? 12.867 -26.172 -20.062 1 97.25 390 THR B C 1
ATOM 6787 O O . THR B 1 390 ? 11.898 -25.438 -19.859 1 97.25 390 THR B O 1
ATOM 6790 N N . GLY B 1 391 ? 13.75 -25.953 -20.969 1 93.19 391 GLY B N 1
ATOM 6791 C CA . GLY B 1 391 ? 13.586 -24.969 -22.016 1 93.19 391 GLY B CA 1
ATOM 6792 C C . GLY B 1 391 ? 14.273 -25.359 -23.312 1 93.19 391 GLY B C 1
ATOM 6793 O O . GLY B 1 391 ? 15.055 -26.312 -23.344 1 93.19 391 GLY B O 1
ATOM 6794 N N . ARG B 1 392 ? 13.852 -24.688 -24.422 1 76.19 392 ARG B N 1
ATOM 6795 C CA . ARG B 1 392 ? 14.461 -24.984 -25.703 1 76.19 392 ARG B CA 1
ATOM 6796 C C . ARG B 1 392 ? 15.32 -23.812 -26.188 1 76.19 392 ARG B C 1
ATOM 6798 O O . ARG B 1 392 ? 14.805 -22.719 -26.406 1 76.19 392 ARG B O 1
ATOM 6805 N N . PRO B 1 393 ? 16.594 -24.094 -26.172 1 72.44 393 PRO B N 1
ATOM 6806 C CA . PRO B 1 393 ? 17.422 -23.016 -26.734 1 72.44 393 PRO B CA 1
ATOM 6807 C C . PRO B 1 393 ? 17.031 -22.641 -28.156 1 72.44 393 PRO B C 1
ATOM 6809 O O . PRO B 1 393 ? 16.594 -23.5 -28.922 1 72.44 393 PRO B O 1
ATOM 6812 N N . ASP B 1 394 ? 16.922 -21.359 -28.375 1 69.44 394 ASP B N 1
ATOM 6813 C CA . ASP B 1 394 ? 16.594 -20.891 -29.719 1 69.44 394 ASP B CA 1
ATOM 6814 C C . ASP B 1 394 ? 17.781 -21.062 -30.656 1 69.44 394 ASP B C 1
ATOM 6816 O O . ASP B 1 394 ? 18.812 -20.391 -30.516 1 69.44 394 ASP B O 1
ATOM 6820 N N . GLY B 1 395 ? 17.859 -22.078 -31.375 1 70.62 395 GLY B N 1
ATOM 6821 C CA . GLY B 1 395 ? 18.969 -22.344 -32.281 1 70.62 395 GLY B CA 1
ATOM 6822 C C . GLY B 1 395 ? 19.25 -21.203 -33.25 1 70.62 395 GLY B C 1
ATOM 6823 O O . GLY B 1 395 ? 20.344 -21.109 -33.812 1 70.62 395 GLY B O 1
ATOM 6824 N N . LYS B 1 396 ? 18.406 -20.266 -33.281 1 83.38 396 LYS B N 1
ATOM 6825 C CA . LYS B 1 396 ? 18.547 -19.188 -34.281 1 83.38 396 LYS B CA 1
ATOM 6826 C C . LYS B 1 396 ? 19.281 -18 -33.688 1 83.38 396 LYS B C 1
ATOM 6828 O O . LYS B 1 396 ? 19.844 -17.188 -34.406 1 83.38 396 LYS B O 1
ATOM 6833 N N . CYS B 1 397 ? 19.422 -17.938 -32.375 1 89.88 397 CYS B N 1
ATOM 6834 C CA . CYS B 1 397 ? 20.031 -16.781 -31.75 1 89.88 397 CYS B CA 1
ATOM 6835 C C . CYS B 1 397 ? 21.469 -17.078 -31.328 1 89.88 397 CYS B C 1
ATOM 6837 O O . CYS B 1 397 ? 21.781 -18.203 -30.906 1 89.88 397 CYS B O 1
ATOM 6839 N N . LEU B 1 398 ? 22.344 -16.141 -31.516 1 89.69 398 LEU B N 1
ATOM 6840 C CA . LEU B 1 398 ? 23.703 -16.266 -31 1 89.69 398 LEU B CA 1
ATOM 6841 C C . LEU B 1 398 ? 23.719 -16.172 -29.484 1 89.69 398 LEU B C 1
ATOM 6843 O O . LEU B 1 398 ? 23.234 -15.188 -28.906 1 89.69 398 LEU B O 1
ATOM 6847 N N . ARG B 1 399 ? 24.25 -17.281 -28.844 1 91.5 399 ARG B N 1
ATOM 6848 C CA . ARG B 1 399 ? 24.344 -17.328 -27.391 1 91.5 399 ARG B CA 1
ATOM 6849 C C . ARG B 1 399 ? 25.766 -17.672 -26.953 1 91.5 399 ARG B C 1
ATOM 6851 O O . ARG B 1 399 ? 26.547 -18.25 -27.703 1 91.5 399 ARG B O 1
ATOM 6858 N N . SER B 1 400 ? 26.078 -17.234 -25.734 1 90.75 400 SER B N 1
ATOM 6859 C CA . SER B 1 400 ? 27.391 -17.547 -25.172 1 90.75 400 SER B CA 1
ATOM 6860 C C . SER B 1 400 ? 27.578 -19.047 -25 1 90.75 400 SER B C 1
ATOM 6862 O O . SER B 1 400 ? 26.594 -19.797 -24.922 1 90.75 400 SER B O 1
ATOM 6864 N N . ASP B 1 401 ? 28.828 -19.469 -24.844 1 89.38 401 ASP B N 1
ATOM 6865 C CA . ASP B 1 401 ? 29.172 -20.891 -24.703 1 89.38 401 ASP B CA 1
ATOM 6866 C C . ASP B 1 401 ? 28.594 -21.469 -23.406 1 89.38 401 ASP B C 1
ATOM 6868 O O . ASP B 1 401 ? 28.25 -22.656 -23.344 1 89.38 401 ASP B O 1
ATOM 6872 N N . ALA B 1 402 ? 28.406 -20.625 -22.516 1 90.31 402 ALA B N 1
ATOM 6873 C CA . ALA B 1 402 ? 27.953 -21.078 -21.203 1 90.31 402 ALA B CA 1
ATOM 6874 C C . ALA B 1 402 ? 26.516 -21.578 -21.25 1 90.31 402 ALA B C 1
ATOM 6876 O O . ALA B 1 402 ? 26.125 -22.453 -20.469 1 90.31 402 ALA B O 1
ATOM 6877 N N . ILE B 1 403 ? 25.703 -21.016 -22.25 1 92.25 403 ILE B N 1
ATOM 6878 C CA . ILE B 1 403 ? 24.281 -21.344 -22.141 1 92.25 403 ILE B CA 1
ATOM 6879 C C . ILE B 1 403 ? 23.75 -21.781 -23.5 1 92.25 403 ILE B C 1
ATOM 6881 O O . ILE B 1 403 ? 22.562 -22.094 -23.641 1 92.25 403 ILE B O 1
ATOM 6885 N N . LYS B 1 404 ? 24.547 -21.859 -24.5 1 90.75 404 LYS B N 1
ATOM 6886 C CA . LYS B 1 404 ? 24.094 -22.203 -25.844 1 90.75 404 LYS B CA 1
ATOM 6887 C C . LYS B 1 404 ? 23.469 -23.594 -25.891 1 90.75 404 LYS B C 1
ATOM 6889 O O . LYS B 1 404 ? 22.578 -23.859 -26.703 1 90.75 404 LYS B O 1
ATOM 6894 N N . ASN B 1 405 ? 23.922 -24.5 -25 1 90.56 405 ASN B N 1
ATOM 6895 C CA . ASN B 1 405 ? 23.406 -25.875 -25 1 90.56 405 ASN B CA 1
ATOM 6896 C C . ASN B 1 405 ? 22.609 -26.172 -23.719 1 90.56 405 ASN B C 1
ATOM 6898 O O . ASN B 1 405 ? 22.312 -27.328 -23.422 1 90.56 405 ASN B O 1
ATOM 6902 N N . LEU B 1 406 ? 22.328 -25.172 -22.922 1 94.12 406 LEU B N 1
ATOM 6903 C CA . LEU B 1 406 ? 21.625 -25.359 -21.656 1 94.12 406 LEU B CA 1
ATOM 6904 C C . LEU B 1 406 ? 20.188 -25.812 -21.891 1 94.12 406 LEU B C 1
ATOM 6906 O O . LEU B 1 406 ? 19.406 -25.094 -22.5 1 94.12 406 LEU B O 1
ATOM 6910 N N . LYS B 1 407 ? 19.797 -27 -21.375 1 94.81 407 LYS B N 1
ATOM 6911 C CA . LYS B 1 407 ? 18.469 -27.562 -21.641 1 94.81 407 LYS B CA 1
ATOM 6912 C C . LYS B 1 407 ? 17.656 -27.688 -20.359 1 94.81 407 LYS B C 1
ATOM 6914 O O . LYS B 1 407 ? 16.422 -27.734 -20.406 1 94.81 407 LYS B O 1
ATOM 6919 N N . GLU B 1 408 ? 18.391 -27.781 -19.281 1 96.56 408 GLU B N 1
ATOM 6920 C CA . GLU B 1 408 ? 17.719 -28.062 -18.016 1 96.56 408 GLU B CA 1
ATOM 6921 C C . GLU B 1 408 ? 18.328 -27.234 -16.891 1 96.56 408 GLU B C 1
ATOM 6923 O O . GLU B 1 408 ? 19.547 -27.047 -16.828 1 96.56 408 GLU B O 1
ATOM 6928 N N . ILE B 1 409 ? 17.453 -26.797 -16.016 1 98 409 ILE B N 1
ATOM 6929 C CA . ILE B 1 409 ? 17.875 -26.125 -14.789 1 98 409 ILE B CA 1
ATOM 6930 C C . ILE B 1 409 ? 17.219 -26.812 -13.586 1 98 409 ILE B C 1
ATOM 6932 O O . ILE B 1 409 ? 16 -27 -13.562 1 98 409 ILE B O 1
ATOM 6936 N N . ARG B 1 410 ? 18.031 -27.203 -12.648 1 98.19 410 ARG B N 1
ATOM 6937 C CA . ARG B 1 410 ? 17.547 -27.781 -11.398 1 98.19 410 ARG B CA 1
ATOM 6938 C C . ARG B 1 410 ? 17.719 -26.812 -10.242 1 98.19 410 ARG B C 1
ATOM 6940 O O . ARG B 1 410 ? 18.797 -26.219 -10.07 1 98.19 410 ARG B O 1
ATOM 6947 N N . VAL B 1 411 ? 16.625 -26.594 -9.523 1 98.56 411 VAL B N 1
ATOM 6948 C CA . VAL B 1 411 ? 16.672 -25.719 -8.359 1 98.56 411 VAL B CA 1
ATOM 6949 C C . VAL B 1 411 ? 16.484 -26.531 -7.082 1 98.56 411 VAL B C 1
ATOM 6951 O O . VAL B 1 411 ? 15.547 -27.312 -6.969 1 98.56 411 VAL B O 1
ATOM 6954 N N . VAL B 1 412 ? 17.422 -26.391 -6.176 1 98 412 VAL B N 1
ATOM 6955 C CA . VAL B 1 412 ? 17.359 -27.031 -4.871 1 98 412 VAL B CA 1
ATOM 6956 C C . VAL B 1 412 ? 17.062 -26 -3.791 1 98 412 VAL B C 1
ATOM 6958 O O . VAL B 1 412 ? 17.703 -24.938 -3.758 1 98 412 VAL B O 1
ATOM 6961 N N . SER B 1 413 ? 16.094 -26.297 -3 1 96.88 413 SER B N 1
ATOM 6962 C CA . SER B 1 413 ? 15.734 -25.375 -1.919 1 96.88 413 SER B CA 1
ATOM 6963 C C . SER B 1 413 ? 15.18 -26.141 -0.716 1 96.88 413 SER B C 1
ATOM 6965 O O . SER B 1 413 ? 14.789 -27.297 -0.835 1 96.88 413 SER B O 1
ATOM 6967 N N . GLN B 1 414 ? 15.234 -25.5 0.401 1 95.12 414 GLN B N 1
ATOM 6968 C CA . GLN B 1 414 ? 14.555 -26 1.59 1 95.12 414 GLN B CA 1
ATOM 6969 C C . GLN B 1 414 ? 13.117 -25.516 1.655 1 95.12 414 GLN B C 1
ATOM 6971 O O . GLN B 1 414 ? 12.836 -24.359 1.328 1 95.12 414 GLN B O 1
ATOM 6976 N N . LYS B 1 415 ? 12.289 -26.453 2.111 1 94.12 415 LYS B N 1
ATOM 6977 C CA . LYS B 1 415 ? 10.891 -26.047 2.246 1 94.12 415 LYS B CA 1
ATOM 6978 C C . LYS B 1 415 ? 10.766 -24.797 3.105 1 94.12 415 LYS B C 1
ATOM 6980 O O . LYS B 1 415 ? 11.367 -24.703 4.18 1 94.12 415 LYS B O 1
ATOM 6985 N N . LEU B 1 416 ? 10.023 -23.875 2.592 1 89.81 416 LEU B N 1
ATOM 6986 C CA . LEU B 1 416 ? 9.859 -22.594 3.277 1 89.81 416 LEU B CA 1
ATOM 6987 C C . LEU B 1 416 ? 8.688 -22.641 4.258 1 89.81 416 LEU B C 1
ATOM 6989 O O . LEU B 1 416 ? 7.539 -22.812 3.85 1 89.81 416 LEU B O 1
ATOM 6993 N N . GLU B 1 417 ? 8.961 -22.641 5.52 1 86.38 417 GLU B N 1
ATOM 6994 C CA . GLU B 1 417 ? 7.949 -22.562 6.562 1 86.38 417 GLU B CA 1
ATOM 6995 C C . GLU B 1 417 ? 8.023 -21.219 7.305 1 86.38 417 GLU B C 1
ATOM 6997 O O . GLU B 1 417 ? 8.898 -21.031 8.156 1 86.38 417 GLU B O 1
ATOM 7002 N N . LEU B 1 418 ? 7.09 -20.469 7.004 1 83.62 418 LEU B N 1
ATOM 7003 C CA . LEU B 1 418 ? 7.137 -19.109 7.551 1 83.62 418 LEU B CA 1
ATOM 7004 C C . LEU B 1 418 ? 6.297 -19.016 8.82 1 83.62 418 LEU B C 1
ATOM 7006 O O . LEU B 1 418 ? 5.141 -19.438 8.844 1 83.62 418 LEU B O 1
ATOM 7010 N N . ASP B 1 419 ? 6.922 -18.547 9.812 1 81.75 419 ASP B N 1
ATOM 7011 C CA . ASP B 1 419 ? 6.137 -18.188 10.992 1 81.75 419 ASP B CA 1
ATOM 7012 C C . ASP B 1 419 ? 5.684 -16.719 10.922 1 81.75 419 ASP B C 1
ATOM 7014 O O . ASP B 1 419 ? 5.938 -16.031 9.93 1 81.75 419 ASP B O 1
ATOM 7018 N N . ILE B 1 420 ? 5.02 -16.312 11.914 1 78.12 420 ILE B N 1
ATOM 7019 C CA . ILE B 1 420 ? 4.395 -15 11.898 1 78.12 420 ILE B CA 1
ATOM 7020 C C . ILE B 1 420 ? 5.477 -13.914 11.891 1 78.12 420 ILE B C 1
ATOM 7022 O O . ILE B 1 420 ? 5.348 -12.906 11.188 1 78.12 420 ILE B O 1
ATOM 7026 N N . GLU B 1 421 ? 6.48 -14.164 12.617 1 76 421 GLU B N 1
ATOM 7027 C CA . GLU B 1 421 ? 7.559 -13.188 12.664 1 76 421 GLU B CA 1
ATOM 7028 C C . GLU B 1 421 ? 8.211 -13.008 11.297 1 76 421 GLU B C 1
ATOM 7030 O O . GLU B 1 421 ? 8.484 -11.891 10.875 1 76 421 GLU B O 1
ATOM 7035 N N . GLN B 1 422 ? 8.312 -14.125 10.641 1 76.25 422 GLN B N 1
ATOM 7036 C CA . GLN B 1 422 ? 8.938 -14.109 9.32 1 76.25 422 GLN B CA 1
ATOM 7037 C C . GLN B 1 422 ? 8.016 -13.461 8.289 1 76.25 422 GLN B C 1
ATOM 7039 O O . GLN B 1 422 ? 8.484 -12.922 7.281 1 76.25 422 GLN B O 1
ATOM 7044 N N . MET B 1 423 ? 6.805 -13.523 8.641 1 78.38 423 MET B N 1
ATOM 7045 C CA . MET B 1 423 ? 5.836 -12.914 7.734 1 78.38 423 MET B CA 1
ATOM 7046 C C . MET B 1 423 ? 5.824 -11.391 7.891 1 78.38 423 MET B C 1
ATOM 7048 O O . MET B 1 423 ? 5.43 -10.672 6.973 1 78.38 423 MET B O 1
ATOM 7052 N N . MET B 1 424 ? 6.316 -11.023 9.008 1 73 424 MET B N 1
ATOM 7053 C CA . MET B 1 424 ? 6.258 -9.602 9.312 1 73 424 MET B CA 1
ATOM 7054 C C . MET B 1 424 ? 7.59 -8.922 9 1 73 424 MET B C 1
ATOM 7056 O O . MET B 1 424 ? 7.641 -7.711 8.789 1 73 424 MET B O 1
ATOM 7060 N N . ALA B 1 425 ? 8.641 -9.75 9.055 1 72.31 425 ALA B N 1
ATOM 7061 C CA . ALA B 1 425 ? 9.984 -9.203 8.836 1 72.31 425 ALA B CA 1
ATOM 7062 C C . ALA B 1 425 ? 10.438 -9.422 7.395 1 72.31 425 ALA B C 1
ATOM 7064 O O . ALA B 1 425 ? 10.047 -10.406 6.758 1 72.31 425 ALA B O 1
ATOM 7065 N N . PRO B 1 426 ? 11.219 -8.469 6.957 1 73.5 426 PRO B N 1
ATOM 7066 C CA . PRO B 1 426 ? 11.758 -8.68 5.609 1 73.5 426 PRO B CA 1
ATOM 7067 C C . PRO B 1 426 ? 12.586 -9.961 5.504 1 73.5 426 PRO B C 1
ATOM 7069 O O . PRO B 1 426 ? 13.305 -10.312 6.441 1 73.5 426 PRO B O 1
ATOM 7072 N N . ARG B 1 427 ? 12.328 -10.695 4.504 1 82.12 427 ARG B N 1
ATOM 7073 C CA . ARG B 1 427 ? 13.07 -11.914 4.195 1 82.12 427 ARG B CA 1
ATOM 7074 C C . ARG B 1 427 ? 13.977 -11.711 2.984 1 82.12 427 ARG B C 1
ATOM 7076 O O . ARG B 1 427 ? 13.648 -10.938 2.08 1 82.12 427 ARG B O 1
ATOM 7083 N N . ARG B 1 428 ? 15.133 -12.398 3.166 1 87.81 428 ARG B N 1
ATOM 7084 C CA . ARG B 1 428 ? 16.094 -12.352 2.072 1 87.81 428 ARG B CA 1
ATOM 7085 C C . ARG B 1 428 ? 16.453 -13.75 1.591 1 87.81 428 ARG B C 1
ATOM 7087 O O . ARG B 1 428 ? 16.719 -14.641 2.4 1 87.81 428 ARG B O 1
ATOM 7094 N N . GLN B 1 429 ? 16.297 -13.883 0.321 1 90.88 429 GLN B N 1
ATOM 7095 C CA . GLN B 1 429 ? 16.719 -15.148 -0.292 1 90.88 429 GLN B CA 1
ATOM 7096 C C . GLN B 1 429 ? 17.828 -14.922 -1.3 1 90.88 429 GLN B C 1
ATOM 7098 O O . GLN B 1 429 ? 17.75 -14.031 -2.141 1 90.88 429 GLN B O 1
ATOM 7103 N N . CYS B 1 430 ? 18.844 -15.672 -1.111 1 94.12 430 CYS B N 1
ATOM 7104 C CA . CYS B 1 430 ? 19.984 -15.672 -2.029 1 94.12 430 CYS B CA 1
ATOM 7105 C C . CYS B 1 430 ? 20.125 -17.031 -2.719 1 94.12 430 CYS B C 1
ATOM 7107 O O . CYS B 1 430 ? 19.312 -17.922 -2.5 1 94.12 430 CYS B O 1
ATOM 7109 N N . CYS B 1 431 ? 20.984 -17.062 -3.721 1 95.62 431 CYS B N 1
ATOM 7110 C CA . CYS B 1 431 ? 21.188 -18.312 -4.438 1 95.62 431 CYS B CA 1
ATOM 7111 C C . CYS B 1 431 ? 22.625 -18.406 -4.957 1 95.62 431 CYS B C 1
ATOM 7113 O O . CYS B 1 431 ? 23.359 -17.422 -4.941 1 95.62 431 CYS B O 1
ATOM 7115 N N . GLU B 1 432 ? 22.938 -19.672 -5.234 1 94.31 432 GLU B N 1
ATOM 7116 C CA . GLU B 1 432 ? 24.234 -19.984 -5.828 1 94.31 432 GLU B CA 1
ATOM 7117 C C . GLU B 1 432 ? 24.094 -20.984 -6.973 1 94.31 432 GLU B C 1
ATOM 7119 O O . GLU B 1 432 ? 23.297 -21.906 -6.887 1 94.31 432 GLU B O 1
ATOM 7124 N N . ILE B 1 433 ? 24.797 -20.719 -8.016 1 95.06 433 ILE B N 1
ATOM 7125 C CA . ILE B 1 433 ? 24.875 -21.672 -9.109 1 95.06 433 ILE B CA 1
ATOM 7126 C C . ILE B 1 433 ? 26 -22.672 -8.836 1 95.06 433 ILE B C 1
ATOM 7128 O O . ILE B 1 433 ? 27.188 -22.312 -8.906 1 95.06 433 ILE B O 1
ATOM 7132 N N . SER B 1 434 ? 25.656 -23.859 -8.547 1 87.56 434 SER B N 1
ATOM 7133 C CA . SER B 1 434 ? 26.609 -24.844 -8.078 1 87.56 434 SER B CA 1
ATOM 7134 C C . SER B 1 434 ? 27.203 -25.641 -9.234 1 87.56 434 SER B C 1
ATOM 7136 O O . SER B 1 434 ? 28.297 -26.188 -9.125 1 87.56 434 SER B O 1
ATOM 7138 N N . ALA B 1 435 ? 26.391 -25.828 -10.25 1 82.06 435 ALA B N 1
ATOM 7139 C CA . ALA B 1 435 ? 26.859 -26.578 -11.414 1 82.06 435 ALA B CA 1
ATOM 7140 C C . ALA B 1 435 ? 26.359 -25.953 -12.711 1 82.06 435 ALA B C 1
ATOM 7142 O O . ALA B 1 435 ? 25.203 -25.5 -12.781 1 82.06 435 ALA B O 1
ATO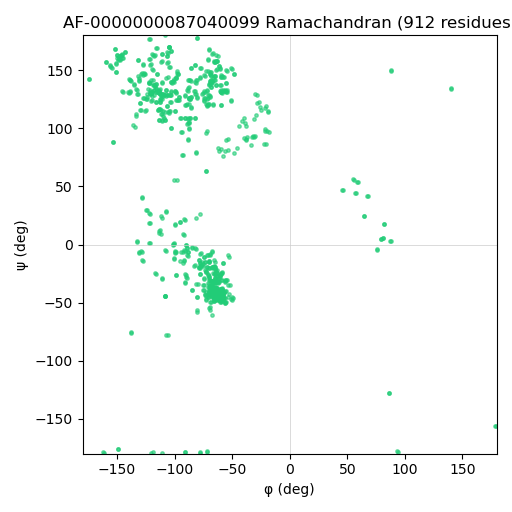M 7143 N N . LEU B 1 436 ? 27.359 -25.828 -13.531 1 83.88 436 LEU B N 1
ATOM 7144 C CA . LEU B 1 436 ? 27 -25.438 -14.891 1 83.88 436 LEU B CA 1
ATOM 7145 C C . LEU B 1 436 ? 27.766 -26.266 -15.906 1 83.88 436 LEU B C 1
ATOM 7147 O O . LEU B 1 436 ? 29 -26.219 -15.969 1 83.88 436 LEU B O 1
ATOM 7151 N N . HIS B 1 437 ? 27.016 -27.172 -16.406 1 83.5 437 HIS B N 1
ATOM 7152 C CA . HIS B 1 437 ? 27.547 -27.969 -17.5 1 83.5 437 HIS B CA 1
ATOM 7153 C C . HIS B 1 437 ? 26.828 -27.641 -18.812 1 83.5 437 HIS B C 1
ATOM 7155 O O . HIS B 1 437 ? 25.922 -26.797 -18.828 1 83.5 437 HIS B O 1
ATOM 7161 N N . ASN B 1 438 ? 27.25 -28.344 -19.875 1 79.12 438 ASN B N 1
ATOM 7162 C CA . ASN B 1 438 ? 26.734 -28 -21.188 1 79.12 438 ASN B CA 1
ATOM 7163 C C . ASN B 1 438 ? 25.219 -28.125 -21.25 1 79.12 438 ASN B C 1
ATOM 7165 O O . ASN B 1 438 ? 24.547 -27.312 -21.891 1 79.12 438 ASN B O 1
ATOM 7169 N N . GLU B 1 439 ? 24.609 -28.969 -20.375 1 90.44 439 GLU B N 1
ATOM 7170 C CA . GLU B 1 439 ? 23.172 -29.141 -20.562 1 90.44 439 GLU B CA 1
ATOM 7171 C C . GLU B 1 439 ? 22.406 -28.906 -19.266 1 90.44 439 GLU B C 1
ATOM 7173 O O . GLU B 1 439 ? 21.172 -28.906 -19.266 1 90.44 439 GLU B O 1
ATOM 7178 N N . LEU B 1 440 ? 23.156 -28.719 -18.188 1 95.38 440 LEU B N 1
ATOM 7179 C CA . LEU B 1 440 ? 22.469 -28.656 -16.891 1 95.38 440 LEU B CA 1
ATOM 7180 C C . LEU B 1 440 ? 23.062 -27.547 -16.016 1 95.38 440 LEU B C 1
ATOM 7182 O O . LEU B 1 440 ? 24.297 -27.422 -15.938 1 95.38 440 LEU B O 1
ATOM 7186 N N . MET B 1 441 ? 22.219 -26.766 -15.461 1 96.75 441 MET B N 1
ATOM 7187 C CA . MET B 1 441 ? 22.562 -25.781 -14.43 1 96.75 441 MET B CA 1
ATOM 7188 C C . MET B 1 441 ? 21.875 -26.125 -13.117 1 96.75 441 MET B C 1
ATOM 7190 O O . MET B 1 441 ? 20.688 -26.469 -13.102 1 96.75 441 MET B O 1
ATOM 7194 N N . VAL B 1 442 ? 22.594 -26.141 -12.039 1 98.06 442 VAL B N 1
ATOM 7195 C CA . VAL B 1 442 ? 22.016 -26.391 -10.727 1 98.06 442 VAL B CA 1
ATOM 7196 C C . VAL B 1 442 ? 22.094 -25.125 -9.867 1 98.06 442 VAL B C 1
ATOM 7198 O O . VAL B 1 442 ? 23.172 -24.562 -9.695 1 98.06 442 VAL B O 1
ATOM 7201 N N . ILE B 1 443 ? 20.953 -24.703 -9.383 1 98.19 443 ILE B N 1
ATOM 7202 C CA . ILE B 1 443 ? 20.844 -23.531 -8.539 1 98.19 443 ILE B CA 1
ATOM 7203 C C . ILE B 1 443 ? 20.406 -23.922 -7.133 1 98.19 443 ILE B C 1
ATOM 7205 O O . ILE B 1 443 ? 19.438 -24.688 -6.969 1 98.19 443 ILE B O 1
ATOM 7209 N N . ASN B 1 444 ? 21.062 -23.438 -6.141 1 97.75 444 ASN B N 1
ATOM 7210 C CA . ASN B 1 444 ? 20.688 -23.625 -4.742 1 97.75 444 ASN B CA 1
ATOM 7211 C C . ASN B 1 444 ? 20.156 -22.344 -4.117 1 97.75 444 ASN B C 1
ATOM 7213 O O . ASN B 1 444 ? 20.891 -21.375 -3.977 1 97.75 444 ASN B O 1
ATOM 7217 N N . ILE B 1 445 ? 18.906 -22.344 -3.764 1 96.94 445 ILE B N 1
ATOM 7218 C CA . ILE B 1 445 ? 18.328 -21.203 -3.061 1 96.94 445 ILE B CA 1
ATOM 7219 C C . ILE B 1 445 ? 18.531 -21.375 -1.556 1 96.94 445 ILE B C 1
ATOM 7221 O O . ILE B 1 445 ? 18.266 -22.453 -1.003 1 96.94 445 ILE B O 1
ATOM 7225 N N . ARG B 1 446 ? 18.938 -20.328 -0.918 1 93.81 446 ARG B N 1
ATOM 7226 C CA . ARG B 1 446 ? 19.234 -20.359 0.51 1 93.81 446 ARG B CA 1
ATOM 7227 C C . ARG B 1 446 ? 19.016 -18.984 1.141 1 93.81 446 ARG B C 1
ATOM 7229 O O . ARG B 1 446 ? 18.75 -18.016 0.438 1 93.81 446 ARG B O 1
ATOM 7236 N N . LYS B 1 447 ? 19.031 -19.016 2.432 1 91.38 447 LYS B N 1
ATOM 7237 C CA . LYS B 1 447 ? 19.031 -17.719 3.131 1 91.38 447 LYS B CA 1
ATOM 7238 C C . LYS B 1 447 ? 20.312 -16.938 2.85 1 91.38 447 LYS B C 1
ATOM 7240 O O . LYS B 1 447 ? 21.391 -17.516 2.723 1 91.38 447 LYS B O 1
ATOM 7245 N N . CYS B 1 448 ? 20.125 -15.656 2.775 1 92.5 448 CYS B N 1
ATOM 7246 C CA . CYS B 1 448 ? 21.297 -14.812 2.529 1 92.5 448 CYS B CA 1
ATOM 7247 C C . CYS B 1 448 ? 22.234 -14.812 3.73 1 92.5 448 CYS B C 1
ATOM 7249 O O . CYS B 1 448 ? 21.781 -14.859 4.875 1 92.5 448 CYS B O 1
ATOM 7251 N N . GLY B 1 449 ? 23.516 -14.742 3.4 1 87.75 449 GLY B N 1
ATOM 7252 C CA . GLY B 1 449 ? 24.484 -14.484 4.449 1 87.75 449 GLY B CA 1
ATOM 7253 C C . GLY B 1 449 ? 24.359 -13.102 5.055 1 87.75 449 GLY B C 1
ATOM 7254 O O . GLY B 1 449 ? 23.641 -12.25 4.523 1 87.75 449 GLY B O 1
ATOM 7255 N N . ALA B 1 450 ? 24.953 -12.859 6.199 1 80.31 450 ALA B N 1
ATOM 7256 C CA . ALA B 1 450 ? 24.797 -11.633 6.977 1 80.31 450 ALA B CA 1
ATOM 7257 C C . ALA B 1 450 ? 25.016 -10.398 6.105 1 80.31 450 ALA B C 1
ATOM 7259 O O . ALA B 1 450 ? 24.203 -9.461 6.133 1 80.31 450 ALA B O 1
ATOM 7260 N N . ASP B 1 451 ? 26.062 -10.359 5.254 1 81.88 451 ASP B N 1
ATOM 7261 C CA . ASP B 1 451 ? 26.344 -9.172 4.453 1 81.88 451 ASP B CA 1
ATOM 7262 C C . ASP B 1 451 ? 26.359 -9.508 2.965 1 81.88 451 ASP B C 1
ATOM 7264 O O . ASP B 1 451 ? 26.969 -8.789 2.172 1 81.88 451 ASP B O 1
ATOM 7268 N N . GLU B 1 452 ? 25.625 -10.508 2.734 1 90.25 452 GLU B N 1
ATOM 7269 C CA . GLU B 1 452 ? 25.641 -10.953 1.342 1 90.25 452 GLU B CA 1
ATOM 7270 C C . GLU B 1 452 ? 24.812 -10.023 0.463 1 90.25 452 GLU B C 1
ATOM 7272 O O . GLU B 1 452 ? 23.688 -9.664 0.82 1 90.25 452 GLU B O 1
ATOM 7277 N N . LEU B 1 453 ? 25.469 -9.602 -0.644 1 92.06 453 LEU B N 1
ATOM 7278 C CA . LEU B 1 453 ? 24.797 -8.742 -1.604 1 92.06 453 LEU B CA 1
ATOM 7279 C C . LEU B 1 453 ? 24.281 -9.547 -2.793 1 92.06 453 LEU B C 1
ATOM 7281 O O . LEU B 1 453 ? 24.953 -10.469 -3.258 1 92.06 453 LEU B O 1
ATOM 7285 N N . ILE B 1 454 ? 23.156 -9.203 -3.301 1 93.69 454 ILE B N 1
ATOM 7286 C CA . ILE B 1 454 ? 22.609 -9.773 -4.523 1 93.69 454 ILE B CA 1
ATOM 7287 C C . ILE B 1 454 ? 23 -8.914 -5.723 1 93.69 454 ILE B C 1
ATOM 7289 O O . ILE B 1 454 ? 22.219 -8.102 -6.207 1 93.69 454 ILE B O 1
ATOM 7293 N N . SER B 1 455 ? 24.172 -9.086 -6.086 1 91.69 455 SER B N 1
ATOM 7294 C CA . SER B 1 455 ? 24.766 -8.344 -7.188 1 91.69 455 SER B CA 1
ATOM 7295 C C . SER B 1 455 ? 25.922 -9.117 -7.82 1 91.69 455 SER B C 1
ATOM 7297 O O . SER B 1 455 ? 26.422 -10.086 -7.238 1 91.69 455 SER B O 1
ATOM 7299 N N . MET B 1 456 ? 26.172 -8.852 -9.156 1 85.06 456 MET B N 1
ATOM 7300 C CA . MET B 1 456 ? 27.266 -9.539 -9.828 1 85.06 456 MET B CA 1
ATOM 7301 C C . MET B 1 456 ? 28.625 -9.039 -9.312 1 85.06 456 MET B C 1
ATOM 7303 O O . MET B 1 456 ? 29.531 -9.836 -9.102 1 85.06 456 MET B O 1
ATOM 7307 N N . ASN B 1 457 ? 28.812 -7.625 -9.391 1 71.88 457 ASN B N 1
ATOM 7308 C CA . ASN B 1 457 ? 30.125 -7.082 -9.055 1 71.88 457 ASN B CA 1
ATOM 7309 C C . ASN B 1 457 ? 30.141 -6.516 -7.637 1 71.88 457 ASN B C 1
ATOM 7311 O O . ASN B 1 457 ? 29.859 -5.332 -7.43 1 71.88 457 ASN B O 1
ATOM 7315 N N . GLY B 1 458 ? 29.75 -7.43 -6.652 1 54.25 458 GLY B N 1
ATOM 7316 C CA . GLY B 1 458 ? 29.891 -6.875 -5.316 1 54.25 458 GLY B CA 1
ATOM 7317 C C . GLY B 1 458 ? 31.328 -6.852 -4.828 1 54.25 458 GLY B C 1
ATOM 7318 O O . GLY B 1 458 ? 32.188 -7.531 -5.387 1 54.25 458 GLY B O 1
#

Foldseek 3Di:
DPPPPPCPPVNVVVVVVVVVVVVVVCCVVVVVPPPPPPVPPPPPPPAFFQQQEEEEAEDELVCCVVLVLQQLLADAPPGHHYEYEYCDDHPDDDDPRGHHYDYFDDDVPAAADADPADPCQLSLLLSLLVVLVVVDPNHFKYKAAYSQKHFLSVLVSQVCRLDHLLDWAKEAADAQFPVRCVVQHRFFHDRHLMIMTTSNNSVVCSVCLSVQSNVPSHHHHSRSSSVSSVVVVVYTYDYQPLRYNCLWAEACQQCLLLPAQRFRTMDGDLVRYAQHDPPDGSSVSVSQLSLQCVAARNQASHWEWAADQVQQWIWIDGPSWKIFIDHHWDDPVQSNATAPPIGGNDDDDPDDTDGPTHYDYDDPDPLNGTWMWTWDDWDDDPQKIKTKTAGDQDQVHDDDQQPNQAGMEIEIEGHDDDHSVNNVDDFDKHKDFDDGDSHYIYMYIDGADPPDDRGNPD/DPPPPPCDPVNVVVVVVVVVVVVVVCCVVPVPPPPPPPVPPPPPPPAFFQQQEEEEAEDELVCCVVLVLQQLLADAPPGHHYEYEYCDDHPDDDDPRGHHYDYFDDDVPAAADADPADPCQLSLLLSLLVVLVVVDPNHFKYKAAYSQKHFLSVLVSQVCRLDHLLDWAKEAADAQFPVRCVVQHRFFHDRHLMIMTTSNNSVVCSVCLSVQSNVPSHHHHSRSSSVSSVVVVVYTYDYQPLRYNCLWAEACQQVLLLPAQRFRTMDGDLVRYAQQDPPDGSSVSVSQLSLQCVAARNQASHWAWAADQVQQWIWIDGDSWKIFIDHHWDDPVQSNATAPPIGGNDDDDPDDTDGPTHHDYDDPDPLNGTWMWTWDDWDDDPQKIKTKTAGDQDQVHDDDQQPNQAGMEIEIEGHDDDHSVNNVDDFDKHKDFDDGDSHYIYMYIDGDDPPDDRGNPD

pLDDT: mean 89.6, std 15.31, range [25.91, 98.94]

Secondary structure (DSSP, 8-state):
--------HHHHHHHHHHHHHHHHHHHHHT-----S---------PPP-GGGEEEEEE--TTHHHHHHHHHTTT--TTT-EEEEEESS--SSPPPTTS--EEEPPP-TTS----TTS-THHHHHHHHHHHHHHT--TT--EEEEEETT-EE-HHHHHHHHTTS-TTS--EEE---SBHHHHHHS-TTSPPGGG-EEEEHHHHHHHHHHHHHHHTT-TT-SSHHHHHHHHHHHTT--EEE-TT-----EEE-THHHHHT--SSPP-EE--GGGBPPSSTT--HHHHHHHHHHHHHH-TTTTT-EEEEEETTTTEEEEEETTTEEEEEES---HHHHHSEE--EEESS-STT----BSS-EE---SSGGGSPEEEEEEEEEEETTEEEEEEE----TTS---TTTTT--EEEEEEE-----HHHHHS---EEEEEEEE-SSEEEEEEEEPPTT---SS--/--------HHHHHHHHHHHHHHHHHHHHHT-----S---------PPP-GGGEEEEEE--TTHHHHHHHHHTTT--TTT-EEEEEESS--SSPPPTTS--EEEPPP-TTS----TTS-THHHHHHHHHHHHHHT--TT--EEEEEETT-EE-HHHHHHHHTTS-TTS--EEE---SBHHHHHHS-TTSPPGGG-EEEEHHHHHHHHHHHHHHHTT-TT--SHHHHHHHHHHHTT--EEE-TT-----EEE-THHHHHTB-SSPP-EE--GGGBPPSSTT--HHHHHHHHHHHHHH-TTTTTBEEEEEETTTTEEEEEETTTEEEEEES---HHHHHSEE--EEESS-STT----BSS-EE---SSGGGSPEEEEEEEEEEETTEEEEEEE----TTS---TTTTT--EEEEEEE-----HHHHHS---EEEEEEEE-SSEEEEEEEEPPTT---SS--

Solvent-accessible surface area (backbone atoms only — not comparable to full-atom values): 48773 Å² total; per-residue (Å²): 133,82,78,71,79,74,77,46,72,65,57,50,49,50,48,49,48,49,49,49,48,50,50,50,47,46,52,62,70,58,42,69,69,70,68,66,76,60,76,63,70,70,66,79,69,79,76,66,46,57,65,22,32,39,36,40,27,45,48,30,52,74,50,42,76,75,29,42,72,46,44,49,72,60,49,39,81,88,54,42,44,49,37,33,38,18,76,44,78,60,93,61,84,78,61,87,70,47,61,55,75,42,64,56,72,90,55,86,86,50,55,74,67,40,85,93,53,54,72,62,24,57,45,53,36,45,42,58,33,60,60,52,68,63,63,66,80,70,53,36,31,40,32,38,30,32,47,50,28,41,51,38,59,72,31,41,33,56,60,55,53,72,52,65,38,80,39,62,45,39,38,17,18,45,48,45,21,42,64,57,20,59,71,71,37,60,66,31,40,34,41,48,14,17,33,35,30,13,36,51,34,39,57,54,46,36,72,45,41,68,68,46,46,56,75,46,21,64,52,59,47,23,36,56,47,47,39,44,48,36,45,26,56,40,49,60,63,40,78,39,85,25,25,26,28,43,49,41,27,38,40,54,60,19,58,48,51,34,26,57,76,62,43,44,25,25,47,16,47,54,85,48,39,48,49,86,39,86,98,41,54,53,69,56,24,52,56,55,40,45,53,29,36,72,69,36,44,52,46,36,27,24,49,38,60,29,53,39,65,88,79,36,31,26,34,42,32,5,37,63,44,38,33,37,45,32,84,36,87,69,58,57,68,63,59,60,26,22,39,56,54,47,42,51,58,68,84,59,92,83,57,82,68,52,55,72,58,41,65,36,86,56,67,83,53,68,71,77,42,56,51,59,24,38,58,73,48,66,47,72,57,95,57,35,31,45,31,36,23,41,36,76,63,62,86,84,43,92,60,58,83,74,53,56,55,37,37,33,40,37,39,37,34,62,62,63,80,76,51,65,66,56,71,72,40,69,65,47,67,32,50,43,73,79,39,77,46,65,44,39,34,32,35,39,48,40,72,52,55,97,84,50,63,54,54,64,86,113,134,82,78,74,79,78,80,49,74,65,58,51,50,50,49,50,50,50,51,51,48,53,51,49,48,47,53,63,71,60,44,71,69,72,68,66,74,60,77,63,69,71,68,78,69,78,77,65,48,56,64,22,33,38,36,40,28,45,49,29,52,77,50,42,77,75,30,42,71,47,44,49,73,61,51,40,84,88,53,43,42,46,36,33,36,18,76,43,78,60,94,60,84,77,59,87,70,49,63,55,75,44,63,57,72,89,54,86,88,48,54,74,67,40,85,92,53,55,73,62,23,58,45,55,36,46,42,58,32,57,61,51,70,62,64,65,78,70,52,37,32,39,32,38,30,31,46,50,30,43,51,37,60,72,33,40,33,56,60,55,52,73,51,65,39,81,38,63,45,40,38,17,18,45,49,44,21,43,63,56,20,59,72,70,37,61,68,31,41,34,42,48,14,18,34,37,31,14,35,50,35,40,56,54,47,37,72,46,41,68,70,45,48,58,75,46,21,64,50,61,47,24,39,58,47,48,41,45,49,37,45,27,57,38,48,62,62,42,78,39,86,24,26,26,27,43,50,42,28,38,40,55,59,20,58,48,49,35,27,58,76,62,43,46,24,24,46,17,48,54,85,48,40,49,48,84,37,85,98,40,53,55,68,57,24,51,55,54,41,44,53,30,36,72,69,35,46,51,46,37,25,25,50,38,58,29,53,39,65,89,78,35,32,26,34,40,33,5,37,63,44,38,34,38,43,33,86,35,86,70,59,57,68,62,60,58,25,22,37,55,52,48,44,50,57,68,83,60,92,82,57,82,69,52,54,72,57,41,65,35,85,57,66,84,52,68,71,75,45,57,50,59,24,38,58,73,47,66,47,72,57,95,56,34,32,46,33,36,23,41,36,75,64,62,86,84,43,92,61,58,84,76,54,54,56,37,38,34,39,36,40,36,32,63,62,64,78,78,51,66,66,55,70,73,41,70,64,47,66,32,49,44,73,77,38,77,44,62,43,40,34,33,34,40,46,42,72,49,55,96,83,49,64,52,54,65,89,115

Nearest PDB structures (foldseek):
  8yrl-assembly1_B  TM=6.742E-01  e=1.816E-18  Aspergillus fumigatus CEA10
  7q4i-assembly1_A  TM=7.316E-01  e=7.334E-07  Drosophila melanogaster
  4c2s-assembly1_B  TM=5.165E-01  e=2.806E-05  Homo sapiens
  1g8o-assembly1_A  TM=5.174E-01  e=2.125E-04  Bos taurus
  5u76-assembly1_A  TM=3.560E-01  e=3.144E+00  Gallus gallus

Sequence (916 aa):
MLKLLRLSPSRIKDLLLICSLLISLYLVFFHPQPPLPLAVPTSPRPPTRRHHILFSIASSSNSFPRRSSYIRLWYNLHDTRAIAFLDQPLSSPAGPDLPPVVVSGDTRSFPYTFKSGLRSAIRVARVVKEAVDRNETGIRWFVFGDDDTIFVVENLVKVLSKYDHDKWYYVGSSSESYEQNVKYSFGMAFGGGGFAISYSLGKVLARVLDSCLMRYGHLYGSDSRVWACLAELGVVLIHEPGFHQVDMRGNVFGMLTAHPLSPLVSLHHLDAMDPIFPNMDKTRAWEHFFKAVNVDSSRILQQTVCYDHFNSLTVSVAWGYAIQVYEGNQLLPDLLSLPKTFSSWKRGARVEANFMFNTREYPRDSCERPLVYYLESGVSDNDVIWSNYTGRPDGKCLRSDAIKNLKEIRVVSQKLELDIEQMMAPRRQCCEISALHNELMVINIRKCGADELISMNGMLKLLRLSPSRIKDLLLICSLLISLYLVFFHPQPPLPLAVPTSPRPPTRRHHILFSIASSSNSFPRRSSYIRLWYNLHDTRAIAFLDQPLSSPAGPDLPPVVVSGDTRSFPYTFKSGLRSAIRVARVVKEAVDRNETGIRWFVFGDDDTIFVVENLVKVLSKYDHDKWYYVGSSSESYEQNVKYSFGMAFGGGGFAISYSLGKVLARVLDSCLMRYGHLYGSDSRVWACLAELGVVLIHEPGFHQVDMRGNVFGMLTAHPLSPLVSLHHLDAMDPIFPNMDKTRAWEHFFKAVNVDSSRILQQTVCYDHFNSLTVSVAWGYAIQVYEGNQLLPDLLSLPKTFSSWKRGARVEANFMFNTREYPRDSCERPLVYYLESGVSDNDVIWSNYTGRPDGKCLRSDAIKNLKEIRVVSQKLELDIEQMMAPRRQCCEISALHNELMVINIRKCGADELISMNG

Radius of gyration: 32.64 Å; Cα contacts (8 Å, |Δi|>4): 1878; chains: 2; bounding box: 79×96×112 Å